Protein 4PFQ (pdb70)

InterPro domains:
  IPR000836 Phosphoribosyltransferase domain [PF00156] (14-164)
  IPR000836 Phosphoribosyltransferase domain [cd06223] (26-137)
  IPR005904 Hypoxanthine phosphoribosyl transferase [TIGR01203] (13-177)
  IPR029057 Phosphoribosyltransferase-like [G3DSA:3.40.50.2020] (3-183)
  IPR029057 Phosphoribosyltransferase-like [SSF53271] (4-182)
  IPR050408 Hypoxanthine-guanine phosphoribosyltransferase [PTHR43340] (4-183)

Organism: Brachybacterium faecium (strain ATCC 43885 / DSM 4810 / JCM 11609 / LMG 19847 / NBRC 14762 / NCIMB 9860 / 6-10) (NCBI:txid446465)

Radius of gyration: 38.6 Å; Cα contacts (8 Å, |Δi|>4): 3104; chains: 8; bounding box: 95×112×101 Å

Structure (mmCIF, N/CA/C/O backbone):
data_4PFQ
#
_entry.id   4PFQ
#
_cell.length_a   51.210
_cell.length_b   123.587
_cell.length_c   123.285
_cell.angle_alpha   90.00
_cell.angle_beta   90.45
_cell.angle_gamma   90.00
#
_symmetry.space_group_name_H-M   'P 1 21 1'
#
loop_
_entity.id
_entity.type
_entity.pdbx_description
1 polymer 'Hypoxanthine phosphoribosyltransferase'
2 non-polymer 'MAGNESIUM ION'
3 water water
#
loop_
_atom_site.group_PDB
_atom_site.id
_atom_site.type_symbol
_atom_site.label_atom_id
_atom_site.label_alt_id
_atom_site.label_comp_id
_atom_site.label_asym_id
_atom_site.label_entity_id
_atom_site.label_seq_id
_atom_site.pdbx_PDB_ins_code
_atom_site.Cartn_x
_atom_site.Cartn_y
_atom_site.Cartn_z
_atom_site.occupancy
_atom_site.B_iso_or_equiv
_atom_site.auth_seq_id
_atom_site.auth_comp_id
_atom_site.auth_asym_id
_atom_site.auth_atom_id
_atom_site.pdbx_PDB_model_num
ATOM 1 N N . PRO A 1 29 ? 13.341 93.202 23.735 1.00 76.84 29 PRO A N 1
ATOM 2 C CA . PRO A 1 29 ? 14.339 92.107 23.662 1.00 78.71 29 PRO A CA 1
ATOM 3 C C . PRO A 1 29 ? 15.077 91.825 24.999 1.00 76.51 29 PRO A C 1
ATOM 4 O O . PRO A 1 29 ? 15.670 92.730 25.557 1.00 79.01 29 PRO A O 1
ATOM 8 N N . HIS A 1 30 ? 15.071 90.586 25.470 1.00 68.07 30 HIS A N 1
ATOM 9 C CA . HIS A 1 30 ? 15.889 90.157 26.628 1.00 68.39 30 HIS A CA 1
ATOM 10 C C . HIS A 1 30 ? 17.395 90.040 26.280 1.00 65.35 30 HIS A C 1
ATOM 11 O O . HIS A 1 30 ? 17.742 89.442 25.264 1.00 69.76 30 HIS A O 1
ATOM 18 N N . PRO A 1 31 ? 18.293 90.543 27.152 1.00 71.88 31 PRO A N 1
ATOM 19 C CA . PRO A 1 31 ? 19.738 90.530 26.810 1.00 71.72 31 PRO A CA 1
ATOM 20 C C . PRO A 1 31 ? 20.441 89.130 26.835 1.00 69.26 31 PRO A C 1
ATOM 21 O O . PRO A 1 31 ? 21.431 88.891 26.141 1.00 71.53 31 PRO A O 1
ATOM 25 N N . ASP A 1 32 ? 19.939 88.195 27.626 1.00 63.93 32 ASP A N 1
ATOM 26 C CA . ASP A 1 32 ? 20.430 86.803 27.619 1.00 62.68 32 ASP A CA 1
ATOM 27 C C . ASP A 1 32 ? 19.861 85.894 26.492 1.00 53.64 32 ASP A C 1
ATOM 28 O O . ASP A 1 32 ? 20.304 84.763 26.268 1.00 59.07 32 ASP A O 1
ATOM 33 N N . VAL A 1 33 ? 18.864 86.389 25.801 1.00 46.78 33 VAL A N 1
ATOM 34 C CA . VAL A 1 33 ? 18.256 85.696 24.726 1.00 46.82 33 VAL A CA 1
ATOM 35 C C . VAL A 1 33 ? 18.852 86.250 23.405 1.00 43.56 33 VAL A C 1
ATOM 36 O O . VAL A 1 33 ? 18.673 87.396 23.046 1.00 44.56 33 VAL A O 1
ATOM 40 N N . ASP A 1 34 ? 19.516 85.407 22.643 1.00 41.81 34 ASP A N 1
ATOM 41 C CA . ASP A 1 34 ? 19.890 85.836 21.269 1.00 43.81 34 ASP A CA 1
ATOM 42 C C . ASP A 1 34 ? 18.717 86.176 20.344 1.00 42.12 34 ASP A C 1
ATOM 43 O O . ASP A 1 34 ? 18.785 87.147 19.589 1.00 41.40 34 ASP A O 1
ATOM 48 N N . ARG A 1 35 ? 17.694 85.326 20.315 1.00 39.29 35 ARG A N 1
ATOM 49 C CA . ARG A 1 35 ? 16.501 85.586 19.475 1.00 40.08 35 ARG A CA 1
ATOM 50 C C . ARG A 1 35 ? 15.355 84.695 19.951 1.00 39.53 35 ARG A C 1
ATOM 51 O O . ARG A 1 35 ? 15.595 83.668 20.666 1.00 38.44 35 ARG A O 1
ATOM 59 N N . VAL A 1 36 ? 14.126 85.051 19.593 1.00 35.43 36 VAL A N 1
ATOM 60 C CA . VAL A 1 36 ? 12.965 84.264 19.961 1.00 38.14 36 VAL A CA 1
ATOM 61 C C . VAL A 1 36 ? 12.754 83.224 18.867 1.00 36.01 36 VAL A C 1
ATOM 62 O O . VAL A 1 36 ? 12.730 83.556 17.725 1.00 44.28 36 VAL A O 1
ATOM 66 N N . LEU A 1 37 ? 12.659 81.968 19.250 1.00 38.48 37 LEU A N 1
ATOM 67 C CA . LEU A 1 37 ? 12.459 80.872 18.315 1.00 38.85 37 LEU A CA 1
ATOM 68 C C . LEU A 1 37 ? 10.991 80.584 18.152 1.00 40.34 37 LEU A C 1
ATOM 69 O O . LEU A 1 37 ? 10.473 80.510 17.062 1.00 39.62 37 LEU A O 1
ATOM 74 N N . LEU A 1 38 ? 10.263 80.489 19.264 1.00 40.09 38 LEU A N 1
ATOM 75 C CA . LEU A 1 38 ? 8.818 80.269 19.211 1.00 37.06 38 LEU A CA 1
ATOM 76 C C . LEU A 1 38 ? 8.169 81.216 20.160 1.00 36.83 38 LEU A C 1
ATOM 77 O O . LEU A 1 38 ? 8.495 81.195 21.346 1.00 39.46 38 LEU A O 1
ATOM 82 N N . ASP A 1 39 ? 7.234 82.018 19.674 1.00 39.24 39 ASP A N 1
ATOM 83 C CA . ASP A 1 39 ? 6.598 82.992 20.529 1.00 42.07 39 ASP A CA 1
ATOM 84 C C . ASP A 1 39 ? 5.388 82.440 21.244 1.00 38.61 39 ASP A C 1
ATOM 85 O O . ASP A 1 39 ? 4.913 81.338 20.990 1.00 36.85 39 ASP A O 1
ATOM 90 N N . GLU A 1 40 ? 4.962 83.201 22.237 1.00 35.42 40 GLU A N 1
ATOM 91 C CA . GLU A 1 40 ? 3.922 82.759 23.148 1.00 37.35 40 GLU A CA 1
ATOM 92 C C . GLU A 1 40 ? 2.687 82.300 22.399 1.00 37.19 40 GLU A C 1
ATOM 93 O O . GLU A 1 40 ? 2.054 81.307 22.745 1.00 30.49 40 GLU A O 1
ATOM 99 N N . GLN A 1 41 ? 2.308 83.059 21.367 1.00 37.42 41 GLN A N 1
ATOM 100 C CA . GLN A 1 41 ? 1.097 82.723 20.620 1.00 41.75 41 GLN A CA 1
ATOM 101 C C . GLN A 1 41 ? 1.267 81.480 19.783 1.00 36.33 41 GLN A C 1
ATOM 102 O O . GLN A 1 41 ? 0.352 80.684 19.654 1.00 35.61 41 GLN A O 1
ATOM 108 N N . GLN A 1 42 ? 2.415 81.341 19.120 1.00 38.50 42 GLN A N 1
ATOM 109 C CA . GLN A 1 42 ? 2.665 80.112 18.403 1.00 36.89 42 GLN A CA 1
ATOM 110 C C . GLN A 1 42 ? 2.532 78.907 19.319 1.00 35.21 42 GLN A C 1
ATOM 111 O O . GLN A 1 42 ? 2.011 77.855 18.908 1.00 29.77 42 GLN A O 1
ATOM 117 N N . ILE A 1 43 ? 3.079 78.982 20.544 1.00 33.94 43 ILE A N 1
ATOM 118 C CA . ILE A 1 43 ? 3.027 77.785 21.436 1.00 31.60 43 ILE A CA 1
ATOM 119 C C . ILE A 1 43 ? 1.592 77.520 21.824 1.00 34.83 43 ILE A C 1
ATOM 120 O O . ILE A 1 43 ? 1.077 76.391 21.664 1.00 37.06 43 ILE A O 1
ATOM 125 N N . ARG A 1 44 ? 0.878 78.577 22.225 1.00 34.84 44 ARG A N 1
ATOM 126 C CA . ARG A 1 44 ? -0.547 78.416 22.530 1.00 37.91 44 ARG A CA 1
ATOM 127 C C . ARG A 1 44 ? -1.369 77.806 21.347 1.00 42.35 44 ARG A C 1
ATOM 128 O O . ARG A 1 44 ? -2.181 76.927 21.561 1.00 40.05 44 ARG A O 1
ATOM 136 N N . ASP A 1 45 ? -1.171 78.294 20.112 1.00 39.13 45 ASP A N 1
ATOM 137 C CA . ASP A 1 45 ? -1.951 77.767 18.986 1.00 36.49 45 ASP A CA 1
ATOM 138 C C . ASP A 1 45 ? -1.655 76.276 18.773 1.00 38.42 45 ASP A C 1
ATOM 139 O O . ASP A 1 45 ? -2.557 75.478 18.601 1.00 34.76 45 ASP A O 1
ATOM 144 N N . ARG A 1 46 ? -0.380 75.916 18.851 1.00 30.34 46 ARG A N 1
ATOM 145 C CA . ARG A 1 46 ? -0.018 74.555 18.623 1.00 33.67 46 ARG A CA 1
ATOM 146 C C . ARG A 1 46 ? -0.569 73.627 19.709 1.00 33.97 46 ARG A C 1
ATOM 147 O O . ARG A 1 46 ? -0.998 72.502 19.407 1.00 33.05 46 ARG A O 1
ATOM 155 N N . LEU A 1 47 ? -0.527 74.057 20.966 1.00 30.83 47 LEU A N 1
ATOM 156 C CA . LEU A 1 47 ? -0.992 73.197 22.030 1.00 34.94 47 LEU A CA 1
ATOM 157 C C . LEU A 1 47 ? -2.465 73.056 21.992 1.00 37.88 47 LEU A C 1
ATOM 158 O O . LEU A 1 47 ? -2.958 71.980 22.362 1.00 36.30 47 LEU A O 1
ATOM 163 N N . ALA A 1 48 ? -3.178 74.088 21.470 1.00 35.31 48 ALA A N 1
ATOM 164 C CA . ALA A 1 48 ? -4.570 73.947 21.260 1.00 41.13 48 ALA A CA 1
ATOM 165 C C . ALA A 1 48 ? -4.912 72.857 20.250 1.00 38.49 48 ALA A C 1
ATOM 166 O O . ALA A 1 48 ? -5.800 72.030 20.505 1.00 42.44 48 ALA A O 1
ATOM 168 N N . GLU A 1 49 ? -4.192 72.814 19.125 1.00 38.20 49 GLU A N 1
ATOM 169 C CA . GLU A 1 49 ? -4.342 71.720 18.139 1.00 38.71 49 GLU A CA 1
ATOM 170 C C . GLU A 1 49 ? -3.946 70.382 18.767 1.00 36.72 49 GLU A C 1
ATOM 171 O O . GLU A 1 49 ? -4.638 69.372 18.600 1.00 34.36 49 GLU A O 1
ATOM 177 N N . LEU A 1 50 ? -2.797 70.317 19.447 1.00 36.37 50 LEU A N 1
ATOM 178 C CA . LEU A 1 50 ? -2.398 68.984 20.033 1.00 39.05 50 LEU A CA 1
ATOM 179 C C . LEU A 1 50 ? -3.460 68.498 21.008 1.00 37.61 50 LEU A C 1
ATOM 180 O O . LEU A 1 50 ? -3.754 67.308 21.078 1.00 34.02 50 LEU A O 1
ATOM 185 N N . GLY A 1 51 ? -3.966 69.439 21.813 1.00 36.02 51 GLY A N 1
ATOM 186 C CA . GLY A 1 51 ? -4.952 69.080 22.850 1.00 40.00 51 GLY A CA 1
ATOM 187 C C . GLY A 1 51 ? -6.156 68.414 22.235 1.00 39.77 51 GLY A C 1
ATOM 188 O O . GLY A 1 51 ? -6.746 67.502 22.804 1.00 32.73 51 GLY A O 1
ATOM 189 N N . GLU A 1 52 ? -6.554 68.950 21.090 1.00 43.51 52 GLU A N 1
ATOM 190 C CA . GLU A 1 52 ? -7.760 68.513 20.426 1.00 47.52 52 GLU A CA 1
ATOM 191 C C . GLU A 1 52 ? -7.511 67.129 19.865 1.00 38.91 52 GLU A C 1
ATOM 192 O O . GLU A 1 52 ? -8.299 66.215 20.009 1.00 42.08 52 GLU A O 1
ATOM 198 N N . GLN A 1 53 ? -6.381 66.966 19.204 1.00 41.01 53 GLN A N 1
ATOM 199 C CA . GLN A 1 53 ? -6.032 65.668 18.634 1.00 42.89 53 GLN A CA 1
ATOM 200 C C . GLN A 1 53 ? -5.942 64.617 19.745 1.00 42.27 53 GLN A C 1
ATOM 201 O O . GLN A 1 53 ? -6.414 63.494 19.580 1.00 36.55 53 GLN A O 1
ATOM 207 N N . ILE A 1 54 ? -5.285 64.951 20.866 1.00 34.71 54 ILE A N 1
ATOM 208 C CA . ILE A 1 54 ? -5.187 64.032 21.971 1.00 37.10 54 ILE A CA 1
ATOM 209 C C . ILE A 1 54 ? -6.581 63.688 22.519 1.00 40.00 54 ILE A C 1
ATOM 210 O O . ILE A 1 54 ? -6.825 62.521 22.892 1.00 36.62 54 ILE A O 1
ATOM 215 N N . ALA A 1 55 ? -7.458 64.696 22.650 1.00 38.03 55 ALA A N 1
ATOM 216 C CA . ALA A 1 55 ? -8.754 64.443 23.226 1.00 41.35 55 ALA A CA 1
ATOM 217 C C . ALA A 1 55 ? -9.553 63.476 22.338 1.00 46.03 55 ALA A C 1
ATOM 218 O O . ALA A 1 55 ? -10.187 62.558 22.840 1.00 40.83 55 ALA A O 1
ATOM 220 N N . ALA A 1 56 ? -9.459 63.635 21.017 1.00 42.26 56 ALA A N 1
ATOM 221 C CA . ALA A 1 56 ? -10.082 62.648 20.119 1.00 43.67 56 ALA A CA 1
ATOM 222 C C . ALA A 1 56 ? -9.449 61.255 20.224 1.00 45.82 56 ALA A C 1
ATOM 223 O O . ALA A 1 56 ? -10.165 60.278 20.325 1.00 44.03 56 ALA A O 1
ATOM 225 N N . ASP A 1 57 ? -8.115 61.149 20.239 1.00 47.06 57 ASP A N 1
ATOM 226 C CA . ASP A 1 57 ? -7.476 59.846 20.241 1.00 44.23 57 ASP A CA 1
ATOM 227 C C . ASP A 1 57 ? -7.776 59.091 21.534 1.00 49.09 57 ASP A C 1
ATOM 228 O O . ASP A 1 57 ? -7.756 57.873 21.531 1.00 44.61 57 ASP A O 1
ATOM 233 N N . TYR A 1 58 ? -8.024 59.783 22.642 1.00 40.84 58 TYR A N 1
ATOM 234 C CA . TYR A 1 58 ? -8.196 59.079 23.937 1.00 43.99 58 TYR A CA 1
ATOM 235 C C . TYR A 1 58 ? -9.620 59.160 24.484 1.00 42.14 58 TYR A C 1
ATOM 236 O O . TYR A 1 58 ? -9.829 59.013 25.684 1.00 39.27 58 TYR A O 1
ATOM 245 N N . ALA A 1 59 ? -10.566 59.461 23.613 1.00 44.02 59 ALA A N 1
ATOM 246 C CA . ALA A 1 59 ? -11.941 59.751 24.006 1.00 54.79 59 ALA A CA 1
ATOM 247 C C . ALA A 1 59 ? -12.548 58.648 24.885 1.00 53.50 59 ALA A C 1
ATOM 248 O O . ALA A 1 59 ? -13.313 58.941 25.788 1.00 51.36 59 ALA A O 1
ATOM 250 N N . GLU A 1 60 ? -12.164 57.402 24.629 1.00 51.72 60 GLU A N 1
ATOM 251 C CA . GLU A 1 60 ? -12.747 56.255 25.322 1.00 58.73 60 GLU A CA 1
ATOM 252 C C . GLU A 1 60 ? -12.100 55.999 26.678 1.00 54.55 60 GLU A C 1
ATOM 253 O O . GLU A 1 60 ? -12.672 55.310 27.513 1.00 53.94 60 GLU A O 1
ATOM 259 N N . GLU A 1 61 ? -10.906 56.538 26.903 1.00 45.43 61 GLU A N 1
ATOM 260 C CA . GLU A 1 61 ? -10.109 56.128 28.037 1.00 44.12 61 GLU A CA 1
ATOM 261 C C . GLU A 1 61 ? -8.999 57.181 28.262 1.00 42.01 61 GLU A C 1
ATOM 262 O O . GLU A 1 61 ? -7.888 57.105 27.700 1.00 33.50 61 GLU A O 1
ATOM 268 N N . PRO A 1 62 ? -9.310 58.189 29.080 1.00 38.77 62 PRO A N 1
ATOM 269 C CA . PRO A 1 62 ? -8.372 59.324 29.179 1.00 37.95 62 PRO A CA 1
ATOM 270 C C . PRO A 1 62 ? -7.014 58.828 29.745 1.00 38.13 62 PRO A C 1
ATOM 271 O O . PRO A 1 62 ? -6.980 57.965 30.604 1.00 36.86 62 PRO A O 1
ATOM 275 N N . PRO A 1 63 ? -5.909 59.420 29.269 1.00 39.11 63 PRO A N 1
ATOM 276 C CA . PRO A 1 63 ? -4.568 59.182 29.820 1.00 40.23 63 PRO A CA 1
ATOM 277 C C . PRO A 1 63 ? -4.212 59.818 31.149 1.00 30.91 63 PRO A C 1
ATOM 278 O O . PRO A 1 63 ? -4.852 60.784 31.582 1.00 36.02 63 PRO A O 1
ATOM 282 N N . VAL A 1 64 ? -3.304 59.130 31.849 1.00 31.82 64 VAL A N 1
ATOM 283 C CA . VAL A 1 64 ? -2.523 59.720 32.913 1.00 31.02 64 VAL A CA 1
ATOM 284 C C . VAL A 1 64 ? -1.386 60.487 32.217 1.00 31.30 64 VAL A C 1
ATOM 285 O O . VAL A 1 64 ? -0.592 59.887 31.462 1.00 30.32 64 VAL A O 1
ATOM 289 N N . LEU A 1 65 ? -1.364 61.794 32.381 1.00 33.40 65 LEU A N 1
ATOM 290 C CA . LEU A 1 65 ? -0.281 62.648 31.864 1.00 35.87 65 LEU A CA 1
ATOM 291 C C . LEU A 1 65 ? 0.869 62.578 32.855 1.00 36.34 65 LEU A C 1
ATOM 292 O O . LEU A 1 65 ? 0.676 62.743 34.049 1.00 31.53 65 LEU A O 1
ATOM 297 N N . VAL A 1 66 ? 2.033 62.235 32.341 1.00 36.37 66 VAL A N 1
ATOM 298 C CA . VAL A 1 66 ? 3.194 62.103 33.151 1.00 33.57 66 VAL A CA 1
ATOM 299 C C . VAL A 1 66 ? 4.239 63.077 32.744 1.00 31.09 66 VAL A C 1
ATOM 300 O O . VAL A 1 66 ? 4.668 63.085 31.599 1.00 31.08 66 VAL A O 1
ATOM 304 N N . GLY A 1 67 ? 4.683 63.875 33.678 1.00 28.31 67 GLY A N 1
ATOM 305 C CA . GLY A 1 67 ? 5.717 64.850 33.407 1.00 31.78 67 GLY A CA 1
ATOM 306 C C . GLY A 1 67 ? 6.934 64.618 34.257 1.00 34.02 67 GLY A C 1
ATOM 307 O O . GLY A 1 67 ? 6.827 64.272 35.420 1.00 29.86 67 GLY A O 1
ATOM 308 N N . VAL A 1 68 ? 8.099 64.854 33.675 1.00 35.53 68 VAL A N 1
ATOM 309 C CA . VAL A 1 68 ? 9.340 64.812 34.415 1.00 36.10 68 VAL A CA 1
ATOM 310 C C . VAL A 1 68 ? 9.755 66.249 34.755 1.00 34.68 68 VAL A C 1
ATOM 311 O O . VAL A 1 68 ? 10.006 67.062 33.867 1.00 31.81 68 VAL A O 1
ATOM 315 N N . LEU A 1 69 ? 9.850 66.520 36.031 1.00 30.69 69 LEU A N 1
ATOM 316 C CA . LEU A 1 69 ? 10.279 67.815 36.509 1.00 33.73 69 LEU A CA 1
ATOM 317 C C . LEU A 1 69 ? 11.726 68.116 36.083 1.00 31.22 69 LEU A C 1
ATOM 318 O O . LEU A 1 69 ? 12.566 67.190 36.036 1.00 39.87 69 LEU A O 1
ATOM 323 N N . ARG A 1 70 ? 12.086 69.378 35.881 1.00 32.37 70 ARG A N 1
ATOM 324 C CA . ARG A 1 70 ? 11.263 70.573 36.033 1.00 36.91 70 ARG A CA 1
ATOM 325 C C . ARG A 1 70 ? 10.877 71.088 34.672 1.00 29.77 70 ARG A C 1
ATOM 326 O O . ARG A 1 70 ? 9.999 71.956 34.551 1.00 30.55 70 ARG A O 1
ATOM 334 N N . GLY A 1 71 ? 11.539 70.573 33.638 1.00 35.44 71 GLY A N 1
ATOM 335 C CA . GLY A 1 71 ? 11.347 71.071 32.280 1.00 38.39 71 GLY A CA 1
ATOM 336 C C . GLY A 1 71 ? 9.961 70.946 31.689 1.00 39.67 71 GLY A C 1
ATOM 337 O O . GLY A 1 71 ? 9.554 71.762 30.845 1.00 42.52 71 GLY A O 1
ATOM 338 N N . ALA A 1 72 ? 9.227 69.934 32.132 1.00 35.91 72 ALA A N 1
ATOM 339 C CA . ALA A 1 72 ? 7.863 69.684 31.660 1.00 39.41 72 ALA A CA 1
ATOM 340 C C . ALA A 1 72 ? 6.796 70.590 32.276 1.00 44.07 72 ALA A C 1
ATOM 341 O O . ALA A 1 72 ? 5.627 70.491 31.910 1.00 40.16 72 ALA A O 1
ATOM 343 N N . VAL A 1 73 ? 7.151 71.442 33.219 1.00 32.51 73 VAL A N 1
ATOM 344 C CA . VAL A 1 73 ? 6.090 72.158 33.949 1.00 36.95 73 VAL A CA 1
ATOM 345 C C . VAL A 1 73 ? 5.140 73.004 33.055 1.00 32.27 73 VAL A C 1
ATOM 346 O O . VAL A 1 73 ? 3.916 72.850 33.188 1.00 33.97 73 VAL A O 1
ATOM 358 N N . VAL A 1 75 ? 4.709 73.091 29.723 1.00 28.31 75 VAL A N 1
ATOM 359 C CA . VAL A 1 75 ? 4.015 72.332 28.644 1.00 29.96 75 VAL A CA 1
ATOM 360 C C . VAL A 1 75 ? 2.914 71.485 29.248 1.00 33.20 75 VAL A C 1
ATOM 361 O O . VAL A 1 75 ? 1.819 71.410 28.704 1.00 34.13 75 VAL A O 1
ATOM 373 N N . ALA A 1 77 ? 1.290 72.004 32.238 1.00 27.01 77 ALA A N 1
ATOM 374 C CA . ALA A 1 77 ? 0.209 72.843 32.732 1.00 30.07 77 ALA A CA 1
ATOM 375 C C . ALA A 1 77 ? -0.658 73.291 31.561 1.00 27.88 77 ALA A C 1
ATOM 376 O O . ALA A 1 77 ? -1.905 73.419 31.672 1.00 29.17 77 ALA A O 1
ATOM 378 N N . ASP A 1 78 ? -0.013 73.661 30.469 1.00 28.38 78 ASP A N 1
ATOM 379 C CA . ASP A 1 78 ? -0.769 74.304 29.363 1.00 31.22 78 ASP A CA 1
ATOM 380 C C . ASP A 1 78 ? -1.483 73.252 28.530 1.00 32.35 78 ASP A C 1
ATOM 381 O O . ASP A 1 78 ? -2.655 73.416 28.179 1.00 41.31 78 ASP A O 1
ATOM 386 N N . LEU A 1 79 ? -0.781 72.180 28.187 1.00 37.53 79 LEU A N 1
ATOM 387 C CA . LEU A 1 79 ? -1.367 71.153 27.319 1.00 38.10 79 LEU A CA 1
ATOM 388 C C . LEU A 1 79 ? -2.545 70.446 28.046 1.00 39.41 79 LEU A C 1
ATOM 389 O O . LEU A 1 79 ? -3.599 70.198 27.421 1.00 35.31 79 LEU A O 1
ATOM 394 N N . ALA A 1 80 ? -2.388 70.205 29.361 1.00 33.23 80 ALA A N 1
ATOM 395 C CA . ALA A 1 80 ? -3.442 69.562 30.143 1.00 32.46 80 ALA A CA 1
ATOM 396 C C . ALA A 1 80 ? -4.741 70.376 30.017 1.00 34.38 80 ALA A C 1
ATOM 397 O O . ALA A 1 80 ? -5.835 69.783 29.827 1.00 35.89 80 ALA A O 1
ATOM 399 N N . ARG A 1 81 ? -4.639 71.695 30.120 1.00 28.09 81 ARG A N 1
ATOM 400 C CA . ARG A 1 81 ? -5.796 72.562 29.974 1.00 31.27 81 ARG A CA 1
ATOM 401 C C . ARG A 1 81 ? -6.391 72.623 28.568 1.00 29.77 81 ARG A C 1
ATOM 402 O O . ARG A 1 81 ? -7.499 73.102 28.403 1.00 32.26 81 ARG A O 1
ATOM 410 N N . GLN A 1 82 ? -5.690 72.140 27.564 1.00 28.45 82 GLN A N 1
ATOM 411 C CA . GLN A 1 82 ? -6.244 72.052 26.198 1.00 31.27 82 GLN A CA 1
ATOM 412 C C . GLN A 1 82 ? -6.830 70.701 25.852 1.00 32.42 82 GLN A C 1
ATOM 413 O O . GLN A 1 82 ? -7.173 70.445 24.709 1.00 38.32 82 GLN A O 1
ATOM 419 N N . ILE A 1 83 ? -6.829 69.777 26.787 1.00 35.87 83 ILE A N 1
ATOM 420 C CA . ILE A 1 83 ? -7.325 68.418 26.555 1.00 35.75 83 ILE A CA 1
ATOM 421 C C . ILE A 1 83 ? -8.622 68.381 27.276 1.00 38.18 83 ILE A C 1
ATOM 422 O O . ILE A 1 83 ? -8.658 68.325 28.514 1.00 35.41 83 ILE A O 1
ATOM 427 N N . ASP A 1 84 ? -9.697 68.279 26.525 1.00 42.59 84 ASP A N 1
ATOM 428 C CA . ASP A 1 84 ? -11.031 68.219 27.089 1.00 39.58 84 ASP A CA 1
ATOM 429 C C . ASP A 1 84 ? -11.415 66.766 27.417 1.00 40.17 84 ASP A C 1
ATOM 430 O O . ASP A 1 84 ? -12.334 66.193 26.822 1.00 35.29 84 ASP A O 1
ATOM 435 N N . LEU A 1 85 ? -10.728 66.173 28.370 1.00 38.35 85 LEU A N 1
ATOM 436 C CA . LEU A 1 85 ? -11.068 64.837 28.898 1.00 37.96 85 LEU A CA 1
ATOM 437 C C . LEU A 1 85 ? -10.742 64.841 30.355 1.00 39.00 85 LEU A C 1
ATOM 438 O O . LEU A 1 85 ? -10.012 65.721 30.852 1.00 33.95 85 LEU A O 1
ATOM 443 N N . LYS A 1 86 ? -11.251 63.859 31.061 1.00 36.84 86 LYS A N 1
ATOM 444 C CA . LYS A 1 86 ? -10.869 63.685 32.477 1.00 44.34 86 LYS A CA 1
ATOM 445 C C . LYS A 1 86 ? -9.510 63.017 32.616 1.00 34.63 86 LYS A C 1
ATOM 446 O O . LYS A 1 86 ? -9.399 61.893 33.071 1.00 38.49 86 LYS A O 1
ATOM 452 N N . VAL A 1 87 ? -8.464 63.757 32.288 1.00 36.67 87 VAL A N 1
ATOM 453 C CA . VAL A 1 87 ? -7.115 63.295 32.449 1.00 36.93 87 VAL A CA 1
ATOM 454 C C . VAL A 1 87 ? -6.740 63.283 33.927 1.00 34.94 87 VAL A C 1
ATOM 455 O O . VAL A 1 87 ? -7.398 63.934 34.734 1.00 40.15 87 VAL A O 1
ATOM 459 N N . GLU A 1 88 ? -5.707 62.491 34.278 1.00 31.81 88 GLU A N 1
ATOM 460 C CA . GLU A 1 88 ? -5.012 62.665 35.516 1.00 34.70 88 GLU A CA 1
ATOM 461 C C . GLU A 1 88 ? -3.633 63.192 35.229 1.00 38.07 88 GLU A C 1
ATOM 462 O O . GLU A 1 88 ? -3.184 63.140 34.093 1.00 44.85 88 GLU A O 1
ATOM 476 N N . ASP A 1 90 ? 0.506 63.108 36.830 1.00 30.33 90 ASP A N 1
ATOM 477 C CA . ASP A 1 90 ? 1.458 62.549 37.787 1.00 32.39 90 ASP A CA 1
ATOM 478 C C . ASP A 1 90 ? 2.837 63.029 37.382 1.00 34.70 90 ASP A C 1
ATOM 479 O O . ASP A 1 90 ? 3.052 63.406 36.200 1.00 37.39 90 ASP A O 1
ATOM 484 N N . TRP A 1 91 ? 3.769 63.047 38.339 1.00 28.81 91 TRP A N 1
ATOM 485 C CA . TRP A 1 91 ? 5.104 63.609 38.127 1.00 31.24 91 TRP A CA 1
ATOM 486 C C . TRP A 1 91 ? 6.230 62.734 38.596 1.00 29.84 91 TRP A C 1
ATOM 487 O O . TRP A 1 91 ? 6.073 61.971 39.552 1.00 30.72 91 TRP A O 1
ATOM 506 N N . ALA A 1 93 ? 10.701 62.995 39.391 1.00 24.59 93 ALA A N 1
ATOM 507 C CA . ALA A 1 93 ? 11.908 63.819 39.533 1.00 26.86 93 ALA A CA 1
ATOM 508 C C . ALA A 1 93 ? 13.099 62.922 39.502 1.00 29.12 93 ALA A C 1
ATOM 509 O O . ALA A 1 93 ? 13.070 61.804 40.039 1.00 29.30 93 ALA A O 1
ATOM 511 N N . VAL A 1 94 ? 14.094 63.323 38.737 1.00 29.55 94 VAL A N 1
ATOM 512 C CA . VAL A 1 94 ? 15.195 62.433 38.460 1.00 31.47 94 VAL A CA 1
ATOM 513 C C . VAL A 1 94 ? 16.550 63.142 38.669 1.00 31.79 94 VAL A C 1
ATOM 514 O O . VAL A 1 94 ? 16.621 64.355 38.503 1.00 29.28 94 VAL A O 1
ATOM 518 N N . SER A 1 95 ? 17.594 62.354 38.884 1.00 30.38 95 SER A N 1
ATOM 519 C CA . SER A 1 95 ? 18.964 62.781 38.908 1.00 33.97 95 SER A CA 1
ATOM 520 C C . SER A 1 95 ? 19.782 61.867 37.980 1.00 32.89 95 SER A C 1
ATOM 521 O O . SER A 1 95 ? 19.300 60.862 37.497 1.00 41.18 95 SER A O 1
ATOM 524 N N . SER A 1 96 ? 20.994 62.283 37.651 1.00 36.23 96 SER A N 1
ATOM 525 C CA . SER A 1 96 ? 21.878 61.497 36.812 1.00 40.97 96 SER A CA 1
ATOM 526 C C . SER A 1 96 ? 22.606 60.426 37.626 1.00 39.41 96 SER A C 1
ATOM 527 O O . SER A 1 96 ? 22.829 60.604 38.799 1.00 45.41 96 SER A O 1
ATOM 530 N N . TYR A 1 97 ? 22.949 59.320 37.010 1.00 31.94 97 TYR A N 1
ATOM 531 C CA . TYR A 1 97 ? 23.896 58.356 37.560 1.00 36.36 97 TYR A CA 1
ATOM 532 C C . TYR A 1 97 ? 25.242 58.529 36.791 1.00 44.17 97 TYR A C 1
ATOM 533 O O . TYR A 1 97 ? 25.957 57.588 36.629 1.00 50.46 97 TYR A O 1
ATOM 542 N N . GLY A 1 98 ? 25.534 59.728 36.308 1.00 54.26 98 GLY A N 1
ATOM 543 C CA . GLY A 1 98 ? 26.851 60.001 35.695 1.00 55.81 98 GLY A CA 1
ATOM 544 C C . GLY A 1 98 ? 27.000 59.284 34.381 1.00 54.17 98 GLY A C 1
ATOM 545 O O . GLY A 1 98 ? 26.101 59.326 33.509 1.00 59.35 98 GLY A O 1
ATOM 546 N N . SER A 1 99 ? 28.092 58.548 34.249 1.00 52.45 99 SER A N 1
ATOM 547 C CA . SER A 1 99 ? 28.391 57.893 32.975 1.00 49.90 99 SER A CA 1
ATOM 548 C C . SER A 1 99 ? 27.288 56.883 32.557 1.00 46.02 99 SER A C 1
ATOM 549 O O . SER A 1 99 ? 26.988 56.713 31.364 1.00 32.43 99 SER A O 1
ATOM 552 N N . GLY A 1 100 ? 26.617 56.266 33.528 1.00 41.25 100 GLY A N 1
ATOM 553 C CA . GLY A 1 100 ? 25.509 55.348 33.209 1.00 38.26 100 GLY A CA 1
ATOM 554 C C . GLY A 1 100 ? 24.350 55.999 32.489 1.00 37.60 100 GLY A C 1
ATOM 555 O O . GLY A 1 100 ? 23.741 55.398 31.570 1.00 43.35 100 GLY A O 1
ATOM 556 N N . THR A 1 101 ? 24.040 57.238 32.866 1.00 34.86 101 THR A N 1
ATOM 557 C CA . THR A 1 101 ? 22.949 57.968 32.239 1.00 35.45 101 THR A CA 1
ATOM 558 C C . THR A 1 101 ? 23.253 58.204 30.735 1.00 39.44 101 THR A C 1
ATOM 559 O O . THR A 1 101 ? 22.389 58.035 29.892 1.00 37.61 101 THR A O 1
ATOM 563 N N . LYS A 1 102 ? 24.493 58.514 30.429 1.00 41.86 102 LYS A N 1
ATOM 564 C CA . LYS A 1 102 ? 24.900 58.755 29.033 1.00 46.45 102 LYS A CA 1
ATOM 565 C C . LYS A 1 102 ? 24.762 57.445 28.248 1.00 48.66 102 LYS A C 1
ATOM 566 O O . LYS A 1 102 ? 24.298 57.456 27.148 1.00 45.53 102 LYS A O 1
ATOM 572 N N . SER A 1 103 ? 25.176 56.312 28.817 1.00 46.59 103 SER A N 1
ATOM 573 C CA . SER A 1 103 ? 25.267 55.127 27.997 1.00 44.35 103 SER A CA 1
ATOM 574 C C . SER A 1 103 ? 23.976 54.347 27.877 1.00 45.64 103 SER A C 1
ATOM 575 O O . SER A 1 103 ? 23.753 53.730 26.865 1.00 45.89 103 SER A O 1
ATOM 578 N N . SER A 1 104 ? 23.095 54.364 28.886 1.00 42.93 104 SER A N 1
ATOM 579 C CA . SER A 1 104 ? 21.824 53.636 28.767 1.00 37.10 104 SER A CA 1
ATOM 580 C C . SER A 1 104 ? 20.564 54.484 28.940 1.00 36.55 104 SER A C 1
ATOM 581 O O . SER A 1 104 ? 19.460 54.003 28.685 1.00 30.74 104 SER A O 1
ATOM 584 N N . GLY A 1 105 ? 20.690 55.722 29.427 1.00 34.60 105 GLY A N 1
ATOM 585 C CA . GLY A 1 105 ? 19.535 56.546 29.698 1.00 31.30 105 GLY A CA 1
ATOM 586 C C . GLY A 1 105 ? 19.042 56.390 31.128 1.00 33.92 105 GLY A C 1
ATOM 587 O O . GLY A 1 105 ? 18.133 57.089 31.515 1.00 30.37 105 GLY A O 1
ATOM 588 N N . VAL A 1 106 ? 19.632 55.482 31.899 1.00 32.85 106 VAL A N 1
ATOM 589 C CA . VAL A 1 106 ? 19.157 55.231 33.218 1.00 33.50 106 VAL A CA 1
ATOM 590 C C . VAL A 1 106 ? 19.303 56.491 34.078 1.00 33.47 106 VAL A C 1
ATOM 591 O O . VAL A 1 106 ? 20.306 57.164 33.991 1.00 32.81 106 VAL A O 1
ATOM 595 N N . VAL A 1 107 ? 18.296 56.765 34.890 1.00 29.69 107 VAL A N 1
ATOM 596 C CA . VAL A 1 107 ? 18.338 57.880 35.827 1.00 31.48 107 VAL A CA 1
ATOM 597 C C . VAL A 1 107 ? 17.949 57.426 37.220 1.00 30.34 107 VAL A C 1
ATOM 598 O O . VAL A 1 107 ? 17.283 56.436 37.347 1.00 34.57 107 VAL A O 1
ATOM 602 N N . ARG A 1 108 ? 18.375 58.205 38.213 1.00 32.80 108 ARG A N 1
ATOM 603 C CA . ARG A 1 108 ? 18.123 58.019 39.598 1.00 27.92 108 ARG A CA 1
ATOM 604 C C . ARG A 1 108 ? 16.789 58.687 39.933 1.00 27.48 108 ARG A C 1
ATOM 605 O O . ARG A 1 108 ? 16.569 59.848 39.617 1.00 32.18 108 ARG A O 1
ATOM 613 N N . ILE A 1 109 ? 15.832 57.899 40.422 1.00 25.95 109 ILE A N 1
ATOM 614 C CA . ILE A 1 109 ? 14.517 58.390 40.660 1.00 28.40 109 ILE A CA 1
ATOM 615 C C . ILE A 1 109 ? 14.491 59.045 42.021 1.00 30.25 109 ILE A C 1
ATOM 616 O O . ILE A 1 109 ? 14.735 58.395 43.034 1.00 30.21 109 ILE A O 1
ATOM 621 N N . LEU A 1 110 ? 14.265 60.359 42.027 1.00 33.22 110 LEU A N 1
ATOM 622 C CA . LEU A 1 110 ? 14.188 61.108 43.288 1.00 31.73 110 LEU A CA 1
ATOM 623 C C . LEU A 1 110 ? 12.791 61.219 43.725 1.00 31.82 110 LEU A C 1
ATOM 624 O O . LEU A 1 110 ? 12.528 61.351 44.914 1.00 29.60 110 LEU A O 1
ATOM 629 N N . LYS A 1 111 ? 11.851 61.192 42.765 1.00 36.21 111 LYS A N 1
ATOM 630 C CA . LYS A 1 111 ? 10.453 61.045 43.092 1.00 31.80 111 LYS A CA 1
ATOM 631 C C . LYS A 1 111 ? 9.815 60.231 42.069 1.00 33.09 111 LYS A C 1
ATOM 632 O O . LYS A 1 111 ? 9.809 60.590 40.892 1.00 25.08 111 LYS A O 1
ATOM 638 N N . ASP A 1 112 ? 9.216 59.145 42.501 1.00 32.77 112 ASP A N 1
ATOM 639 C CA . ASP A 1 112 ? 8.550 58.268 41.546 1.00 28.93 112 ASP A CA 1
ATOM 640 C C . ASP A 1 112 ? 7.118 58.681 41.356 1.00 33.26 112 ASP A C 1
ATOM 641 O O . ASP A 1 112 ? 6.591 59.454 42.147 1.00 26.60 112 ASP A O 1
ATOM 646 N N . LEU A 1 113 ? 6.462 58.085 40.329 1.00 33.05 113 LEU A N 1
ATOM 647 C CA . LEU A 1 113 ? 5.068 58.234 40.157 1.00 30.33 113 LEU A CA 1
ATOM 648 C C . LEU A 1 113 ? 4.401 57.903 41.476 1.00 32.96 113 LEU A C 1
ATOM 649 O O . LEU A 1 113 ? 4.711 56.938 42.158 1.00 35.60 113 LEU A O 1
ATOM 654 N N . SER A 1 114 ? 3.410 58.715 41.813 1.00 27.01 114 SER A N 1
ATOM 655 C CA . SER A 1 114 ? 2.593 58.458 42.946 1.00 30.80 114 SER A CA 1
ATOM 656 C C . SER A 1 114 ? 1.575 57.375 42.686 1.00 29.73 114 SER A C 1
ATOM 657 O O . SER A 1 114 ? 1.247 56.660 43.603 1.00 30.54 114 SER A O 1
ATOM 660 N N . GLY A 1 115 ? 1.112 57.217 41.447 1.00 29.73 115 GLY A N 1
ATOM 661 C CA . GLY A 1 115 ? -0.012 56.292 41.072 1.00 34.00 115 GLY A CA 1
ATOM 662 C C . GLY A 1 115 ? 0.404 55.075 40.245 1.00 33.79 115 GLY A C 1
ATOM 663 O O . GLY A 1 115 ? 1.345 55.140 39.472 1.00 37.96 115 GLY A O 1
ATOM 664 N N . ASP A 1 116 ? -0.246 53.945 40.525 1.00 36.39 116 ASP A N 1
ATOM 665 C CA . ASP A 1 116 ? -0.191 52.743 39.723 1.00 34.31 116 ASP A CA 1
ATOM 666 C C . ASP A 1 116 ? -0.686 53.068 38.309 1.00 35.48 116 ASP A C 1
ATOM 667 O O . ASP A 1 116 ? -1.671 53.698 38.161 1.00 35.75 116 ASP A O 1
ATOM 672 N N . ILE A 1 117 ? 0.021 52.632 37.294 1.00 32.84 117 ILE A N 1
ATOM 673 C CA . ILE A 1 117 ? -0.395 52.865 35.940 1.00 31.24 117 ILE A CA 1
ATOM 674 C C . ILE A 1 117 ? -0.807 51.554 35.299 1.00 35.34 117 ILE A C 1
ATOM 675 O O . ILE A 1 117 ? -1.076 51.523 34.119 1.00 34.04 117 ILE A O 1
ATOM 680 N N . THR A 1 118 ? -0.857 50.473 36.099 1.00 32.98 118 THR A N 1
ATOM 681 C CA . THR A 1 118 ? -1.355 49.194 35.596 1.00 39.01 118 THR A CA 1
ATOM 682 C C . THR A 1 118 ? -2.649 49.363 34.817 1.00 37.40 118 THR A C 1
ATOM 683 O O . THR A 1 118 ? -3.609 49.909 35.326 1.00 44.76 118 THR A O 1
ATOM 687 N N . ASP A 1 119 ? -2.666 48.864 33.584 1.00 43.53 119 ASP A N 1
ATOM 688 C CA . ASP A 1 119 ? -3.834 48.885 32.690 1.00 40.07 119 ASP A CA 1
ATOM 689 C C . ASP A 1 119 ? -4.316 50.303 32.347 1.00 37.57 119 ASP A C 1
ATOM 690 O O . ASP A 1 119 ? -5.436 50.457 31.933 1.00 40.81 119 ASP A O 1
ATOM 695 N N . ARG A 1 120 ? -3.492 51.313 32.534 1.00 32.72 120 ARG A N 1
ATOM 696 C CA . ARG A 1 120 ? -3.878 52.718 32.234 1.00 33.45 120 ARG A CA 1
ATOM 697 C C . ARG A 1 120 ? -3.231 53.096 30.930 1.00 32.90 120 ARG A C 1
ATOM 698 O O . ARG A 1 120 ? -2.201 52.510 30.550 1.00 31.68 120 ARG A O 1
ATOM 706 N N . ASN A 1 121 ? -3.832 54.073 30.265 1.00 30.25 121 ASN A N 1
ATOM 707 C CA . ASN A 1 121 ? -3.159 54.753 29.196 1.00 31.73 121 ASN A CA 1
ATOM 708 C C . ASN A 1 121 ? -2.321 55.838 29.849 1.00 32.15 121 ASN A C 1
ATOM 709 O O . ASN A 1 121 ? -2.842 56.612 30.647 1.00 32.55 121 ASN A O 1
ATOM 714 N N . VAL A 1 122 ? -1.090 55.979 29.370 1.00 32.20 122 VAL A N 1
ATOM 715 C CA . VAL A 1 122 ? -0.186 56.927 29.841 1.00 32.90 122 VAL A CA 1
ATOM 716 C C . VAL A 1 122 ? 0.329 57.761 28.695 1.00 32.04 122 VAL A C 1
ATOM 717 O O . VAL A 1 122 ? 0.714 57.211 27.665 1.00 29.29 122 VAL A O 1
ATOM 721 N N . LEU A 1 123 ? 0.467 59.073 28.944 1.00 30.32 123 LEU A N 1
ATOM 722 C CA . LEU A 1 123 ? 1.041 59.976 28.013 1.00 32.39 123 LEU A CA 1
ATOM 723 C C . LEU A 1 123 ? 2.112 60.784 28.691 1.00 30.71 123 LEU A C 1
ATOM 724 O O . LEU A 1 123 ? 1.820 61.639 29.529 1.00 28.90 123 LEU A O 1
ATOM 729 N N . ILE A 1 124 ? 3.358 60.489 28.336 1.00 30.42 124 ILE A N 1
ATOM 730 C CA . ILE A 1 124 ? 4.470 61.231 28.855 1.00 31.74 124 ILE A CA 1
ATOM 731 C C . ILE A 1 124 ? 4.494 62.540 28.114 1.00 32.14 124 ILE A C 1
ATOM 732 O O . ILE A 1 124 ? 4.391 62.574 26.863 1.00 27.25 124 ILE A O 1
ATOM 737 N N . VAL A 1 125 ? 4.573 63.612 28.859 1.00 25.57 125 VAL A N 1
ATOM 738 C CA . VAL A 1 125 ? 4.608 64.960 28.256 1.00 30.52 125 VAL A CA 1
ATOM 739 C C . VAL A 1 125 ? 5.968 65.558 28.445 1.00 27.17 125 VAL A C 1
ATOM 740 O O . VAL A 1 125 ? 6.441 65.740 29.572 1.00 30.33 125 VAL A O 1
ATOM 744 N N . GLU A 1 126 ? 6.683 65.712 27.337 1.00 32.37 126 GLU A N 1
ATOM 745 C CA . GLU A 1 126 ? 8.074 66.145 27.363 1.00 40.36 126 GLU A CA 1
ATOM 746 C C . GLU A 1 126 ? 8.299 67.550 26.801 1.00 38.16 126 GLU A C 1
ATOM 747 O O . GLU A 1 126 ? 7.493 68.044 26.009 1.00 30.54 126 GLU A O 1
ATOM 753 N N . ASP A 1 127 ? 9.272 68.249 27.396 1.00 33.94 127 ASP A N 1
ATOM 754 C CA . ASP A 1 127 ? 9.812 69.531 26.913 1.00 38.71 127 ASP A CA 1
ATOM 755 C C . ASP A 1 127 ? 10.676 69.506 25.639 1.00 36.51 127 ASP A C 1
ATOM 756 O O . ASP A 1 127 ? 10.503 70.335 24.745 1.00 29.00 127 ASP A O 1
ATOM 761 N N . ILE A 1 128 ? 11.600 68.548 25.568 1.00 32.46 128 ILE A N 1
ATOM 762 C CA . ILE A 1 128 ? 12.443 68.358 24.421 1.00 41.29 128 ILE A CA 1
ATOM 763 C C . ILE A 1 128 ? 12.750 66.901 24.200 1.00 36.95 128 ILE A C 1
ATOM 764 O O . ILE A 1 128 ? 12.989 66.195 25.151 1.00 38.92 128 ILE A O 1
ATOM 769 N N . ILE A 1 129 ? 12.811 66.492 22.944 1.00 38.89 129 ILE A N 1
ATOM 770 C CA . ILE A 1 129 ? 13.462 65.234 22.626 1.00 40.75 129 ILE A CA 1
ATOM 771 C C . ILE A 1 129 ? 14.654 65.453 21.702 1.00 41.28 129 ILE A C 1
ATOM 772 O O . ILE A 1 129 ? 14.681 66.400 20.880 1.00 38.95 129 ILE A O 1
ATOM 777 N N . ASP A 1 130 ? 15.665 64.613 21.902 1.00 35.80 130 ASP A N 1
ATOM 778 C CA . ASP A 1 130 ? 16.939 64.740 21.174 1.00 37.11 130 ASP A CA 1
ATOM 779 C C . ASP A 1 130 ? 17.667 63.428 21.159 1.00 31.26 130 ASP A C 1
ATOM 780 O O . ASP A 1 130 ? 17.034 62.383 21.323 1.00 35.64 130 ASP A O 1
ATOM 785 N N . SER A 1 131 ? 18.984 63.445 21.100 1.00 34.20 131 SER A N 1
ATOM 786 C CA . SER A 1 131 ? 19.752 62.170 21.004 1.00 40.82 131 SER A CA 1
ATOM 787 C C . SER A 1 131 ? 19.975 61.511 22.385 1.00 39.31 131 SER A C 1
ATOM 788 O O . SER A 1 131 ? 20.423 60.396 22.437 1.00 35.96 131 SER A O 1
ATOM 791 N N . GLY A 1 132 ? 19.726 62.225 23.486 1.00 37.63 132 GLY A N 1
ATOM 792 C CA . GLY A 1 132 ? 19.805 61.616 24.807 1.00 35.87 132 GLY A CA 1
ATOM 793 C C . GLY A 1 132 ? 18.920 60.398 24.933 1.00 33.37 132 GLY A C 1
ATOM 794 O O . GLY A 1 132 ? 17.777 60.373 24.400 1.00 36.55 132 GLY A O 1
ATOM 795 N N . LEU A 1 133 ? 19.444 59.388 25.647 1.00 31.68 133 LEU A N 1
ATOM 796 C CA . LEU A 1 133 ? 18.751 58.130 25.852 1.00 35.03 133 LEU A CA 1
ATOM 797 C C . LEU A 1 133 ? 17.774 58.094 27.047 1.00 34.93 133 LEU A C 1
ATOM 798 O O . LEU A 1 133 ? 17.114 57.084 27.248 1.00 30.21 133 LEU A O 1
ATOM 803 N N . THR A 1 134 ? 17.561 59.199 27.743 1.00 35.73 134 THR A N 1
ATOM 804 C CA . THR A 1 134 ? 16.723 59.102 28.946 1.00 42.35 134 THR A CA 1
ATOM 805 C C . THR A 1 134 ? 15.228 58.854 28.649 1.00 35.02 134 THR A C 1
ATOM 806 O O . THR A 1 134 ? 14.568 58.110 29.369 1.00 30.51 134 THR A O 1
ATOM 810 N N . LEU A 1 135 ? 14.695 59.425 27.577 1.00 34.84 135 LEU A N 1
ATOM 811 C CA . LEU A 1 135 ? 13.317 59.173 27.235 1.00 33.74 135 LEU A CA 1
ATOM 812 C C . LEU A 1 135 ? 13.068 57.732 26.847 1.00 34.95 135 LEU A C 1
ATOM 813 O O . LEU A 1 135 ? 12.107 57.101 27.292 1.00 29.46 135 LEU A O 1
ATOM 818 N N . LYS A 1 136 ? 13.936 57.174 26.032 1.00 36.99 136 LYS A N 1
ATOM 819 C CA . LYS A 1 136 ? 13.867 55.750 25.737 1.00 37.94 136 LYS A CA 1
ATOM 820 C C . LYS A 1 136 ? 13.918 54.856 26.961 1.00 35.61 136 LYS A C 1
ATOM 821 O O . LYS A 1 136 ? 13.151 53.916 27.080 1.00 30.03 136 LYS A O 1
ATOM 827 N N . TRP A 1 137 ? 14.829 55.134 27.893 1.00 33.76 137 TRP A N 1
ATOM 828 C CA . TRP A 1 137 ? 14.862 54.352 29.130 1.00 29.93 137 TRP A CA 1
ATOM 829 C C . TRP A 1 137 ? 13.601 54.567 29.930 1.00 30.45 137 TRP A C 1
ATOM 830 O O . TRP A 1 137 ? 13.043 53.627 30.460 1.00 24.66 137 TRP A O 1
ATOM 841 N N . LEU A 1 138 ? 13.140 55.822 30.067 1.00 33.84 138 LEU A N 1
ATOM 842 C CA . LEU A 1 138 ? 11.906 56.059 30.838 1.00 32.61 138 LEU A CA 1
ATOM 843 C C . LEU A 1 138 ? 10.703 55.323 30.227 1.00 35.26 138 LEU A C 1
ATOM 844 O O . LEU A 1 138 ? 9.881 54.745 30.936 1.00 33.08 138 LEU A O 1
ATOM 849 N N . LEU A 1 139 ? 10.613 55.309 28.884 1.00 33.73 139 LEU A N 1
ATOM 850 C CA . LEU A 1 139 ? 9.532 54.621 28.205 1.00 32.59 139 LEU A CA 1
ATOM 851 C C . LEU A 1 139 ? 9.531 53.126 28.491 1.00 31.00 139 LEU A C 1
ATOM 852 O O . LEU A 1 139 ? 8.529 52.510 28.844 1.00 35.00 139 LEU A O 1
ATOM 857 N N . SER A 1 140 ? 10.673 52.540 28.319 1.00 31.54 140 SER A N 1
ATOM 858 C CA . SER A 1 140 ? 10.834 51.173 28.713 1.00 38.59 140 SER A CA 1
ATOM 859 C C . SER A 1 140 ? 10.588 50.940 30.245 1.00 36.48 140 SER A C 1
ATOM 860 O O . SER A 1 140 ? 9.943 49.953 30.673 1.00 35.34 140 SER A O 1
ATOM 863 N N . ASN A 1 141 ? 11.007 51.850 31.092 1.00 31.26 141 ASN A N 1
ATOM 864 C CA . ASN A 1 141 ? 10.728 51.677 32.517 1.00 29.16 141 ASN A CA 1
ATOM 865 C C . ASN A 1 141 ? 9.208 51.699 32.770 1.00 30.79 141 ASN A C 1
ATOM 866 O O . ASN A 1 141 ? 8.645 50.865 33.539 1.00 29.25 141 ASN A O 1
ATOM 871 N N . LEU A 1 142 ? 8.473 52.616 32.132 1.00 26.27 142 LEU A N 1
ATOM 872 C CA . LEU A 1 142 ? 7.048 52.661 32.430 1.00 27.71 142 LEU A CA 1
ATOM 873 C C . LEU A 1 142 ? 6.324 51.446 31.855 1.00 32.00 142 LEU A C 1
ATOM 874 O O . LEU A 1 142 ? 5.335 50.977 32.426 1.00 28.26 142 LEU A O 1
ATOM 879 N N . ARG A 1 143 ? 6.754 51.003 30.680 1.00 32.79 143 ARG A N 1
ATOM 880 C CA A ARG A 1 143 ? 6.160 49.817 30.087 0.50 38.12 143 ARG A CA 1
ATOM 881 C CA B ARG A 1 143 ? 6.162 49.819 30.082 0.50 39.80 143 ARG A CA 1
ATOM 882 C C . ARG A 1 143 ? 6.403 48.589 30.921 1.00 37.06 143 ARG A C 1
ATOM 883 O O . ARG A 1 143 ? 5.695 47.651 30.803 1.00 37.86 143 ARG A O 1
ATOM 898 N N . SER A 1 144 ? 7.373 48.633 31.833 1.00 42.62 144 SER A N 1
ATOM 899 C CA . SER A 1 144 ? 7.562 47.491 32.768 1.00 41.99 144 SER A CA 1
ATOM 900 C C . SER A 1 144 ? 6.589 47.523 33.951 1.00 38.58 144 SER A C 1
ATOM 901 O O . SER A 1 144 ? 6.660 46.666 34.818 1.00 33.12 144 SER A O 1
ATOM 904 N N . ARG A 1 145 ? 5.734 48.534 34.036 1.00 40.45 145 ARG A N 1
ATOM 905 C CA . ARG A 1 145 ? 4.814 48.655 35.176 1.00 36.70 145 ARG A CA 1
ATOM 906 C C . ARG A 1 145 ? 3.381 48.273 34.860 1.00 34.94 145 ARG A C 1
ATOM 907 O O . ARG A 1 145 ? 2.458 48.689 35.555 1.00 37.49 145 ARG A O 1
ATOM 915 N N . GLY A 1 146 ? 3.187 47.507 33.800 1.00 37.55 146 GLY A N 1
ATOM 916 C CA . GLY A 1 146 ? 1.871 47.025 33.339 1.00 42.43 146 GLY A CA 1
ATOM 917 C C . GLY A 1 146 ? 0.873 48.002 32.696 1.00 34.70 146 GLY A C 1
ATOM 918 O O . GLY A 1 146 ? -0.329 47.736 32.752 1.00 38.30 146 GLY A O 1
ATOM 919 N N . PRO A 1 147 ? 1.313 49.122 32.111 1.00 38.42 147 PRO A N 1
ATOM 920 C CA . PRO A 1 147 ? 0.249 50.024 31.562 1.00 39.90 147 PRO A CA 1
ATOM 921 C C . PRO A 1 147 ? -0.362 49.437 30.270 1.00 33.79 147 PRO A C 1
ATOM 922 O O . PRO A 1 147 ? 0.237 48.611 29.651 1.00 34.58 147 PRO A O 1
ATOM 926 N N . LYS A 1 148 ? -1.573 49.832 29.953 1.00 33.69 148 LYS A N 1
ATOM 927 C CA . LYS A 1 148 ? -2.225 49.435 28.712 1.00 40.23 148 LYS A CA 1
ATOM 928 C C . LYS A 1 148 ? -1.456 50.015 27.538 1.00 36.66 148 LYS A C 1
ATOM 929 O O . LYS A 1 148 ? -1.251 49.348 26.569 1.00 35.52 148 LYS A O 1
ATOM 935 N N . SER A 1 149 ? -0.975 51.260 27.634 1.00 36.45 149 SER A N 1
ATOM 936 C CA . SER A 1 149 ? -0.158 51.813 26.601 1.00 33.36 149 SER A CA 1
ATOM 937 C C . SER A 1 149 ? 0.588 53.008 27.149 1.00 30.09 149 SER A C 1
ATOM 938 O O . SER A 1 149 ? 0.164 53.620 28.136 1.00 37.23 149 SER A O 1
ATOM 941 N N . VAL A 1 150 ? 1.662 53.378 26.493 1.00 30.00 150 VAL A N 1
ATOM 942 C CA . VAL A 1 150 ? 2.480 54.543 26.845 1.00 30.81 150 VAL A CA 1
ATOM 943 C C . VAL A 1 150 ? 2.802 55.173 25.533 1.00 38.26 150 VAL A C 1
ATOM 944 O O . VAL A 1 150 ? 3.343 54.496 24.679 1.00 34.93 150 VAL A O 1
ATOM 948 N N . GLU A 1 151 ? 2.424 56.457 25.380 1.00 37.18 151 GLU A N 1
ATOM 949 C CA . GLU A 1 151 ? 2.794 57.265 24.230 1.00 37.90 151 GLU A CA 1
ATOM 950 C C . GLU A 1 151 ? 3.472 58.550 24.728 1.00 37.72 151 GLU A C 1
ATOM 951 O O . GLU A 1 151 ? 3.584 58.804 25.941 1.00 36.75 151 GLU A O 1
ATOM 957 N N . VAL A 1 152 ? 4.023 59.302 23.795 1.00 36.99 152 VAL A N 1
ATOM 958 C CA . VAL A 1 152 ? 4.748 60.510 24.145 1.00 34.89 152 VAL A CA 1
ATOM 959 C C . VAL A 1 152 ? 4.193 61.704 23.379 1.00 34.95 152 VAL A C 1
ATOM 960 O O . VAL A 1 152 ? 3.985 61.631 22.160 1.00 30.67 152 VAL A O 1
ATOM 964 N N . ALA A 1 153 ? 4.060 62.828 24.090 1.00 30.61 153 ALA A N 1
ATOM 965 C CA . ALA A 1 153 ? 3.836 64.143 23.471 1.00 34.16 153 ALA A CA 1
ATOM 966 C C . ALA A 1 153 ? 5.037 65.022 23.855 1.00 35.23 153 ALA A C 1
ATOM 967 O O . ALA A 1 153 ? 5.327 65.171 25.038 1.00 42.99 153 ALA A O 1
ATOM 969 N N . ALA A 1 154 ? 5.707 65.595 22.856 1.00 34.74 154 ALA A N 1
ATOM 970 C CA . ALA A 1 154 ? 6.870 66.462 23.113 1.00 33.50 154 ALA A CA 1
ATOM 971 C C . ALA A 1 154 ? 6.714 67.821 22.508 1.00 33.31 154 ALA A C 1
ATOM 972 O O . ALA A 1 154 ? 6.273 67.944 21.374 1.00 37.10 154 ALA A O 1
ATOM 974 N N . LEU A 1 155 ? 7.028 68.891 23.249 1.00 27.58 155 LEU A N 1
ATOM 975 C CA . LEU A 1 155 ? 6.863 70.195 22.716 1.00 27.52 155 LEU A CA 1
ATOM 976 C C . LEU A 1 155 ? 7.853 70.426 21.570 1.00 34.50 155 LEU A C 1
ATOM 977 O O . LEU A 1 155 ? 7.458 70.890 20.503 1.00 28.85 155 LEU A O 1
ATOM 982 N N . LEU A 1 156 ? 9.128 70.120 21.814 1.00 30.63 156 LEU A N 1
ATOM 983 C CA . LEU A 1 156 ? 10.187 70.406 20.895 1.00 32.86 156 LEU A CA 1
ATOM 984 C C . LEU A 1 156 ? 10.957 69.166 20.516 1.00 39.46 156 LEU A C 1
ATOM 985 O O . LEU A 1 156 ? 11.246 68.292 21.355 1.00 33.47 156 LEU A O 1
ATOM 990 N N . ARG A 1 157 ? 11.287 69.069 19.232 1.00 37.56 157 ARG A N 1
ATOM 991 C CA . ARG A 1 157 ? 12.169 68.029 18.736 1.00 38.97 157 ARG A CA 1
ATOM 992 C C . ARG A 1 157 ? 13.343 68.603 17.972 1.00 42.57 157 ARG A C 1
ATOM 993 O O . ARG A 1 157 ? 13.160 69.351 17.015 1.00 37.03 157 ARG A O 1
ATOM 1001 N N . LYS A 1 158 ? 14.547 68.232 18.394 1.00 39.46 158 LYS A N 1
ATOM 1002 C CA . LYS A 1 158 ? 15.747 68.630 17.708 1.00 37.88 158 LYS A CA 1
ATOM 1003 C C . LYS A 1 158 ? 16.080 67.603 16.605 1.00 41.14 158 LYS A C 1
ATOM 1004 O O . LYS A 1 158 ? 15.645 66.490 16.667 1.00 39.87 158 LYS A O 1
ATOM 1010 N N . PRO A 1 159 ? 16.880 68.012 15.605 1.00 35.47 159 PRO A N 1
ATOM 1011 C CA . PRO A 1 159 ? 17.368 67.127 14.585 1.00 39.46 159 PRO A CA 1
ATOM 1012 C C . PRO A 1 159 ? 17.968 65.810 15.063 1.00 40.71 159 PRO A C 1
ATOM 1013 O O . PRO A 1 159 ? 17.721 64.758 14.466 1.00 41.20 159 PRO A O 1
ATOM 1017 N N . ASP A 1 160 ? 18.807 65.855 16.082 1.00 40.49 160 ASP A N 1
ATOM 1018 C CA . ASP A 1 160 ? 19.476 64.601 16.516 1.00 41.13 160 ASP A CA 1
ATOM 1019 C C . ASP A 1 160 ? 18.534 63.584 17.203 1.00 40.69 160 ASP A C 1
ATOM 1020 O O . ASP A 1 160 ? 18.921 62.490 17.571 1.00 43.68 160 ASP A O 1
ATOM 1025 N N . ALA A 1 161 ? 17.283 63.956 17.424 1.00 43.00 161 ALA A N 1
ATOM 1026 C CA . ALA A 1 161 ? 16.292 62.975 17.911 1.00 37.38 161 ALA A CA 1
ATOM 1027 C C . ALA A 1 161 ? 16.080 61.787 16.946 1.00 43.09 161 ALA A C 1
ATOM 1028 O O . ALA A 1 161 ? 15.754 60.693 17.403 1.00 36.03 161 ALA A O 1
ATOM 1030 N N . ALA A 1 162 ? 16.332 61.984 15.635 1.00 43.81 162 ALA A N 1
ATOM 1031 C CA . ALA A 1 162 ? 16.288 60.869 14.674 1.00 45.49 162 ALA A CA 1
ATOM 1032 C C . ALA A 1 162 ? 17.208 59.701 15.007 1.00 50.42 162 ALA A C 1
ATOM 1033 O O . ALA A 1 162 ? 17.012 58.591 14.517 1.00 48.80 162 ALA A O 1
ATOM 1035 N N . ARG A 1 163 ? 18.247 59.947 15.804 1.00 51.34 163 ARG A N 1
ATOM 1036 C CA . ARG A 1 163 ? 19.245 58.930 16.128 1.00 53.60 163 ARG A CA 1
ATOM 1037 C C . ARG A 1 163 ? 18.770 57.910 17.159 1.00 56.69 163 ARG A C 1
ATOM 1038 O O . ARG A 1 163 ? 19.400 56.877 17.329 1.00 49.97 163 ARG A O 1
ATOM 1046 N N . VAL A 1 164 ? 17.702 58.225 17.889 1.00 50.94 164 VAL A N 1
ATOM 1047 C CA . VAL A 1 164 ? 17.151 57.288 18.844 1.00 48.06 164 VAL A CA 1
ATOM 1048 C C . VAL A 1 164 ? 15.886 56.730 18.236 1.00 48.90 164 VAL A C 1
ATOM 1049 O O . VAL A 1 164 ? 15.050 57.474 17.790 1.00 49.44 164 VAL A O 1
ATOM 1053 N N . ASP A 1 165 ? 15.724 55.417 18.249 1.00 48.19 165 ASP A N 1
ATOM 1054 C CA . ASP A 1 165 ? 14.555 54.822 17.588 1.00 53.24 165 ASP A CA 1
ATOM 1055 C C . ASP A 1 165 ? 13.399 54.787 18.577 1.00 54.09 165 ASP A C 1
ATOM 1056 O O . ASP A 1 165 ? 13.193 53.805 19.254 1.00 63.46 165 ASP A O 1
ATOM 1061 N N . ILE A 1 166 ? 12.711 55.912 18.708 1.00 52.03 166 ILE A N 1
ATOM 1062 C CA . ILE A 1 166 ? 11.465 55.923 19.403 1.00 51.21 166 ILE A CA 1
ATOM 1063 C C . ILE A 1 166 ? 10.353 56.647 18.675 1.00 51.11 166 ILE A C 1
ATOM 1064 O O . ILE A 1 166 ? 10.509 57.733 18.092 1.00 51.92 166 ILE A O 1
ATOM 1069 N N . ASP A 1 167 ? 9.190 56.039 18.787 1.00 51.13 167 ASP A N 1
ATOM 1070 C CA . ASP A 1 167 ? 7.987 56.568 18.204 1.00 59.26 167 ASP A CA 1
ATOM 1071 C C . ASP A 1 167 ? 7.330 57.617 19.128 1.00 53.03 167 ASP A C 1
ATOM 1072 O O . ASP A 1 167 ? 6.872 57.296 20.218 1.00 52.36 167 ASP A O 1
ATOM 1077 N N . VAL A 1 168 ? 7.353 58.872 18.684 1.00 45.28 168 VAL A N 1
ATOM 1078 C CA . VAL A 1 168 ? 6.756 59.969 19.396 1.00 44.68 168 VAL A CA 1
ATOM 1079 C C . VAL A 1 168 ? 5.515 60.423 18.683 1.00 43.67 168 VAL A C 1
ATOM 1080 O O . VAL A 1 168 ? 5.585 61.021 17.633 1.00 42.06 168 VAL A O 1
ATOM 1084 N N . LYS A 1 169 ? 4.364 60.151 19.276 1.00 45.48 169 LYS A N 1
ATOM 1085 C CA . LYS A 1 169 ? 3.094 60.364 18.567 1.00 39.92 169 LYS A CA 1
ATOM 1086 C C . LYS A 1 169 ? 2.728 61.818 18.373 1.00 39.82 169 LYS A C 1
ATOM 1087 O O . LYS A 1 169 ? 2.106 62.162 17.381 1.00 40.65 169 LYS A O 1
ATOM 1093 N N . TYR A 1 170 ? 3.087 62.701 19.322 1.00 37.61 170 TYR A N 1
ATOM 1094 C CA . TYR A 1 170 ? 2.644 64.094 19.228 1.00 35.49 170 TYR A CA 1
ATOM 1095 C C . TYR A 1 170 ? 3.849 65.028 19.400 1.00 38.90 170 TYR A C 1
ATOM 1096 O O . TYR A 1 170 ? 4.556 64.947 20.413 1.00 35.77 170 TYR A O 1
ATOM 1105 N N . ILE A 1 171 ? 4.071 65.894 18.436 1.00 33.22 171 ILE A N 1
ATOM 1106 C CA . ILE A 1 171 ? 5.216 66.765 18.410 1.00 34.08 171 ILE A CA 1
ATOM 1107 C C . ILE A 1 171 ? 4.746 68.154 18.157 1.00 36.92 171 ILE A C 1
ATOM 1108 O O . ILE A 1 171 ? 4.028 68.401 17.183 1.00 35.23 171 ILE A O 1
ATOM 1113 N N . GLY A 1 172 ? 5.121 69.059 19.066 1.00 34.19 172 GLY A N 1
ATOM 1114 C CA . GLY A 1 172 ? 4.771 70.447 18.920 1.00 37.66 172 GLY A CA 1
ATOM 1115 C C . GLY A 1 172 ? 5.480 71.042 17.705 1.00 36.20 172 GLY A C 1
ATOM 1116 O O . GLY A 1 172 ? 4.836 71.485 16.767 1.00 34.56 172 GLY A O 1
ATOM 1117 N N . PHE A 1 173 ? 6.808 71.053 17.758 1.00 36.69 173 PHE A N 1
ATOM 1118 C CA . PHE A 1 173 ? 7.655 71.782 16.749 1.00 34.70 173 PHE A CA 1
ATOM 1119 C C . PHE A 1 173 ? 8.943 71.059 16.558 1.00 37.55 173 PHE A C 1
ATOM 1120 O O . PHE A 1 173 ? 9.560 70.553 17.544 1.00 32.61 173 PHE A O 1
ATOM 1128 N N . ASP A 1 174 ? 9.372 70.981 15.312 1.00 35.24 174 ASP A N 1
ATOM 1129 C CA . ASP A 1 174 ? 10.777 70.670 15.029 1.00 42.76 174 ASP A CA 1
ATOM 1130 C C . ASP A 1 174 ? 11.545 71.962 15.156 1.00 39.94 174 ASP A C 1
ATOM 1131 O O . ASP A 1 174 ? 11.136 73.000 14.660 1.00 39.72 174 ASP A O 1
ATOM 1136 N N . ILE A 1 175 ? 12.685 71.898 15.807 1.00 42.66 175 ILE A N 1
ATOM 1137 C CA . ILE A 1 175 ? 13.529 73.099 15.954 1.00 35.32 175 ILE A CA 1
ATOM 1138 C C . ILE A 1 175 ? 14.925 72.737 15.532 1.00 36.28 175 ILE A C 1
ATOM 1139 O O . ILE A 1 175 ? 15.299 71.537 15.500 1.00 37.01 175 ILE A O 1
ATOM 1144 N N . PRO A 1 176 ? 15.746 73.755 15.259 1.00 40.15 176 PRO A N 1
ATOM 1145 C CA . PRO A 1 176 ? 17.156 73.496 14.944 1.00 39.86 176 PRO A CA 1
ATOM 1146 C C . PRO A 1 176 ? 17.952 73.135 16.207 1.00 42.89 176 PRO A C 1
ATOM 1147 O O . PRO A 1 176 ? 17.410 73.164 17.319 1.00 40.20 176 PRO A O 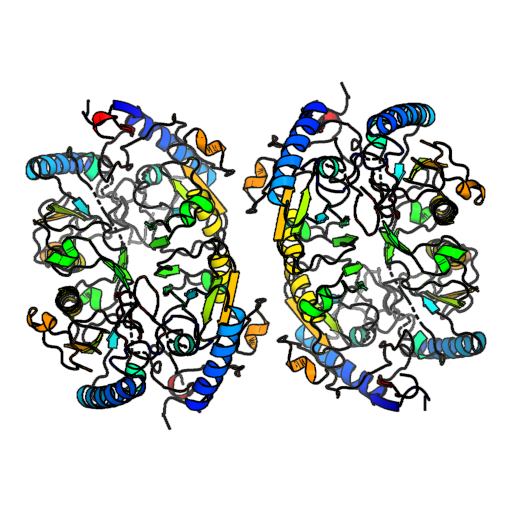1
ATOM 1151 N N . SER A 1 177 ? 19.199 72.719 16.026 1.00 42.73 177 SER A N 1
ATOM 1152 C CA . SER A 1 177 ? 20.056 72.345 17.140 1.00 49.79 177 SER A CA 1
ATOM 1153 C C . SER A 1 177 ? 20.634 73.606 17.788 1.00 48.78 177 SER A C 1
ATOM 1154 O O . SER A 1 177 ? 21.697 74.066 17.403 1.00 57.42 177 SER A O 1
ATOM 1157 N N . GLU A 1 178 ? 19.900 74.167 18.741 1.00 40.19 178 GLU A N 1
ATOM 1158 C CA . GLU A 1 178 ? 20.307 75.344 19.456 1.00 38.55 178 GLU A CA 1
ATOM 1159 C C . GLU A 1 178 ? 20.080 75.039 20.893 1.00 40.99 178 GLU A C 1
ATOM 1160 O O . GLU A 1 178 ? 19.199 74.208 21.233 1.00 33.02 178 GLU A O 1
ATOM 1166 N N . PHE A 1 179 ? 20.805 75.701 21.769 1.00 40.49 179 PHE A N 1
ATOM 1167 C CA . PHE A 1 179 ? 20.450 75.595 23.163 1.00 39.66 179 PHE A CA 1
ATOM 1168 C C . PHE A 1 179 ? 19.265 76.537 23.414 1.00 37.78 179 PHE A C 1
ATOM 1169 O O . PHE A 1 179 ? 19.401 77.743 23.268 1.00 44.77 179 PHE A O 1
ATOM 1177 N N . VAL A 1 180 ? 18.125 75.955 23.783 1.00 33.09 180 VAL A N 1
ATOM 1178 C CA . VAL A 1 180 ? 16.913 76.690 23.916 1.00 33.90 180 VAL A CA 1
ATOM 1179 C C . VAL A 1 180 ? 16.588 76.955 25.404 1.00 42.36 180 VAL A C 1
ATOM 1180 O O . VAL A 1 180 ? 16.966 76.166 26.289 1.00 34.66 180 VAL A O 1
ATOM 1184 N N . ILE A 1 181 ? 15.943 78.100 25.665 1.00 36.33 181 ILE A N 1
ATOM 1185 C CA . ILE A 1 181 ? 15.513 78.464 27.019 1.00 34.20 181 ILE A CA 1
ATOM 1186 C C . ILE A 1 181 ? 14.144 79.033 26.989 1.00 34.03 181 ILE A C 1
ATOM 1187 O O . ILE A 1 181 ? 13.656 79.399 25.919 1.00 36.26 181 ILE A O 1
ATOM 1192 N N . GLY A 1 182 ? 13.520 79.114 28.168 1.00 31.07 182 GLY A N 1
ATOM 1193 C CA . GLY A 1 182 ? 12.227 79.627 28.296 1.00 28.99 182 GLY A CA 1
ATOM 1194 C C . GLY A 1 182 ? 11.166 78.534 28.296 1.00 30.45 182 GLY A C 1
ATOM 1195 O O . GLY A 1 182 ? 11.445 77.347 28.034 1.00 32.05 182 GLY A O 1
ATOM 1196 N N . TYR A 1 183 ? 9.943 78.933 28.624 1.00 30.83 183 TYR A N 1
ATOM 1197 C CA . TYR A 1 183 ? 8.769 78.018 28.633 1.00 28.75 183 TYR A CA 1
ATOM 1198 C C . TYR A 1 183 ? 9.083 76.792 29.435 1.00 26.98 183 TYR A C 1
ATOM 1199 O O . TYR A 1 183 ? 8.856 75.626 29.042 1.00 28.05 183 TYR A O 1
ATOM 1208 N N . GLY A 1 184 ? 9.713 77.016 30.595 1.00 30.31 184 GLY A N 1
ATOM 1209 C CA . GLY A 1 184 ? 10.048 75.950 31.539 1.00 26.43 184 GLY A CA 1
ATOM 1210 C C . GLY A 1 184 ? 11.450 75.428 31.435 1.00 30.71 184 GLY A C 1
ATOM 1211 O O . GLY A 1 184 ? 11.899 74.695 32.326 1.00 28.08 184 GLY A O 1
ATOM 1212 N N . LEU A 1 185 ? 12.113 75.696 30.296 1.00 31.53 185 LEU A N 1
ATOM 1213 C CA . LEU A 1 185 ? 13.440 75.219 30.066 1.00 33.60 185 LEU A CA 1
ATOM 1214 C C . LEU A 1 185 ? 14.448 76.221 30.629 1.00 31.44 185 LEU A C 1
ATOM 1215 O O . LEU A 1 185 ? 14.365 77.464 30.416 1.00 30.60 185 LEU A O 1
ATOM 1220 N N . ASP A 1 186 ? 15.435 75.716 31.311 1.00 33.44 186 ASP A N 1
ATOM 1221 C CA . ASP A 1 186 ? 16.457 76.592 31.942 1.00 33.81 186 ASP A CA 1
ATOM 1222 C C . ASP A 1 186 ? 17.861 76.565 31.299 1.00 34.90 186 ASP A C 1
ATOM 1223 O O . ASP A 1 186 ? 18.238 75.629 30.596 1.00 44.62 186 ASP A O 1
ATOM 1228 N N . TYR A 1 187 ? 18.644 77.590 31.644 1.00 30.56 187 TYR A N 1
ATOM 1229 C CA . TYR A 1 187 ? 20.054 77.495 31.664 1.00 37.42 187 TYR A CA 1
ATOM 1230 C C . TYR A 1 187 ? 20.548 77.875 33.056 1.00 42.80 187 TYR A C 1
ATOM 1231 O O . TYR A 1 187 ? 20.290 78.987 33.526 1.00 40.90 187 TYR A O 1
ATOM 1240 N N . ALA A 1 188 ? 21.226 76.923 33.717 1.00 41.26 188 ALA A N 1
ATOM 1241 C CA . ALA A 1 188 ? 21.712 77.078 35.088 1.00 41.97 188 ALA A CA 1
ATOM 1242 C C . ALA A 1 188 ? 20.604 77.613 35.990 1.00 42.50 188 ALA A C 1
ATOM 1243 O O . ALA A 1 188 ? 20.801 78.583 36.687 1.00 37.97 188 ALA A O 1
ATOM 1245 N N . GLU A 1 189 ? 19.428 76.992 35.900 1.00 34.98 189 GLU A N 1
ATOM 1246 C CA . GLU A 1 189 ? 18.255 77.350 36.681 1.00 38.57 189 GLU A CA 1
ATOM 1247 C C . GLU A 1 189 ? 17.540 78.649 36.368 1.00 34.80 189 GLU A C 1
ATOM 1248 O O . GLU A 1 189 ? 16.422 78.892 36.842 1.00 38.26 189 GLU A O 1
ATOM 1254 N N . ASN A 1 190 ? 18.078 79.423 35.437 1.00 37.03 190 ASN A N 1
ATOM 1255 C CA . ASN A 1 190 ? 17.427 80.640 35.002 1.00 36.21 190 ASN A CA 1
ATOM 1256 C C . ASN A 1 190 ? 16.538 80.467 33.733 1.00 36.68 190 ASN A C 1
ATOM 1257 O O . ASN A 1 190 ? 16.687 79.482 33.003 1.00 34.69 190 ASN A O 1
ATOM 1262 N N . TYR A 1 191 ? 15.654 81.455 33.508 1.00 32.30 191 TYR A N 1
ATOM 1263 C CA . TYR A 1 191 ? 14.890 81.631 32.313 1.00 32.35 191 TYR A CA 1
ATOM 1264 C C . TYR A 1 191 ? 13.707 80.715 32.144 1.00 32.14 191 TYR A C 1
ATOM 1265 O O . TYR A 1 191 ? 13.026 80.775 31.115 1.00 29.50 191 TYR A O 1
ATOM 1274 N N . ARG A 1 192 ? 13.363 79.952 33.187 1.00 35.20 192 ARG A N 1
ATOM 1275 C CA . ARG A 1 192 ? 12.242 79.050 33.041 1.00 33.82 192 ARG A CA 1
ATOM 1276 C C . ARG A 1 192 ? 10.941 79.813 32.872 1.00 39.27 192 ARG A C 1
ATOM 1277 O O . ARG A 1 192 ? 10.005 79.304 32.254 1.00 37.69 192 ARG A O 1
ATOM 1285 N N . ASN A 1 193 ? 10.890 81.062 33.337 1.00 35.93 193 ASN A N 1
ATOM 1286 C CA . ASN A 1 193 ? 9.629 81.807 33.314 1.00 33.38 193 ASN A CA 1
ATOM 1287 C C . ASN A 1 193 ? 9.430 82.669 32.105 1.00 32.35 193 ASN A C 1
ATOM 1288 O O . ASN A 1 193 ? 8.486 83.412 32.063 1.00 31.40 193 ASN A O 1
ATOM 1293 N N . LEU A 1 194 ? 10.303 82.581 31.080 1.00 29.54 194 LEU A N 1
ATOM 1294 C CA . LEU A 1 194 ? 10.048 83.263 29.859 1.00 36.04 194 LEU A CA 1
ATOM 1295 C C . LEU A 1 194 ? 8.851 82.613 29.215 1.00 33.28 194 LEU A C 1
ATOM 1296 O O . LEU A 1 194 ? 8.717 81.391 29.227 1.00 30.56 194 LEU A O 1
ATOM 1301 N N . PRO A 1 195 ? 7.934 83.443 28.671 1.00 32.39 195 PRO A N 1
ATOM 1302 C CA . PRO A 1 195 ? 6.716 82.857 28.097 1.00 34.73 195 PRO A CA 1
ATOM 1303 C C . PRO A 1 195 ? 6.862 82.361 26.620 1.00 34.62 195 PRO A C 1
ATOM 1304 O O . PRO A 1 195 ? 5.922 81.791 26.087 1.00 34.64 195 PRO A O 1
ATOM 1308 N N . TYR A 1 196 ? 8.057 82.470 26.096 1.00 32.54 196 TYR A N 1
ATOM 1309 C CA . TYR A 1 196 ? 8.400 82.003 24.760 1.00 34.77 196 TYR A CA 1
ATOM 1310 C C . TYR A 1 196 ? 9.621 81.109 24.885 1.00 33.61 196 TYR A C 1
ATOM 1311 O O . TYR A 1 196 ? 10.190 80.935 25.967 1.00 29.74 196 TYR A O 1
ATOM 1320 N N . VAL A 1 197 ? 9.998 80.518 23.771 1.00 34.62 197 VAL A N 1
ATOM 1321 C CA . VAL A 1 197 ? 11.211 79.696 23.703 1.00 33.25 197 VAL A CA 1
ATOM 1322 C C . VAL A 1 197 ? 12.209 80.496 22.937 1.00 38.70 197 VAL A C 1
ATOM 1323 O O . VAL A 1 197 ? 11.918 80.950 21.801 1.00 32.04 197 VAL A O 1
ATOM 1327 N N . GLY A 1 198 ? 13.352 80.733 23.569 1.00 34.97 198 GLY A N 1
ATOM 1328 C CA . GLY A 1 198 ? 14.386 81.481 22.962 1.00 31.50 198 GLY A CA 1
ATOM 1329 C C . GLY A 1 198 ? 15.622 80.646 22.726 1.00 33.08 198 GLY A C 1
ATOM 1330 O O . GLY A 1 198 ? 15.810 79.614 23.371 1.00 32.19 198 GLY A O 1
ATOM 1331 N N . VAL A 1 199 ? 16.559 81.228 21.988 1.00 32.98 199 VAL A N 1
ATOM 1332 C CA . VAL A 1 199 ? 17.899 80.699 21.879 1.00 34.54 199 VAL A CA 1
ATOM 1333 C C . VAL A 1 199 ? 18.807 81.439 22.876 1.00 43.64 199 VAL A C 1
ATOM 1334 O O . VAL A 1 199 ? 18.868 82.649 22.902 1.00 40.64 199 VAL A O 1
ATOM 1338 N N . LEU A 1 200 ? 19.521 80.686 23.714 1.00 45.26 200 LEU A N 1
ATOM 1339 C CA . LEU A 1 200 ? 20.416 81.299 24.643 1.00 43.37 200 LEU A CA 1
ATOM 1340 C C . LEU A 1 200 ? 21.586 82.006 23.915 1.00 48.72 200 LEU A C 1
ATOM 1341 O O . LEU A 1 200 ? 22.241 81.395 23.069 1.00 48.10 200 LEU A O 1
ATOM 1346 N N . SER A 1 201 ? 21.819 83.261 24.326 1.00 51.24 201 SER A N 1
ATOM 1347 C CA . SER A 1 201 ? 22.900 84.126 23.820 1.00 68.24 201 SER A CA 1
ATOM 1348 C C . SER A 1 201 ? 24.273 83.640 24.270 1.00 73.75 201 SER A C 1
ATOM 1349 O O . SER A 1 201 ? 24.476 83.415 25.453 1.00 70.99 201 SER A O 1
ATOM 1352 N N . ARG A 1 202 ? 25.215 83.468 23.342 1.00 80.15 202 ARG A N 1
ATOM 1353 C CA . ARG A 1 202 ? 26.559 82.953 23.751 1.00 80.12 202 ARG A CA 1
ATOM 1354 C C . ARG A 1 202 ? 27.313 83.872 24.760 1.00 83.28 202 ARG A C 1
ATOM 1355 O O . ARG A 1 202 ? 28.209 83.425 25.476 1.00 85.49 202 ARG A O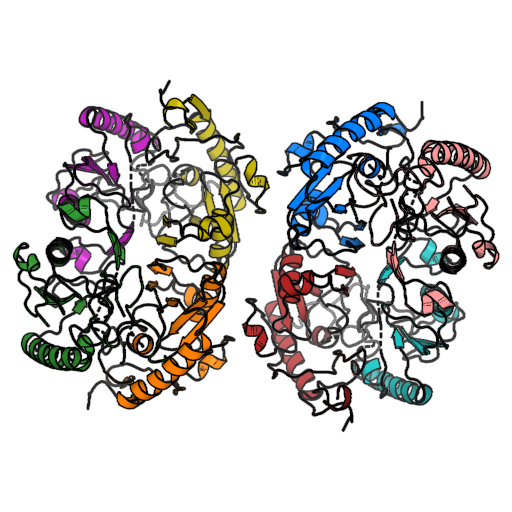 1
ATOM 1363 N N . SER A 1 203 ? 26.892 85.126 24.895 1.00 85.88 203 SER A N 1
ATOM 1364 C CA . SER A 1 203 ? 27.465 86.011 25.956 1.00 79.76 203 SER A CA 1
ATOM 1365 C C . SER A 1 203 ? 27.230 85.515 27.410 1.00 82.44 203 SER A C 1
ATOM 1366 O O . SER A 1 203 ? 28.015 85.780 28.299 1.00 70.43 203 SER A O 1
ATOM 1369 N N . VAL A 1 204 ? 26.145 84.783 27.633 1.00 78.63 204 VAL A N 1
ATOM 1370 C CA . VAL A 1 204 ? 25.863 84.131 28.916 1.00 73.79 204 VAL A CA 1
ATOM 1371 C C . VAL A 1 204 ? 26.618 82.761 29.045 1.00 79.83 204 VAL A C 1
ATOM 1372 O O . VAL A 1 204 ? 27.116 82.375 30.132 1.00 66.85 204 VAL A O 1
ATOM 1376 N N . TYR A 1 205 ? 26.724 82.094 27.890 1.00 79.00 205 TYR A N 1
ATOM 1377 C CA . TYR A 1 205 ? 26.999 80.661 27.734 1.00 80.47 205 TYR A CA 1
ATOM 1378 C C . TYR A 1 205 ? 28.200 80.159 28.501 1.00 74.47 205 TYR A C 1
ATOM 1379 O O . TYR A 1 205 ? 29.297 80.038 27.948 1.00 83.18 205 TYR A O 1
ATOM 1388 N N . PRO B 1 29 ? 12.647 -14.739 37.027 1.00 88.28 29 PRO B N 1
ATOM 1389 C CA . PRO B 1 29 ? 13.771 -13.851 37.385 1.00 87.10 29 PRO B CA 1
ATOM 1390 C C . PRO B 1 29 ? 14.699 -13.506 36.200 1.00 80.28 29 PRO B C 1
ATOM 1391 O O . PRO B 1 29 ? 15.233 -14.423 35.586 1.00 81.62 29 PRO B O 1
ATOM 1395 N N . HIS B 1 30 ? 14.930 -12.217 35.929 1.00 68.49 30 HIS B N 1
ATOM 1396 C CA . HIS B 1 30 ? 15.867 -11.744 34.860 1.00 61.43 30 HIS B CA 1
ATOM 1397 C C . HIS B 1 30 ? 17.360 -11.631 35.262 1.00 63.67 30 HIS B C 1
ATOM 1398 O O . HIS B 1 30 ? 17.687 -11.051 36.300 1.00 62.89 30 HIS B O 1
ATOM 1405 N N . PRO B 1 31 ? 18.289 -12.108 34.400 1.00 66.29 31 PRO B N 1
ATOM 1406 C CA . PRO B 1 31 ? 19.718 -12.154 34.815 1.00 64.02 31 PRO B CA 1
ATOM 1407 C C . PRO B 1 31 ? 20.449 -10.778 34.830 1.00 59.92 31 PRO B C 1
ATOM 1408 O O . PRO B 1 31 ? 21.409 -10.549 35.568 1.00 51.58 31 PRO B O 1
ATOM 1412 N N . ASP B 1 32 ? 19.988 -9.842 34.030 1.00 57.74 32 ASP B N 1
ATOM 1413 C CA . ASP B 1 32 ? 20.507 -8.460 34.058 1.00 63.43 32 ASP B CA 1
ATOM 1414 C C . ASP B 1 32 ? 19.934 -7.547 35.173 1.00 59.06 32 ASP B C 1
ATOM 1415 O O . ASP B 1 32 ? 20.363 -6.392 35.370 1.00 52.66 32 ASP B O 1
ATOM 1420 N N . VAL B 1 33 ? 18.900 -8.039 35.839 1.00 58.18 33 VAL B N 1
ATOM 1421 C CA . VAL B 1 33 ? 18.242 -7.301 36.869 1.00 49.17 33 VAL B CA 1
ATOM 1422 C C . VAL B 1 33 ? 18.751 -7.848 38.209 1.00 48.29 33 VAL B C 1
ATOM 1423 O O . VAL B 1 33 ? 18.614 -9.009 38.517 1.00 44.21 33 VAL B O 1
ATOM 1427 N N . ASP B 1 34 ? 19.370 -6.994 39.009 1.00 51.92 34 ASP B N 1
ATOM 1428 C CA . ASP B 1 34 ? 19.756 -7.414 40.329 1.00 48.61 34 ASP B CA 1
ATOM 1429 C C . ASP B 1 34 ? 18.574 -7.784 41.229 1.00 49.37 34 ASP B C 1
ATOM 1430 O O . ASP B 1 34 ? 18.632 -8.758 41.949 1.00 53.47 34 ASP B O 1
ATOM 1435 N N . ARG B 1 35 ? 17.556 -6.936 41.248 1.00 49.06 35 ARG B N 1
ATOM 1436 C CA . ARG B 1 35 ? 16.382 -7.177 42.027 1.00 46.72 35 ARG B CA 1
ATOM 1437 C C . ARG B 1 35 ? 15.269 -6.264 41.503 1.00 44.31 35 ARG B C 1
ATOM 1438 O O . ARG B 1 35 ? 15.520 -5.255 40.827 1.00 48.96 35 ARG B O 1
ATOM 1446 N N . VAL B 1 36 ? 14.032 -6.606 41.814 1.00 43.72 36 VAL B N 1
ATOM 1447 C CA . VAL B 1 36 ? 12.890 -5.807 41.443 1.00 42.70 36 VAL B CA 1
ATOM 1448 C C . VAL B 1 36 ? 12.695 -4.785 42.541 1.00 45.36 36 VAL B C 1
ATOM 1449 O O . VAL B 1 36 ? 12.583 -5.140 43.707 1.00 40.24 36 VAL B O 1
ATOM 1453 N N . LEU B 1 37 ? 12.656 -3.531 42.165 1.00 40.70 37 LEU B N 1
ATOM 1454 C CA . LEU B 1 37 ? 12.395 -2.462 43.069 1.00 42.92 37 LEU B CA 1
ATOM 1455 C C . LEU B 1 37 ? 10.892 -2.208 43.217 1.00 43.54 37 LEU B C 1
ATOM 1456 O O . LEU B 1 37 ? 10.352 -2.087 44.337 1.00 43.92 37 LEU B O 1
ATOM 1461 N N . LEU B 1 38 ? 10.200 -2.051 42.105 1.00 41.90 38 LEU B N 1
ATOM 1462 C CA . LEU B 1 38 ? 8.741 -1.822 42.134 1.00 39.29 38 LEU B CA 1
ATOM 1463 C C . LEU B 1 38 ? 8.111 -2.773 41.170 1.00 38.50 38 LEU B C 1
ATOM 1464 O O . LEU B 1 38 ? 8.465 -2.751 39.977 1.00 33.57 38 LEU B O 1
ATOM 1469 N N . ASP B 1 39 ? 7.163 -3.587 41.642 1.00 38.65 39 ASP B N 1
ATOM 1470 C CA . ASP B 1 39 ? 6.546 -4.568 40.733 1.00 41.82 39 ASP B CA 1
ATOM 1471 C C . ASP B 1 39 ? 5.356 -3.989 39.990 1.00 38.95 39 ASP B C 1
ATOM 1472 O O . ASP B 1 39 ? 4.887 -2.889 40.256 1.00 35.35 39 ASP B O 1
ATOM 1477 N N . GLU B 1 40 ? 4.912 -4.754 39.018 1.00 40.23 40 GLU B N 1
ATOM 1478 C CA . GLU B 1 40 ? 3.917 -4.307 38.086 1.00 47.89 40 GLU B CA 1
ATOM 1479 C C . GLU B 1 40 ? 2.646 -3.857 38.815 1.00 46.46 40 GLU B C 1
ATOM 1480 O O . GLU B 1 40 ? 2.045 -2.846 38.462 1.00 37.33 40 GLU B O 1
ATOM 1486 N N . GLN B 1 41 ? 2.247 -4.616 39.837 1.00 44.30 41 GLN B N 1
ATOM 1487 C CA . GLN B 1 41 ? 1.026 -4.289 40.571 1.00 43.57 41 GLN B CA 1
ATOM 1488 C C . GLN B 1 41 ? 1.205 -3.040 41.402 1.00 38.19 41 GLN B C 1
ATOM 1489 O O . GLN B 1 41 ? 0.289 -2.233 41.507 1.00 42.74 41 GLN B O 1
ATOM 1495 N N . GLN B 1 42 ? 2.378 -2.867 42.022 1.00 32.76 42 GLN B N 1
ATOM 1496 C CA . GLN B 1 42 ? 2.611 -1.648 42.798 1.00 38.96 42 GLN B CA 1
ATOM 1497 C C . GLN B 1 42 ? 2.513 -0.432 41.930 1.00 38.18 42 GLN B C 1
ATOM 1498 O O . GLN B 1 42 ? 1.953 0.595 42.323 1.00 38.25 42 GLN B O 1
ATOM 1504 N N . ILE B 1 43 ? 3.098 -0.504 40.739 1.00 38.80 43 ILE B N 1
ATOM 1505 C CA . ILE B 1 43 ? 3.002 0.651 39.837 1.00 39.29 43 ILE B CA 1
ATOM 1506 C C . ILE B 1 43 ? 1.545 0.922 39.502 1.00 34.75 43 ILE B C 1
ATOM 1507 O O . ILE B 1 43 ? 1.084 2.071 39.531 1.00 34.70 43 ILE B O 1
ATOM 1512 N N . ARG B 1 44 ? 0.836 -0.119 39.073 1.00 35.94 44 ARG B N 1
ATOM 1513 C CA . ARG B 1 44 ? -0.552 0.044 38.636 1.00 41.72 44 ARG B CA 1
ATOM 1514 C C . ARG B 1 44 ? -1.426 0.635 39.783 1.00 40.88 44 ARG B C 1
ATOM 1515 O O . ARG B 1 44 ? -2.175 1.562 39.552 1.00 48.99 44 ARG B O 1
ATOM 1523 N N . ASP B 1 45 ? -1.255 0.133 41.015 1.00 40.17 45 ASP B N 1
ATOM 1524 C CA . ASP B 1 45 ? -2.010 0.675 42.129 1.00 38.45 45 ASP B CA 1
ATOM 1525 C C . ASP B 1 45 ? -1.683 2.157 42.381 1.00 47.39 45 ASP B C 1
ATOM 1526 O O . ASP B 1 45 ? -2.597 3.001 42.517 1.00 46.54 45 ASP B O 1
ATOM 1531 N N . ARG B 1 46 ? -0.401 2.508 42.337 1.00 41.49 46 ARG B N 1
ATOM 1532 C CA . ARG B 1 46 ? -0.026 3.894 42.583 1.00 37.32 46 ARG B CA 1
ATOM 1533 C C . ARG B 1 46 ? -0.495 4.871 41.448 1.00 42.30 46 ARG B C 1
ATOM 1534 O O . ARG B 1 46 ? -1.004 5.988 41.743 1.00 36.02 46 ARG B O 1
ATOM 1542 N N . LEU B 1 47 ? -0.421 4.451 40.180 1.00 35.39 47 LEU B N 1
ATOM 1543 C CA . LEU B 1 47 ? -0.893 5.327 39.115 1.00 40.31 47 LEU B CA 1
ATOM 1544 C C . LEU B 1 47 ? -2.396 5.489 39.132 1.00 42.43 47 LEU B C 1
ATOM 1545 O O . LEU B 1 47 ? -2.906 6.545 38.771 1.00 46.18 47 LEU B O 1
ATOM 1550 N N . ALA B 1 48 ? -3.119 4.449 39.559 1.00 42.58 48 ALA B N 1
ATOM 1551 C CA . ALA B 1 48 ? -4.525 4.603 39.767 1.00 40.50 48 ALA B CA 1
ATOM 1552 C C . ALA B 1 48 ? -4.857 5.695 40.792 1.00 39.55 48 ALA B C 1
ATOM 1553 O O . ALA B 1 48 ? -5.780 6.511 40.555 1.00 34.47 48 ALA B O 1
ATOM 1555 N N . GLU B 1 49 ? -4.137 5.725 41.928 1.00 39.95 49 GLU B N 1
ATOM 1556 C CA . GLU B 1 49 ? -4.323 6.803 42.923 1.00 44.36 49 GLU B CA 1
ATOM 1557 C C . GLU B 1 49 ? -3.943 8.161 42.343 1.00 42.64 49 GLU B C 1
ATOM 1558 O O . GLU B 1 49 ? -4.675 9.159 42.492 1.00 39.60 49 GLU B O 1
ATOM 1564 N N . LEU B 1 50 ? -2.779 8.247 41.709 1.00 39.77 50 LEU B N 1
ATOM 1565 C CA . LEU B 1 50 ? -2.369 9.541 41.086 1.00 38.85 50 LEU B CA 1
ATOM 1566 C C . LEU B 1 50 ? -3.373 10.035 40.051 1.00 38.70 50 LEU B C 1
ATOM 1567 O O . LEU B 1 50 ? -3.706 11.233 40.022 1.00 42.74 50 LEU B O 1
ATOM 1572 N N . GLY B 1 51 ? -3.909 9.106 39.270 1.00 38.81 51 GLY B N 1
ATOM 1573 C CA . GLY B 1 51 ? -4.886 9.469 38.260 1.00 39.59 51 GLY B CA 1
ATOM 1574 C C . GLY B 1 51 ? -6.127 10.129 38.831 1.00 43.27 51 GLY B C 1
ATOM 1575 O O . GLY B 1 51 ? -6.679 11.063 38.251 1.00 47.31 51 GLY B O 1
ATOM 1576 N N . GLU B 1 52 ? -6.564 9.622 39.981 1.00 42.21 52 GLU B N 1
ATOM 1577 C CA . GLU B 1 52 ? -7.786 10.002 40.605 1.00 41.02 52 GLU B CA 1
ATOM 1578 C C . GLU B 1 52 ? -7.517 11.416 41.213 1.00 38.14 52 GLU B C 1
ATOM 1579 O O . GLU B 1 52 ? -8.263 12.380 41.015 1.00 43.14 52 GLU B O 1
ATOM 1585 N N . GLN B 1 53 ? -6.390 11.590 41.876 1.00 37.37 53 GLN B N 1
ATOM 1586 C CA . GLN B 1 53 ? -6.016 12.898 42.412 1.00 38.05 53 GLN B CA 1
ATOM 1587 C C . GLN B 1 53 ? -5.841 13.967 41.321 1.00 43.97 53 GLN B C 1
ATOM 1588 O O . GLN B 1 53 ? -6.340 15.080 41.452 1.00 39.44 53 GLN B O 1
ATOM 1594 N N . ILE B 1 54 ? -5.166 13.619 40.218 1.00 40.11 54 ILE B N 1
ATOM 1595 C CA . ILE B 1 54 ? -5.061 14.537 39.091 1.00 41.65 54 ILE B CA 1
ATOM 1596 C C . ILE B 1 54 ? -6.456 14.904 38.531 1.00 42.49 54 ILE B C 1
ATOM 1597 O O . ILE B 1 54 ? -6.692 16.060 38.145 1.00 36.69 54 ILE B O 1
ATOM 1602 N N . ALA B 1 55 ? -7.343 13.914 38.393 1.00 44.58 55 ALA B N 1
ATOM 1603 C CA . ALA B 1 55 ? -8.630 14.174 37.790 1.00 45.19 55 ALA B CA 1
ATOM 1604 C C . ALA B 1 55 ? -9.402 15.151 38.647 1.00 48.86 55 ALA B C 1
ATOM 1605 O O . ALA B 1 55 ? -10.058 16.049 38.125 1.00 43.70 55 ALA B O 1
ATOM 1607 N N . ALA B 1 56 ? -9.324 15.001 39.975 1.00 49.35 56 ALA B N 1
ATOM 1608 C CA . ALA B 1 56 ? -9.974 15.959 40.850 1.00 49.37 56 ALA B CA 1
ATOM 1609 C C . ALA B 1 56 ? -9.341 17.347 40.745 1.00 51.71 56 ALA B C 1
ATOM 1610 O O . ALA B 1 56 ? -10.065 18.336 40.628 1.00 48.50 56 ALA B O 1
ATOM 1612 N N . ASP B 1 57 ? -8.009 17.439 40.753 1.00 50.36 57 ASP B N 1
ATOM 1613 C CA . ASP B 1 57 ? -7.347 18.739 40.732 1.00 48.32 57 ASP B CA 1
ATOM 1614 C C . ASP B 1 57 ? -7.628 19.493 39.447 1.00 49.01 57 ASP B C 1
ATOM 1615 O O . ASP B 1 57 ? -7.604 20.710 39.445 1.00 44.14 57 ASP B O 1
ATOM 1620 N N . TYR B 1 58 ? -7.885 18.796 38.343 1.00 45.14 58 TYR B N 1
ATOM 1621 C CA . TYR B 1 58 ? -8.031 19.487 37.063 1.00 43.24 58 TYR B CA 1
ATOM 1622 C C . TYR B 1 58 ? -9.437 19.401 36.484 1.00 44.85 58 TYR B C 1
ATOM 1623 O O . TYR B 1 58 ? -9.633 19.579 35.277 1.00 41.81 58 TYR B O 1
ATOM 1632 N N . ALA B 1 59 ? -10.419 19.129 37.337 1.00 46.96 59 ALA B N 1
ATOM 1633 C CA . ALA B 1 59 ? -11.793 18.860 36.906 1.00 50.48 59 ALA B CA 1
ATOM 1634 C C . ALA B 1 59 ? -12.393 19.943 36.030 1.00 51.05 59 ALA B C 1
ATOM 1635 O O . ALA B 1 59 ? -13.110 19.648 35.090 1.00 60.04 59 ALA B O 1
ATOM 1637 N N . GLU B 1 60 ? -12.038 21.196 36.291 1.00 52.46 60 GLU B N 1
ATOM 1638 C CA . GLU B 1 60 ? -12.594 22.344 35.567 1.00 58.70 60 GLU B CA 1
ATOM 1639 C C . GLU B 1 60 ? -11.895 22.595 34.218 1.00 60.59 60 GLU B C 1
ATOM 1640 O O . GLU B 1 60 ? -12.428 23.294 33.372 1.00 51.27 60 GLU B O 1
ATOM 1646 N N . GLU B 1 61 ? -10.687 22.062 34.031 1.00 56.71 61 GLU B N 1
ATOM 1647 C CA . GLU B 1 61 ? -9.854 22.476 32.910 1.00 58.16 61 GLU B CA 1
ATOM 1648 C C . GLU B 1 61 ? -8.743 21.412 32.709 1.00 51.38 61 GLU B C 1
ATOM 1649 O O . GLU B 1 61 ? -7.646 21.482 33.294 1.00 52.77 61 GLU B O 1
ATOM 1655 N N . PRO B 1 62 ? -9.064 20.379 31.936 1.00 45.45 62 PRO B N 1
ATOM 1656 C CA . PRO B 1 62 ? -8.135 19.278 31.818 1.00 46.96 62 PRO B CA 1
ATOM 1657 C C . PRO B 1 62 ? -6.767 19.739 31.279 1.00 42.53 62 PRO B C 1
ATOM 1658 O O . PRO B 1 62 ? -6.695 20.619 30.432 1.00 41.26 62 PRO B O 1
ATOM 1662 N N . PRO B 1 63 ? -5.688 19.116 31.762 1.00 39.37 63 PRO B N 1
ATOM 1663 C CA . PRO B 1 63 ? -4.341 19.389 31.281 1.00 39.84 63 PRO B CA 1
ATOM 1664 C C . PRO B 1 63 ? -3.979 18.785 29.945 1.00 34.67 63 PRO B C 1
ATOM 1665 O O . PRO B 1 63 ? -4.571 17.783 29.510 1.00 36.36 63 PRO B O 1
ATOM 1669 N N . VAL B 1 64 ? -3.015 19.445 29.300 1.00 33.02 64 VAL B N 1
ATOM 1670 C CA . VAL B 1 64 ? -2.201 18.826 28.257 1.00 36.05 64 VAL B CA 1
ATOM 1671 C C . VAL B 1 64 ? -1.081 18.054 29.001 1.00 33.40 64 VAL B C 1
ATOM 1672 O O . VAL B 1 64 ? -0.293 18.648 29.740 1.00 39.40 64 VAL B O 1
ATOM 1676 N N . LEU B 1 65 ? -1.074 16.747 28.859 1.00 34.90 65 LEU B N 1
ATOM 1677 C CA . LEU B 1 65 ? -0.025 15.898 29.381 1.00 32.96 65 LEU B CA 1
ATOM 1678 C C . LEU B 1 65 ? 1.128 15.984 28.412 1.00 36.74 65 LEU B C 1
ATOM 1679 O O . LEU B 1 65 ? 0.978 15.782 27.185 1.00 38.86 65 LEU B O 1
ATOM 1684 N N . VAL B 1 66 ? 2.269 16.369 28.935 1.00 31.67 66 VAL B N 1
ATOM 1685 C CA . VAL B 1 66 ? 3.464 16.479 28.115 1.00 35.82 66 VAL B CA 1
ATOM 1686 C C . VAL B 1 66 ? 4.503 15.470 28.552 1.00 32.24 66 VAL B C 1
ATOM 1687 O O . VAL B 1 66 ? 4.912 15.419 29.708 1.00 39.97 66 VAL B O 1
ATOM 1691 N N . GLY B 1 67 ? 4.962 14.702 27.615 1.00 29.60 67 GLY B N 1
ATOM 1692 C CA . GLY B 1 67 ? 6.017 13.706 27.921 1.00 32.86 67 GLY B CA 1
ATOM 1693 C C . GLY B 1 67 ? 7.226 13.952 27.107 1.00 34.82 67 GLY B C 1
ATOM 1694 O O . GLY B 1 67 ? 7.125 14.215 25.909 1.00 30.61 67 GLY B O 1
ATOM 1695 N N . VAL B 1 68 ? 8.382 13.702 27.707 1.00 33.79 68 VAL B N 1
ATOM 1696 C CA . VAL B 1 68 ? 9.641 13.662 26.974 1.00 36.87 68 VAL B CA 1
ATOM 1697 C C . VAL B 1 68 ? 10.039 12.209 26.620 1.00 37.50 68 VAL B C 1
ATOM 1698 O O . VAL B 1 68 ? 10.252 11.386 27.512 1.00 38.07 68 VAL B O 1
ATOM 1702 N N . LEU B 1 69 ? 10.143 11.925 25.327 1.00 35.63 69 LEU B N 1
ATOM 1703 C CA . LEU B 1 69 ? 10.569 10.623 24.854 1.00 35.90 69 LEU B CA 1
ATOM 1704 C C . LEU B 1 69 ? 12.042 10.316 25.314 1.00 35.01 69 LEU B C 1
ATOM 1705 O O . LEU B 1 69 ? 12.865 11.236 25.393 1.00 33.21 69 LEU B O 1
ATOM 1710 N N . ARG B 1 70 ? 12.394 9.059 25.535 1.00 29.90 70 ARG B N 1
ATOM 1711 C CA . ARG B 1 70 ? 11.553 7.875 25.398 1.00 37.13 70 ARG B CA 1
ATOM 1712 C C . ARG B 1 70 ? 11.129 7.359 26.784 1.00 38.44 70 ARG B C 1
ATOM 1713 O O . ARG B 1 70 ? 10.253 6.472 26.863 1.00 48.12 70 ARG B O 1
ATOM 1721 N N . GLY B 1 71 ? 11.750 7.891 27.811 1.00 40.52 71 GLY B N 1
ATOM 1722 C CA . GLY B 1 71 ? 11.584 7.388 29.167 1.00 47.51 71 GLY B CA 1
ATOM 1723 C C . GLY B 1 71 ? 10.168 7.504 29.707 1.00 50.29 71 GLY B C 1
ATOM 1724 O O . GLY B 1 71 ? 9.763 6.691 30.549 1.00 45.41 71 GLY B O 1
ATOM 1725 N N . ALA B 1 72 ? 9.421 8.489 29.208 1.00 39.57 72 ALA B N 1
ATOM 1726 C CA . ALA B 1 72 ? 8.086 8.781 29.683 1.00 36.23 72 ALA B CA 1
ATOM 1727 C C . ALA B 1 72 ? 6.997 7.876 29.074 1.00 33.02 72 ALA B C 1
ATOM 1728 O O . ALA B 1 72 ? 5.850 8.001 29.405 1.00 31.46 72 ALA B O 1
ATOM 1730 N N . VAL B 1 73 ? 7.352 7.000 28.173 1.00 32.60 73 VAL B N 1
ATOM 1731 C CA . VAL B 1 73 ? 6.298 6.326 27.388 1.00 35.55 73 VAL B CA 1
ATOM 1732 C C . VAL B 1 73 ? 5.330 5.513 28.252 1.00 34.16 73 VAL B C 1
ATOM 1733 O O . VAL B 1 73 ? 4.146 5.668 28.101 1.00 39.54 73 VAL B O 1
ATOM 1745 N N . VAL B 1 75 ? 4.899 5.377 31.600 1.00 32.50 75 VAL B N 1
ATOM 1746 C CA . VAL B 1 75 ? 4.180 6.144 32.642 1.00 30.58 75 VAL B CA 1
ATOM 1747 C C . VAL B 1 75 ? 3.099 7.040 32.021 1.00 32.72 75 VAL B C 1
ATOM 1748 O O . VAL B 1 75 ? 1.981 7.103 32.532 1.00 32.08 75 VAL B O 1
ATOM 1760 N N . ALA B 1 77 ? 1.505 6.505 28.989 1.00 28.90 77 ALA B N 1
ATOM 1761 C CA . ALA B 1 77 ? 0.403 5.688 28.450 1.00 29.06 77 ALA B CA 1
ATOM 1762 C C . ALA B 1 77 ? -0.486 5.216 29.621 1.00 33.62 77 ALA B C 1
ATOM 1763 O O . ALA B 1 77 ? -1.705 5.138 29.488 1.00 33.69 77 ALA B O 1
ATOM 1765 N N . ASP B 1 78 ? 0.158 4.826 30.742 1.00 37.07 78 ASP B N 1
ATOM 1766 C CA . ASP B 1 78 ? -0.617 4.204 31.852 1.00 33.98 78 ASP B CA 1
ATOM 1767 C C . ASP B 1 78 ? -1.326 5.240 32.691 1.00 31.53 78 ASP B C 1
ATOM 1768 O O . ASP B 1 78 ? -2.518 5.126 32.948 1.00 32.00 78 ASP B O 1
ATOM 1773 N N . LEU B 1 79 ? -0.625 6.309 33.039 1.00 30.20 79 LEU B N 1
ATOM 1774 C CA . LEU B 1 79 ? -1.227 7.331 33.813 1.00 29.24 79 LEU B CA 1
ATOM 1775 C C . LEU B 1 79 ? -2.366 8.060 33.086 1.00 31.72 79 LEU B C 1
ATOM 1776 O O . LEU B 1 79 ? -3.443 8.345 33.716 1.00 39.52 79 LEU B O 1
ATOM 1781 N N . ALA B 1 80 ? -2.225 8.325 31.790 1.00 29.08 80 ALA B N 1
ATOM 1782 C CA . ALA B 1 80 ? -3.259 8.963 31.055 1.00 32.96 80 ALA B CA 1
ATOM 1783 C C . ALA B 1 80 ? -4.556 8.191 31.137 1.00 37.44 80 ALA B C 1
ATOM 1784 O O . ALA B 1 80 ? -5.639 8.790 31.253 1.00 38.05 80 ALA B O 1
ATOM 1786 N N . ARG B 1 81 ? -4.462 6.873 31.079 1.00 33.59 81 ARG B N 1
ATOM 1787 C CA . ARG B 1 81 ? -5.616 6.050 31.151 1.00 34.89 81 ARG B CA 1
ATOM 1788 C C . ARG B 1 81 ? -6.247 6.007 32.516 1.00 39.60 81 ARG B C 1
ATOM 1789 O O . ARG B 1 81 ? -7.346 5.483 32.629 1.00 43.84 81 ARG B O 1
ATOM 1797 N N . GLN B 1 82 ? -5.547 6.482 33.556 1.00 37.51 82 GLN B N 1
ATOM 1798 C CA . GLN B 1 82 ? -6.103 6.522 34.876 1.00 36.99 82 GLN B CA 1
ATOM 1799 C C . GLN B 1 82 ? -6.620 7.901 35.222 1.00 36.62 82 GLN B C 1
ATOM 1800 O O . GLN B 1 82 ? -7.064 8.124 36.342 1.00 39.80 82 GLN B O 1
ATOM 1806 N N . ILE B 1 83 ? -6.626 8.817 34.268 1.00 38.68 83 ILE B N 1
ATOM 1807 C CA . ILE B 1 83 ? -7.145 10.152 34.476 1.00 41.52 83 ILE B CA 1
ATOM 1808 C C . ILE B 1 83 ? -8.458 10.265 33.728 1.00 43.35 83 ILE B C 1
ATOM 1809 O O . ILE B 1 83 ? -8.476 10.277 32.514 1.00 39.17 83 ILE B O 1
ATOM 1814 N N . ASP B 1 84 ? -9.551 10.368 34.466 1.00 48.61 84 ASP B N 1
ATOM 1815 C CA . ASP B 1 84 ? -10.875 10.406 33.866 1.00 51.08 84 ASP B CA 1
ATOM 1816 C C . ASP B 1 84 ? -11.245 11.855 33.528 1.00 48.44 84 ASP B C 1
ATOM 1817 O O . ASP B 1 84 ? -12.166 12.418 34.096 1.00 48.87 84 ASP B O 1
ATOM 1822 N N . LEU B 1 85 ? -10.517 12.440 32.571 1.00 44.09 85 LEU B N 1
ATOM 1823 C CA . LEU B 1 85 ? -10.807 13.768 32.037 1.00 44.49 85 LEU B CA 1
ATOM 1824 C C . LEU B 1 85 ? -10.439 13.760 30.578 1.00 43.12 85 LEU B C 1
ATOM 1825 O O . LEU B 1 85 ? -9.742 12.866 30.110 1.00 35.38 85 LEU B O 1
ATOM 1830 N N . LYS B 1 86 ? -10.939 14.729 29.855 1.00 41.48 86 LYS B N 1
ATOM 1831 C CA . LYS B 1 86 ? -10.588 14.883 28.456 1.00 45.99 86 LYS B CA 1
ATOM 1832 C C . LYS B 1 86 ? -9.225 15.529 28.309 1.00 43.45 86 LYS B C 1
ATOM 1833 O O . LYS B 1 86 ? -9.102 16.669 27.918 1.00 46.83 86 LYS B O 1
ATOM 1839 N N . VAL B 1 87 ? -8.180 14.791 28.711 1.00 38.73 87 VAL B N 1
ATOM 1840 C CA . VAL B 1 87 ? -6.836 15.281 28.598 1.00 38.50 87 VAL B CA 1
ATOM 1841 C C . VAL B 1 87 ? -6.442 15.313 27.136 1.00 38.40 87 VAL B C 1
ATOM 1842 O O . VAL B 1 87 ? -7.072 14.656 26.300 1.00 40.19 87 VAL B O 1
ATOM 1846 N N . GLU B 1 88 ? -5.377 16.054 26.830 1.00 35.73 88 GLU B N 1
ATOM 1847 C CA . GLU B 1 88 ? -4.676 15.904 25.576 1.00 38.11 88 GLU B CA 1
ATOM 1848 C C . GLU B 1 88 ? -3.299 15.392 25.896 1.00 40.32 88 GLU B C 1
ATOM 1849 O O . GLU B 1 88 ? -2.872 15.412 27.048 1.00 42.84 88 GLU B O 1
ATOM 1863 N N . ASP B 1 90 ? 0.806 15.437 24.354 1.00 35.71 90 ASP B N 1
ATOM 1864 C CA . ASP B 1 90 ? 1.786 15.979 23.439 1.00 33.60 90 ASP B CA 1
ATOM 1865 C C . ASP B 1 90 ? 3.161 15.505 23.873 1.00 32.87 90 ASP B C 1
ATOM 1866 O O . ASP B 1 90 ? 3.340 15.116 24.976 1.00 31.79 90 ASP B O 1
ATOM 1871 N N . TRP B 1 91 ? 4.118 15.513 22.966 1.00 36.74 91 TRP B N 1
ATOM 1872 C CA . TRP B 1 91 ? 5.418 14.908 23.194 1.00 34.14 91 TRP B CA 1
ATOM 1873 C C . TRP B 1 91 ? 6.539 15.795 22.753 1.00 37.08 91 TRP B C 1
ATOM 1874 O O . TRP B 1 91 ? 6.426 16.520 21.757 1.00 27.86 91 TRP B O 1
ATOM 1893 N N . ALA B 1 93 ? 10.977 15.418 21.921 1.00 30.20 93 ALA B N 1
ATOM 1894 C CA . ALA B 1 93 ? 12.202 14.632 21.880 1.00 33.88 93 ALA B CA 1
ATOM 1895 C C . ALA B 1 93 ? 13.392 15.546 21.996 1.00 32.51 93 ALA B C 1
ATOM 1896 O O . ALA B 1 93 ? 13.423 16.640 21.445 1.00 31.99 93 ALA B O 1
ATOM 1898 N N . VAL B 1 94 ? 14.372 15.122 22.808 1.00 28.28 94 VAL B N 1
ATOM 1899 C CA . VAL B 1 94 ? 15.525 15.984 23.086 1.00 30.19 94 VAL B CA 1
ATOM 1900 C C . VAL B 1 94 ? 16.847 15.264 22.886 1.00 30.47 94 VAL B C 1
ATOM 1901 O O . VAL B 1 94 ? 16.912 14.033 23.004 1.00 35.38 94 VAL B O 1
ATOM 1905 N N . SER B 1 95 ? 17.921 16.035 22.763 1.00 31.65 95 SER B N 1
ATOM 1906 C CA . SER B 1 95 ? 19.311 15.537 22.764 1.00 26.65 95 SER B CA 1
ATOM 1907 C C . SER B 1 95 ? 20.117 16.434 23.711 1.00 33.77 95 SER B C 1
ATOM 1908 O O . SER B 1 95 ? 19.623 17.472 24.161 1.00 31.58 95 SER B O 1
ATOM 1911 N N . SER B 1 96 ? 21.322 16.022 24.071 1.00 34.42 96 SER B N 1
ATOM 1912 C CA . SER B 1 96 ? 22.189 16.835 24.946 1.00 39.71 96 SER B CA 1
ATOM 1913 C C . SER B 1 96 ? 22.890 17.897 24.117 1.00 36.75 96 SER B C 1
ATOM 1914 O O . SER B 1 96 ? 23.143 17.720 22.933 1.00 38.94 96 SER B O 1
ATOM 1917 N N . TYR B 1 97 ? 23.243 18.986 24.767 1.00 36.24 97 TYR B N 1
ATOM 1918 C CA . TYR B 1 97 ? 24.225 19.896 24.219 1.00 38.85 97 TYR B CA 1
ATOM 1919 C C . TYR B 1 97 ? 25.562 19.681 24.988 1.00 43.69 97 TYR B C 1
ATOM 1920 O O . TYR B 1 97 ? 26.314 20.601 25.160 1.00 50.09 97 TYR B O 1
ATOM 1929 N N . GLY B 1 98 ? 25.826 18.467 25.463 1.00 58.77 98 GLY B N 1
ATOM 1930 C CA . GLY B 1 98 ? 27.122 18.159 26.118 1.00 54.49 98 GLY B CA 1
ATOM 1931 C C . GLY B 1 98 ? 27.286 18.883 27.428 1.00 47.95 98 GLY B C 1
ATOM 1932 O O . GLY B 1 98 ? 26.383 18.873 28.293 1.00 51.94 98 GLY B O 1
ATOM 1933 N N . SER B 1 99 ? 28.389 19.603 27.567 1.00 50.22 99 SER B N 1
ATOM 1934 C CA . SER B 1 99 ? 28.705 20.251 28.844 1.00 55.58 99 SER B CA 1
ATOM 1935 C C . SER B 1 99 ? 27.635 21.296 29.252 1.00 46.06 99 SER B C 1
ATOM 1936 O O . SER B 1 99 ? 27.320 21.474 30.447 1.00 40.66 99 SER B O 1
ATOM 1939 N N . GLY B 1 100 ? 27.026 21.933 28.274 1.00 37.57 100 GLY B N 1
ATOM 1940 C CA . GLY B 1 100 ? 25.908 22.870 28.560 1.00 36.21 100 GLY B CA 1
ATOM 1941 C C . GLY B 1 100 ? 24.688 22.271 29.238 1.00 35.63 100 GLY B C 1
ATOM 1942 O O . GLY B 1 100 ? 24.094 22.861 30.167 1.00 37.46 100 GLY B O 1
ATOM 1943 N N . THR B 1 101 ? 24.351 21.036 28.866 1.00 37.63 101 THR B N 1
ATOM 1944 C CA . THR B 1 101 ? 23.256 20.332 29.499 1.00 34.98 101 THR B CA 1
ATOM 1945 C C . THR B 1 101 ? 23.540 20.100 30.991 1.00 36.88 101 THR B C 1
ATOM 1946 O O . THR B 1 101 ? 22.660 20.239 31.836 1.00 38.82 101 THR B O 1
ATOM 1950 N N . LYS B 1 102 ? 24.754 19.742 31.318 1.00 49.81 102 LYS B N 1
ATOM 1951 C CA . LYS B 1 102 ? 25.127 19.500 32.723 1.00 53.57 102 LYS B CA 1
ATOM 1952 C C . LYS B 1 102 ? 25.038 20.781 33.528 1.00 56.46 102 LYS B C 1
ATOM 1953 O O . LYS B 1 102 ? 24.538 20.794 34.634 1.00 53.84 102 LYS B O 1
ATOM 1959 N N . SER B 1 103 ? 25.477 21.888 32.963 1.00 57.40 103 SER B N 1
ATOM 1960 C CA . SER B 1 103 ? 25.575 23.088 33.779 1.00 52.02 103 SER B CA 1
ATOM 1961 C C . SER B 1 103 ? 24.280 23.916 33.838 1.00 52.08 103 SER B C 1
ATOM 1962 O O . SER B 1 103 ? 24.035 24.545 34.855 1.00 47.69 103 SER B O 1
ATOM 1965 N N . SER B 1 104 ? 23.422 23.891 32.814 1.00 47.50 104 SER B N 1
ATOM 1966 C CA . SER B 1 104 ? 22.147 24.646 32.899 1.00 47.08 104 SER B CA 1
ATOM 1967 C C . SER B 1 104 ? 20.855 23.818 32.733 1.00 42.45 104 SER B C 1
ATOM 1968 O O . SER B 1 104 ? 19.788 24.327 32.973 1.00 38.71 104 SER B O 1
ATOM 1971 N N . GLY B 1 105 ? 20.971 22.566 32.307 1.00 34.86 105 GLY B N 1
ATOM 1972 C CA . GLY B 1 105 ? 19.844 21.765 32.009 1.00 36.98 105 GLY B CA 1
ATOM 1973 C C . GLY B 1 105 ? 19.357 21.944 30.560 1.00 37.08 105 GLY B C 1
ATOM 1974 O O . GLY B 1 105 ? 18.440 21.261 30.143 1.00 35.06 105 GLY B O 1
ATOM 1975 N N . VAL B 1 106 ? 19.946 22.879 29.810 1.00 34.47 106 VAL B N 1
ATOM 1976 C CA . VAL B 1 106 ? 19.503 23.113 28.434 1.00 32.31 106 VAL B CA 1
ATOM 1977 C C . VAL B 1 106 ? 19.630 21.828 27.609 1.00 32.58 106 VAL B C 1
ATOM 1978 O O . VAL B 1 106 ? 20.644 21.148 27.690 1.00 32.21 106 VAL B O 1
ATOM 1982 N N . VAL B 1 107 ? 18.622 21.544 26.802 1.00 31.82 107 VAL B N 1
ATOM 1983 C CA . VAL B 1 107 ? 18.657 20.419 25.852 1.00 30.48 107 VAL B CA 1
ATOM 1984 C C . VAL B 1 107 ? 18.303 20.883 24.442 1.00 31.30 107 VAL B C 1
ATOM 1985 O O . VAL B 1 107 ? 17.688 21.934 24.275 1.00 26.35 107 VAL B O 1
ATOM 1989 N N . ARG B 1 108 ? 18.738 20.115 23.456 1.00 28.43 108 ARG B N 1
ATOM 1990 C CA . ARG B 1 108 ? 18.521 20.363 22.058 1.00 25.12 108 ARG B CA 1
ATOM 1991 C C . ARG B 1 108 ? 17.183 19.743 21.736 1.00 30.14 108 ARG B C 1
ATOM 1992 O O . ARG B 1 108 ? 16.954 18.547 22.018 1.00 32.09 108 ARG B O 1
ATOM 2000 N N . ILE B 1 109 ? 16.252 20.535 21.189 1.00 25.59 109 ILE B N 1
ATOM 2001 C CA . ILE B 1 109 ? 14.964 20.034 20.870 1.00 27.08 109 ILE B CA 1
ATOM 2002 C C . ILE B 1 109 ? 14.958 19.387 19.496 1.00 30.20 109 ILE B C 1
ATOM 2003 O O . ILE B 1 109 ? 15.179 20.070 18.482 1.00 35.81 109 ILE B O 1
ATOM 2008 N N . LEU B 1 110 ? 14.695 18.086 19.468 1.00 33.70 110 LEU B N 1
ATOM 2009 C CA . LEU B 1 110 ? 14.555 17.353 18.216 1.00 29.02 110 LEU B CA 1
ATOM 2010 C C . LEU B 1 110 ? 13.195 17.219 17.748 1.00 31.17 110 LEU B C 1
ATOM 2011 O O . LEU B 1 110 ? 12.960 17.050 16.548 1.00 33.64 110 LEU B O 1
ATOM 2016 N N . LYS B 1 111 ? 12.246 17.252 18.675 1.00 28.09 111 LYS B N 1
ATOM 2017 C CA . LYS B 1 111 ? 10.875 17.393 18.291 1.00 30.46 111 LYS B CA 1
ATOM 2018 C C . LYS B 1 111 ? 10.177 18.226 19.338 1.00 30.92 111 LYS B C 1
ATOM 2019 O O . LYS B 1 111 ? 10.193 17.864 20.510 1.00 28.48 111 LYS B O 1
ATOM 2025 N N . ASP B 1 112 ? 9.585 19.331 18.908 1.00 26.41 112 ASP B N 1
ATOM 2026 C CA . ASP B 1 112 ? 8.925 20.224 19.816 1.00 26.99 112 ASP B CA 1
ATOM 2027 C C . ASP B 1 112 ? 7.522 19.833 19.981 1.00 26.38 112 ASP B C 1
ATOM 2028 O O . ASP B 1 112 ? 7.004 19.055 19.201 1.00 24.70 112 ASP B O 1
ATOM 2033 N N . LEU B 1 113 ? 6.889 20.363 21.033 1.00 26.88 113 LEU B N 1
ATOM 2034 C CA . LEU B 1 113 ? 5.470 20.288 21.134 1.00 27.91 113 LEU B CA 1
ATOM 2035 C C . LEU B 1 113 ? 4.790 20.649 19.815 1.00 29.56 113 LEU B C 1
ATOM 2036 O O . LEU B 1 113 ? 5.150 21.584 19.152 1.00 29.81 113 LEU B O 1
ATOM 2041 N N . SER B 1 114 ? 3.792 19.830 19.442 1.00 29.11 114 SER B N 1
ATOM 2042 C CA . SER B 1 114 ? 2.972 20.095 18.314 1.00 30.65 114 SER B CA 1
ATOM 2043 C C . SER B 1 114 ? 1.945 21.163 18.564 1.00 31.64 114 SER B C 1
ATOM 2044 O O . SER B 1 114 ? 1.660 21.888 17.674 1.00 35.87 114 SER B O 1
ATOM 2047 N N . GLY B 1 115 ? 1.475 21.313 19.816 1.00 38.88 115 GLY B N 1
ATOM 2048 C CA . GLY B 1 115 ? 0.407 22.259 20.161 1.00 38.20 115 GLY B CA 1
ATOM 2049 C C . GLY B 1 115 ? 0.859 23.473 20.981 1.00 35.88 115 GLY B C 1
ATOM 2050 O O . GLY B 1 115 ? 1.786 23.383 21.780 1.00 31.10 115 GLY B O 1
ATOM 2051 N N . ASP B 1 116 ? 0.228 24.619 20.698 1.00 30.11 116 ASP B N 1
ATOM 2052 C CA . ASP B 1 116 ? 0.276 25.806 21.517 1.00 29.34 116 ASP B CA 1
ATOM 2053 C C . ASP B 1 116 ? -0.182 25.443 22.916 1.00 34.44 116 ASP B C 1
ATOM 2054 O O . ASP B 1 116 ? -1.212 24.835 23.052 1.00 32.78 116 ASP B O 1
ATOM 2059 N N . ILE B 1 117 ? 0.536 25.872 23.939 1.00 32.28 117 ILE B N 1
ATOM 2060 C CA . ILE B 1 117 ? 0.079 25.698 25.279 1.00 34.17 117 ILE B CA 1
ATOM 2061 C C . ILE B 1 117 ? -0.339 26.989 25.912 1.00 39.79 117 ILE B C 1
ATOM 2062 O O . ILE B 1 117 ? -0.654 27.028 27.106 1.00 43.63 117 ILE B O 1
ATOM 2067 N N . THR B 1 118 ? -0.410 28.047 25.131 1.00 36.90 118 THR B N 1
ATOM 2068 C CA . THR B 1 118 ? -0.888 29.348 25.633 1.00 38.68 118 THR B CA 1
ATOM 2069 C C . THR B 1 118 ? -2.201 29.203 26.379 1.00 37.53 118 THR B C 1
ATOM 2070 O O . THR B 1 118 ? -3.152 28.657 25.848 1.00 39.18 118 THR B O 1
ATOM 2074 N N . ASP B 1 119 ? -2.232 29.677 27.619 1.00 39.05 119 ASP B N 1
ATOM 2075 C CA . ASP B 1 119 ? -3.451 29.643 28.480 1.00 43.19 119 ASP B CA 1
ATOM 2076 C C . ASP B 1 119 ? -3.962 28.222 28.778 1.00 39.77 119 ASP B C 1
ATOM 2077 O O . ASP B 1 119 ? -5.053 28.097 29.200 1.00 40.92 119 ASP B O 1
ATOM 2082 N N . ARG B 1 120 ? -3.121 27.211 28.638 1.00 39.15 120 ARG B N 1
ATOM 2083 C CA . ARG B 1 120 ? -3.491 25.855 28.924 1.00 43.65 120 ARG B CA 1
ATOM 2084 C C . ARG B 1 120 ? -2.845 25.442 30.203 1.00 38.05 120 ARG B C 1
ATOM 2085 O O . ARG B 1 120 ? -1.852 26.022 30.632 1.00 40.37 120 ARG B O 1
ATOM 2093 N N . ASN B 1 121 ? -3.470 24.466 30.838 1.00 37.50 121 ASN B N 1
ATOM 2094 C CA . ASN B 1 121 ? -2.849 23.783 31.970 1.00 37.48 121 ASN B CA 1
ATOM 2095 C C . ASN B 1 121 ? -2.044 22.658 31.410 1.00 37.66 121 ASN B C 1
ATOM 2096 O O . ASN B 1 121 ? -2.531 21.931 30.535 1.00 38.99 121 ASN B O 1
ATOM 2101 N N . VAL B 1 122 ? -0.805 22.540 31.884 1.00 33.15 122 VAL B N 1
ATOM 2102 C CA . VAL B 1 122 ? 0.125 21.591 31.363 1.00 33.76 122 VAL B CA 1
ATOM 2103 C C . VAL B 1 122 ? 0.636 20.754 32.531 1.00 32.58 122 VAL B C 1
ATOM 2104 O O . VAL B 1 122 ? 0.994 21.305 33.568 1.00 29.33 122 VAL B O 1
ATOM 2108 N N . LEU B 1 123 ? 0.742 19.456 32.288 1.00 32.94 123 LEU B N 1
ATOM 2109 C CA . LEU B 1 123 ? 1.272 18.527 33.249 1.00 35.53 123 LEU B CA 1
ATOM 2110 C C . LEU B 1 123 ? 2.332 17.731 32.597 1.00 29.90 123 LEU B C 1
ATOM 2111 O O . LEU B 1 123 ? 2.064 16.883 31.735 1.00 32.03 123 LEU B O 1
ATOM 2116 N N . ILE B 1 124 ? 3.579 18.022 32.959 1.00 33.23 124 ILE B N 1
ATOM 2117 C CA . ILE B 1 124 ? 4.714 17.252 32.480 1.00 35.96 124 ILE B CA 1
ATOM 2118 C C . ILE B 1 124 ? 4.691 15.943 33.212 1.00 33.32 124 ILE B C 1
ATOM 2119 O O . ILE B 1 124 ? 4.595 15.905 34.436 1.00 39.10 124 ILE B O 1
ATOM 2124 N N . VAL B 1 125 ? 4.805 14.865 32.466 1.00 30.33 125 VAL B N 1
ATOM 2125 C CA . VAL B 1 125 ? 4.833 13.542 33.060 1.00 29.43 125 VAL B CA 1
ATOM 2126 C C . VAL B 1 125 ? 6.246 13.032 32.884 1.00 33.96 125 VAL B C 1
ATOM 2127 O O . VAL B 1 125 ? 6.678 12.744 31.758 1.00 35.59 125 VAL B O 1
ATOM 2131 N N . GLU B 1 126 ? 6.940 12.852 33.995 1.00 33.16 126 GLU B N 1
ATOM 2132 C CA . GLU B 1 126 ? 8.286 12.352 33.999 1.00 37.39 126 GLU B CA 1
ATOM 2133 C C . GLU B 1 126 ? 8.445 10.924 34.557 1.00 36.62 126 GLU B C 1
ATOM 2134 O O . GLU B 1 126 ? 7.630 10.425 35.327 1.00 38.39 126 GLU B O 1
ATOM 2140 N N . ASP B 1 127 ? 9.454 10.251 34.041 1.00 32.94 127 ASP B N 1
ATOM 2141 C CA . ASP B 1 127 ? 9.953 8.998 34.568 1.00 41.43 127 ASP B CA 1
ATOM 2142 C C . ASP B 1 127 ? 10.738 9.046 35.865 1.00 38.53 127 ASP B C 1
ATOM 2143 O O . ASP B 1 127 ? 10.450 8.373 36.815 1.00 41.16 127 ASP B O 1
ATOM 2148 N N . ILE B 1 128 ? 11.702 9.927 35.888 1.00 35.43 128 ILE B N 1
ATOM 2149 C CA . ILE B 1 128 ? 12.563 10.079 37.042 1.00 46.25 128 ILE B CA 1
ATOM 2150 C C . ILE B 1 128 ? 12.912 11.529 37.274 1.00 41.23 128 ILE B C 1
ATOM 2151 O O . ILE B 1 128 ? 13.134 12.229 36.338 1.00 40.03 128 ILE B O 1
ATOM 2156 N N . ILE B 1 129 ? 12.968 11.927 38.540 1.00 47.49 129 ILE B N 1
ATOM 2157 C CA . ILE B 1 129 ? 13.606 13.194 38.898 1.00 45.95 129 ILE B CA 1
ATOM 2158 C C . ILE B 1 129 ? 14.764 12.949 39.853 1.00 48.11 129 ILE B C 1
ATOM 2159 O O . ILE B 1 129 ? 14.737 11.995 40.667 1.00 40.61 129 ILE B O 1
ATOM 2164 N N . ASP B 1 130 ? 15.802 13.772 39.685 1.00 40.11 130 ASP B N 1
ATOM 2165 C CA . ASP B 1 130 ? 17.043 13.649 40.401 1.00 39.02 130 ASP B CA 1
ATOM 2166 C C . ASP B 1 130 ? 17.794 14.996 40.414 1.00 40.33 130 ASP B C 1
ATOM 2167 O O . ASP B 1 130 ? 17.151 16.022 40.316 1.00 36.85 130 ASP B O 1
ATOM 2172 N N . SER B 1 131 ? 19.112 14.987 40.564 1.00 38.26 131 SER B N 1
ATOM 2173 C CA . SER B 1 131 ? 19.888 16.234 40.716 1.00 40.44 131 SER B CA 1
ATOM 2174 C C . SER B 1 131 ? 20.203 16.850 39.339 1.00 44.89 131 SER B C 1
ATOM 2175 O O . SER B 1 131 ? 20.612 17.969 39.292 1.00 39.14 131 SER B O 1
ATOM 2178 N N . GLY B 1 132 ? 19.925 16.144 38.239 1.00 36.55 132 GLY B N 1
ATOM 2179 C CA . GLY B 1 132 ? 20.017 16.764 36.915 1.00 41.64 132 GLY B CA 1
ATOM 2180 C C . GLY B 1 132 ? 19.101 17.969 36.768 1.00 42.62 132 GLY B C 1
ATOM 2181 O O . GLY B 1 132 ? 17.970 18.000 37.285 1.00 50.96 132 GLY B O 1
ATOM 2182 N N . LEU B 1 133 ? 19.590 18.943 36.030 1.00 37.43 133 LEU B N 1
ATOM 2183 C CA . LEU B 1 133 ? 18.911 20.191 35.817 1.00 41.95 133 LEU B CA 1
ATOM 2184 C C . LEU B 1 133 ? 17.973 20.248 34.627 1.00 39.46 133 LEU B C 1
ATOM 2185 O O . LEU B 1 133 ? 17.360 21.315 34.398 1.00 39.67 133 LEU B O 1
ATOM 2190 N N . THR B 1 134 ? 17.789 19.150 33.877 1.00 34.30 134 THR B N 1
ATOM 2191 C CA . THR B 1 134 ? 16.975 19.269 32.626 1.00 38.19 134 THR B CA 1
ATOM 2192 C C . THR B 1 134 ? 15.519 19.532 32.901 1.00 34.04 134 THR B C 1
ATOM 2193 O O . THR B 1 134 ? 14.861 20.320 32.189 1.00 27.83 134 THR B O 1
ATOM 2197 N N . LEU B 1 135 ? 14.975 18.972 33.986 1.00 31.52 135 LEU B N 1
ATOM 2198 C CA . LEU B 1 135 ? 13.589 19.263 34.278 1.00 29.48 135 LEU B CA 1
ATOM 2199 C C . LEU B 1 135 ? 13.391 20.754 34.577 1.00 34.14 135 LEU B C 1
ATOM 2200 O O . LEU B 1 135 ? 12.384 21.337 34.193 1.00 34.69 135 LEU B O 1
ATOM 2205 N N . LYS B 1 136 ? 14.275 21.326 35.394 1.00 37.80 136 LYS B N 1
ATOM 2206 C CA . LYS B 1 136 ? 14.161 22.724 35.776 1.00 38.43 136 LYS B CA 1
ATOM 2207 C C . LYS B 1 136 ? 14.251 23.641 34.581 1.00 37.69 136 LYS B C 1
ATOM 2208 O O . LYS B 1 136 ? 13.450 24.524 34.414 1.00 40.07 136 LYS B O 1
ATOM 2214 N N . TRP B 1 137 ? 15.183 23.361 33.697 1.00 39.54 137 TRP B N 1
ATOM 2215 C CA . TRP B 1 137 ? 15.222 24.049 32.404 1.00 33.95 137 TRP B CA 1
ATOM 2216 C C . TRP B 1 137 ? 13.959 23.837 31.545 1.00 34.05 137 TRP B C 1
ATOM 2217 O O . TRP B 1 137 ? 13.410 24.805 31.022 1.00 31.65 137 TRP B O 1
ATOM 2228 N N . LEU B 1 138 ? 13.449 22.606 31.465 1.00 29.68 138 LEU B N 1
ATOM 2229 C CA . LEU B 1 138 ? 12.262 22.373 30.665 1.00 36.48 138 LEU B CA 1
ATOM 2230 C C . LEU B 1 138 ? 11.051 23.145 31.244 1.00 37.54 138 LEU B C 1
ATOM 2231 O O . LEU B 1 138 ? 10.239 23.708 30.498 1.00 37.75 138 LEU B O 1
ATOM 2236 N N . LEU B 1 139 ? 10.928 23.137 32.568 1.00 35.08 139 LEU B N 1
ATOM 2237 C CA . LEU B 1 139 ? 9.863 23.855 33.206 1.00 33.15 139 LEU B CA 1
ATOM 2238 C C . LEU B 1 139 ? 9.876 25.354 32.876 1.00 33.48 139 LEU B C 1
ATOM 2239 O O . LEU B 1 139 ? 8.865 25.954 32.565 1.00 37.68 139 LEU B O 1
ATOM 2244 N N . SER B 1 140 ? 11.050 25.910 32.939 1.00 35.85 140 SER B N 1
ATOM 2245 C CA . SER B 1 140 ? 11.268 27.253 32.602 1.00 40.59 140 SER B CA 1
ATOM 2246 C C . SER B 1 140 ? 10.982 27.511 31.153 1.00 36.38 140 SER B C 1
ATOM 2247 O O . SER B 1 140 ? 10.420 28.488 30.836 1.00 38.22 140 SER B O 1
ATOM 2250 N N . ASN B 1 141 ? 11.375 26.606 30.295 1.00 35.62 141 ASN B N 1
ATOM 2251 C CA . ASN B 1 141 ? 11.100 26.741 28.901 1.00 32.81 141 ASN B CA 1
ATOM 2252 C C . ASN B 1 141 ? 9.609 26.735 28.643 1.00 40.13 141 ASN B C 1
ATOM 2253 O O . ASN B 1 141 ? 9.135 27.573 27.961 1.00 36.32 141 ASN B O 1
ATOM 2258 N N . LEU B 1 142 ? 8.861 25.835 29.236 1.00 38.15 142 LEU B N 1
ATOM 2259 C CA . LEU B 1 142 ? 7.426 25.781 28.936 1.00 39.91 142 LEU B CA 1
ATOM 2260 C C . LEU B 1 142 ? 6.683 26.975 29.530 1.00 38.46 142 LEU B C 1
ATOM 2261 O O . LEU B 1 142 ? 5.734 27.503 28.922 1.00 39.98 142 LEU B O 1
ATOM 2266 N N . ARG B 1 143 ? 7.135 27.445 30.681 1.00 39.82 143 ARG B N 1
ATOM 2267 C CA . ARG B 1 143 ? 6.545 28.650 31.267 1.00 47.13 143 ARG B CA 1
ATOM 2268 C C . ARG B 1 143 ? 6.807 29.878 30.441 1.00 41.63 143 ARG B C 1
ATOM 2269 O O . ARG B 1 143 ? 6.091 30.836 30.562 1.00 41.83 143 ARG B O 1
ATOM 2277 N N . SER B 1 144 ? 7.786 29.844 29.552 1.00 43.86 144 SER B N 1
ATOM 2278 C CA . SER B 1 144 ? 8.004 30.974 28.634 1.00 39.90 144 SER B CA 1
ATOM 2279 C C . SER B 1 144 ? 7.043 30.980 27.442 1.00 38.72 144 SER B C 1
ATOM 2280 O O . SER B 1 144 ? 7.154 31.827 26.572 1.00 32.51 144 SER B O 1
ATOM 2283 N N . ARG B 1 145 ? 6.166 29.993 27.340 1.00 35.59 145 ARG B N 1
ATOM 2284 C CA . ARG B 1 145 ? 5.258 29.891 26.185 1.00 37.22 145 ARG B CA 1
ATOM 2285 C C . ARG B 1 145 ? 3.814 30.261 26.492 1.00 37.54 145 ARG B C 1
ATOM 2286 O O . ARG B 1 145 ? 2.910 29.836 25.769 1.00 34.59 145 ARG B O 1
ATOM 2294 N N . GLY B 1 146 ? 3.607 30.975 27.588 1.00 38.79 146 GLY B N 1
ATOM 2295 C CA . GLY B 1 146 ? 2.307 31.490 28.004 1.00 43.62 146 GLY B CA 1
ATOM 2296 C C . GLY B 1 146 ? 1.274 30.512 28.574 1.00 40.02 146 GLY B C 1
ATOM 2297 O O . GLY B 1 146 ? 0.090 30.804 28.496 1.00 43.71 146 GLY B O 1
ATOM 2298 N N . PRO B 1 147 ? 1.688 29.402 29.185 1.00 40.25 147 PRO B N 1
ATOM 2299 C CA . PRO B 1 147 ? 0.620 28.506 29.684 1.00 42.98 147 PRO B CA 1
ATOM 2300 C C . PRO B 1 147 ? -0.013 29.088 30.921 1.00 43.94 147 PRO B C 1
ATOM 2301 O O . PRO B 1 147 ? 0.611 29.891 31.606 1.00 46.25 147 PRO B O 1
ATOM 2305 N N . LYS B 1 148 ? -1.234 28.685 31.222 1.00 39.86 148 LYS B N 1
ATOM 2306 C CA . LYS B 1 148 ? -1.876 29.099 32.458 1.00 45.09 148 LYS B CA 1
ATOM 2307 C C . LYS B 1 148 ? -1.129 28.505 33.663 1.00 49.40 148 LYS B C 1
ATOM 2308 O O . LYS B 1 148 ? -0.956 29.168 34.656 1.00 49.08 148 LYS B O 1
ATOM 2314 N N . SER B 1 149 ? -0.659 27.259 33.574 1.00 45.67 149 SER B N 1
ATOM 2315 C CA . SER B 1 149 ? 0.147 26.665 34.658 1.00 41.82 149 SER B CA 1
ATOM 2316 C C . SER B 1 149 ? 0.905 25.473 34.083 1.00 41.40 149 SER B C 1
ATOM 2317 O O . SER B 1 149 ? 0.476 24.890 33.089 1.00 38.42 149 SER B O 1
ATOM 2320 N N . VAL B 1 150 ? 2.010 25.132 34.712 1.00 36.96 150 VAL B N 1
ATOM 2321 C CA . VAL B 1 150 ? 2.763 23.984 34.415 1.00 38.16 150 VAL B CA 1
ATOM 2322 C C . VAL B 1 150 ? 3.079 23.326 35.757 1.00 42.88 150 VAL B C 1
ATOM 2323 O O . VAL B 1 150 ? 3.590 24.003 36.636 1.00 39.33 150 VAL B O 1
ATOM 2327 N N . GLU B 1 151 ? 2.712 22.042 35.900 1.00 39.95 151 GLU B N 1
ATOM 2328 C CA . GLU B 1 151 ? 3.035 21.212 37.063 1.00 39.83 151 GLU B CA 1
ATOM 2329 C C . GLU B 1 151 ? 3.714 19.930 36.567 1.00 34.81 151 GLU B C 1
ATOM 2330 O O . GLU B 1 151 ? 3.813 19.684 35.357 1.00 38.34 151 GLU B O 1
ATOM 2336 N N . VAL B 1 152 ? 4.192 19.134 37.511 1.00 34.31 152 VAL B N 1
ATOM 2337 C CA . VAL B 1 152 ? 4.933 17.929 37.189 1.00 35.80 152 VAL B CA 1
ATOM 2338 C C . VAL B 1 152 ? 4.380 16.732 37.936 1.00 37.83 152 VAL B C 1
ATOM 2339 O O . VAL B 1 152 ? 4.100 16.832 39.131 1.00 38.11 152 VAL B O 1
ATOM 2343 N N . ALA B 1 153 ? 4.241 15.617 37.216 1.00 32.13 153 ALA B N 1
ATOM 2344 C CA . ALA B 1 153 ? 4.010 14.323 37.797 1.00 34.35 153 ALA B CA 1
ATOM 2345 C C . ALA B 1 153 ? 5.168 13.442 37.445 1.00 35.20 153 ALA B C 1
ATOM 2346 O O . ALA B 1 153 ? 5.487 13.304 36.265 1.00 33.37 153 ALA B O 1
ATOM 2348 N N . ALA B 1 154 ? 5.778 12.808 38.454 1.00 34.50 154 ALA B N 1
ATOM 2349 C CA . ALA B 1 154 ? 6.953 11.967 38.221 1.00 36.58 154 ALA B CA 1
ATOM 2350 C C . ALA B 1 154 ? 6.788 10.609 38.826 1.00 33.31 154 ALA B C 1
ATOM 2351 O O . ALA B 1 154 ? 6.324 10.501 39.949 1.00 43.38 154 ALA B O 1
ATOM 2353 N N . LEU B 1 155 ? 7.087 9.567 38.080 1.00 32.70 155 LEU B N 1
ATOM 2354 C CA . LEU B 1 155 ? 6.904 8.236 38.590 1.00 36.63 155 LEU B CA 1
ATOM 2355 C C . LEU B 1 155 ? 7.880 7.996 39.768 1.00 35.80 155 LEU B C 1
ATOM 2356 O O . LEU B 1 155 ? 7.457 7.559 40.842 1.00 37.35 155 LEU B O 1
ATOM 2361 N N . LEU B 1 156 ? 9.141 8.330 39.554 1.00 32.26 156 LEU B N 1
ATOM 2362 C CA . LEU B 1 156 ? 10.196 8.029 40.487 1.00 37.26 156 LEU B CA 1
ATOM 2363 C C . LEU B 1 156 ? 10.991 9.261 40.899 1.00 41.35 156 LEU B C 1
ATOM 2364 O O . LEU B 1 156 ? 11.300 10.130 40.093 1.00 36.98 156 LEU B O 1
ATOM 2369 N N . ARG B 1 157 ? 11.302 9.333 42.194 1.00 46.30 157 ARG B N 1
ATOM 2370 C CA . ARG B 1 157 ? 12.176 10.389 42.729 1.00 43.54 157 ARG B CA 1
ATOM 2371 C C . ARG B 1 157 ? 13.322 9.801 43.542 1.00 42.51 157 ARG B C 1
ATOM 2372 O O . ARG B 1 157 ? 13.092 9.065 44.472 1.00 35.06 157 ARG B O 1
ATOM 2380 N N . LYS B 1 158 ? 14.541 10.147 43.152 1.00 41.65 158 LYS B N 1
ATOM 2381 C CA . LYS B 1 158 ? 15.724 9.744 43.873 1.00 42.20 158 LYS B CA 1
ATOM 2382 C C . LYS B 1 158 ? 16.077 10.774 44.954 1.00 43.42 158 LYS B C 1
ATOM 2383 O O . LYS B 1 158 ? 15.600 11.897 44.914 1.00 37.19 158 LYS B O 1
ATOM 2389 N N . PRO B 1 159 ? 16.884 10.371 45.938 1.00 46.64 159 PRO B N 1
ATOM 2390 C CA . PRO B 1 159 ? 17.292 11.241 47.055 1.00 49.38 159 PRO B CA 1
ATOM 2391 C C . PRO B 1 159 ? 17.921 12.550 46.607 1.00 51.80 159 PRO B C 1
ATOM 2392 O O . PRO B 1 159 ? 17.616 13.605 47.160 1.00 53.49 159 PRO B O 1
ATOM 2396 N N . ASP B 1 160 ? 18.799 12.501 45.622 1.00 43.05 160 ASP B N 1
ATOM 2397 C CA . ASP B 1 160 ? 19.453 13.737 45.205 1.00 47.82 160 ASP B CA 1
ATOM 2398 C C . ASP B 1 160 ? 18.514 14.790 44.505 1.00 45.02 160 ASP B C 1
ATOM 2399 O O . ASP B 1 160 ? 18.941 15.879 44.113 1.00 44.37 160 ASP B O 1
ATOM 2404 N N . ALA B 1 161 ? 17.256 14.435 44.265 1.00 46.13 161 ALA B N 1
ATOM 2405 C CA . ALA B 1 161 ? 16.303 15.403 43.726 1.00 46.16 161 ALA B CA 1
ATOM 2406 C C . ALA B 1 161 ? 16.128 16.601 44.656 1.00 47.36 161 ALA B C 1
ATOM 2407 O O . ALA B 1 161 ? 15.789 17.692 44.182 1.00 39.84 161 ALA B O 1
ATOM 2409 N N . ALA B 1 162 ? 16.352 16.401 45.958 1.00 45.56 162 ALA B N 1
ATOM 2410 C CA . ALA B 1 162 ? 16.277 17.493 46.961 1.00 48.00 162 ALA B CA 1
ATOM 2411 C C . ALA B 1 162 ? 17.220 18.656 46.668 1.00 51.33 162 ALA B C 1
ATOM 2412 O O . ALA B 1 162 ? 16.996 19.762 47.127 1.00 47.38 162 ALA B O 1
ATOM 2414 N N . ARG B 1 163 ? 18.265 18.413 45.879 1.00 51.31 163 ARG B N 1
ATOM 2415 C CA . ARG B 1 163 ? 19.270 19.431 45.590 1.00 52.86 163 ARG B CA 1
ATOM 2416 C C . ARG B 1 163 ? 18.802 20.465 44.559 1.00 51.25 163 ARG B C 1
ATOM 2417 O O . ARG B 1 163 ? 19.431 21.497 44.386 1.00 46.46 163 ARG B O 1
ATOM 2425 N N . VAL B 1 164 ? 17.735 20.175 43.832 1.00 49.61 164 VAL B N 1
ATOM 2426 C CA . VAL B 1 164 ? 17.221 21.116 42.839 1.00 52.91 164 VAL B CA 1
ATOM 2427 C C . VAL B 1 164 ? 15.943 21.677 43.426 1.00 48.47 164 VAL B C 1
ATOM 2428 O O . VAL B 1 164 ? 15.083 20.912 43.797 1.00 53.86 164 VAL B O 1
ATOM 2432 N N . ASP B 1 165 ? 15.759 22.993 43.382 1.00 53.44 165 ASP B N 1
ATOM 2433 C CA . ASP B 1 165 ? 14.531 23.580 43.975 1.00 47.41 165 ASP B CA 1
ATOM 2434 C C . ASP B 1 165 ? 13.440 23.576 42.932 1.00 51.27 165 ASP B C 1
ATOM 2435 O O . ASP B 1 165 ? 13.256 24.572 42.254 1.00 61.31 165 ASP B O 1
ATOM 2440 N N . ILE B 1 166 ? 12.750 22.441 42.785 1.00 49.82 166 ILE B N 1
ATOM 2441 C CA . ILE B 1 166 ? 11.511 22.456 42.028 1.00 47.60 166 ILE B CA 1
ATOM 2442 C C . ILE B 1 166 ? 10.364 21.725 42.691 1.00 47.92 166 ILE B C 1
ATOM 2443 O O . ILE B 1 166 ? 10.513 20.668 43.321 1.00 53.92 166 ILE B O 1
ATOM 2448 N N . ASP B 1 167 ? 9.226 22.352 42.588 1.00 48.30 167 ASP B N 1
ATOM 2449 C CA . ASP B 1 167 ? 8.017 21.851 43.200 1.00 53.31 167 ASP B CA 1
ATOM 2450 C C . ASP B 1 167 ? 7.359 20.794 42.257 1.00 52.82 167 ASP B C 1
ATOM 2451 O O . ASP B 1 167 ? 6.973 21.132 41.144 1.00 48.39 167 ASP B O 1
ATOM 2456 N N . VAL B 1 168 ? 7.352 19.538 42.700 1.00 44.75 168 VAL B N 1
ATOM 2457 C CA . VAL B 1 168 ? 6.778 18.449 41.967 1.00 45.08 168 VAL B CA 1
ATOM 2458 C C . VAL B 1 168 ? 5.546 18.000 42.644 1.00 39.31 168 VAL B C 1
ATOM 2459 O O . VAL B 1 168 ? 5.599 17.421 43.693 1.00 46.23 168 VAL B O 1
ATOM 2463 N N . LYS B 1 169 ? 4.418 18.272 42.032 1.00 40.58 169 LYS B N 1
ATOM 2464 C CA . LYS B 1 169 ? 3.139 18.111 42.715 1.00 43.45 169 LYS B CA 1
ATOM 2465 C C . LYS B 1 169 ? 2.740 16.649 42.894 1.00 45.46 169 LYS B C 1
ATOM 2466 O O . LYS B 1 169 ? 2.107 16.306 43.866 1.00 40.61 169 LYS B O 1
ATOM 2472 N N . TYR B 1 170 ? 3.106 15.772 41.950 1.00 37.61 170 TYR B N 1
ATOM 2473 C CA . TYR B 1 170 ? 2.663 14.398 42.027 1.00 39.68 170 TYR B CA 1
ATOM 2474 C C . TYR B 1 170 ? 3.860 13.437 41.860 1.00 44.47 170 TYR B C 1
ATOM 2475 O O . TYR B 1 170 ? 4.600 13.516 40.880 1.00 40.06 170 TYR B O 1
ATOM 2484 N N . ILE B 1 171 ? 4.065 12.589 42.851 1.00 42.99 171 ILE B N 1
ATOM 2485 C CA . I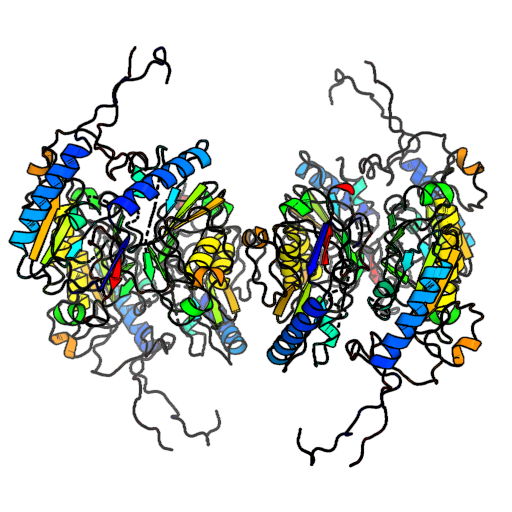LE B 1 171 ? 5.188 11.682 42.886 1.00 45.13 171 ILE B CA 1
ATOM 2486 C C . ILE B 1 171 ? 4.649 10.304 43.108 1.00 40.15 171 ILE B C 1
ATOM 2487 O O . ILE B 1 171 ? 3.976 10.054 44.098 1.00 39.43 171 ILE B O 1
ATOM 2492 N N . GLY B 1 172 ? 5.048 9.401 42.236 1.00 35.24 172 GLY B N 1
ATOM 2493 C CA . GLY B 1 172 ? 4.738 7.994 42.384 1.00 37.74 172 GLY B CA 1
ATOM 2494 C C . GLY B 1 172 ? 5.427 7.397 43.587 1.00 38.77 172 GLY B C 1
ATOM 2495 O O . GLY B 1 172 ? 4.760 6.958 44.538 1.00 44.73 172 GLY B O 1
ATOM 2496 N N . PHE B 1 173 ? 6.753 7.363 43.557 1.00 39.23 173 PHE B N 1
ATOM 2497 C CA . PHE B 1 173 ? 7.562 6.642 44.578 1.00 39.05 173 PHE B CA 1
ATOM 2498 C C . PHE B 1 173 ? 8.867 7.376 44.813 1.00 40.04 173 PHE B C 1
ATOM 2499 O O . PHE B 1 173 ? 9.499 7.861 43.850 1.00 37.83 173 PHE B O 1
ATOM 2507 N N . ASP B 1 174 ? 9.284 7.427 46.073 1.00 42.22 174 ASP B N 1
ATOM 2508 C CA . ASP B 1 174 ? 10.670 7.749 46.405 1.00 45.18 174 ASP B CA 1
ATOM 2509 C C . ASP B 1 174 ? 11.452 6.467 46.317 1.00 43.74 174 ASP B C 1
ATOM 2510 O O . ASP B 1 174 ? 11.013 5.418 46.776 1.00 39.11 174 ASP B O 1
ATOM 2515 N N . ILE B 1 175 ? 12.606 6.520 45.665 1.00 46.51 175 ILE B N 1
ATOM 2516 C CA . ILE B 1 175 ? 13.432 5.322 45.520 1.00 40.65 175 ILE B CA 1
ATOM 2517 C C . ILE B 1 175 ? 14.818 5.673 45.958 1.00 44.13 175 ILE B C 1
ATOM 2518 O O . ILE B 1 175 ? 15.171 6.867 46.034 1.00 38.42 175 ILE B O 1
ATOM 2523 N N . PRO B 1 176 ? 15.623 4.650 46.263 1.00 41.67 176 PRO B N 1
ATOM 2524 C CA . PRO B 1 176 ? 17.000 4.894 46.637 1.00 42.79 176 PRO B CA 1
ATOM 2525 C C . PRO B 1 176 ? 17.830 5.251 45.420 1.00 43.25 176 PRO B C 1
ATOM 2526 O O . PRO B 1 176 ? 17.323 5.222 44.265 1.00 39.40 176 PRO B O 1
ATOM 2530 N N . SER B 1 177 ? 19.071 5.648 45.650 1.00 39.13 177 SER B N 1
ATOM 2531 C CA . SER B 1 177 ? 19.983 6.009 44.521 1.00 43.79 177 SER B CA 1
ATOM 2532 C C . SER B 1 177 ? 20.553 4.752 43.906 1.00 45.20 177 SER B C 1
ATOM 2533 O O . SER B 1 177 ? 21.576 4.264 44.319 1.00 47.61 177 SER B O 1
ATOM 2536 N N . GLU B 1 178 ? 19.848 4.219 42.928 1.00 45.13 178 GLU B N 1
ATOM 2537 C CA . GLU B 1 178 ? 20.262 3.019 42.231 1.00 43.11 178 GLU B CA 1
ATOM 2538 C C . GLU B 1 178 ? 20.058 3.323 40.751 1.00 36.86 178 GLU B C 1
ATOM 2539 O O . GLU B 1 178 ? 19.220 4.180 40.389 1.00 38.80 178 GLU B O 1
ATOM 2545 N N . PHE B 1 179 ? 20.808 2.668 39.895 1.00 38.59 179 PHE B N 1
ATOM 2546 C CA . PHE B 1 179 ? 20.506 2.796 38.442 1.00 40.37 179 PHE B CA 1
ATOM 2547 C C . PHE B 1 179 ? 19.307 1.884 38.141 1.00 38.51 179 PHE B C 1
ATOM 2548 O O . PHE B 1 179 ? 19.408 0.661 38.329 1.00 35.18 179 PHE B O 1
ATOM 2556 N N . VAL B 1 180 ? 18.186 2.486 37.741 1.00 35.89 180 VAL B N 1
ATOM 2557 C CA . VAL B 1 180 ? 16.962 1.740 37.608 1.00 38.88 180 VAL B CA 1
ATOM 2558 C C . VAL B 1 180 ? 16.624 1.495 36.124 1.00 41.27 180 VAL B C 1
ATOM 2559 O O . VAL B 1 180 ? 17.059 2.246 35.251 1.00 40.11 180 VAL B O 1
ATOM 2563 N N . ILE B 1 181 ? 15.934 0.379 35.856 1.00 36.88 181 ILE B N 1
ATOM 2564 C CA . ILE B 1 181 ? 15.588 -0.016 34.476 1.00 32.27 181 ILE B CA 1
ATOM 2565 C C . ILE B 1 181 ? 14.224 -0.607 34.472 1.00 34.65 181 ILE B C 1
ATOM 2566 O O . ILE B 1 181 ? 13.711 -0.970 35.540 1.00 28.79 181 ILE B O 1
ATOM 2571 N N . GLY B 1 182 ? 13.631 -0.677 33.286 1.00 33.89 182 GLY B N 1
ATOM 2572 C CA . GLY B 1 182 ? 12.314 -1.180 33.121 1.00 33.49 182 GLY B CA 1
ATOM 2573 C C . GLY B 1 182 ? 11.286 -0.076 33.042 1.00 31.30 182 GLY B C 1
ATOM 2574 O O . GLY B 1 182 ? 11.561 1.088 33.358 1.00 34.09 182 GLY B O 1
ATOM 2575 N N . TYR B 1 183 ? 10.080 -0.454 32.631 1.00 33.26 183 TYR B N 1
ATOM 2576 C CA . TYR B 1 183 ? 8.899 0.445 32.638 1.00 31.06 183 TYR B CA 1
ATOM 2577 C C . TYR B 1 183 ? 9.240 1.696 31.861 1.00 31.71 183 TYR B C 1
ATOM 2578 O O . TYR B 1 183 ? 9.022 2.837 32.291 1.00 29.63 183 TYR B O 1
ATOM 2587 N N . GLY B 1 184 ? 9.831 1.466 30.707 1.00 33.05 184 GLY B N 1
ATOM 2588 C CA . GLY B 1 184 ? 10.233 2.495 29.791 1.00 29.00 184 GLY B CA 1
ATOM 2589 C C . GLY B 1 184 ? 11.655 3.010 29.949 1.00 36.78 184 GLY B C 1
ATOM 2590 O O . GLY B 1 184 ? 12.132 3.737 29.099 1.00 44.48 184 GLY B O 1
ATOM 2591 N N . LEU B 1 185 ? 12.304 2.715 31.081 1.00 39.39 185 LEU B N 1
ATOM 2592 C CA . LEU B 1 185 ? 13.642 3.168 31.343 1.00 36.29 185 LEU B CA 1
ATOM 2593 C C . LEU B 1 185 ? 14.642 2.150 30.795 1.00 36.29 185 LEU B C 1
ATOM 2594 O O . LEU B 1 185 ? 14.543 0.944 31.054 1.00 35.29 185 LEU B O 1
ATOM 2599 N N . ASP B 1 186 ? 15.688 2.650 30.162 1.00 36.65 186 ASP B N 1
ATOM 2600 C CA . ASP B 1 186 ? 16.676 1.794 29.551 1.00 37.45 186 ASP B CA 1
ATOM 2601 C C . ASP B 1 186 ? 18.066 1.817 30.195 1.00 36.40 186 ASP B C 1
ATOM 2602 O O . ASP B 1 186 ? 18.445 2.730 30.945 1.00 37.11 186 ASP B O 1
ATOM 2607 N N . TYR B 1 187 ? 18.824 0.811 29.827 1.00 35.80 187 TYR B N 1
ATOM 2608 C CA . TYR B 1 187 ? 20.258 0.872 29.904 1.00 39.68 187 TYR B CA 1
ATOM 2609 C C . TYR B 1 187 ? 20.811 0.460 28.585 1.00 38.24 187 TYR B C 1
ATOM 2610 O O . TYR B 1 187 ? 20.512 -0.632 28.098 1.00 34.97 187 TYR B O 1
ATOM 2619 N N . ALA B 1 188 ? 21.524 1.393 27.955 1.00 39.88 188 ALA B N 1
ATOM 2620 C CA . ALA B 1 188 ? 21.983 1.235 26.565 1.00 41.81 188 ALA B CA 1
ATOM 2621 C C . ALA B 1 188 ? 20.851 0.674 25.693 1.00 38.73 188 ALA B C 1
ATOM 2622 O O . ALA B 1 188 ? 21.047 -0.252 24.947 1.00 41.01 188 ALA B O 1
ATOM 2624 N N . GLU B 1 189 ? 19.690 1.324 25.754 1.00 43.44 189 GLU B N 1
ATOM 2625 C CA . GLU B 1 189 ? 18.507 1.019 24.885 1.00 40.07 189 GLU B CA 1
ATOM 2626 C C . GLU B 1 189 ? 17.779 -0.271 25.203 1.00 40.94 189 GLU B C 1
ATOM 2627 O O . GLU B 1 189 ? 16.697 -0.530 24.676 1.00 36.38 189 GLU B O 1
ATOM 2633 N N . ASN B 1 190 ? 18.315 -1.050 26.160 1.00 43.19 190 ASN B N 1
ATOM 2634 C CA . ASN B 1 190 ? 17.677 -2.272 26.556 1.00 39.98 190 ASN B CA 1
ATOM 2635 C C . ASN B 1 190 ? 16.759 -2.072 27.777 1.00 37.15 190 ASN B C 1
ATOM 2636 O O . ASN B 1 190 ? 16.898 -1.097 28.522 1.00 33.36 190 ASN B O 1
ATOM 2641 N N . TYR B 1 191 ? 15.876 -3.063 27.980 1.00 35.34 191 TYR B N 1
ATOM 2642 C CA . TYR B 1 191 ? 15.080 -3.244 29.183 1.00 32.84 191 TYR B CA 1
ATOM 2643 C C . TYR B 1 191 ? 13.911 -2.345 29.320 1.00 32.17 191 TYR B C 1
ATOM 2644 O O . TYR B 1 191 ? 13.207 -2.366 30.351 1.00 30.23 191 TYR B O 1
ATOM 2653 N N . ARG B 1 192 ? 13.593 -1.567 28.292 1.00 32.13 192 ARG B N 1
ATOM 2654 C CA . ARG B 1 192 ? 12.495 -0.655 28.461 1.00 31.37 192 ARG B CA 1
ATOM 2655 C C . ARG B 1 192 ? 11.183 -1.415 28.582 1.00 39.96 192 ARG B C 1
ATOM 2656 O O . ARG B 1 192 ? 10.210 -0.875 29.133 1.00 38.70 192 ARG B O 1
ATOM 2664 N N . ASN B 1 193 ? 11.124 -2.655 28.059 1.00 36.06 193 ASN B N 1
ATOM 2665 C CA . ASN B 1 193 ? 9.846 -3.396 28.049 1.00 39.20 193 ASN B CA 1
ATOM 2666 C C . ASN B 1 193 ? 9.629 -4.258 29.280 1.00 41.60 193 ASN B C 1
ATOM 2667 O O . ASN B 1 193 ? 8.649 -5.000 29.320 1.00 36.37 193 ASN B O 1
ATOM 2672 N N . LEU B 1 194 ? 10.490 -4.156 30.305 1.00 35.06 194 LEU B N 1
ATOM 2673 C CA . LEU B 1 194 ? 10.192 -4.819 31.539 1.00 36.71 194 LEU B CA 1
ATOM 2674 C C . LEU B 1 194 ? 8.980 -4.162 32.134 1.00 34.86 194 LEU B C 1
ATOM 2675 O O . LEU B 1 194 ? 8.842 -2.946 32.126 1.00 36.47 194 LEU B O 1
ATOM 2680 N N . PRO B 1 195 ? 8.048 -4.981 32.641 1.00 34.48 195 PRO B N 1
ATOM 2681 C CA . PRO B 1 195 ? 6.830 -4.384 33.199 1.00 34.16 195 PRO B CA 1
ATOM 2682 C C . PRO B 1 195 ? 6.945 -3.878 34.625 1.00 38.31 195 PRO B C 1
ATOM 2683 O O . PRO B 1 195 ? 5.974 -3.335 35.175 1.00 40.59 195 PRO B O 1
ATOM 2687 N N . TYR B 1 196 ? 8.138 -3.967 35.177 1.00 35.31 196 TYR B N 1
ATOM 2688 C CA . TYR B 1 196 ? 8.440 -3.543 36.517 1.00 35.67 196 TYR B CA 1
ATOM 2689 C C . TYR B 1 196 ? 9.656 -2.628 36.460 1.00 33.32 196 TYR B C 1
ATOM 2690 O O . TYR B 1 196 ? 10.257 -2.486 35.416 1.00 32.63 196 TYR B O 1
ATOM 2699 N N . VAL B 1 197 ? 9.987 -2.017 37.592 1.00 38.29 197 VAL B N 1
ATOM 2700 C CA . VAL B 1 197 ? 11.209 -1.216 37.704 1.00 35.96 197 VAL B CA 1
ATOM 2701 C C . VAL B 1 197 ? 12.189 -2.045 38.484 1.00 36.70 197 VAL B C 1
ATOM 2702 O O . VAL B 1 197 ? 11.882 -2.503 39.610 1.00 43.37 197 VAL B O 1
ATOM 2706 N N . GLY B 1 198 ? 13.326 -2.318 37.866 1.00 32.68 198 GLY B N 1
ATOM 2707 C CA . GLY B 1 198 ? 14.367 -3.066 38.453 1.00 37.48 198 GLY B CA 1
ATOM 2708 C C . GLY B 1 198 ? 15.614 -2.234 38.705 1.00 39.77 198 GLY B C 1
ATOM 2709 O O . GLY B 1 198 ? 15.798 -1.180 38.152 1.00 43.58 198 GLY B O 1
ATOM 2710 N N . VAL B 1 199 ? 16.522 -2.831 39.483 1.00 42.59 199 VAL B N 1
ATOM 2711 C CA . VAL B 1 199 ? 17.857 -2.302 39.639 1.00 42.22 199 VAL B CA 1
ATOM 2712 C C . VAL B 1 199 ? 18.751 -3.037 38.673 1.00 44.52 199 VAL B C 1
ATOM 2713 O O . VAL B 1 199 ? 18.831 -4.255 38.679 1.00 41.85 199 VAL B O 1
ATOM 2717 N N . LEU B 1 200 ? 19.507 -2.291 37.890 1.00 39.85 200 LEU B N 1
ATOM 2718 C CA . LEU B 1 200 ? 20.453 -2.894 37.002 1.00 44.58 200 LEU B CA 1
ATOM 2719 C C . LEU B 1 200 ? 21.583 -3.609 37.738 1.00 47.32 200 LEU B C 1
ATOM 2720 O O . LEU B 1 200 ? 22.208 -3.023 38.612 1.00 51.57 200 LEU B O 1
ATOM 2725 N N . SER B 1 201 ? 21.814 -4.864 37.332 1.00 53.15 201 SER B N 1
ATOM 2726 C CA . SER B 1 201 ? 22.869 -5.741 37.897 1.00 64.08 201 SER B CA 1
ATOM 2727 C C . SER B 1 201 ? 24.262 -5.277 37.497 1.00 68.20 201 SER B C 1
ATOM 2728 O O . SER B 1 201 ? 24.511 -5.072 36.324 1.00 70.69 201 SER B O 1
ATOM 2731 N N . ARG B 1 202 ? 25.185 -5.121 38.444 1.00 74.50 202 ARG B N 1
ATOM 2732 C CA . ARG B 1 202 ? 26.571 -4.669 38.048 1.00 83.42 202 ARG B CA 1
ATOM 2733 C C . ARG B 1 202 ? 27.318 -5.638 37.100 1.00 87.25 202 ARG B C 1
ATOM 2734 O O . ARG B 1 202 ? 28.254 -5.240 36.417 1.00 89.71 202 ARG B O 1
ATOM 2742 N N . SER B 1 203 ? 26.868 -6.886 37.004 1.00 93.53 203 SER B N 1
ATOM 2743 C CA . SER B 1 203 ? 27.449 -7.821 36.006 1.00 94.50 203 SER B CA 1
ATOM 2744 C C . SER B 1 203 ? 27.280 -7.375 34.534 1.00 94.13 203 SER B C 1
ATOM 2745 O O . SER B 1 203 ? 28.118 -7.672 33.694 1.00 91.45 203 SER B O 1
ATOM 2748 N N . VAL B 1 204 ? 26.212 -6.633 34.235 1.00 95.82 204 VAL B N 1
ATOM 2749 C CA . VAL B 1 204 ? 26.017 -6.053 32.893 1.00 90.34 204 VAL B CA 1
ATOM 2750 C C . VAL B 1 204 ? 26.752 -4.710 32.768 1.00 92.35 204 VAL B C 1
ATOM 2751 O O . VAL B 1 204 ? 27.161 -4.342 31.667 1.00 75.72 204 VAL B O 1
ATOM 2755 N N . TYR B 1 205 ? 26.903 -4.006 33.899 1.00 83.97 205 TYR B N 1
ATOM 2756 C CA . TYR B 1 205 ? 27.396 -2.638 33.927 1.00 80.29 205 TYR B CA 1
ATOM 2757 C C . TYR B 1 205 ? 28.751 -2.487 33.256 1.00 82.02 205 TYR B C 1
ATOM 2758 O O . TYR B 1 205 ? 29.788 -2.478 33.920 1.00 87.04 205 TYR B O 1
ATOM 2767 N N . VAL C 1 24 ? -24.108 10.983 37.568 1.00 71.05 24 VAL C N 1
ATOM 2768 C CA . VAL C 1 24 ? -25.006 11.592 36.531 1.00 68.97 24 VAL C CA 1
ATOM 2769 C C . VAL C 1 24 ? -26.473 11.124 36.725 1.00 62.24 24 VAL C C 1
ATOM 2770 O O . VAL C 1 24 ? -26.768 9.940 36.757 1.00 62.06 24 VAL C O 1
ATOM 2774 N N . PRO C 1 25 ? -27.404 12.065 36.860 1.00 58.70 25 PRO C N 1
ATOM 2775 C CA . PRO C 1 25 ? -28.792 11.663 37.075 1.00 59.45 25 PRO C CA 1
ATOM 2776 C C . PRO C 1 25 ? -29.419 10.902 35.890 1.00 58.71 25 PRO C C 1
ATOM 2777 O O . PRO C 1 25 ? -29.102 11.189 34.727 1.00 51.29 25 PRO C O 1
ATOM 2781 N N . GLN C 1 26 ? -30.357 10.006 36.205 1.00 55.75 26 GLN C N 1
ATOM 2782 C CA . GLN C 1 26 ? -31.033 9.150 35.214 1.00 54.16 26 GLN C CA 1
ATOM 2783 C C . GLN C 1 26 ? -31.969 9.967 34.251 1.00 56.86 26 GLN C C 1
ATOM 2784 O O . GLN C 1 26 ? -32.199 9.549 33.118 1.00 57.74 26 GLN C O 1
ATOM 2790 N N . THR C 1 27 ? -32.527 11.099 34.713 1.00 56.12 27 THR C N 1
ATOM 2791 C CA . THR C 1 27 ? -33.274 12.005 33.850 1.00 54.66 27 THR C CA 1
ATOM 2792 C C . THR C 1 27 ? -32.362 12.752 32.817 1.00 54.14 27 THR C C 1
ATOM 2793 O O . THR C 1 27 ? -32.875 13.319 31.865 1.00 56.67 27 THR C O 1
ATOM 2797 N N . HIS C 1 28 ? -31.055 12.751 32.980 1.00 53.20 28 HIS C N 1
ATOM 2798 C CA . HIS C 1 28 ? -30.194 13.460 32.021 1.00 55.08 28 HIS C CA 1
ATOM 2799 C C . HIS C 1 28 ? -30.205 12.742 30.641 1.00 54.36 28 HIS C C 1
ATOM 2800 O O . HIS C 1 28 ? -29.840 11.570 30.595 1.00 51.48 28 HIS C O 1
ATOM 2807 N N . PRO C 1 29 ? -30.557 13.443 29.530 1.00 53.99 29 PRO C N 1
ATOM 2808 C CA . PRO C 1 29 ? -30.641 12.781 28.199 1.00 55.23 29 PRO C CA 1
ATOM 2809 C C . PRO C 1 29 ? -29.259 12.607 27.516 1.00 55.30 29 PRO C C 1
ATOM 2810 O O . PRO C 1 29 ? -28.712 13.545 26.915 1.00 58.33 29 PRO C O 1
ATOM 2814 N N . HIS C 1 30 ? -28.689 11.419 27.638 1.00 49.78 30 HIS C N 1
ATOM 2815 C CA . HIS C 1 30 ? -27.379 11.081 27.141 1.00 51.81 30 HIS C CA 1
ATOM 2816 C C . HIS C 1 30 ? -27.377 9.548 27.010 1.00 49.93 30 HIS C C 1
ATOM 2817 O O . HIS C 1 30 ? -28.051 8.891 27.765 1.00 46.75 30 HIS C O 1
ATOM 2824 N N . PRO C 1 31 ? -26.628 8.976 26.052 1.00 51.36 31 PRO C N 1
ATOM 2825 C CA . PRO C 1 31 ? -26.610 7.496 26.041 1.00 53.94 31 PRO C CA 1
ATOM 2826 C C . PRO C 1 31 ? -26.036 6.877 27.323 1.00 53.16 31 PRO C C 1
ATOM 2827 O O . PRO C 1 31 ? -25.105 7.398 27.897 1.00 49.73 31 PRO C O 1
ATOM 2831 N N . ASP C 1 32 ? -26.613 5.776 27.781 1.00 55.84 32 ASP C N 1
ATOM 2832 C CA . ASP C 1 32 ? -26.032 5.079 28.945 1.00 55.87 32 ASP C CA 1
ATOM 2833 C C . ASP C 1 32 ? -24.668 4.422 28.652 1.00 57.57 32 ASP C C 1
ATOM 2834 O O . ASP C 1 32 ? -23.833 4.223 29.540 1.00 62.37 32 ASP C O 1
ATOM 2839 N N . VAL C 1 33 ? -24.460 4.012 27.414 1.00 63.06 33 VAL C N 1
ATOM 2840 C CA . VAL C 1 33 ? -23.268 3.263 27.053 1.00 63.55 33 VAL C CA 1
ATOM 2841 C C . VAL C 1 33 ? -22.855 3.897 25.740 1.00 73.01 33 VAL C C 1
ATOM 2842 O O . VAL C 1 33 ? -23.506 3.718 24.716 1.00 76.74 33 VAL C O 1
ATOM 2846 N N . ASP C 1 34 ? -21.796 4.679 25.781 1.00 89.51 34 ASP C N 1
ATOM 2847 C CA . ASP C 1 34 ? -21.201 5.197 24.569 1.00 91.45 34 ASP C CA 1
ATOM 2848 C C . ASP C 1 34 ? -20.578 3.952 23.905 1.00 82.04 34 ASP C C 1
ATOM 2849 O O . ASP C 1 34 ? -20.081 3.067 24.624 1.00 81.47 34 ASP C O 1
ATOM 2854 N N . ARG C 1 35 ? -20.715 3.820 22.578 1.00 68.96 35 ARG C N 1
ATOM 2855 C CA . ARG C 1 35 ? -20.540 2.493 21.937 1.00 72.67 35 ARG C CA 1
ATOM 2856 C C . ARG C 1 35 ? -19.079 1.993 21.945 1.00 71.76 35 ARG C C 1
ATOM 2857 O O . ARG C 1 35 ? -18.229 2.512 21.228 1.00 72.83 35 ARG C O 1
ATOM 2865 N N . VAL C 1 36 ? -18.819 0.992 22.784 1.00 67.55 36 VAL C N 1
ATOM 2866 C CA . VAL C 1 36 ? -17.519 0.386 22.914 1.00 61.61 36 VAL C CA 1
ATOM 2867 C C . VAL C 1 36 ? -17.389 -0.706 21.870 1.00 61.25 36 VAL C C 1
ATOM 2868 O O . VAL C 1 36 ? -18.231 -1.577 21.779 1.00 61.76 36 VAL C O 1
ATOM 2872 N N . LEU C 1 37 ? -16.342 -0.632 21.073 1.00 57.73 37 LEU C N 1
ATOM 2873 C CA . LEU C 1 37 ? -16.069 -1.615 20.051 1.00 55.57 37 LEU C CA 1
ATOM 2874 C C . LEU C 1 37 ? -15.172 -2.728 20.607 1.00 60.21 37 LEU C C 1
ATOM 2875 O O . LEU C 1 37 ? -15.485 -3.894 20.478 1.00 54.94 37 LEU C O 1
ATOM 2880 N N . LEU C 1 38 ? -14.080 -2.351 21.271 1.00 57.70 38 LEU C N 1
ATOM 2881 C CA . LEU C 1 38 ? -13.188 -3.331 21.890 1.00 54.26 38 LEU C CA 1
ATOM 2882 C C . LEU C 1 38 ? -12.872 -2.879 23.279 1.00 56.71 38 LEU C C 1
ATOM 2883 O O . LEU C 1 38 ? -12.448 -1.741 23.466 1.00 59.76 38 LEU C O 1
ATOM 2888 N N . ASP C 1 39 ? -13.070 -3.720 24.255 1.00 55.07 39 ASP C N 1
ATOM 2889 C CA . ASP C 1 39 ? -12.913 -3.267 25.588 1.00 54.81 39 ASP C CA 1
ATOM 2890 C C . ASP C 1 39 ? -11.547 -3.537 26.091 1.00 50.89 39 ASP C C 1
ATOM 2891 O O . ASP C 1 39 ? -10.781 -4.173 25.445 1.00 50.08 39 ASP C O 1
ATOM 2896 N N . GLU C 1 40 ? -11.265 -3.021 27.260 1.00 47.62 40 GLU C N 1
ATOM 2897 C CA . GLU C 1 40 ? -9.950 -3.040 27.793 1.00 48.62 40 GLU C CA 1
ATOM 2898 C C . GLU C 1 40 ? -9.411 -4.478 27.926 1.00 47.38 40 GLU C C 1
ATOM 2899 O O . GLU C 1 40 ? -8.252 -4.736 27.596 1.00 43.82 40 GLU C O 1
ATOM 2905 N N . GLN C 1 41 ? -10.242 -5.392 28.410 1.00 42.55 41 GLN C N 1
ATOM 2906 C CA . GLN C 1 41 ? -9.845 -6.765 28.562 1.00 44.87 41 GLN C CA 1
ATOM 2907 C C . GLN C 1 41 ? -9.630 -7.444 27.226 1.00 42.68 41 GLN C C 1
ATOM 2908 O O . GLN C 1 41 ? -8.689 -8.252 27.072 1.00 46.44 41 GLN C O 1
ATOM 2914 N N . GLN C 1 42 ? -10.488 -7.194 26.244 1.00 42.00 42 GLN C N 1
ATOM 2915 C CA . GLN C 1 42 ? -10.276 -7.792 24.913 1.00 43.52 42 GLN C CA 1
ATOM 2916 C C . GLN C 1 42 ? -8.951 -7.357 24.300 1.00 43.21 42 GLN C C 1
ATOM 2917 O O . GLN C 1 42 ? -8.230 -8.154 23.726 1.00 43.09 42 GLN C O 1
ATOM 2923 N N . ILE C 1 43 ? -8.610 -6.092 24.446 1.00 45.63 43 ILE C N 1
ATOM 2924 C CA . ILE C 1 43 ? -7.324 -5.599 23.918 1.00 44.17 43 ILE C CA 1
ATOM 2925 C C . ILE C 1 43 ? -6.167 -6.283 24.642 1.00 44.62 43 ILE C C 1
ATOM 2926 O O . ILE C 1 43 ? -5.260 -6.819 24.023 1.00 44.79 43 ILE C O 1
ATOM 2931 N N . ARG C 1 44 ? -6.225 -6.307 25.954 1.00 41.45 44 ARG C N 1
ATOM 2932 C CA . ARG C 1 44 ? -5.162 -6.925 26.740 1.00 44.61 44 ARG C CA 1
ATOM 2933 C C . ARG C 1 44 ? -4.983 -8.393 26.389 1.00 45.66 44 ARG C C 1
ATOM 2934 O O . ARG C 1 44 ? -3.872 -8.878 26.195 1.00 42.51 44 ARG C O 1
ATOM 2942 N N . ASP C 1 45 ? -6.085 -9.139 26.274 1.00 52.00 45 ASP C N 1
ATOM 2943 C CA . ASP C 1 45 ? -5.961 -10.561 25.935 1.00 46.46 45 ASP C CA 1
ATOM 2944 C C . ASP C 1 45 ? -5.318 -10.720 24.575 1.00 43.25 45 ASP C C 1
ATOM 2945 O O . ASP C 1 45 ? -4.443 -11.568 24.349 1.00 39.44 45 ASP C O 1
ATOM 2950 N N . ARG C 1 46 ? -5.781 -9.952 23.615 1.00 43.18 46 ARG C N 1
ATOM 2951 C CA . ARG C 1 46 ? -5.255 -10.128 22.252 1.00 40.39 46 ARG C CA 1
ATOM 2952 C C . ARG C 1 46 ? -3.737 -9.732 22.170 1.00 41.07 46 ARG C C 1
ATOM 2953 O O . ARG C 1 46 ? -2.958 -10.377 21.458 1.00 34.90 46 ARG C O 1
ATOM 2961 N N . LEU C 1 47 ? -3.326 -8.677 22.879 1.00 38.04 47 LEU C N 1
ATOM 2962 C CA . LEU C 1 47 ? -1.922 -8.245 22.814 1.00 37.11 47 LEU C CA 1
ATOM 2963 C C . LEU C 1 47 ? -1.071 -9.264 23.506 1.00 45.55 47 LEU C C 1
ATOM 2964 O O . LEU C 1 47 ? 0.072 -9.439 23.124 1.00 43.26 47 LEU C O 1
ATOM 2969 N N . ALA C 1 48 ? -1.620 -9.963 24.506 1.00 46.40 48 ALA C N 1
ATOM 2970 C CA . ALA C 1 48 ? -0.884 -11.044 25.137 1.00 50.45 48 ALA C CA 1
ATOM 2971 C C . ALA C 1 48 ? -0.584 -12.161 24.130 1.00 45.29 48 ALA C C 1
ATOM 2972 O O . ALA C 1 48 ? 0.538 -12.656 24.112 1.00 45.86 48 ALA C O 1
ATOM 2974 N N . GLU C 1 49 ? -1.558 -12.513 23.302 1.00 46.68 49 GLU C N 1
ATOM 2975 C CA . GLU C 1 49 ? -1.367 -13.519 22.244 1.00 48.45 49 GLU C CA 1
ATOM 2976 C C . GLU C 1 49 ? -0.397 -13.009 21.197 1.00 43.70 49 GLU C C 1
ATOM 2977 O O . GLU C 1 49 ? 0.524 -13.714 20.816 1.00 46.09 49 GLU C O 1
ATOM 2983 N N . LEU C 1 50 ? -0.575 -11.783 20.738 1.00 38.99 50 LEU C N 1
ATOM 2984 C CA . LEU C 1 50 ? 0.381 -11.240 19.758 1.00 38.90 50 LEU C CA 1
ATOM 2985 C C . LEU C 1 50 ? 1.791 -11.197 20.278 1.00 37.14 50 LEU C C 1
ATOM 2986 O O . LEU C 1 50 ? 2.739 -11.529 19.565 1.00 39.57 50 LEU C O 1
ATOM 2991 N N . GLY C 1 51 ? 1.942 -10.806 21.533 1.00 39.02 51 GLY C N 1
ATOM 2992 C CA . GLY C 1 51 ? 3.220 -10.729 22.149 1.00 40.51 51 GLY C CA 1
ATOM 2993 C C . GLY C 1 51 ? 3.963 -12.051 22.191 1.00 43.06 51 GLY C C 1
ATOM 2994 O O . GLY C 1 51 ? 5.186 -12.098 21.984 1.00 46.60 51 GLY C O 1
ATOM 2995 N N . GLU C 1 52 ? 3.214 -13.110 22.440 1.00 44.05 52 GLU C N 1
ATOM 2996 C CA . GLU C 1 52 ? 3.761 -14.433 22.536 1.00 47.60 52 GLU C CA 1
ATOM 2997 C C . GLU C 1 52 ? 4.199 -14.817 21.130 1.00 45.26 52 GLU C C 1
ATOM 2998 O O . GLU C 1 52 ? 5.279 -15.383 20.940 1.00 41.68 52 GLU C O 1
ATOM 3004 N N . GLN C 1 53 ? 3.334 -14.576 20.140 1.00 42.45 53 GLN C N 1
ATOM 3005 C CA . GLN C 1 53 ? 3.641 -15.013 18.773 1.00 45.42 53 GLN C CA 1
ATOM 3006 C C . GLN C 1 53 ? 4.853 -14.262 18.262 1.00 40.08 53 GLN C C 1
ATOM 3007 O O . GLN C 1 53 ? 5.752 -14.853 17.669 1.00 37.91 53 GLN C O 1
ATOM 3013 N N . ILE C 1 54 ? 4.927 -12.969 18.544 1.00 42.51 54 ILE C N 1
ATOM 3014 C CA . ILE C 1 54 ? 6.089 -12.152 18.169 1.00 41.25 54 ILE C CA 1
ATOM 3015 C C . ILE C 1 54 ? 7.354 -12.669 18.871 1.00 46.05 54 ILE C C 1
ATOM 3016 O O . ILE C 1 54 ? 8.430 -12.716 18.266 1.00 48.39 54 ILE C O 1
ATOM 3021 N N . ALA C 1 55 ? 7.253 -12.974 20.162 1.00 44.13 55 ALA C N 1
ATOM 3022 C CA . ALA C 1 55 ? 8.425 -13.447 20.898 1.00 46.02 55 ALA C CA 1
ATOM 3023 C C . ALA C 1 55 ? 8.977 -14.759 20.309 1.00 42.20 55 ALA C C 1
ATOM 3024 O O . ALA C 1 55 ? 10.181 -14.888 20.146 1.00 47.48 55 ALA C O 1
ATOM 3026 N N . ALA C 1 56 ? 8.103 -15.660 19.909 1.00 44.03 56 ALA C N 1
ATOM 3027 C CA . ALA C 1 56 ? 8.554 -16.871 19.225 1.00 47.69 56 ALA C CA 1
ATOM 3028 C C . ALA C 1 56 ? 9.160 -16.576 17.850 1.00 49.06 56 ALA C C 1
ATOM 3029 O O . ALA C 1 56 ? 10.229 -17.066 17.532 1.00 50.63 56 ALA C O 1
ATOM 3031 N N . ASP C 1 57 ? 8.517 -15.725 17.052 1.00 42.84 57 ASP C N 1
ATOM 3032 C CA . ASP C 1 57 ? 9.026 -15.441 15.699 1.00 42.41 57 ASP C CA 1
ATOM 3033 C C . ASP C 1 57 ? 10.375 -14.746 15.707 1.00 39.66 57 ASP C C 1
ATOM 3034 O O . ASP C 1 57 ? 11.108 -14.846 14.779 1.00 40.47 57 ASP C O 1
ATOM 3039 N N . TYR C 1 58 ? 10.691 -13.977 16.737 1.00 40.85 58 TYR C N 1
ATOM 3040 C CA . TYR C 1 58 ? 11.933 -13.181 16.748 1.00 38.94 58 TYR C CA 1
ATOM 3041 C C . TYR C 1 58 ? 12.952 -13.678 17.803 1.00 44.52 58 TYR C C 1
ATOM 3042 O O . TYR C 1 58 ? 13.834 -12.935 18.213 1.00 40.86 58 TYR C O 1
ATOM 3051 N N . ALA C 1 59 ? 12.805 -14.919 18.244 1.00 42.62 59 ALA C N 1
ATOM 3052 C CA . ALA C 1 59 ? 13.587 -15.456 19.373 1.00 49.39 59 ALA C CA 1
ATOM 3053 C C . ALA C 1 59 ? 15.085 -15.325 19.183 1.00 51.18 59 ALA C C 1
ATOM 3054 O O . ALA C 1 59 ? 15.805 -15.051 20.134 1.00 62.63 59 ALA C O 1
ATOM 3056 N N . GLU C 1 60 ? 15.544 -15.443 17.956 1.00 57.73 60 GLU C N 1
ATOM 3057 C CA . GLU C 1 60 ? 16.970 -15.377 17.666 1.00 58.95 60 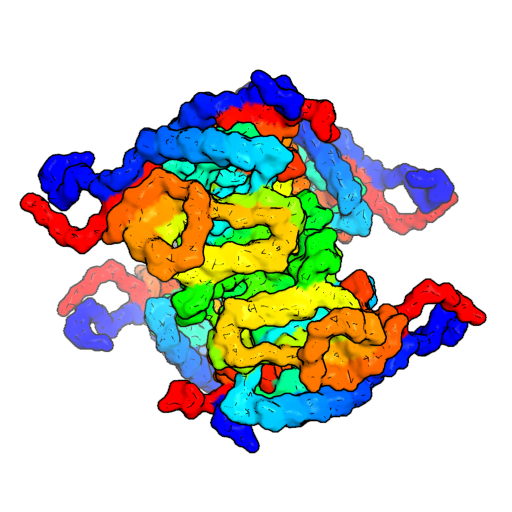GLU C CA 1
ATOM 3058 C C . GLU C 1 60 ? 17.524 -13.969 17.527 1.00 48.71 60 GLU C C 1
ATOM 3059 O O . GLU C 1 60 ? 18.726 -13.772 17.609 1.00 44.56 60 GLU C O 1
ATOM 3065 N N . GLU C 1 61 ? 16.659 -12.995 17.301 1.00 47.28 61 GLU C N 1
ATOM 3066 C CA . GLU C 1 61 ? 17.091 -11.672 16.934 1.00 48.32 61 GLU C CA 1
ATOM 3067 C C . GLU C 1 61 ? 15.932 -10.677 17.213 1.00 45.39 61 GLU C C 1
ATOM 3068 O O . GLU C 1 61 ? 15.098 -10.379 16.367 1.00 41.52 61 GLU C O 1
ATOM 3074 N N . PRO C 1 62 ? 15.889 -10.148 18.444 1.00 46.89 62 PRO C N 1
ATOM 3075 C CA . PRO C 1 62 ? 14.778 -9.299 18.794 1.00 43.79 62 PRO C CA 1
ATOM 3076 C C . PRO C 1 62 ? 14.657 -8.054 17.897 1.00 38.78 62 PRO C C 1
ATOM 3077 O O . PRO C 1 62 ? 15.660 -7.501 17.459 1.00 35.63 62 PRO C O 1
ATOM 3081 N N . PRO C 1 63 ? 13.429 -7.609 17.654 1.00 35.23 63 PRO C N 1
ATOM 3082 C CA . PRO C 1 63 ? 13.187 -6.436 16.838 1.00 36.36 63 PRO C CA 1
ATOM 3083 C C . PRO C 1 63 ? 13.363 -5.130 17.545 1.00 33.92 63 PRO C C 1
ATOM 3084 O O . PRO C 1 63 ? 13.249 -5.050 18.765 1.00 41.43 63 PRO C O 1
ATOM 3088 N N . VAL C 1 64 ? 13.585 -4.112 16.748 1.00 30.40 64 VAL C N 1
ATOM 3089 C CA . VAL C 1 64 ? 13.344 -2.726 17.109 1.00 30.34 64 VAL C CA 1
ATOM 3090 C C . VAL C 1 64 ? 11.906 -2.443 16.831 1.00 32.95 64 VAL C C 1
ATOM 3091 O O . VAL C 1 64 ? 11.456 -2.560 15.665 1.00 34.17 64 VAL C O 1
ATOM 3095 N N . LEU C 1 65 ? 11.151 -2.104 17.900 1.00 32.75 65 LEU C N 1
ATOM 3096 C CA . LEU C 1 65 ? 9.785 -1.710 17.768 1.00 32.28 65 LEU C CA 1
ATOM 3097 C C . LEU C 1 65 ? 9.747 -0.264 17.392 1.00 30.04 65 LEU C C 1
ATOM 3098 O O . LEU C 1 65 ? 10.417 0.561 17.990 1.00 30.80 65 LEU C O 1
ATOM 3103 N N . VAL C 1 66 ? 9.027 0.039 16.309 1.00 30.31 66 VAL C N 1
ATOM 3104 C CA . VAL C 1 66 ? 8.954 1.372 15.816 1.00 31.52 66 VAL C CA 1
ATOM 3105 C C . VAL C 1 66 ? 7.526 1.805 15.883 1.00 29.46 66 VAL C C 1
ATOM 3106 O O . VAL C 1 66 ? 6.673 1.249 15.204 1.00 29.92 66 VAL C O 1
ATOM 3110 N N . GLY C 1 67 ? 7.325 2.934 16.529 1.00 26.35 67 GLY C N 1
ATOM 3111 C CA . GLY C 1 67 ? 6.015 3.530 16.519 1.00 26.31 67 GLY C CA 1
ATOM 3112 C C . GLY C 1 67 ? 5.946 4.930 15.943 1.00 26.33 67 GLY C C 1
ATOM 3113 O O . GLY C 1 67 ? 6.882 5.692 16.145 1.00 29.78 67 GLY C O 1
ATOM 3114 N N . VAL C 1 68 ? 4.839 5.262 15.274 1.00 28.14 68 VAL C N 1
ATOM 3115 C CA . VAL C 1 68 ? 4.562 6.605 14.786 1.00 30.25 68 VAL C CA 1
ATOM 3116 C C . VAL C 1 68 ? 3.635 7.360 15.750 1.00 29.13 68 VAL C C 1
ATOM 3117 O O . VAL C 1 68 ? 2.550 6.868 16.010 1.00 27.46 68 VAL C O 1
ATOM 3121 N N . LEU C 1 69 ? 4.100 8.455 16.313 1.00 28.69 69 LEU C N 1
ATOM 3122 C CA . LEU C 1 69 ? 3.354 9.231 17.207 1.00 36.13 69 LEU C CA 1
ATOM 3123 C C . LEU C 1 69 ? 2.166 9.884 16.465 1.00 42.68 69 LEU C C 1
ATOM 3124 O O . LEU C 1 69 ? 2.258 10.166 15.285 1.00 34.67 69 LEU C O 1
ATOM 3129 N N . ARG C 1 70 ? 1.075 10.149 17.144 1.00 39.58 70 ARG C N 1
ATOM 3130 C CA . ARG C 1 70 ? 0.844 9.875 18.573 1.00 45.36 70 ARG C CA 1
ATOM 3131 C C . ARG C 1 70 ? -0.029 8.623 18.751 1.00 45.14 70 ARG C C 1
ATOM 3132 O O . ARG C 1 70 ? -0.204 8.117 19.899 1.00 38.18 70 ARG C O 1
ATOM 3140 N N . GLY C 1 71 ? -0.612 8.177 17.643 1.00 37.38 71 GLY C N 1
ATOM 3141 C CA . GLY C 1 71 ? -1.569 7.058 17.684 1.00 44.60 71 GLY C CA 1
ATOM 3142 C C . GLY C 1 71 ? -1.046 5.759 18.289 1.00 40.20 71 GLY C C 1
ATOM 3143 O O . GLY C 1 71 ? -1.818 4.931 18.784 1.00 45.93 71 GLY C O 1
ATOM 3144 N N . ALA C 1 72 ? 0.247 5.515 18.125 1.00 36.81 72 ALA C N 1
ATOM 3145 C CA . ALA C 1 72 ? 0.852 4.262 18.501 1.00 34.91 72 ALA C CA 1
ATOM 3146 C C . ALA C 1 72 ? 1.181 4.149 19.966 1.00 37.76 72 ALA C C 1
ATOM 3147 O O . ALA C 1 72 ? 1.679 3.111 20.392 1.00 37.28 72 ALA C O 1
ATOM 3149 N N . VAL C 1 73 ? 0.993 5.205 20.733 1.00 36.03 73 VAL C N 1
ATOM 3150 C CA . VAL C 1 73 ? 1.532 5.224 22.111 1.00 37.36 73 VAL C CA 1
ATOM 3151 C C . VAL C 1 73 ? 1.028 4.082 23.019 1.00 34.92 73 VAL C C 1
ATOM 3152 O O . VAL C 1 73 ? 1.829 3.332 23.550 1.00 33.29 73 VAL C O 1
ATOM 3164 N N . VAL C 1 75 ? -0.661 1.206 22.133 1.00 34.18 75 VAL C N 1
ATOM 3165 C CA . VAL C 1 75 ? -0.395 -0.159 21.631 1.00 35.88 75 VAL C CA 1
ATOM 3166 C C . VAL C 1 75 ? 1.050 -0.508 21.815 1.00 33.29 75 VAL C C 1
ATOM 3167 O O . VAL C 1 75 ? 1.386 -1.628 22.147 1.00 37.67 75 VAL C O 1
ATOM 3179 N N . ALA C 1 77 ? 3.270 0.792 24.060 1.00 33.44 77 ALA C N 1
ATOM 3180 C CA . ALA C 1 77 ? 3.613 0.609 25.494 1.00 35.09 77 ALA C CA 1
ATOM 3181 C C . ALA C 1 77 ? 3.102 -0.757 25.960 1.00 33.55 77 ALA C C 1
ATOM 3182 O O . ALA C 1 77 ? 3.773 -1.464 26.742 1.00 32.64 77 ALA C O 1
ATOM 3184 N N . ASP C 1 78 ? 1.922 -1.148 25.489 1.00 34.91 78 ASP C N 1
ATOM 3185 C CA . ASP C 1 78 ? 1.322 -2.397 25.996 1.00 34.11 78 ASP C CA 1
ATOM 3186 C C . ASP C 1 78 ? 1.917 -3.626 25.344 1.00 39.01 78 ASP C C 1
ATOM 3187 O O . ASP C 1 78 ? 2.235 -4.616 26.017 1.00 38.94 78 ASP C O 1
ATOM 3192 N N . LEU C 1 79 ? 2.029 -3.593 24.019 1.00 34.94 79 LEU C N 1
ATOM 3193 C CA . LEU C 1 79 ? 2.539 -4.733 23.322 1.00 32.26 79 LEU C CA 1
ATOM 3194 C C . LEU C 1 79 ? 3.965 -5.035 23.706 1.00 33.15 79 LEU C C 1
ATOM 3195 O O . LEU C 1 79 ? 4.344 -6.221 23.817 1.00 33.61 79 LEU C O 1
ATOM 3200 N N . ALA C 1 80 ? 4.785 -3.992 23.869 1.00 35.33 80 ALA C N 1
ATOM 3201 C CA . ALA C 1 80 ? 6.179 -4.167 24.163 1.00 32.23 80 ALA C CA 1
ATOM 3202 C C . ALA C 1 80 ? 6.306 -4.992 25.420 1.00 32.49 80 ALA C C 1
ATOM 3203 O O . ALA C 1 80 ? 7.154 -5.846 25.528 1.00 31.86 80 ALA C O 1
ATOM 3205 N N . ARG C 1 81 ? 5.468 -4.693 26.403 1.00 32.31 81 ARG C N 1
ATOM 3206 C CA . ARG C 1 81 ? 5.479 -5.373 27.660 1.00 33.59 81 ARG C CA 1
ATOM 3207 C C . ARG C 1 81 ? 4.981 -6.813 27.589 1.00 38.08 81 ARG C C 1
ATOM 3208 O O . ARG C 1 81 ? 5.186 -7.547 28.528 1.00 41.51 81 ARG C O 1
ATOM 3216 N N . GLN C 1 82 ? 4.357 -7.224 26.495 1.00 35.97 82 GLN C N 1
ATOM 3217 C CA . GLN C 1 82 ? 3.954 -8.581 26.308 1.00 35.56 82 GLN C CA 1
ATOM 3218 C C . GLN C 1 82 ? 4.916 -9.366 25.446 1.00 38.38 82 GLN C C 1
ATOM 3219 O O . GLN C 1 82 ? 4.602 -10.516 25.061 1.00 37.08 82 GLN C O 1
ATOM 3225 N N . ILE C 1 83 ? 6.030 -8.771 25.089 1.00 32.00 83 ILE C N 1
ATOM 3226 C CA . ILE C 1 83 ? 6.987 -9.446 24.245 1.00 32.45 83 ILE C CA 1
ATOM 3227 C C . ILE C 1 83 ? 8.158 -9.766 25.170 1.00 36.31 83 ILE C C 1
ATOM 3228 O O . ILE C 1 83 ? 8.862 -8.852 25.578 1.00 36.20 83 ILE C O 1
ATOM 3233 N N . ASP C 1 84 ? 8.371 -11.036 25.453 1.00 40.27 84 ASP C N 1
ATOM 3234 C CA . ASP C 1 84 ? 9.465 -11.452 26.366 1.00 45.22 84 ASP C CA 1
ATOM 3235 C C . ASP C 1 84 ? 10.784 -11.637 25.612 1.00 44.31 84 ASP C C 1
ATOM 3236 O O . ASP C 1 84 ? 11.276 -12.730 25.452 1.00 43.73 84 ASP C O 1
ATOM 3241 N N . LEU C 1 85 ? 11.301 -10.536 25.076 1.00 40.47 85 LEU C N 1
ATOM 3242 C CA . LEU C 1 85 ? 12.588 -10.501 24.430 1.00 40.93 85 LEU C CA 1
ATOM 3243 C C . LEU C 1 85 ? 13.241 -9.180 24.795 1.00 40.58 85 LEU C C 1
ATOM 3244 O O . LEU C 1 85 ? 12.548 -8.223 25.157 1.00 35.52 85 LEU C O 1
ATOM 3249 N N . LYS C 1 86 ? 14.525 -9.074 24.506 1.00 38.54 86 LYS C N 1
ATOM 3250 C CA . LYS C 1 86 ? 15.184 -7.820 24.603 1.00 44.10 86 LYS C CA 1
ATOM 3251 C C . LYS C 1 86 ? 14.942 -6.922 23.372 1.00 38.67 86 LYS C C 1
ATOM 3252 O O . LYS C 1 86 ? 15.844 -6.660 22.612 1.00 36.57 86 LYS C O 1
ATOM 3258 N N . VAL C 1 87 ? 13.731 -6.403 23.259 1.00 37.40 87 VAL C N 1
ATOM 3259 C CA . VAL C 1 87 ? 13.380 -5.505 22.194 1.00 34.37 87 VAL C CA 1
ATOM 3260 C C . VAL C 1 87 ? 14.026 -4.148 22.482 1.00 38.33 87 VAL C C 1
ATOM 3261 O O . VAL C 1 87 ? 14.408 -3.848 23.602 1.00 44.04 87 VAL C O 1
ATOM 3265 N N . GLU C 1 88 ? 14.089 -3.319 21.458 1.00 36.16 88 GLU C N 1
ATOM 3266 C CA . GLU C 1 88 ? 14.351 -1.949 21.599 1.00 32.99 88 GLU C CA 1
ATOM 3267 C C . GLU C 1 88 ? 13.132 -1.216 21.123 1.00 36.69 88 GLU C C 1
ATOM 3268 O O . GLU C 1 88 ? 12.256 -1.781 20.461 1.00 35.05 88 GLU C O 1
ATOM 3282 N N . ASP C 1 90 ? 11.766 2.622 19.364 1.00 31.69 90 ASP C N 1
ATOM 3283 C CA . ASP C 1 90 ? 12.164 3.881 18.685 1.00 29.13 90 ASP C CA 1
ATOM 3284 C C . ASP C 1 90 ? 10.916 4.486 18.076 1.00 31.04 90 ASP C C 1
ATOM 3285 O O . ASP C 1 90 ? 9.914 3.781 17.875 1.00 29.81 90 ASP C O 1
ATOM 3290 N N . TRP C 1 91 ? 10.939 5.790 17.863 1.00 31.31 91 TRP C N 1
ATOM 3291 C CA . TRP C 1 91 ? 9.743 6.545 17.476 1.00 33.52 91 TRP C CA 1
ATOM 3292 C C . TRP C 1 91 ? 9.971 7.446 16.280 1.00 29.86 91 TRP C C 1
ATOM 3293 O O . TRP C 1 91 ? 11.053 8.012 16.121 1.00 28.83 91 TRP C O 1
ATOM 3312 N N . ALA C 1 93 ? 7.859 10.899 14.311 1.00 28.00 93 ALA C N 1
ATOM 3313 C CA . ALA C 1 93 ? 6.734 11.842 14.218 1.00 28.75 93 ALA C CA 1
ATOM 3314 C C . ALA C 1 93 ? 6.619 12.341 12.802 1.00 30.82 93 ALA C C 1
ATOM 3315 O O . ALA C 1 93 ? 7.622 12.665 12.158 1.00 31.53 93 ALA C O 1
ATOM 3317 N N . VAL C 1 94 ? 5.391 12.463 12.311 1.00 34.38 94 VAL C N 1
ATOM 3318 C CA . VAL C 1 94 ? 5.178 12.795 10.945 1.00 33.38 94 VAL C CA 1
ATOM 3319 C C . VAL C 1 94 ? 4.035 13.830 10.844 1.00 31.91 94 VAL C C 1
ATOM 3320 O O . VAL C 1 94 ? 3.270 14.038 11.757 1.00 30.66 94 VAL C O 1
ATOM 3324 N N . SER C 1 95 ? 4.009 14.522 9.716 1.00 33.05 95 SER C N 1
ATOM 3325 C CA . SER C 1 95 ? 2.978 15.487 9.391 1.00 30.25 95 SER C CA 1
ATOM 3326 C C . SER C 1 95 ? 2.654 15.310 7.877 1.00 32.13 95 SER C C 1
ATOM 3327 O O . SER C 1 95 ? 3.384 14.664 7.166 1.00 31.16 95 SER C O 1
ATOM 3330 N N . SER C 1 96 ? 1.533 15.847 7.466 1.00 34.46 96 SER C N 1
ATOM 3331 C CA . SER C 1 96 ? 1.029 15.787 6.083 1.00 35.97 96 SER C CA 1
ATOM 3332 C C . SER C 1 96 ? 1.719 16.739 5.160 1.00 31.78 96 SER C C 1
ATOM 3333 O O . SER C 1 96 ? 2.166 17.818 5.565 1.00 32.47 96 SER C O 1
ATOM 3336 N N . TYR C 1 97 ? 1.915 16.316 3.922 1.00 33.45 97 TYR C N 1
ATOM 3337 C CA . TYR C 1 97 ? 2.342 17.201 2.853 1.00 35.77 97 TYR C CA 1
ATOM 3338 C C . TYR C 1 97 ? 1.127 17.537 1.972 1.00 42.77 97 TYR C C 1
ATOM 3339 O O . TYR C 1 97 ? 1.256 17.777 0.782 1.00 50.30 97 TYR C O 1
ATOM 3348 N N . GLY C 1 98 ? -0.080 17.522 2.550 1.00 44.82 98 GLY C N 1
ATOM 3349 C CA . GLY C 1 98 ? -1.266 17.911 1.826 1.00 42.60 98 GLY C CA 1
ATOM 3350 C C . GLY C 1 98 ? -1.590 16.904 0.735 1.00 43.46 98 GLY C C 1
ATOM 3351 O O . GLY C 1 98 ? -1.659 15.701 0.974 1.00 43.53 98 GLY C O 1
ATOM 3352 N N . SER C 1 99 ? -1.786 17.409 -0.485 1.00 39.14 99 SER C N 1
ATOM 3353 C CA . SER C 1 99 ? -2.283 16.538 -1.569 1.00 45.49 99 SER C CA 1
ATOM 3354 C C . SER C 1 99 ? -1.325 15.397 -1.888 1.00 45.08 99 SER C C 1
ATOM 3355 O O . SER C 1 99 ? -1.720 14.270 -2.211 1.00 44.09 99 SER C O 1
ATOM 3358 N N . GLY C 1 100 ? -0.037 15.652 -1.720 1.00 43.61 100 GLY C N 1
ATOM 3359 C CA . GLY C 1 100 ? 0.959 14.598 -1.894 1.00 46.69 100 GLY C CA 1
ATOM 3360 C C . GLY C 1 100 ? 0.763 13.382 -0.971 1.00 47.94 100 GLY C C 1
ATOM 3361 O O . GLY C 1 100 ? 1.004 12.233 -1.380 1.00 50.52 100 GLY C O 1
ATOM 3362 N N . THR C 1 101 ? 0.354 13.632 0.270 1.00 41.87 101 THR C N 1
ATOM 3363 C CA . THR C 1 101 ? 0.152 12.548 1.233 1.00 44.58 101 THR C CA 1
ATOM 3364 C C . THR C 1 101 ? -0.985 11.635 0.806 1.00 43.49 101 THR C C 1
ATOM 3365 O O . THR C 1 101 ? -0.839 10.414 0.832 1.00 36.20 101 THR C O 1
ATOM 3369 N N . LYS C 1 102 ? -2.034 12.236 0.265 1.00 42.99 102 LYS C N 1
ATOM 3370 C CA . LYS C 1 102 ? -3.189 11.517 -0.275 1.00 53.08 102 LYS C CA 1
ATOM 3371 C C . LYS C 1 102 ? -2.779 10.644 -1.503 1.00 54.98 102 LYS C C 1
ATOM 3372 O O . LYS C 1 102 ? -3.059 9.443 -1.572 1.00 63.20 102 LYS C O 1
ATOM 3378 N N . SER C 1 103 ? -1.981 11.179 -2.396 1.00 59.26 103 SER C N 1
ATOM 3379 C CA . SER C 1 103 ? -1.679 10.438 -3.589 1.00 59.42 103 SER C CA 1
ATOM 3380 C C . SER C 1 103 ? -0.502 9.438 -3.511 1.00 58.23 103 SER C C 1
ATOM 3381 O O . SER C 1 103 ? -0.539 8.431 -4.199 1.00 63.82 103 SER C O 1
ATOM 3384 N N . SER C 1 104 ? 0.548 9.679 -2.730 1.00 49.78 104 SER C N 1
ATOM 3385 C CA . SER C 1 104 ? 1.642 8.692 -2.644 1.00 44.59 104 SER C CA 1
ATOM 3386 C C . SER C 1 104 ? 1.878 8.101 -1.225 1.00 45.26 104 SER C C 1
ATOM 3387 O O . SER C 1 104 ? 2.668 7.170 -1.052 1.00 41.18 104 SER C O 1
ATOM 3390 N N . GLY C 1 105 ? 1.266 8.699 -0.205 1.00 41.16 105 GLY C N 1
ATOM 3391 C CA . GLY C 1 105 ? 1.539 8.302 1.165 1.00 41.24 105 GLY C CA 1
ATOM 3392 C C . GLY C 1 105 ? 2.681 9.086 1.809 1.00 37.83 105 GLY C C 1
ATOM 3393 O O . GLY C 1 105 ? 2.991 8.868 2.964 1.00 43.41 105 GLY C O 1
ATOM 3394 N N . VAL C 1 106 ? 3.386 9.905 1.025 1.00 39.49 106 VAL C N 1
ATOM 3395 C CA . VAL C 1 106 ? 4.552 10.605 1.556 1.00 37.60 106 VAL C CA 1
ATOM 3396 C C . VAL C 1 106 ? 4.138 11.506 2.698 1.00 34.24 106 VAL C C 1
ATOM 3397 O O . VAL C 1 106 ? 3.117 12.150 2.634 1.00 32.66 106 VAL C O 1
ATOM 3401 N N . VAL C 1 107 ? 4.930 11.503 3.749 1.00 36.61 107 VAL C N 1
ATOM 3402 C CA . VAL C 1 107 ? 4.699 12.371 4.879 1.00 33.10 107 VAL C CA 1
ATOM 3403 C C . VAL C 1 107 ? 6.000 13.111 5.164 1.00 29.94 107 VAL C C 1
ATOM 3404 O O . VAL C 1 107 ? 7.085 12.649 4.823 1.00 30.88 107 VAL C O 1
ATOM 3408 N N . ARG C 1 108 ? 5.861 14.228 5.840 1.00 29.02 108 ARG C N 1
ATOM 3409 C CA . ARG C 1 108 ? 7.014 14.998 6.344 1.00 27.88 108 ARG C CA 1
ATOM 3410 C C . ARG C 1 108 ? 7.478 14.306 7.646 1.00 30.34 108 ARG C C 1
ATOM 3411 O O . ARG C 1 108 ? 6.658 14.060 8.553 1.00 26.06 108 ARG C O 1
ATOM 3419 N N . ILE C 1 109 ? 8.780 14.047 7.714 1.00 29.07 109 ILE C N 1
ATOM 3420 C CA . ILE C 1 109 ? 9.381 13.496 8.942 1.00 30.72 109 ILE C CA 1
ATOM 3421 C C . ILE C 1 109 ? 9.766 14.584 9.891 1.00 28.39 109 ILE C C 1
ATOM 3422 O O . ILE C 1 109 ? 10.588 15.493 9.566 1.00 29.87 109 ILE C O 1
ATOM 3427 N N . LEU C 1 110 ? 8.954 14.732 10.943 1.00 28.25 110 LEU C N 1
ATOM 3428 C CA . LEU C 1 110 ? 9.238 15.754 11.953 1.00 30.85 110 LEU C CA 1
ATOM 3429 C C . LEU C 1 110 ? 10.240 15.220 12.938 1.00 31.49 110 LEU C C 1
ATOM 3430 O O . LEU C 1 110 ? 10.971 16.001 13.564 1.00 34.54 110 LEU C O 1
ATOM 3435 N N . LYS C 1 111 ? 10.208 13.919 13.201 1.00 31.84 111 LYS C N 1
ATOM 3436 C CA . LYS C 1 111 ? 11.229 13.335 14.042 1.00 33.13 111 LYS C CA 1
ATOM 3437 C C . LYS C 1 111 ? 11.514 12.009 13.444 1.00 33.55 111 LYS C C 1
ATOM 3438 O O . LYS C 1 111 ? 10.639 11.164 13.385 1.00 30.13 111 LYS C O 1
ATOM 3444 N N . ASP C 1 112 ? 12.748 11.829 13.035 1.00 30.13 112 ASP C N 1
ATOM 3445 C CA . ASP C 1 112 ? 13.130 10.603 12.430 1.00 28.13 112 ASP C CA 1
ATOM 3446 C C . ASP C 1 112 ? 13.539 9.601 13.585 1.00 29.69 112 ASP C C 1
ATOM 3447 O O . ASP C 1 112 ? 13.801 9.999 14.736 1.00 28.29 112 ASP C O 1
ATOM 3452 N N . LEU C 1 113 ? 13.700 8.355 13.206 1.00 31.51 113 LEU C N 1
ATOM 3453 C CA . LEU C 1 113 ? 14.352 7.326 14.079 1.00 29.15 113 LEU C CA 1
ATOM 3454 C C . LEU C 1 113 ? 15.637 7.843 14.661 1.00 32.52 113 LEU C C 1
ATOM 3455 O O . LEU C 1 113 ? 16.441 8.476 13.977 1.00 37.70 113 LEU C O 1
ATOM 3460 N N . SER C 1 114 ? 15.808 7.635 15.968 1.00 35.92 114 SER C N 1
ATOM 3461 C CA . SER C 1 114 ? 17.064 7.890 16.627 1.00 37.01 114 SER C CA 1
ATOM 3462 C C . SER C 1 114 ? 18.150 6.906 16.179 1.00 32.82 114 SER C C 1
ATOM 3463 O O . SER C 1 114 ? 19.245 7.313 16.079 1.00 33.58 114 SER C O 1
ATOM 3466 N N . GLY C 1 115 ? 17.800 5.636 15.979 1.00 33.64 115 GLY C N 1
ATOM 3467 C CA . GLY C 1 115 ? 18.768 4.590 15.770 1.00 36.84 115 GLY C CA 1
ATOM 3468 C C . GLY C 1 115 ? 18.888 4.173 14.305 1.00 32.31 115 GLY C C 1
ATOM 3469 O O . GLY C 1 115 ? 17.894 4.103 13.571 1.00 29.43 115 GLY C O 1
ATOM 3470 N N . ASP C 1 116 ? 20.105 3.817 13.912 1.00 37.50 116 ASP C N 1
ATOM 3471 C CA . ASP C 1 116 ? 20.379 3.042 12.652 1.00 38.92 116 ASP C CA 1
ATOM 3472 C C . ASP C 1 116 ? 19.661 1.697 12.705 1.00 36.51 116 ASP C C 1
ATOM 3473 O O . ASP C 1 116 ? 19.718 1.010 13.706 1.00 38.07 116 ASP C O 1
ATOM 3478 N N . ILE C 1 117 ? 18.956 1.331 11.655 1.00 36.45 117 ILE C N 1
ATOM 3479 C CA . ILE C 1 117 ? 18.298 0.034 11.602 1.00 35.65 117 ILE C CA 1
ATOM 3480 C C . ILE C 1 117 ? 19.004 -0.939 10.679 1.00 39.08 117 ILE C C 1
ATOM 3481 O O . ILE C 1 117 ? 18.493 -2.015 10.401 1.00 33.17 117 ILE C O 1
ATOM 3486 N N . THR C 1 118 ? 20.171 -0.550 10.185 1.00 37.19 118 THR C N 1
ATOM 3487 C CA . THR C 1 118 ? 20.954 -1.414 9.312 1.00 36.67 118 THR C CA 1
ATOM 3488 C C . THR C 1 118 ? 21.122 -2.811 9.895 1.00 39.54 118 THR C C 1
ATOM 3489 O O . THR C 1 118 ? 21.547 -2.931 11.006 1.00 38.79 118 THR C O 1
ATOM 3493 N N . ASP C 1 119 ? 20.744 -3.836 9.138 1.00 38.81 119 ASP C N 1
ATOM 3494 C CA . ASP C 1 119 ? 20.834 -5.227 9.544 1.00 44.09 119 ASP C CA 1
ATOM 3495 C C . ASP C 1 119 ? 20.011 -5.582 10.771 1.00 44.95 119 ASP C C 1
ATOM 3496 O O . ASP C 1 119 ? 20.255 -6.596 11.362 1.00 40.43 119 ASP C O 1
ATOM 3501 N N . ARG C 1 120 ? 19.021 -4.768 11.122 1.00 38.86 120 ARG C N 1
ATOM 3502 C CA . ARG C 1 120 ? 18.195 -5.047 12.271 1.00 39.23 120 ARG C CA 1
ATOM 3503 C C . ARG C 1 120 ? 16.881 -5.571 11.777 1.00 35.73 120 ARG C C 1
ATOM 3504 O O . ARG C 1 120 ? 16.459 -5.289 10.648 1.00 35.12 120 ARG C O 1
ATOM 3512 N N . ASN C 1 121 ? 16.214 -6.331 12.628 1.00 32.54 121 ASN C N 1
ATOM 3513 C CA . ASN C 1 121 ? 14.824 -6.625 12.431 1.00 37.51 121 ASN C CA 1
ATOM 3514 C C . ASN C 1 121 ? 14.015 -5.471 13.003 1.00 36.01 121 ASN C C 1
ATOM 3515 O O . ASN C 1 121 ? 14.263 -5.064 14.149 1.00 36.74 121 ASN C O 1
ATOM 3520 N N . VAL C 1 122 ? 13.022 -4.999 12.246 1.00 39.72 122 VAL C N 1
ATOM 3521 C CA . VAL C 1 122 ? 12.179 -3.860 12.594 1.00 35.08 122 VAL C CA 1
ATOM 3522 C C . VAL C 1 122 ? 10.734 -4.247 12.536 1.00 35.11 122 VAL C C 1
ATOM 3523 O O . VAL C 1 122 ? 10.296 -4.956 11.624 1.00 32.64 122 VAL C O 1
ATOM 3527 N N . LEU C 1 123 ? 10.005 -3.835 13.573 1.00 32.05 123 LEU C N 1
ATOM 3528 C CA . LEU C 1 123 ? 8.605 -4.145 13.645 1.00 33.49 123 LEU C CA 1
ATOM 3529 C C . LEU C 1 123 ? 7.877 -2.841 13.896 1.00 34.46 123 LEU C C 1
ATOM 3530 O O . LEU C 1 123 ? 7.966 -2.302 14.989 1.00 33.18 123 LEU C O 1
ATOM 3535 N N . ILE C 1 124 ? 7.168 -2.352 12.855 1.00 31.04 124 ILE C N 1
ATOM 3536 C CA . ILE C 1 124 ? 6.355 -1.209 12.974 1.00 29.63 124 ILE C CA 1
ATOM 3537 C C . ILE C 1 124 ? 5.150 -1.594 13.747 1.00 30.72 124 ILE C C 1
ATOM 3538 O O . ILE C 1 124 ? 4.491 -2.582 13.390 1.00 34.72 124 ILE C O 1
ATOM 3543 N N . VAL C 1 125 ? 4.847 -0.824 14.801 1.00 29.68 125 VAL C N 1
ATOM 3544 C CA . VAL C 1 125 ? 3.656 -1.082 15.604 1.00 32.53 125 VAL C CA 1
ATOM 3545 C C . VAL C 1 125 ? 2.656 0.004 15.305 1.00 35.73 125 VAL C C 1
ATOM 3546 O O . VAL C 1 125 ? 2.903 1.185 15.554 1.00 34.16 125 VAL C O 1
ATOM 3550 N N . GLU C 1 126 ? 1.553 -0.379 14.636 1.00 33.88 126 GLU C N 1
ATOM 3551 C CA . GLU C 1 126 ? 0.544 0.580 14.243 1.00 36.33 126 GLU C CA 1
ATOM 3552 C C . GLU C 1 126 ? -0.685 0.483 15.070 1.00 36.67 126 GLU C C 1
ATOM 3553 O O . GLU C 1 126 ? -1.071 -0.575 15.557 1.00 34.10 126 GLU C O 1
ATOM 3559 N N . ASP C 1 127 ? -1.306 1.647 15.265 1.00 41.24 127 ASP C N 1
ATOM 3560 C CA . ASP C 1 127 ? -2.676 1.779 15.770 1.00 42.62 127 ASP C CA 1
ATOM 3561 C C . ASP C 1 127 ? -3.803 1.288 14.837 1.00 46.98 127 ASP C C 1
ATOM 3562 O O . ASP C 1 127 ? -4.746 0.642 15.293 1.00 45.26 127 ASP C O 1
ATOM 3567 N N . ILE C 1 128 ? -3.706 1.601 13.543 1.00 45.71 128 ILE C N 1
ATOM 3568 C CA . ILE C 1 128 ? -4.753 1.265 12.590 1.00 50.11 128 ILE C CA 1
ATOM 3569 C C . ILE C 1 128 ? -4.280 1.252 11.166 1.00 49.57 128 ILE C C 1
ATOM 3570 O O . ILE C 1 128 ? -3.413 2.035 10.819 1.00 45.48 128 ILE C O 1
ATOM 3575 N N . ILE C 1 129 ? -4.747 0.322 10.368 1.00 45.56 129 ILE C N 1
ATOM 3576 C CA . ILE C 1 129 ? -4.484 0.410 8.963 1.00 52.08 129 ILE C CA 1
ATOM 3577 C C . ILE C 1 129 ? -5.768 0.454 8.206 1.00 53.45 129 ILE C C 1
ATOM 3578 O O . ILE C 1 129 ? -6.745 -0.109 8.588 1.00 47.34 129 ILE C O 1
ATOM 3583 N N . ASP C 1 130 ? -5.726 1.182 7.126 1.00 58.27 130 ASP C N 1
ATOM 3584 C CA . ASP C 1 130 ? -6.881 1.400 6.242 1.00 61.61 130 ASP C CA 1
ATOM 3585 C C . ASP C 1 130 ? -6.427 1.689 4.801 1.00 62.02 130 ASP C C 1
ATOM 3586 O O . ASP C 1 130 ? -5.366 1.205 4.372 1.00 67.12 130 ASP C O 1
ATOM 3591 N N . SER C 1 131 ? -7.208 2.458 4.040 1.00 66.57 131 SER C N 1
ATOM 3592 C CA . SER C 1 131 ? -6.905 2.668 2.618 1.00 69.19 131 SER C CA 1
ATOM 3593 C C . SER C 1 131 ? -5.894 3.781 2.423 1.00 61.06 131 SER C C 1
ATOM 3594 O O . SER C 1 131 ? -5.358 3.907 1.328 1.00 64.41 131 SER C O 1
ATOM 3597 N N . GLY C 1 132 ? -5.608 4.564 3.462 1.00 50.93 132 GLY C N 1
ATOM 3598 C CA . GLY C 1 132 ? -4.476 5.467 3.392 1.00 50.93 132 GLY C CA 1
ATOM 3599 C C . GLY C 1 132 ? -3.129 4.796 3.024 1.00 53.29 132 GLY C C 1
ATOM 3600 O O . GLY C 1 132 ? -2.816 3.660 3.421 1.00 54.77 132 GLY C O 1
ATOM 3601 N N . LEU C 1 133 ? -2.337 5.517 2.225 1.00 49.63 133 LEU C N 1
ATOM 3602 C CA . LEU C 1 133 ? -1.075 5.029 1.665 1.00 46.48 133 LEU C CA 1
ATOM 3603 C C . LEU C 1 133 ? 0.149 5.307 2.538 1.00 39.49 133 LEU C C 1
ATOM 3604 O O . LEU C 1 133 ? 1.252 4.962 2.140 1.00 34.98 133 LEU C O 1
ATOM 3609 N N . THR C 1 134 ? -0.029 5.891 3.709 1.00 37.15 134 THR C N 1
ATOM 3610 C CA . THR C 1 134 ? 1.155 6.311 4.479 1.00 41.79 134 THR C CA 1
ATOM 3611 C C . THR C 1 134 ? 1.969 5.097 4.991 1.00 36.14 134 THR C C 1
ATOM 3612 O O . THR C 1 134 ? 3.173 5.122 5.008 1.00 35.54 134 THR C O 1
ATOM 3616 N N . LEU C 1 135 ? 1.291 4.008 5.372 1.00 42.12 135 LEU C N 1
ATOM 3617 C CA . LEU C 1 135 ? 2.010 2.838 5.913 1.00 38.38 135 LEU C CA 1
ATOM 3618 C C . LEU C 1 135 ? 2.814 2.184 4.826 1.00 40.90 135 LEU C C 1
ATOM 3619 O O . LEU C 1 135 ? 3.997 1.903 5.007 1.00 38.17 135 LEU C O 1
ATOM 3624 N N . LYS C 1 136 ? 2.235 2.082 3.633 1.00 39.86 136 LYS C N 1
ATOM 3625 C CA . LYS C 1 136 ? 3.006 1.616 2.484 1.00 42.46 136 LYS C CA 1
ATOM 3626 C C . LYS C 1 136 ? 4.242 2.469 2.176 1.00 38.98 136 LYS C C 1
ATOM 3627 O O . LYS C 1 136 ? 5.344 1.955 1.922 1.00 39.99 136 LYS C O 1
ATOM 3633 N N . TRP C 1 137 ? 4.055 3.775 2.120 1.00 35.31 137 TRP C N 1
ATOM 3634 C CA . TRP C 1 137 ? 5.217 4.645 1.920 1.00 36.66 137 TRP C CA 1
ATOM 3635 C C . TRP C 1 137 ? 6.250 4.448 3.081 1.00 35.92 137 TRP C C 1
ATOM 3636 O O . TRP C 1 137 ? 7.465 4.439 2.855 1.00 36.37 137 TRP C O 1
ATOM 3647 N N . LEU C 1 138 ? 5.783 4.433 4.320 1.00 34.71 138 LEU C N 1
ATOM 3648 C CA . LEU C 1 138 ? 6.755 4.331 5.455 1.00 37.44 138 LEU C CA 1
ATOM 3649 C C . LEU C 1 138 ? 7.532 3.029 5.372 1.00 36.19 138 LEU C C 1
ATOM 3650 O O . LEU C 1 138 ? 8.732 2.936 5.665 1.00 37.22 138 LEU C O 1
ATOM 3655 N N . LEU C 1 139 ? 6.830 1.957 5.002 1.00 36.45 139 LEU C N 1
ATOM 3656 C CA . LEU C 1 139 ? 7.491 0.665 4.900 1.00 36.27 139 LEU C CA 1
ATOM 3657 C C . LEU C 1 139 ? 8.607 0.710 3.898 1.00 34.16 139 LEU C C 1
ATOM 3658 O O . LEU C 1 139 ? 9.729 0.182 4.073 1.00 33.26 139 LEU C O 1
ATOM 3663 N N . SER C 1 140 ? 8.292 1.287 2.776 1.00 33.42 140 SER C N 1
ATOM 3664 C CA . SER C 1 140 ? 9.295 1.419 1.750 1.00 35.82 140 SER C CA 1
ATOM 3665 C C . SER C 1 140 ? 10.408 2.309 2.259 1.00 33.34 140 SER C C 1
ATOM 3666 O O . SER C 1 140 ? 11.598 2.114 1.962 1.00 36.58 140 SER C O 1
ATOM 3669 N N . ASN C 1 141 ? 10.070 3.350 2.996 1.00 34.54 141 ASN C N 1
ATOM 3670 C CA . ASN C 1 141 ? 11.132 4.237 3.481 1.00 33.81 141 ASN C CA 1
ATOM 3671 C C . ASN C 1 141 ? 12.085 3.474 4.428 1.00 33.82 141 ASN C C 1
ATOM 3672 O O . ASN C 1 141 ? 13.323 3.580 4.298 1.00 30.34 141 ASN C O 1
ATOM 3677 N N . LEU C 1 142 ? 11.535 2.634 5.305 1.00 37.49 142 LEU C N 1
ATOM 3678 C CA . LEU C 1 142 ? 12.416 1.951 6.269 1.00 36.31 142 LEU C CA 1
ATOM 3679 C C . LEU C 1 142 ? 13.223 0.862 5.590 1.00 38.35 142 LEU C C 1
ATOM 3680 O O . LEU C 1 142 ? 14.418 0.671 5.871 1.00 37.73 142 LEU C O 1
ATOM 3685 N N . ARG C 1 143 ? 12.637 0.248 4.585 1.00 38.88 143 ARG C N 1
ATOM 3686 C CA . ARG C 1 143 ? 13.329 -0.714 3.754 1.00 39.10 143 ARG C CA 1
ATOM 3687 C C . ARG C 1 143 ? 14.472 -0.116 2.990 1.00 37.91 143 ARG C C 1
ATOM 3688 O O . ARG C 1 143 ? 15.379 -0.785 2.677 1.00 43.99 143 ARG C O 1
ATOM 3696 N N . SER C 1 144 ? 14.440 1.161 2.716 1.00 40.18 144 SER C N 1
ATOM 3697 C CA . SER C 1 144 ? 15.559 1.796 2.053 1.00 42.49 144 SER C CA 1
ATOM 3698 C C . SER C 1 144 ? 16.740 2.060 2.986 1.00 38.93 144 SER C C 1
ATOM 3699 O O . SER C 1 144 ? 17.750 2.624 2.553 1.00 43.45 144 SER C O 1
ATOM 3702 N N . ARG C 1 145 ? 16.637 1.720 4.273 1.00 36.26 145 ARG C N 1
ATOM 3703 C CA . ARG C 1 145 ? 17.715 2.056 5.260 1.00 35.11 145 ARG C CA 1
ATOM 3704 C C . ARG C 1 145 ? 18.532 0.829 5.685 1.00 40.55 145 ARG C C 1
ATOM 3705 O O . ARG C 1 145 ? 19.155 0.865 6.757 1.00 43.50 145 ARG C O 1
ATOM 3713 N N . GLY C 1 146 ? 18.494 -0.223 4.873 1.00 37.86 146 GLY C N 1
ATOM 3714 C CA . GLY C 1 146 ? 19.283 -1.444 5.073 1.00 39.16 146 GLY C CA 1
ATOM 3715 C C . GLY C 1 146 ? 18.873 -2.373 6.214 1.00 40.95 146 GLY C C 1
ATOM 3716 O O . GLY C 1 146 ? 19.724 -3.116 6.679 1.00 37.86 146 GLY C O 1
ATOM 3717 N N . PRO C 1 147 ? 17.601 -2.328 6.687 1.00 36.26 147 PRO C N 1
ATOM 3718 C CA . PRO C 1 147 ? 17.288 -3.321 7.727 1.00 40.75 147 PRO C CA 1
ATOM 3719 C C . PRO C 1 147 ? 17.274 -4.730 7.198 1.00 44.19 147 PRO C C 1
ATOM 3720 O O . PRO C 1 147 ? 17.092 -4.962 6.012 1.00 46.51 147 PRO C O 1
ATOM 3724 N N . LYS C 1 148 ? 17.428 -5.700 8.080 1.00 43.93 148 LYS C N 1
ATOM 3725 C CA . LYS C 1 148 ? 17.354 -7.091 7.700 1.00 43.49 148 LYS C CA 1
ATOM 3726 C C . LYS C 1 148 ? 15.925 -7.405 7.314 1.00 45.41 148 LYS C C 1
ATOM 3727 O O . LYS C 1 148 ? 15.697 -8.138 6.387 1.00 42.13 148 LYS C O 1
ATOM 3733 N N . SER C 1 149 ? 14.948 -6.895 8.056 1.00 40.07 149 SER C N 1
ATOM 3734 C CA . SER C 1 149 ? 13.537 -7.081 7.666 1.00 40.89 149 SER C CA 1
ATOM 3735 C C . SER C 1 149 ? 12.721 -5.983 8.306 1.00 37.19 149 SER C C 1
ATOM 3736 O O . SER C 1 149 ? 13.105 -5.460 9.358 1.00 33.18 149 SER C O 1
ATOM 3739 N N . VAL C 1 150 ? 11.595 -5.681 7.692 1.00 33.10 150 VAL C N 1
ATOM 3740 C CA . VAL C 1 150 ? 10.624 -4.799 8.283 1.00 35.28 150 VAL C CA 1
ATOM 3741 C C . VAL C 1 150 ? 9.300 -5.513 8.158 1.00 32.79 150 VAL C C 1
ATOM 3742 O O . VAL C 1 150 ? 8.947 -5.929 7.072 1.00 38.30 150 VAL C O 1
ATOM 3746 N N . GLU C 1 151 ? 8.581 -5.634 9.265 1.00 31.58 151 GLU C N 1
ATOM 3747 C CA . GLU C 1 151 ? 7.223 -6.190 9.301 1.00 33.55 151 GLU C CA 1
ATOM 3748 C C . GLU C 1 151 ? 6.336 -5.257 10.075 1.00 34.16 151 GLU C C 1
ATOM 3749 O O . GLU C 1 151 ? 6.803 -4.260 10.637 1.00 35.91 151 GLU C O 1
ATOM 3755 N N . VAL C 1 152 ? 5.047 -5.554 10.103 1.00 32.75 152 VAL C N 1
ATOM 3756 C CA . VAL C 1 152 ? 4.103 -4.703 10.748 1.00 32.82 152 VAL C CA 1
ATOM 3757 C C . VAL C 1 152 ? 3.157 -5.465 11.656 1.00 32.27 152 VAL C C 1
ATOM 3758 O O . VAL C 1 152 ? 2.705 -6.538 11.321 1.00 31.45 152 VAL C O 1
ATOM 3762 N N . ALA C 1 153 ? 2.902 -4.872 12.812 1.00 32.01 153 ALA C N 1
ATOM 3763 C CA . ALA C 1 153 ? 1.918 -5.312 13.738 1.00 32.33 153 ALA C CA 1
ATOM 3764 C C . ALA C 1 153 ? 0.954 -4.172 13.864 1.00 35.56 153 ALA C C 1
ATOM 3765 O O . ALA C 1 153 ? 1.344 -3.051 14.241 1.00 38.11 153 ALA C O 1
ATOM 3767 N N . ALA C 1 154 ? -0.318 -4.440 13.593 1.00 36.00 154 ALA C N 1
ATOM 3768 C CA . ALA C 1 154 ? -1.352 -3.385 13.698 1.00 39.71 154 ALA C CA 1
ATOM 3769 C C . ALA C 1 154 ? -2.450 -3.797 14.658 1.00 39.51 154 ALA C C 1
ATOM 3770 O O . ALA C 1 154 ? -2.973 -4.908 14.579 1.00 40.46 154 ALA C O 1
ATOM 3772 N N . LEU C 1 155 ? -2.824 -2.910 15.566 1.00 41.97 155 LEU C N 1
ATOM 3773 C CA . LEU C 1 155 ? -3.902 -3.258 16.476 1.00 43.44 155 LEU C CA 1
ATOM 3774 C C . LEU C 1 155 ? -5.206 -3.487 15.695 1.00 41.13 155 LEU C C 1
ATOM 3775 O O . LEU C 1 155 ? -5.917 -4.445 15.912 1.00 41.70 155 LEU C O 1
ATOM 3780 N N . LEU C 1 156 ? -5.550 -2.522 14.843 1.00 47.42 156 LEU C N 1
ATOM 3781 C CA . LEU C 1 156 ? -6.840 -2.492 14.178 1.00 43.02 156 LEU C CA 1
ATOM 3782 C C . LEU C 1 156 ? -6.710 -2.449 12.676 1.00 44.93 156 LEU C C 1
ATOM 3783 O O . LEU C 1 156 ? -5.878 -1.735 12.110 1.00 48.23 156 LEU C O 1
ATOM 3788 N N . ARG C 1 157 ? -7.572 -3.197 12.014 1.00 45.09 157 ARG C N 1
ATOM 3789 C CA . ARG C 1 157 ? -7.656 -3.138 10.555 1.00 48.35 157 ARG C CA 1
ATOM 3790 C C . ARG C 1 157 ? -9.078 -2.937 10.070 1.00 47.17 157 ARG C C 1
ATOM 3791 O O . ARG C 1 157 ? -9.979 -3.692 10.422 1.00 51.73 157 ARG C O 1
ATOM 3799 N N . LYS C 1 158 ? -9.270 -1.944 9.206 1.00 46.37 158 LYS C N 1
ATOM 3800 C CA . LYS C 1 158 ? -10.576 -1.668 8.644 1.00 48.88 158 LYS C CA 1
ATOM 3801 C C . LYS C 1 158 ? -10.732 -2.374 7.313 1.00 53.13 158 LYS C C 1
ATOM 3802 O O . LYS C 1 158 ? -9.735 -2.746 6.732 1.00 50.53 158 LYS C O 1
ATOM 3808 N N . PRO C 1 159 ? -11.996 -2.518 6.809 1.00 60.41 159 PRO C N 1
ATOM 3809 C CA . PRO C 1 159 ? -12.289 -3.205 5.519 1.00 60.49 159 PRO C CA 1
ATOM 3810 C C . PRO C 1 159 ? -11.561 -2.621 4.322 1.00 60.96 159 PRO C C 1
ATOM 3811 O O . PRO C 1 159 ? -10.992 -3.350 3.543 1.00 62.12 159 PRO C O 1
ATOM 3815 N N . ASP C 1 160 ? -11.467 -1.303 4.251 1.00 71.58 160 ASP C N 1
ATOM 3816 C CA . ASP C 1 160 ? -10.773 -0.663 3.126 1.00 77.12 160 ASP C CA 1
ATOM 3817 C C . ASP C 1 160 ? -9.223 -0.838 3.119 1.00 69.38 160 ASP C C 1
ATOM 3818 O O . ASP C 1 160 ? -8.543 -0.465 2.170 1.00 58.66 160 ASP C O 1
ATOM 3823 N N . ALA C 1 161 ? -8.653 -1.440 4.160 1.00 82.02 161 ALA C N 1
ATOM 3824 C CA . ALA C 1 161 ? -7.222 -1.797 4.116 1.00 82.33 161 ALA C CA 1
ATOM 3825 C C . ALA C 1 161 ? -6.899 -2.794 2.988 1.00 89.13 161 ALA C C 1
ATOM 3826 O O . ALA C 1 161 ? -5.776 -2.817 2.494 1.00 88.43 161 ALA C O 1
ATOM 3828 N N . ALA C 1 162 ? -7.874 -3.611 2.584 1.00 98.84 162 ALA C N 1
ATOM 3829 C CA . ALA C 1 162 ? -7.718 -4.539 1.432 1.00 103.12 162 ALA C CA 1
ATOM 3830 C C . ALA C 1 162 ? -7.313 -3.840 0.110 1.00 106.49 162 ALA C C 1
ATOM 3831 O O . ALA C 1 162 ? -6.757 -4.479 -0.784 1.00 113.14 162 ALA C O 1
ATOM 3833 N N . ARG C 1 163 ? -7.598 -2.542 -0.010 1.00 108.60 163 ARG C N 1
ATOM 3834 C CA . ARG C 1 163 ? -7.313 -1.771 -1.226 1.00 100.00 163 ARG C CA 1
ATOM 3835 C C . ARG C 1 163 ? -5.830 -1.404 -1.386 1.00 95.11 163 ARG C C 1
ATOM 3836 O O . ARG C 1 163 ? -5.410 -1.045 -2.481 1.00 103.22 163 ARG C O 1
ATOM 3844 N N . VAL C 1 164 ? -5.035 -1.500 -0.314 1.00 79.27 164 VAL C N 1
ATOM 3845 C CA . VAL C 1 164 ? -3.595 -1.277 -0.413 1.00 66.72 164 VAL C CA 1
ATOM 3846 C C . VAL C 1 164 ? -2.866 -2.604 -0.331 1.00 61.36 164 VAL C C 1
ATOM 3847 O O . VAL C 1 164 ? -3.148 -3.426 0.542 1.00 68.32 164 VAL C O 1
ATOM 3851 N N . ASP C 1 165 ? -1.941 -2.837 -1.242 1.00 59.57 165 ASP C N 1
ATOM 3852 C CA . ASP C 1 165 ? -1.272 -4.119 -1.299 1.00 69.41 165 ASP C CA 1
ATOM 3853 C C . ASP C 1 165 ? -0.099 -4.127 -0.356 1.00 64.36 165 ASP C C 1
ATOM 3854 O O . ASP C 1 165 ? 1.031 -3.872 -0.760 1.00 71.08 165 ASP C O 1
ATOM 3859 N N . ILE C 1 166 ? -0.368 -4.398 0.914 1.00 61.69 166 ILE C N 1
ATOM 3860 C CA . ILE C 1 166 ? 0.725 -4.660 1.860 1.00 56.81 166 ILE C CA 1
ATOM 3861 C C . ILE C 1 166 ? 0.508 -5.811 2.806 1.00 53.38 166 ILE C C 1
ATOM 3862 O O . ILE C 1 166 ? -0.580 -6.041 3.349 1.00 62.25 166 ILE C O 1
ATOM 3867 N N . ASP C 1 167 ? 1.597 -6.513 3.032 1.00 52.48 167 ASP C N 1
ATOM 3868 C CA . ASP C 1 167 ? 1.574 -7.653 3.901 1.00 56.84 167 ASP C CA 1
ATOM 3869 C C . ASP C 1 167 ? 1.750 -7.191 5.333 1.00 47.29 167 ASP C C 1
ATOM 3870 O O . ASP C 1 167 ? 2.823 -6.725 5.732 1.00 51.32 167 ASP C O 1
ATOM 3875 N N . VAL C 1 168 ? 0.711 -7.371 6.128 1.00 45.82 168 VAL C N 1
ATOM 3876 C CA . VAL C 1 168 ? 0.755 -7.107 7.569 1.00 46.33 168 VAL C CA 1
ATOM 3877 C C . VAL C 1 168 ? 0.752 -8.387 8.349 1.00 48.12 168 VAL C C 1
ATOM 3878 O O . VAL C 1 168 ? -0.231 -9.083 8.406 1.00 50.72 168 VAL C O 1
ATOM 3882 N N . LYS C 1 169 ? 1.846 -8.676 9.021 1.00 48.60 169 LYS C N 1
ATOM 3883 C CA . LYS C 1 169 ? 2.023 -9.994 9.644 1.00 44.54 169 LYS C CA 1
ATOM 3884 C C . LYS C 1 169 ? 1.180 -10.208 10.875 1.00 43.99 169 LYS C C 1
ATOM 3885 O O . LYS C 1 169 ? 0.760 -11.320 11.164 1.00 44.42 169 LYS C O 1
ATOM 3891 N N . TYR C 1 170 ? 0.936 -9.159 11.641 1.00 44.13 170 TYR C N 1
ATOM 3892 C CA . TYR C 1 170 ? 0.218 -9.318 12.915 1.00 43.24 170 TYR C CA 1
ATOM 3893 C C . TYR C 1 170 ? -0.920 -8.306 12.984 1.00 42.88 170 TYR C C 1
ATOM 3894 O O . TYR C 1 170 ? -0.673 -7.114 12.924 1.00 40.94 170 TYR C O 1
ATOM 3903 N N . ILE C 1 171 ? -2.121 -8.798 13.210 1.00 41.55 171 ILE C N 1
ATOM 3904 C CA . ILE C 1 171 ? -3.322 -7.999 13.256 1.00 44.63 171 ILE C CA 1
ATOM 3905 C C . ILE C 1 171 ? -4.073 -8.331 14.510 1.00 40.90 171 ILE C C 1
ATOM 3906 O O . ILE C 1 171 ? -4.369 -9.483 14.796 1.00 39.46 171 ILE C O 1
ATOM 3911 N N . GLY C 1 172 ? -4.344 -7.310 15.295 1.00 41.43 172 GLY C N 1
ATOM 3912 C CA . GLY C 1 172 ? -5.113 -7.479 16.507 1.00 41.97 172 GLY C CA 1
ATOM 3913 C C . GLY C 1 172 ? -6.531 -7.848 16.180 1.00 46.53 172 GLY C C 1
ATOM 3914 O O . GLY C 1 172 ? -6.992 -8.898 16.581 1.00 43.22 172 GLY C O 1
ATOM 3915 N N . PHE C 1 173 ? -7.234 -6.944 15.501 1.00 46.90 173 PHE C N 1
ATOM 3916 C CA . PHE C 1 173 ? -8.668 -7.070 15.269 1.00 48.70 173 PHE C CA 1
ATOM 3917 C C . PHE C 1 173 ? -9.026 -6.495 13.907 1.00 49.67 173 PHE C C 1
ATOM 3918 O O . PHE C 1 173 ? -8.517 -5.411 13.521 1.00 47.86 173 PHE C O 1
ATOM 3926 N N . ASP C 1 174 ? -9.906 -7.184 13.175 1.00 49.20 174 ASP C N 1
ATOM 3927 C CA . ASP C 1 174 ? -10.620 -6.567 12.044 1.00 54.23 174 ASP C CA 1
ATOM 3928 C C . ASP C 1 174 ? -11.823 -5.827 12.616 1.00 58.35 174 ASP C C 1
ATOM 3929 O O . ASP C 1 174 ? -12.515 -6.323 13.497 1.00 62.20 174 ASP C O 1
ATOM 3934 N N . ILE C 1 175 ? -12.008 -4.593 12.193 1.00 55.11 175 ILE C N 1
ATOM 3935 C CA . ILE C 1 175 ? -13.104 -3.814 12.690 1.00 52.62 175 ILE C CA 1
ATOM 3936 C C . ILE C 1 175 ? -13.881 -3.293 11.486 1.00 53.08 175 ILE C C 1
ATOM 3937 O O . ILE C 1 175 ? -13.357 -3.250 10.386 1.00 46.42 175 ILE C O 1
ATOM 3942 N N . PRO C 1 176 ? -15.138 -2.898 11.717 1.00 56.60 176 PRO C N 1
ATOM 3943 C CA . PRO C 1 176 ? -15.909 -2.267 10.662 1.00 66.78 176 PRO C CA 1
ATOM 3944 C C . PRO C 1 176 ? -15.406 -0.852 10.340 1.00 71.07 176 PRO C C 1
ATOM 3945 O O . PRO C 1 176 ? -14.544 -0.317 11.058 1.00 71.50 176 PRO C O 1
ATOM 3949 N N . SER C 1 177 ? -15.928 -0.267 9.262 1.00 67.66 177 SER C N 1
ATOM 3950 C CA . SER C 1 177 ? -15.576 1.086 8.880 1.00 72.99 177 SER C CA 1
ATOM 3951 C C . SER C 1 177 ? -16.352 2.086 9.726 1.00 78.15 177 SER C C 1
ATOM 3952 O O . SER C 1 177 ? -17.431 2.532 9.367 1.00 80.29 177 SER C O 1
ATOM 3955 N N . GLU C 1 178 ? -15.781 2.440 10.861 1.00 69.18 178 GLU C N 1
ATOM 3956 C CA . GLU C 1 178 ? -16.376 3.382 11.779 1.00 70.09 178 GLU C CA 1
ATOM 3957 C C . GLU C 1 178 ? -15.268 4.340 12.140 1.00 67.84 178 GLU C C 1
ATOM 3958 O O . GLU C 1 178 ? -14.073 3.956 12.097 1.00 70.89 178 GLU C O 1
ATOM 3964 N N . PHE C 1 179 ? -15.617 5.562 12.525 1.00 63.34 179 PHE C N 1
ATOM 3965 C CA . PHE C 1 179 ? -14.604 6.440 13.075 1.00 68.24 179 PHE C CA 1
ATOM 3966 C C . PHE C 1 179 ? -14.357 6.027 14.525 1.00 58.23 179 PHE C C 1
ATOM 3967 O O . PHE C 1 179 ? -15.261 6.080 15.354 1.00 64.26 179 PHE C O 1
ATOM 3975 N N . VAL C 1 180 ? -13.148 5.556 14.807 1.00 51.43 180 VAL C N 1
ATOM 3976 C CA . VAL C 1 180 ? -12.869 4.977 16.100 1.00 46.47 180 VAL C CA 1
ATOM 3977 C C . VAL C 1 180 ? -12.050 5.953 16.940 1.00 42.72 180 VAL C C 1
ATOM 3978 O O . VAL C 1 180 ? -11.273 6.724 16.410 1.00 42.71 180 VAL C O 1
ATOM 3982 N N . ILE C 1 181 ? -12.186 5.835 18.257 1.00 42.03 181 ILE C N 1
ATOM 3983 C CA . ILE C 1 181 ? -11.448 6.648 19.194 1.00 41.75 181 ILE C CA 1
ATOM 3984 C C . ILE C 1 181 ? -11.008 5.807 20.367 1.00 40.15 181 ILE C C 1
ATOM 3985 O O . ILE C 1 181 ? -11.588 4.752 20.633 1.00 36.22 181 ILE C O 1
ATOM 3990 N N . GLY C 1 182 ? -10.068 6.360 21.141 1.00 41.29 182 GLY C N 1
ATOM 3991 C CA . GLY C 1 182 ? -9.594 5.717 22.357 1.00 41.76 182 GLY C CA 1
ATOM 3992 C C . GLY C 1 182 ? -8.341 4.919 22.095 1.00 42.50 182 GLY C C 1
ATOM 3993 O O . GLY C 1 182 ? -7.940 4.739 20.941 1.00 40.51 182 GLY C O 1
ATOM 3994 N N . TYR C 1 183 ? -7.716 4.479 23.186 1.00 38.70 183 TYR C N 1
ATOM 3995 C CA . TYR C 1 183 ? -6.562 3.646 23.096 1.00 36.75 183 TYR C CA 1
ATOM 3996 C C . TYR C 1 183 ? -5.535 4.298 22.182 1.00 34.68 183 TYR C C 1
ATOM 3997 O O . TYR C 1 183 ? -4.883 3.666 21.402 1.00 41.12 183 TYR C O 1
ATOM 4006 N N . GLY C 1 184 ? -5.356 5.586 22.411 1.00 42.32 184 GLY C N 1
ATOM 4007 C CA . GLY C 1 184 ? -4.349 6.371 21.752 1.00 42.77 184 GLY C CA 1
ATOM 4008 C C . GLY C 1 184 ? -4.807 6.999 20.450 1.00 42.83 184 GLY C C 1
ATOM 4009 O O . GLY C 1 184 ? -4.185 7.933 20.002 1.00 44.87 184 GLY C O 1
ATOM 4010 N N . LEU C 1 185 ? -5.969 6.612 19.954 1.00 42.83 185 LEU C N 1
ATOM 4011 C CA . LEU C 1 185 ? -6.598 7.264 18.786 1.00 49.69 185 LEU C CA 1
ATOM 4012 C C . LEU C 1 185 ? -7.505 8.471 19.200 1.00 54.32 185 LEU C C 1
ATOM 4013 O O . LEU C 1 185 ? -8.337 8.419 20.160 1.00 45.21 185 LEU C O 1
ATOM 4018 N N . ASP C 1 186 ? -7.370 9.553 18.468 1.00 60.75 186 ASP C N 1
ATOM 4019 C CA . ASP C 1 186 ? -8.098 10.780 18.805 1.00 66.34 186 ASP C CA 1
ATOM 4020 C C . ASP C 1 186 ? -9.197 11.204 17.825 1.00 62.25 186 ASP C C 1
ATOM 4021 O O . ASP C 1 186 ? -9.255 10.776 16.661 1.00 55.07 186 ASP C O 1
ATOM 4026 N N . TYR C 1 187 ? -10.036 12.084 18.328 1.00 59.64 187 TYR C N 1
ATOM 4027 C CA . TYR C 1 187 ? -10.813 12.956 17.471 1.00 61.25 187 TYR C CA 1
ATOM 4028 C C . TYR C 1 187 ? -10.540 14.356 17.943 1.00 60.09 187 TYR C C 1
ATOM 4029 O O . TYR C 1 187 ? -10.822 14.691 19.112 1.00 56.49 187 TYR C O 1
ATOM 4038 N N . ALA C 1 188 ? -9.990 15.167 17.046 1.00 60.24 188 ALA C N 1
ATOM 4039 C CA . ALA C 1 188 ? -9.555 16.521 17.356 1.00 56.72 188 ALA C CA 1
ATOM 4040 C C . ALA C 1 188 ? -8.763 16.545 18.667 1.00 59.41 188 ALA C C 1
ATOM 4041 O O . ALA C 1 188 ? -9.051 17.352 19.545 1.00 49.42 188 ALA C O 1
ATOM 4043 N N . GLU C 1 189 ? -7.783 15.641 18.780 1.00 59.02 189 GLU C N 1
ATOM 4044 C CA . GLU C 1 189 ? -6.886 15.536 19.936 1.00 59.32 189 GLU C CA 1
ATOM 4045 C C . GLU C 1 189 ? -7.484 14.970 21.222 1.00 56.15 189 GLU C C 1
ATOM 4046 O O . GLU C 1 189 ? -6.760 14.775 22.202 1.00 54.47 189 GLU C O 1
ATOM 4052 N N . ASN C 1 190 ? -8.792 14.733 21.242 1.00 55.30 190 ASN C N 1
ATOM 4053 C CA . ASN C 1 190 ? -9.468 14.214 22.432 1.00 50.03 190 ASN C CA 1
ATOM 4054 C C . ASN C 1 190 ? -9.568 12.710 22.373 1.00 51.89 190 ASN C C 1
ATOM 4055 O O . ASN C 1 190 ? -9.430 12.105 21.280 1.00 47.50 190 ASN C O 1
ATOM 4060 N N . TYR C 1 191 ? -9.798 12.124 23.546 1.00 48.23 191 TYR C N 1
ATOM 4061 C CA . TYR C 1 191 ? -10.176 10.721 23.725 1.00 45.48 191 TYR C CA 1
ATOM 4062 C C . TYR C 1 191 ? -9.041 9.733 23.659 1.00 44.71 191 TYR C C 1
ATOM 4063 O O . TYR C 1 191 ? -9.272 8.536 23.685 1.00 40.31 191 TYR C O 1
ATOM 4072 N N . ARG C 1 192 ? -7.826 10.205 23.560 1.00 39.51 192 ARG C N 1
ATOM 4073 C CA . ARG C 1 192 ? -6.728 9.267 23.405 1.00 43.84 192 ARG C CA 1
ATOM 4074 C C . ARG C 1 192 ? -6.507 8.473 24.675 1.00 40.27 192 ARG C C 1
ATOM 4075 O O . ARG C 1 192 ? -6.032 7.343 24.595 1.00 42.11 192 ARG C O 1
ATOM 4083 N N . ASN C 1 193 ? -6.971 8.999 25.804 1.00 39.24 193 ASN C N 1
ATOM 4084 C CA . ASN C 1 193 ? -6.768 8.310 27.070 1.00 40.58 193 ASN C CA 1
ATOM 4085 C C . ASN C 1 193 ? -7.880 7.330 27.446 1.00 41.06 193 ASN C C 1
ATOM 4086 O O . ASN C 1 193 ? -7.815 6.754 28.521 1.00 41.06 193 ASN C O 1
ATOM 4091 N N . LEU C 1 194 ? -8.861 7.088 26.568 1.00 41.41 194 LEU C N 1
ATOM 4092 C CA . LEU C 1 194 ? -9.843 6.034 26.845 1.00 40.17 194 LEU C CA 1
ATOM 4093 C C . LEU C 1 194 ? -9.135 4.666 26.819 1.00 41.40 194 LEU C C 1
ATOM 4094 O O . LEU C 1 194 ? -8.270 4.475 25.972 1.00 39.50 194 LEU C O 1
ATOM 4099 N N . PRO C 1 195 ? -9.500 3.736 27.739 1.00 43.82 195 PRO C N 1
ATOM 4100 C CA . PRO C 1 195 ? -8.722 2.498 27.833 1.00 48.67 195 PRO C CA 1
ATOM 4101 C C . PRO C 1 195 ? -9.254 1.453 26.886 1.00 45.79 195 PRO C C 1
ATOM 4102 O O . PRO C 1 195 ? -8.753 0.351 26.861 1.00 45.57 195 PRO C O 1
ATOM 4106 N N . TYR C 1 196 ? -10.277 1.826 26.143 1.00 43.35 196 TYR C N 1
ATOM 4107 C CA . TYR C 1 196 ? -10.923 0.965 25.229 1.00 46.72 196 TYR C CA 1
ATOM 4108 C C . TYR C 1 196 ? -10.944 1.658 23.865 1.00 46.82 196 TYR C C 1
ATOM 4109 O O . TYR C 1 196 ? -10.623 2.837 23.773 1.00 43.19 196 TYR C O 1
ATOM 4118 N N . VAL C 1 197 ? -11.381 0.936 22.840 1.00 44.37 197 VAL C N 1
ATOM 4119 C CA . VAL C 1 197 ? -11.615 1.520 21.548 1.00 46.85 197 VAL C CA 1
ATOM 4120 C C . VAL C 1 197 ? -13.108 1.681 21.362 1.00 42.47 197 VAL C C 1
ATOM 4121 O O . VAL C 1 197 ? -13.889 0.718 21.509 1.00 44.72 197 VAL C O 1
ATOM 4125 N N . GLY C 1 198 ? -13.503 2.918 21.111 1.00 48.46 198 GLY C N 1
ATOM 4126 C CA . GLY C 1 198 ? -14.921 3.249 20.921 1.00 50.22 198 GLY C CA 1
ATOM 4127 C C . GLY C 1 198 ? -15.221 3.798 19.552 1.00 55.16 198 GLY C C 1
ATOM 4128 O O . GLY C 1 198 ? -14.327 4.148 18.806 1.00 48.82 198 GLY C O 1
ATOM 4129 N N . VAL C 1 199 ? -16.515 3.858 19.239 1.00 63.48 199 VAL C N 1
ATOM 4130 C CA . VAL C 1 199 ? -17.014 4.483 18.013 1.00 67.05 199 VAL C CA 1
ATOM 4131 C C . VAL C 1 199 ? -17.474 5.885 18.337 1.00 58.97 199 VAL C C 1
ATOM 4132 O O . VAL C 1 199 ? -18.224 6.098 19.263 1.00 58.99 199 VAL C O 1
ATOM 4136 N N . LEU C 1 200 ? -16.941 6.855 17.635 1.00 63.22 200 LEU C N 1
ATOM 4137 C CA . LEU C 1 200 ? -17.326 8.230 17.919 1.00 75.23 200 LEU C CA 1
ATOM 4138 C C . LEU C 1 200 ? -18.803 8.345 17.501 1.00 72.25 200 LEU C C 1
ATOM 4139 O O . LEU C 1 200 ? -19.110 8.126 16.359 1.00 73.02 200 LEU C O 1
ATOM 4144 N N . SER C 1 201 ? -19.781 8.576 18.366 1.00 70.03 201 SER C N 1
ATOM 4145 C CA . SER C 1 201 ? -21.113 8.705 17.756 1.00 76.06 201 SER C CA 1
ATOM 4146 C C . SER C 1 201 ? -21.342 10.062 17.093 1.00 69.43 201 SER C C 1
ATOM 4147 O O . SER C 1 201 ? -21.132 11.089 17.709 1.00 71.58 201 SER C O 1
ATOM 4150 N N . ARG C 1 202 ? -21.735 10.043 15.828 1.00 67.89 202 ARG C N 1
ATOM 4151 C CA . ARG C 1 202 ? -22.181 11.218 15.116 1.00 65.90 202 ARG C CA 1
ATOM 4152 C C . ARG C 1 202 ? -23.719 11.471 14.981 1.00 60.96 202 ARG C C 1
ATOM 4153 O O . ARG C 1 202 ? -24.072 12.479 14.408 1.00 65.36 202 ARG C O 1
ATOM 4161 N N . SER C 1 203 ? -24.583 10.615 15.521 1.00 50.04 203 SER C N 1
ATOM 4162 C CA . SER C 1 203 ? -26.023 10.663 15.291 1.00 54.21 203 SER C CA 1
ATOM 4163 C C . SER C 1 203 ? -26.650 11.489 16.435 1.00 48.80 203 SER C C 1
ATOM 4164 O O . SER C 1 203 ? -26.002 11.691 17.440 1.00 49.98 203 SER C O 1
ATOM 4167 N N . VAL C 1 204 ? -27.826 12.006 16.260 1.00 48.56 204 VAL C N 1
ATOM 4168 C CA . VAL C 1 204 ? -28.505 12.753 17.325 1.00 50.58 204 VAL C CA 1
ATOM 4169 C C . VAL C 1 204 ? -29.065 11.752 18.331 1.00 50.50 204 VAL C C 1
ATOM 4170 O O . VAL C 1 204 ? -29.886 10.893 17.982 1.00 49.13 204 VAL C O 1
ATOM 4174 N N . TYR C 1 205 ? -28.634 11.838 19.572 1.00 50.76 205 TYR C N 1
ATOM 4175 C CA . TYR C 1 205 ? -29.141 10.965 20.604 1.00 52.68 205 TYR C CA 1
ATOM 4176 C C . TYR C 1 205 ? -30.542 11.416 20.913 1.00 57.12 205 TYR C C 1
ATOM 4177 O O . TYR C 1 205 ? -30.779 12.580 20.957 1.00 61.57 205 TYR C O 1
ATOM 4186 N N . GLU C 1 206 ? -31.456 10.491 21.141 1.00 57.34 206 GLU C N 1
ATOM 4187 C CA . GLU C 1 206 ? -32.803 10.882 21.494 1.00 62.02 206 GLU C CA 1
ATOM 4188 C C . GLU C 1 206 ? -33.277 10.228 22.750 1.00 66.77 206 GLU C C 1
ATOM 4189 O O . GLU C 1 206 ? -33.097 9.072 22.916 1.00 73.14 206 GLU C O 1
ATOM 4195 N N . ASP C 1 207 ? -33.883 10.994 23.641 1.00 73.19 207 ASP C N 1
ATOM 4196 C CA . ASP C 1 207 ? -34.268 10.456 24.918 1.00 79.66 207 ASP C CA 1
ATOM 4197 C C . ASP C 1 207 ? -35.416 9.515 24.815 1.00 81.16 207 ASP C C 1
ATOM 4198 O O . ASP C 1 207 ? -35.891 9.038 25.886 1.00 104.79 207 ASP C O 1
ATOM 4204 N N . PRO D 1 29 ? 11.526 32.345 77.039 1.00 67.54 29 PRO D N 1
ATOM 4205 C CA . PRO D 1 29 ? 10.784 32.258 75.751 1.00 65.96 29 PRO D CA 1
ATOM 4206 C C . PRO D 1 29 ? 9.930 33.497 75.466 1.00 61.70 29 PRO D C 1
ATOM 4207 O O . PRO D 1 29 ? 9.066 33.834 76.266 1.00 62.08 29 PRO D O 1
ATOM 4211 N N . HIS D 1 30 ? 10.130 34.162 74.335 1.00 50.15 30 HIS D N 1
ATOM 4212 C CA . HIS D 1 30 ? 9.331 35.344 74.027 1.00 47.25 30 HIS D CA 1
ATOM 4213 C C . HIS D 1 30 ? 7.873 34.968 73.797 1.00 49.24 30 HIS D C 1
ATOM 4214 O O . HIS D 1 30 ? 7.588 34.028 73.083 1.00 52.30 30 HIS D O 1
ATOM 4221 N N . PRO D 1 31 ? 6.930 35.679 74.448 1.00 48.72 31 PRO D N 1
ATOM 4222 C CA . PRO D 1 31 ? 5.517 35.269 74.342 1.00 50.07 31 PRO D CA 1
ATOM 4223 C C . PRO D 1 31 ? 4.888 35.484 72.914 1.00 44.23 31 PRO D C 1
ATOM 4224 O O . PRO D 1 31 ? 3.900 34.851 72.542 1.00 40.19 31 PRO D O 1
ATOM 4228 N N . ASP D 1 32 ? 5.422 36.405 72.117 1.00 41.58 32 ASP D N 1
ATOM 4229 C CA . ASP D 1 32 ? 4.936 36.619 70.729 1.00 43.13 32 ASP D CA 1
ATOM 4230 C C . ASP D 1 32 ? 5.592 35.685 69.702 1.00 45.80 32 ASP D C 1
ATOM 4231 O O . ASP D 1 32 ? 5.163 35.619 68.550 1.00 51.56 32 ASP D O 1
ATOM 4236 N N . VAL D 1 33 ? 6.562 34.913 70.156 1.00 44.43 33 VAL D N 1
ATOM 4237 C CA . VAL D 1 33 ? 7.235 33.945 69.336 1.00 44.30 33 VAL D CA 1
ATOM 4238 C C . VAL D 1 33 ? 6.752 32.528 69.639 1.00 51.08 33 VAL D C 1
ATOM 4239 O O . VAL D 1 33 ? 6.839 32.048 70.766 1.00 47.89 33 VAL D O 1
ATOM 4243 N N . ASP D 1 34 ? 6.216 31.846 68.646 1.00 49.81 34 ASP D N 1
ATOM 4244 C CA . ASP D 1 34 ? 5.806 30.462 68.806 1.00 54.46 34 ASP D CA 1
ATOM 4245 C C . ASP D 1 34 ? 6.923 29.528 69.107 1.00 51.79 34 ASP D C 1
ATOM 4246 O O . ASP D 1 34 ? 6.822 28.737 69.990 1.00 57.34 34 ASP D O 1
ATOM 4251 N N . ARG D 1 35 ? 8.000 29.655 68.371 1.00 48.69 35 ARG D N 1
ATOM 4252 C CA . ARG D 1 35 ? 9.210 28.853 68.541 1.00 42.43 35 ARG D CA 1
ATOM 4253 C C . ARG D 1 35 ? 10.331 29.521 67.740 1.00 43.61 35 ARG D C 1
ATOM 4254 O O . ARG D 1 35 ? 10.067 30.370 66.862 1.00 40.30 35 ARG D O 1
ATOM 4262 N N . VAL D 1 36 ? 11.564 29.202 68.094 1.00 43.56 36 VAL D N 1
ATOM 4263 C CA . VAL D 1 36 ? 12.712 29.701 67.449 1.00 43.91 36 VAL D CA 1
ATOM 4264 C C . VAL D 1 36 ? 12.956 28.768 66.302 1.00 46.17 36 VAL D C 1
ATOM 4265 O O . VAL D 1 36 ? 13.070 27.586 66.485 1.00 42.01 36 VAL D O 1
ATOM 4269 N N . LEU D 1 37 ? 13.043 29.330 65.114 1.00 40.47 37 LEU D N 1
ATOM 4270 C CA . LEU D 1 37 ? 13.322 28.568 63.929 1.00 43.40 37 LEU D CA 1
ATOM 4271 C C . LEU D 1 37 ? 14.824 28.488 63.721 1.00 40.65 37 LEU D C 1
ATOM 4272 O O . LEU D 1 37 ? 15.361 27.432 63.456 1.00 45.40 37 LEU D O 1
ATOM 4277 N N . LEU D 1 38 ? 15.515 29.636 63.758 1.00 40.21 38 LEU D N 1
ATOM 4278 C CA . LEU D 1 38 ? 16.958 29.664 63.538 1.00 37.05 38 LEU D CA 1
ATOM 4279 C C . LEU D 1 38 ? 17.574 30.513 64.637 1.00 39.25 38 LEU D C 1
ATOM 4280 O O . LEU D 1 38 ? 17.178 31.669 64.767 1.00 31.09 38 LEU D O 1
ATOM 4285 N N . ASP D 1 39 ? 18.508 29.954 65.408 1.00 35.46 39 ASP D N 1
ATOM 4286 C CA . ASP D 1 39 ? 19.081 30.693 66.529 1.00 36.41 39 ASP D CA 1
ATOM 4287 C C . ASP D 1 39 ? 20.283 31.510 66.090 1.00 39.83 39 ASP D C 1
ATOM 4288 O O . ASP D 1 39 ? 20.768 31.426 64.964 1.00 40.32 39 ASP D O 1
ATOM 4293 N N . GLU D 1 40 ? 20.670 32.396 66.990 1.00 40.33 40 GLU D N 1
ATOM 4294 C CA . GLU D 1 40 ? 21.678 33.390 66.692 1.00 40.88 40 GLU D CA 1
ATOM 4295 C C . GLU D 1 40 ? 22.986 32.781 66.224 1.00 35.21 40 GLU D C 1
ATOM 4296 O O . GLU D 1 40 ? 23.579 33.247 65.234 1.00 34.78 40 GLU D O 1
ATOM 4302 N N . GLN D 1 41 ? 23.419 31.700 66.889 1.00 36.11 41 GLN D N 1
ATOM 4303 C CA . GLN D 1 41 ? 24.614 30.966 66.463 1.00 38.98 41 GLN D CA 1
ATOM 4304 C C . GLN D 1 41 ? 24.460 30.255 65.080 1.00 39.35 41 GLN D C 1
ATOM 4305 O O . GLN D 1 41 ? 25.373 30.296 64.250 1.00 37.30 41 GLN D O 1
ATOM 4311 N N . GLN D 1 42 ? 23.326 29.620 64.812 1.00 41.99 42 GLN D N 1
ATOM 4312 C CA . GLN D 1 42 ? 23.106 29.064 63.465 1.00 46.19 42 GLN D CA 1
ATOM 4313 C C . GLN D 1 42 ? 23.218 30.134 62.364 1.00 42.12 42 GLN D C 1
ATOM 4314 O O . GLN D 1 42 ? 23.763 29.887 61.301 1.00 43.27 42 GLN D O 1
ATOM 4320 N N . ILE D 1 43 ? 22.618 31.308 62.579 1.00 39.52 43 ILE D N 1
ATOM 4321 C CA . ILE D 1 43 ? 22.673 32.338 61.550 1.00 38.03 43 ILE D CA 1
ATOM 4322 C C . ILE D 1 43 ? 24.135 32.730 61.348 1.00 38.57 43 ILE D C 1
ATOM 4323 O O . ILE D 1 43 ? 24.609 32.842 60.225 1.00 38.15 43 ILE D O 1
ATOM 4328 N N . ARG D 1 44 ? 24.800 33.045 62.432 1.00 40.65 44 ARG D N 1
ATOM 4329 C CA . ARG D 1 44 ? 26.181 33.474 62.353 1.00 52.91 44 ARG D CA 1
ATOM 4330 C C . ARG D 1 44 ? 27.073 32.439 61.640 1.00 52.81 44 ARG D C 1
ATOM 4331 O O . ARG D 1 44 ? 27.852 32.800 60.772 1.00 45.57 44 ARG D O 1
ATOM 4339 N N . ASP D 1 45 ? 26.950 31.160 61.997 1.00 47.65 45 ASP D N 1
ATOM 4340 C CA . ASP D 1 45 ? 27.725 30.140 61.337 1.00 48.34 45 ASP D CA 1
ATOM 4341 C C . ASP D 1 45 ? 27.412 30.127 59.847 1.00 48.30 45 ASP D C 1
ATOM 4342 O O . ASP D 1 45 ? 28.332 30.053 58.981 1.00 49.37 45 ASP D O 1
ATOM 4347 N N . ARG D 1 46 ? 26.140 30.193 59.494 1.00 44.76 46 ARG D N 1
ATOM 4348 C CA . ARG D 1 46 ? 25.799 30.103 58.068 1.00 47.39 46 ARG D CA 1
ATOM 4349 C C . ARG D 1 46 ? 26.336 31.322 57.264 1.00 45.86 46 ARG D C 1
ATOM 4350 O O . ARG D 1 46 ? 26.778 31.192 56.093 1.00 45.41 46 ARG D O 1
ATOM 4358 N N . LEU D 1 47 ? 26.234 32.517 57.845 1.00 41.61 47 LEU D N 1
ATOM 4359 C CA . LEU D 1 47 ? 26.639 33.718 57.127 1.00 39.56 47 LEU D CA 1
ATOM 4360 C C . LEU D 1 47 ? 28.149 33.721 56.989 1.00 47.42 47 LEU D C 1
ATOM 4361 O O . LEU D 1 47 ? 28.646 34.245 55.996 1.00 45.25 47 LEU D O 1
ATOM 4366 N N . ALA D 1 48 ? 28.859 33.088 57.930 1.00 45.60 48 ALA D N 1
ATOM 4367 C CA . ALA D 1 48 ? 30.298 32.948 57.816 1.00 46.21 48 ALA D CA 1
ATOM 4368 C C . ALA D 1 48 ? 30.683 32.083 56.616 1.00 46.45 48 ALA D C 1
ATOM 4369 O O . ALA D 1 48 ? 31.549 32.485 55.843 1.00 39.94 48 ALA D O 1
ATOM 4371 N N . GLU D 1 49 ? 29.964 30.980 56.407 1.00 49.56 49 GLU D N 1
ATOM 4372 C CA . GLU D 1 49 ? 30.124 30.164 55.201 1.00 50.22 49 GLU D CA 1
ATOM 4373 C C . GLU D 1 49 ? 29.762 30.942 53.948 1.00 43.72 49 GLU D C 1
ATOM 4374 O O . GLU D 1 49 ? 30.490 30.913 52.945 1.00 43.88 49 GLU D O 1
ATOM 4380 N N . LEU D 1 50 ? 28.613 31.626 53.945 1.00 41.05 50 LEU D N 1
ATOM 4381 C CA . LEU D 1 50 ? 28.226 32.335 52.746 1.00 38.76 50 LEU D CA 1
ATOM 4382 C C . LEU D 1 50 ? 29.222 33.389 52.398 1.00 44.38 50 LEU D C 1
ATOM 4383 O O . LEU D 1 50 ? 29.516 33.631 51.190 1.00 32.56 50 LEU D O 1
ATOM 4388 N N . GLY D 1 51 ? 29.691 34.071 53.428 1.00 38.80 51 GLY D N 1
ATOM 4389 C CA . GLY D 1 51 ? 30.620 35.163 53.220 1.00 40.79 51 GLY D CA 1
ATOM 4390 C C . GLY D 1 51 ? 31.865 34.680 52.506 1.00 43.40 51 GLY D C 1
ATOM 4391 O O . GLY D 1 51 ? 32.440 35.405 51.677 1.00 37.80 51 GLY D O 1
ATOM 4392 N N . GLU D 1 52 ? 32.333 33.493 52.891 1.00 46.01 52 GLU D N 1
ATOM 4393 C CA . GLU D 1 52 ? 33.578 32.974 52.339 1.00 45.53 52 GLU D CA 1
ATOM 4394 C C . GLU D 1 52 ? 33.317 32.600 50.903 1.00 43.09 52 GLU D C 1
ATOM 4395 O O . GLU D 1 52 ? 34.117 32.858 50.045 1.00 46.61 52 GLU D O 1
ATOM 4401 N N . GLN D 1 53 ? 32.188 31.946 50.652 1.00 45.63 53 GLN D N 1
ATOM 4402 C CA . GLN D 1 53 ? 31.870 31.521 49.304 1.00 50.13 53 GLN D CA 1
ATOM 4403 C C . GLN D 1 53 ? 31.731 32.754 48.384 1.00 42.59 53 GLN D C 1
ATOM 4404 O O . GLN D 1 53 ? 32.241 32.766 47.260 1.00 37.49 53 GLN D O 1
ATOM 4410 N N . ILE D 1 54 ? 31.071 33.789 48.871 1.00 35.25 54 ILE D N 1
ATOM 4411 C CA . ILE D 1 54 ? 30.922 35.031 48.109 1.00 38.92 54 ILE D CA 1
ATOM 4412 C C . ILE D 1 54 ? 32.262 35.694 47.885 1.00 39.77 54 ILE D C 1
ATOM 4413 O O . ILE D 1 54 ? 32.555 36.189 46.752 1.00 40.05 54 ILE D O 1
ATOM 4418 N N . ALA D 1 55 ? 33.101 35.724 48.917 1.00 31.97 55 ALA D N 1
ATOM 4419 C CA . ALA D 1 55 ? 34.418 36.332 48.754 1.00 40.94 55 ALA D CA 1
ATOM 4420 C C . ALA D 1 55 ? 35.220 35.597 47.654 1.00 48.42 55 ALA D C 1
ATOM 4421 O O . ALA D 1 55 ? 35.910 36.241 46.848 1.00 49.13 55 ALA D O 1
ATOM 4423 N N . ALA D 1 56 ? 35.147 34.271 47.610 1.00 48.94 56 ALA D N 1
ATOM 4424 C CA . ALA D 1 56 ? 35.853 33.528 46.528 1.00 46.68 56 ALA D CA 1
ATOM 4425 C C . ALA D 1 56 ? 35.245 33.805 45.149 1.00 51.42 56 ALA D C 1
ATOM 4426 O O . ALA D 1 56 ? 35.983 34.073 44.204 1.00 43.16 56 ALA D O 1
ATOM 4428 N N . ASP D 1 57 ? 33.922 33.797 45.040 1.00 45.61 57 ASP D N 1
ATOM 4429 C CA . ASP D 1 57 ? 33.278 34.004 43.750 1.00 45.61 57 ASP D CA 1
ATOM 4430 C C . ASP D 1 57 ? 33.517 35.395 43.189 1.00 43.10 57 ASP D C 1
ATOM 4431 O O . ASP D 1 57 ? 33.530 35.559 41.992 1.00 41.21 57 ASP D O 1
ATOM 4436 N N . TYR D 1 58 ? 33.757 36.378 44.027 1.00 39.05 58 TYR D N 1
ATOM 4437 C CA . TYR D 1 58 ? 33.899 37.747 43.534 1.00 37.98 58 TYR D CA 1
ATOM 4438 C C . TYR D 1 58 ? 35.306 38.321 43.752 1.00 39.57 58 TYR D C 1
ATOM 4439 O O . TYR D 1 58 ? 35.508 39.533 43.740 1.00 33.04 58 TYR D O 1
ATOM 4448 N N . ALA D 1 59 ? 36.306 37.448 43.894 1.00 42.20 59 ALA D N 1
ATOM 4449 C CA . ALA D 1 59 ? 37.671 37.851 44.271 1.00 44.13 59 ALA D CA 1
ATOM 4450 C C . ALA D 1 59 ? 38.289 38.883 43.329 1.00 50.90 59 ALA D C 1
ATOM 4451 O O . ALA D 1 59 ? 38.984 39.780 43.778 1.00 52.00 59 ALA D O 1
ATOM 4453 N N . GLU D 1 60 ? 37.965 38.803 42.046 1.00 48.78 60 GLU D N 1
ATOM 4454 C CA . GLU D 1 60 ? 38.528 39.684 41.022 1.00 58.77 60 GLU D CA 1
ATOM 4455 C C . GLU D 1 60 ? 37.766 41.018 40.921 1.00 56.00 60 GLU D C 1
ATOM 4456 O O . GLU D 1 60 ? 38.299 41.975 40.385 1.00 60.91 60 GLU D O 1
ATOM 4462 N N . GLU D 1 61 ? 36.547 41.080 41.438 1.00 47.15 61 GLU D N 1
ATOM 4463 C CA . GLU D 1 61 ? 35.688 42.244 41.200 1.00 44.39 61 GLU D CA 1
ATOM 4464 C C . GLU D 1 61 ? 34.589 42.283 42.268 1.00 42.14 61 GLU D C 1
ATOM 4465 O O . GLU D 1 61 ? 33.489 41.719 42.094 1.00 40.01 61 GLU D O 1
ATOM 4471 N N . PRO D 1 62 ? 34.864 42.967 43.370 1.00 41.57 62 PRO D N 1
ATOM 4472 C CA . PRO D 1 62 ? 33.919 42.914 44.491 1.00 39.85 62 PRO D CA 1
ATOM 4473 C C . PRO D 1 62 ? 32.544 43.508 44.106 1.00 38.86 62 PRO D C 1
ATOM 4474 O O . PRO D 1 62 ? 32.473 44.438 43.309 1.00 41.66 62 PRO D O 1
ATOM 4478 N N . PRO D 1 63 ? 31.454 42.946 44.646 1.00 41.20 63 PRO D N 1
ATOM 4479 C CA . PRO D 1 63 ? 30.123 43.417 44.345 1.00 38.71 63 PRO D CA 1
ATOM 4480 C C . PRO D 1 63 ? 29.741 44.659 45.090 1.00 35.82 63 PRO D C 1
ATOM 4481 O O . PRO D 1 63 ? 30.293 44.950 46.186 1.00 32.65 63 PRO D O 1
ATOM 4485 N N . VAL D 1 64 ? 28.747 45.350 44.528 1.00 34.98 64 VAL D N 1
ATOM 4486 C CA . VAL D 1 64 ? 27.932 46.291 45.256 1.00 31.58 64 VAL D CA 1
ATOM 4487 C C . VAL D 1 64 ? 26.836 45.451 45.912 1.00 31.94 64 VAL D C 1
ATOM 4488 O O . VAL D 1 64 ? 26.060 44.807 45.210 1.00 32.36 64 VAL D O 1
ATOM 4492 N N . LEU D 1 65 ? 26.826 45.413 47.248 1.00 28.74 65 LEU D N 1
ATOM 4493 C CA . LEU D 1 65 ? 25.756 44.800 47.994 1.00 33.26 65 LEU D CA 1
ATOM 4494 C C . LEU D 1 65 ? 24.570 45.795 47.967 1.00 33.65 65 LEU D C 1
ATOM 4495 O O . LEU D 1 65 ? 24.697 46.945 48.353 1.00 35.19 65 LEU D O 1
ATOM 4500 N N . VAL D 1 66 ? 23.423 45.311 47.547 1.00 32.88 66 VAL D N 1
ATOM 4501 C CA . VAL D 1 66 ? 22.221 46.093 47.554 1.00 31.94 66 VAL D CA 1
ATOM 4502 C C . VAL D 1 66 ? 21.237 45.481 48.481 1.00 28.30 66 VAL D C 1
ATOM 4503 O O . VAL D 1 66 ? 20.796 44.352 48.283 1.00 31.74 66 VAL D O 1
ATOM 4507 N N . GLY D 1 67 ? 20.725 46.306 49.374 1.00 30.13 67 GLY D N 1
ATOM 4508 C CA . GLY D 1 67 ? 19.639 45.881 50.272 1.00 29.97 67 GLY D CA 1
ATOM 4509 C C . GLY D 1 67 ? 18.392 46.717 50.129 1.00 26.96 67 GLY D C 1
ATOM 4510 O O . GLY D 1 67 ? 18.483 47.917 49.943 1.00 30.43 67 GLY D O 1
ATOM 4511 N N . VAL D 1 68 ? 17.246 46.061 50.219 1.00 25.16 68 VAL D N 1
ATOM 4512 C CA . VAL D 1 68 ? 15.964 46.751 50.251 1.00 30.18 68 VAL D CA 1
ATOM 4513 C C . VAL D 1 68 ? 15.487 46.859 51.703 1.00 25.51 68 VAL D C 1
ATOM 4514 O O . VAL D 1 68 ? 15.322 45.869 52.392 1.00 31.26 68 VAL D O 1
ATOM 4518 N N . LEU D 1 69 ? 15.373 48.092 52.167 1.00 34.29 69 LEU D N 1
ATOM 4519 C CA . LEU D 1 69 ? 14.964 48.378 53.494 1.00 37.46 69 LEU D CA 1
ATOM 4520 C C . LEU D 1 69 ? 13.521 47.903 53.711 1.00 36.64 69 LEU D C 1
ATOM 4521 O O . LEU D 1 69 ? 12.712 47.950 52.794 1.00 37.69 69 LEU D O 1
ATOM 4526 N N . ARG D 1 70 ? 13.158 47.544 54.931 1.00 34.13 70 ARG D N 1
ATOM 4527 C CA . ARG D 1 70 ? 14.017 47.512 56.144 1.00 34.74 70 ARG D CA 1
ATOM 4528 C C . ARG D 1 70 ? 14.449 46.090 56.472 1.00 33.64 70 ARG D C 1
ATOM 4529 O O . ARG D 1 70 ? 15.301 45.894 57.334 1.00 31.52 70 ARG D O 1
ATOM 4537 N N . GLY D 1 71 ? 13.819 45.104 55.803 1.00 28.36 71 GLY D N 1
ATOM 4538 C CA . GLY D 1 71 ? 14.020 43.713 56.100 1.00 33.92 71 GLY D CA 1
ATOM 4539 C C . GLY D 1 71 ? 15.434 43.164 55.912 1.00 32.21 71 GLY D C 1
ATOM 4540 O O . GLY D 1 71 ? 15.855 42.288 56.640 1.00 41.29 71 GLY D O 1
ATOM 4541 N N . ALA D 1 72 ? 16.189 43.793 55.020 1.00 32.20 72 ALA D N 1
ATOM 4542 C CA . ALA D 1 72 ? 17.542 43.411 54.763 1.00 34.21 72 ALA D CA 1
ATOM 4543 C C . ALA D 1 72 ? 18.595 43.911 55.745 1.00 33.73 72 ALA D C 1
ATOM 4544 O O . ALA D 1 72 ? 19.767 43.621 55.603 1.00 34.28 72 ALA D O 1
ATOM 4546 N N . VAL D 1 73 ? 18.232 44.705 56.723 1.00 29.02 73 VAL D N 1
ATOM 4547 C CA . VAL D 1 73 ? 19.247 45.385 57.567 1.00 29.19 73 VAL D CA 1
ATOM 4548 C C . VAL D 1 73 ? 20.195 44.418 58.266 1.00 31.51 73 VAL D C 1
ATOM 4549 O O . VAL D 1 73 ? 21.406 44.629 58.149 1.00 32.03 73 VAL D O 1
ATOM 4561 N N . VAL D 1 75 ? 20.728 41.134 57.932 1.00 30.75 75 VAL D N 1
ATOM 4562 C CA . VAL D 1 75 ? 21.479 40.204 57.072 1.00 29.34 75 VAL D CA 1
ATOM 4563 C C . VAL D 1 75 ? 22.572 40.969 56.340 1.00 29.91 75 VAL D C 1
ATOM 4564 O O . VAL D 1 75 ? 23.665 40.458 56.189 1.00 31.90 75 VAL D O 1
ATOM 4576 N N . ALA D 1 77 ? 24.119 43.849 57.243 1.00 31.90 77 ALA D N 1
ATOM 4577 C CA . ALA D 1 77 ? 25.180 44.275 58.176 1.00 33.07 77 ALA D CA 1
ATOM 4578 C C . ALA D 1 77 ? 26.046 43.119 58.576 1.00 30.74 77 ALA D C 1
ATOM 4579 O O . ALA D 1 77 ? 27.288 43.251 58.659 1.00 27.35 77 ALA D O 1
ATOM 4581 N N . ASP D 1 78 ? 25.445 41.965 58.777 1.00 28.51 78 ASP D N 1
ATOM 4582 C CA . ASP D 1 78 ? 26.205 40.819 59.262 1.00 30.41 78 ASP D CA 1
ATOM 4583 C C . ASP D 1 78 ? 26.948 40.129 58.112 1.00 33.93 78 ASP D C 1
ATOM 4584 O O . ASP D 1 78 ? 28.146 39.814 58.214 1.00 36.67 78 ASP D O 1
ATOM 4589 N N . LEU D 1 79 ? 26.267 39.921 56.983 1.00 32.09 79 LEU D N 1
ATOM 4590 C CA . LEU D 1 79 ? 26.923 39.247 55.855 1.00 32.62 79 LEU D CA 1
ATOM 4591 C C . LEU D 1 79 ? 28.079 40.058 55.342 1.00 28.52 79 LEU D C 1
ATOM 4592 O O . LEU D 1 79 ? 29.120 39.505 54.931 1.00 34.93 79 LEU D O 1
ATOM 4597 N N . ALA D 1 80 ? 27.891 41.357 55.246 1.00 30.08 80 ALA D N 1
ATOM 4598 C CA . ALA D 1 80 ? 28.914 42.244 54.661 1.00 33.76 80 ALA D CA 1
ATOM 4599 C C . ALA D 1 80 ? 30.176 42.076 55.422 1.00 34.04 80 ALA D C 1
ATOM 4600 O O . ALA D 1 80 ? 31.262 42.027 54.857 1.00 38.43 80 ALA D O 1
ATOM 4602 N N . ARG D 1 81 ? 30.053 41.986 56.734 1.00 33.62 81 ARG D N 1
ATOM 4603 C CA . ARG D 1 81 ? 31.221 41.767 57.578 1.00 36.54 81 ARG D CA 1
ATOM 4604 C C . ARG D 1 81 ? 31.882 40.420 57.449 1.00 31.74 81 ARG D C 1
ATOM 4605 O O . ARG D 1 81 ? 32.982 40.220 57.953 1.00 31.77 81 ARG D O 1
ATOM 4613 N N . GLN D 1 82 ? 31.224 39.471 56.851 1.00 34.99 82 GLN D N 1
ATOM 4614 C CA . GLN D 1 82 ? 31.815 38.163 56.636 1.00 34.29 82 GLN D CA 1
ATOM 4615 C C . GLN D 1 82 ? 32.354 38.018 55.248 1.00 39.13 82 GLN D C 1
ATOM 4616 O O . GLN D 1 82 ? 32.759 36.913 54.854 1.00 39.98 82 GLN D O 1
ATOM 4622 N N . ILE D 1 83 ? 32.276 39.081 54.448 1.00 36.29 83 ILE D N 1
ATOM 4623 C CA . ILE D 1 83 ? 32.801 39.042 53.108 1.00 38.51 83 ILE D CA 1
ATOM 4624 C C . ILE D 1 83 ? 34.103 39.810 53.173 1.00 38.67 83 ILE D C 1
ATOM 4625 O O . ILE D 1 83 ? 34.117 41.031 53.294 1.00 35.41 83 ILE D O 1
ATOM 4630 N N . ASP D 1 84 ? 35.203 39.104 53.008 1.00 35.91 84 ASP D N 1
ATOM 4631 C CA . ASP D 1 84 ? 36.523 39.737 53.070 1.00 44.99 84 ASP D CA 1
ATOM 4632 C C . ASP D 1 84 ? 36.953 40.290 51.683 1.00 40.52 84 ASP D C 1
ATOM 4633 O O . ASP D 1 84 ? 37.873 39.789 51.055 1.00 40.93 84 ASP D O 1
ATOM 4638 N N . LEU D 1 85 ? 36.223 41.275 51.204 1.00 39.79 85 LEU D N 1
ATOM 4639 C CA . LEU D 1 85 ? 36.528 41.980 49.986 1.00 40.06 85 LEU D CA 1
ATOM 4640 C C . LEU D 1 85 ? 36.160 43.412 50.185 1.00 41.98 85 LEU D C 1
ATOM 4641 O O . LEU D 1 85 ? 35.405 43.745 51.096 1.00 39.11 85 LEU D O 1
ATOM 4646 N N . LYS D 1 86 ? 36.641 44.274 49.296 1.00 42.26 86 LYS D N 1
ATOM 4647 C CA . LYS D 1 86 ? 36.231 45.667 49.333 1.00 42.92 86 LYS D CA 1
ATOM 4648 C C . LYS D 1 86 ? 34.924 45.886 48.676 1.00 40.50 86 LYS D C 1
ATOM 4649 O O . LYS D 1 86 ? 34.812 46.445 47.581 1.00 42.64 86 LYS D O 1
ATOM 4655 N N . VAL D 1 87 ? 33.864 45.415 49.335 1.00 38.62 87 VAL D N 1
ATOM 4656 C CA . VAL D 1 87 ? 32.545 45.573 48.829 1.00 37.35 87 VAL D CA 1
ATOM 4657 C C . VAL D 1 87 ? 32.122 47.010 48.977 1.00 38.74 87 VAL D C 1
ATOM 4658 O O . VAL D 1 87 ? 32.708 47.747 49.772 1.00 46.02 87 VAL D O 1
ATOM 4662 N N . GLU D 1 88 ? 31.084 47.389 48.228 1.00 34.84 88 GLU D N 1
ATOM 4663 C CA . GLU D 1 88 ? 30.308 48.610 48.539 1.00 37.59 88 GLU D CA 1
ATOM 4664 C C . GLU D 1 88 ? 28.920 48.210 48.979 1.00 37.60 88 GLU D C 1
ATOM 4665 O O . GLU D 1 88 ? 28.526 47.055 48.827 1.00 40.24 88 GLU D O 1
ATOM 4679 N N . ASP D 1 90 ? 24.761 49.666 49.176 1.00 27.73 90 ASP D N 1
ATOM 4680 C CA . ASP D 1 90 ? 23.806 50.646 48.717 1.00 32.84 90 ASP D CA 1
ATOM 4681 C C . ASP D 1 90 ? 22.431 50.142 49.130 1.00 33.53 90 ASP D C 1
ATOM 4682 O O . ASP D 1 90 ? 22.252 48.984 49.368 1.00 33.03 90 ASP D O 1
ATOM 4687 N N . TRP D 1 91 ? 21.475 51.040 49.207 1.00 31.58 91 TRP D N 1
ATOM 4688 C CA . TRP D 1 91 ? 20.148 50.712 49.709 1.00 31.80 91 TRP D CA 1
ATOM 4689 C C . TRP D 1 91 ? 18.998 51.303 48.854 1.00 28.10 91 TRP D C 1
ATOM 4690 O O . TRP D 1 91 ? 19.140 52.348 48.230 1.00 29.33 91 TRP D O 1
ATOM 4709 N N . ALA D 1 93 ? 14.531 51.866 49.142 1.00 24.11 93 ALA D N 1
ATOM 4710 C CA . ALA D 1 93 ? 13.307 51.794 49.898 1.00 25.99 93 ALA D CA 1
ATOM 4711 C C . ALA D 1 93 ? 12.125 51.800 48.927 1.00 33.77 93 ALA D C 1
ATOM 4712 O O . ALA D 1 93 ? 12.135 52.566 47.951 1.00 35.12 93 ALA D O 1
ATOM 4714 N N . VAL D 1 94 ? 11.103 51.002 49.224 1.00 31.80 94 VAL D N 1
ATOM 4715 C CA . VAL D 1 94 ? 10.001 50.816 48.283 1.00 33.46 94 VAL D CA 1
ATOM 4716 C C . VAL D 1 94 ? 8.620 50.843 48.955 1.00 34.14 94 VAL D C 1
ATOM 4717 O O . VAL D 1 94 ? 8.493 50.597 50.176 1.00 29.99 94 VAL D O 1
ATOM 4721 N N . SER D 1 95 ? 7.605 51.193 48.172 1.00 31.15 95 SER D N 1
ATOM 4722 C CA . SER D 1 95 ? 6.180 51.162 48.609 1.00 32.30 95 SER D CA 1
ATOM 4723 C C . SER D 1 95 ? 5.422 50.373 47.542 1.00 30.73 95 SER D C 1
ATOM 4724 O O . SER D 1 95 ? 5.969 50.058 46.490 1.00 33.24 95 SER D O 1
ATOM 4727 N N . SER D 1 96 ? 4.187 49.997 47.828 1.00 33.50 96 SER D N 1
ATOM 4728 C CA . SER D 1 96 ? 3.368 49.239 46.873 1.00 35.72 96 SER D CA 1
ATOM 4729 C C . SER D 1 96 ? 2.698 50.226 45.901 1.00 34.58 96 SER D C 1
ATOM 4730 O O . SER D 1 96 ? 2.445 51.351 46.226 1.00 43.23 96 SER D O 1
ATOM 4733 N N . TYR D 1 97 ? 2.407 49.746 44.704 1.00 37.13 97 TYR D N 1
ATOM 4734 C CA . TYR D 1 97 ? 1.487 50.408 43.813 1.00 31.72 97 TYR D CA 1
ATOM 4735 C C . TYR D 1 97 ? 0.159 49.608 43.886 1.00 40.33 97 TYR D C 1
ATOM 4736 O O . TYR D 1 97 ? -0.557 49.523 42.922 1.00 43.71 97 TYR D O 1
ATOM 4745 N N . GLY D 1 98 ? -0.157 48.962 45.020 1.00 57.18 98 GLY D N 1
ATOM 4746 C CA . GLY D 1 98 ? -1.466 48.285 45.188 1.00 59.63 98 GLY D CA 1
ATOM 4747 C C . GLY D 1 98 ? -1.581 47.065 44.302 1.00 51.16 98 GLY D C 1
ATOM 4748 O O . GLY D 1 98 ? -0.685 46.191 44.267 1.00 60.66 98 GLY D O 1
ATOM 4749 N N . SER D 1 99 ? -2.655 47.003 43.526 1.00 59.06 99 SER D N 1
ATOM 4750 C CA . SER D 1 99 ? -2.925 45.799 42.744 1.00 53.40 99 SER D CA 1
ATOM 4751 C C . SER D 1 99 ? -1.793 45.524 41.726 1.00 46.72 99 SER D C 1
ATOM 4752 O O . SER D 1 99 ? -1.475 44.362 41.388 1.00 42.96 99 SER D O 1
ATOM 4755 N N . GLY D 1 100 ? -1.149 46.584 41.230 1.00 41.58 100 GLY D N 1
ATOM 4756 C CA . GLY D 1 100 ? -0.014 46.412 40.263 1.00 33.57 100 GLY D CA 1
ATOM 4757 C C . GLY D 1 100 ? 1.139 45.629 40.848 1.00 35.04 100 GLY D C 1
ATOM 4758 O O . GLY D 1 100 ? 1.787 44.794 40.173 1.00 35.95 100 GLY D O 1
ATOM 4759 N N . THR D 1 101 ? 1.434 45.864 42.128 1.00 32.86 101 THR D N 1
ATOM 4760 C CA . THR D 1 101 ? 2.522 45.164 42.775 1.00 34.94 101 THR D CA 1
ATOM 4761 C C . THR D 1 101 ? 2.252 43.671 42.854 1.00 35.76 101 THR D C 1
ATOM 4762 O O . THR D 1 101 ? 3.136 42.829 42.620 1.00 38.11 101 THR D O 1
ATOM 4766 N N . LYS D 1 102 ? 1.041 43.306 43.196 1.00 38.00 102 LYS D N 1
ATOM 4767 C CA . LYS D 1 102 ? 0.667 41.916 43.200 1.00 47.09 102 LYS D CA 1
ATOM 4768 C C . LYS D 1 102 ? 0.810 41.251 41.792 1.00 48.26 102 LYS D C 1
ATOM 4769 O O . LYS D 1 102 ? 1.305 40.115 41.675 1.00 40.93 102 LYS D O 1
ATOM 4775 N N . SER D 1 103 ? 0.364 41.922 40.744 1.00 42.33 103 SER D N 1
ATOM 4776 C CA . SER D 1 103 ? 0.345 41.248 39.482 1.00 46.30 103 SER D CA 1
ATOM 4777 C C . SER D 1 103 ? 1.700 41.248 38.734 1.00 45.82 103 SER D C 1
ATOM 4778 O O . SER D 1 103 ? 1.960 40.337 37.977 1.00 46.98 103 SER D O 1
ATOM 4781 N N . SER D 1 104 ? 2.556 42.261 38.904 1.00 45.41 104 SER D N 1
ATOM 4782 C CA . SER D 1 104 ? 3.824 42.261 38.181 1.00 44.60 104 SER D CA 1
ATOM 4783 C C . SER D 1 104 ? 5.064 42.316 39.076 1.00 45.11 104 SER D C 1
ATOM 4784 O O . SER D 1 104 ? 6.185 42.205 38.581 1.00 36.15 104 SER D O 1
ATOM 4787 N N . GLY D 1 105 ? 4.881 42.615 40.362 1.00 33.94 105 GLY D N 1
ATOM 4788 C CA . GLY D 1 105 ? 5.995 42.867 41.239 1.00 31.58 105 GLY D CA 1
ATOM 4789 C C . GLY D 1 105 ? 6.477 44.286 41.235 1.00 33.32 105 GLY D C 1
ATOM 4790 O O . GLY D 1 105 ? 7.380 44.642 41.999 1.00 30.98 105 GLY D O 1
ATOM 4791 N N . VAL D 1 106 ? 5.934 45.147 40.362 1.00 32.44 106 VAL D N 1
ATOM 4792 C CA . VAL D 1 106 ? 6.376 46.545 40.340 1.00 29.66 106 VAL D CA 1
ATOM 4793 C C . VAL D 1 106 ? 6.180 47.220 41.716 1.00 34.60 106 VAL D C 1
ATOM 4794 O O . VAL D 1 106 ? 5.142 47.057 42.330 1.00 37.94 106 VAL D O 1
ATOM 4798 N N . VAL D 1 107 ? 7.153 48.017 42.142 1.00 33.86 107 VAL D N 1
ATOM 4799 C CA . VAL D 1 107 ? 7.057 48.816 43.340 1.00 32.40 107 VAL D CA 1
ATOM 4800 C C . VAL D 1 107 ? 7.400 50.254 43.093 1.00 30.72 107 VAL D C 1
ATOM 4801 O O . VAL D 1 107 ? 8.081 50.572 42.148 1.00 28.36 107 VAL D O 1
ATOM 4805 N N . ARG D 1 108 ? 6.969 51.104 44.011 1.00 31.31 108 ARG D N 1
ATOM 4806 C CA . ARG D 1 108 ? 7.181 52.524 44.000 1.00 28.91 108 ARG D CA 1
ATOM 4807 C C . ARG D 1 108 ? 8.475 52.819 44.738 1.00 33.44 108 ARG D C 1
ATOM 4808 O O . ARG D 1 108 ? 8.679 52.351 45.866 1.00 31.25 108 ARG D O 1
ATOM 4816 N N . ILE D 1 109 ? 9.412 53.488 44.069 1.00 28.93 109 ILE D N 1
ATOM 4817 C CA . ILE D 1 109 ? 10.714 53.680 44.637 1.00 27.28 109 ILE D CA 1
ATOM 4818 C C . ILE D 1 109 ? 10.677 54.912 45.486 1.00 30.50 109 ILE D C 1
ATOM 4819 O O . ILE D 1 109 ? 10.469 56.013 44.965 1.00 31.88 109 ILE D O 1
ATOM 4824 N N . LEU D 1 110 ? 10.891 54.725 46.781 1.00 29.97 110 LEU D N 1
ATOM 4825 C CA . LEU D 1 110 ? 10.973 55.865 47.713 1.00 30.88 110 LEU D CA 1
ATOM 4826 C C . LEU D 1 110 ? 12.362 56.313 47.996 1.00 32.30 110 LEU D C 1
ATOM 4827 O O . LEU D 1 110 ? 12.565 57.479 48.310 1.00 31.40 110 LEU D O 1
ATOM 4832 N N . LYS D 1 111 ? 13.340 55.387 47.871 1.00 31.16 111 LYS D N 1
ATOM 4833 C CA . LYS D 1 111 ? 14.699 55.803 47.749 1.00 27.43 111 LYS D CA 1
ATOM 4834 C C . LYS D 1 111 ? 15.375 54.897 46.746 1.00 28.53 111 LYS D C 1
ATOM 4835 O O . LYS D 1 111 ? 15.384 53.706 46.956 1.00 27.47 111 LYS D O 1
ATOM 4841 N N . ASP D 1 112 ? 16.005 55.486 45.748 1.00 29.53 112 ASP D N 1
ATOM 4842 C CA . ASP D 1 112 ? 16.684 54.726 44.748 1.00 25.13 112 ASP D CA 1
ATOM 4843 C C . ASP D 1 112 ? 18.080 54.485 45.200 1.00 27.05 112 ASP D C 1
ATOM 4844 O O . ASP D 1 112 ? 18.599 55.215 46.075 1.00 29.37 112 ASP D O 1
ATOM 4849 N N . LEU D 1 113 ? 18.762 53.545 44.525 1.00 32.07 113 LEU D N 1
ATOM 4850 C CA . LEU D 1 113 ? 20.212 53.447 44.636 1.00 30.02 113 LEU D CA 1
ATOM 4851 C C . LEU D 1 113 ? 20.878 54.820 44.521 1.00 33.10 113 LEU D C 1
ATOM 4852 O O . LEU D 1 113 ? 20.538 55.663 43.652 1.00 31.80 113 LEU D O 1
ATOM 4857 N N . SER D 1 114 ? 21.818 55.069 45.420 1.00 28.48 114 SER D N 1
ATOM 4858 C CA . SER D 1 114 ? 22.586 56.275 45.364 1.00 29.26 114 SER D CA 1
ATOM 4859 C C . SER D 1 114 ? 23.646 56.203 44.247 1.00 31.04 114 SER D C 1
ATOM 4860 O O . SER D 1 114 ? 23.971 57.216 43.675 1.00 34.76 114 SER D O 1
ATOM 4863 N N . GLY D 1 115 ? 24.140 55.017 43.914 1.00 31.25 115 GLY D N 1
ATOM 4864 C CA . GLY D 1 115 ? 25.303 54.839 42.980 1.00 29.49 115 GLY D CA 1
ATOM 4865 C C . GLY D 1 115 ? 24.953 54.117 41.688 1.00 32.56 115 GLY D C 1
ATOM 4866 O O . GLY D 1 115 ? 24.000 53.336 41.625 1.00 35.46 115 GLY D O 1
ATOM 4867 N N . ASP D 1 116 ? 25.631 54.531 40.617 1.00 30.36 116 ASP D N 1
ATOM 4868 C CA . ASP D 1 116 ? 25.559 53.930 39.281 1.00 32.84 116 ASP D CA 1
ATOM 4869 C C . ASP D 1 116 ? 26.053 52.483 39.451 1.00 37.59 116 ASP D C 1
ATOM 4870 O O . ASP D 1 116 ? 27.048 52.293 40.053 1.00 40.29 116 ASP D O 1
ATOM 4875 N N . ILE D 1 117 ? 25.336 51.518 38.931 1.00 32.66 117 ILE D N 1
ATOM 4876 C CA . ILE D 1 117 ? 25.770 50.190 38.914 1.00 33.58 117 ILE D CA 1
ATOM 4877 C C . ILE D 1 117 ? 26.221 49.739 37.498 1.00 40.39 117 ILE D C 1
ATOM 4878 O O . ILE D 1 117 ? 26.560 48.584 37.309 1.00 30.94 117 ILE D O 1
ATOM 4883 N N . THR D 1 118 ? 26.315 50.675 36.544 1.00 31.91 118 THR D N 1
ATOM 4884 C CA . THR D 1 118 ? 26.828 50.370 35.214 1.00 39.33 118 THR D CA 1
ATOM 4885 C C . THR D 1 118 ? 28.136 49.616 35.310 1.00 37.78 118 THR D C 1
ATOM 4886 O O . THR D 1 118 ? 29.069 50.074 35.931 1.00 36.80 118 THR D O 1
ATOM 4890 N N . ASP D 1 119 ? 28.199 48.474 34.665 1.00 45.11 119 ASP D N 1
ATOM 4891 C CA . ASP D 1 119 ? 29.419 47.631 34.603 1.00 41.18 119 ASP D CA 1
ATOM 4892 C C . ASP D 1 119 ? 29.905 47.154 35.940 1.00 40.99 119 ASP D C 1
ATOM 4893 O O . ASP D 1 119 ? 31.003 46.676 36.040 1.00 37.75 119 ASP D O 1
ATOM 4898 N N . ARG D 1 120 ? 29.050 47.197 36.964 1.00 41.00 120 ARG D N 1
ATOM 4899 C CA . ARG D 1 120 ? 29.388 46.663 38.292 1.00 35.61 120 ARG D CA 1
ATOM 4900 C C . ARG D 1 120 ? 28.740 45.298 38.512 1.00 36.04 120 ARG D C 1
ATOM 4901 O O . ARG D 1 120 ? 27.755 44.953 37.837 1.00 29.15 120 ARG D O 1
ATOM 4909 N N . ASN D 1 121 ? 29.376 44.475 39.339 1.00 30.07 121 ASN D N 1
ATOM 4910 C CA . ASN D 1 121 ? 28.727 43.291 39.854 1.00 34.50 121 ASN D CA 1
ATOM 4911 C C . ASN D 1 121 ? 27.860 43.754 41.037 1.00 35.01 121 ASN D C 1
ATOM 4912 O O . ASN D 1 121 ? 28.366 44.484 41.905 1.00 40.15 121 ASN D O 1
ATOM 4917 N N . VAL D 1 122 ? 26.599 43.316 41.054 1.00 28.53 122 VAL D N 1
ATOM 4918 C CA . VAL D 1 122 ? 25.658 43.671 42.056 1.00 32.36 122 VAL D CA 1
ATOM 4919 C C . VAL D 1 122 ? 25.142 42.380 42.699 1.00 33.35 122 VAL D C 1
ATOM 4920 O O . VAL D 1 122 ? 24.872 41.388 42.011 1.00 31.41 122 VAL D O 1
ATOM 4924 N N . LEU D 1 123 ? 25.058 42.418 44.027 1.00 29.14 123 LEU D N 1
ATOM 4925 C CA . LEU D 1 123 ? 24.513 41.321 44.807 1.00 30.54 123 LEU D CA 1
ATOM 4926 C C . LEU D 1 123 ? 23.413 41.840 45.686 1.00 34.10 123 LEU D C 1
ATOM 4927 O O . LEU D 1 123 ? 23.694 42.579 46.635 1.00 30.74 123 LEU D O 1
ATOM 4932 N N . ILE D 1 124 ? 22.177 41.529 45.319 1.00 33.87 124 ILE D N 1
ATOM 4933 C CA . ILE D 1 124 ? 21.049 41.861 46.081 1.00 34.28 124 ILE D CA 1
ATOM 4934 C C . ILE D 1 124 ? 21.067 40.934 47.296 1.00 31.95 124 ILE D C 1
ATOM 4935 O O . ILE D 1 124 ? 21.182 39.738 47.150 1.00 32.69 124 ILE D O 1
ATOM 4940 N N . VAL D 1 125 ? 20.903 41.526 48.477 1.00 31.38 125 VAL D N 1
ATOM 4941 C CA . VAL D 1 125 ? 20.910 40.741 49.744 1.00 32.30 125 VAL D CA 1
ATOM 4942 C C . VAL D 1 125 ? 19.482 40.860 50.260 1.00 30.93 125 VAL D C 1
ATOM 4943 O O . VAL D 1 125 ? 19.038 41.919 50.614 1.00 29.42 125 VAL D O 1
ATOM 4947 N N . GLU D 1 126 ? 18.776 39.749 50.214 1.00 34.71 126 GLU D N 1
ATOM 4948 C CA . GLU D 1 126 ? 17.430 39.645 50.647 1.00 33.23 126 GLU D CA 1
ATOM 4949 C C . GLU D 1 126 ? 17.264 38.893 51.932 1.00 29.80 126 GLU D C 1
ATOM 4950 O O . GLU D 1 126 ? 18.098 38.072 52.361 1.00 27.02 126 GLU D O 1
ATOM 4956 N N . ASP D 1 127 ? 16.200 39.298 52.620 1.00 32.75 127 ASP D N 1
ATOM 4957 C CA . ASP D 1 127 ? 15.780 38.623 53.863 1.00 33.29 127 ASP D CA 1
ATOM 4958 C C . ASP D 1 127 ? 15.050 37.338 53.597 1.00 32.11 127 ASP D C 1
ATOM 4959 O O . ASP D 1 127 ? 15.408 36.276 54.140 1.00 36.36 127 ASP D O 1
ATOM 4964 N N . ILE D 1 128 ? 14.112 37.408 52.671 1.00 34.78 128 ILE D N 1
ATOM 4965 C CA . ILE D 1 128 ? 13.261 36.282 52.352 1.00 33.94 128 ILE D CA 1
ATOM 4966 C C . ILE D 1 128 ? 12.962 36.273 50.880 1.00 38.83 128 ILE D C 1
ATOM 4967 O O . ILE D 1 128 ? 12.695 37.308 50.316 1.00 42.91 128 ILE D O 1
ATOM 4972 N N . ILE D 1 129 ? 12.868 35.075 50.328 1.00 37.29 129 ILE D N 1
ATOM 4973 C CA . ILE D 1 129 ? 12.242 34.888 49.014 1.00 36.15 129 ILE D CA 1
ATOM 4974 C C . ILE D 1 129 ? 11.097 33.902 49.090 1.00 36.53 129 ILE D C 1
ATOM 4975 O O . ILE D 1 129 ? 11.102 32.962 49.902 1.00 36.23 129 ILE D O 1
ATOM 4980 N N . ASP D 1 130 ? 10.069 34.194 48.308 1.00 40.06 130 ASP D N 1
ATOM 4981 C CA . ASP D 1 130 ? 8.835 33.444 48.307 1.00 40.29 130 ASP D CA 1
ATOM 4982 C C . ASP D 1 130 ? 8.096 33.630 46.967 1.00 42.78 130 ASP D C 1
ATOM 4983 O O . ASP D 1 130 ? 8.747 33.866 45.949 1.00 40.01 130 ASP D O 1
ATOM 4988 N N . SER D 1 131 ? 6.765 33.503 46.958 1.00 40.73 131 SER D N 1
ATOM 4989 C CA . SER D 1 131 ? 6.022 33.504 45.682 1.00 45.81 131 SER D CA 1
ATOM 4990 C C . SER D 1 131 ? 5.714 34.925 45.220 1.00 38.59 131 SER D C 1
ATOM 4991 O O . SER D 1 131 ? 5.306 35.113 44.096 1.00 35.14 131 SER D O 1
ATOM 4994 N N . GLY D 1 132 ? 5.943 35.923 46.055 1.00 35.02 132 GLY D N 1
ATOM 4995 C CA . GLY D 1 132 ? 5.841 37.309 45.628 1.00 32.98 132 GLY D CA 1
ATOM 4996 C C . GLY D 1 132 ? 6.772 37.642 44.469 1.00 31.53 132 GLY D C 1
ATOM 4997 O O . GLY D 1 132 ? 7.901 37.143 44.371 1.00 33.49 132 GLY D O 1
ATOM 4998 N N . LEU D 1 133 ? 6.284 38.520 43.597 1.00 30.03 133 LEU D N 1
ATOM 4999 C CA . LEU D 1 133 ? 6.961 38.888 42.366 1.00 34.34 133 LEU D CA 1
ATOM 5000 C C . LEU D 1 133 ? 7.870 40.120 42.467 1.00 33.02 133 LEU D C 1
ATOM 5001 O O . LEU D 1 133 ? 8.519 40.440 41.487 1.00 30.41 133 LEU D O 1
ATOM 5006 N N . THR D 1 134 ? 8.036 40.710 43.650 1.00 36.18 134 THR D N 1
ATOM 5007 C CA . THR D 1 134 ? 8.847 41.948 43.731 1.00 32.08 134 THR D CA 1
ATOM 5008 C C . THR D 1 134 ? 10.316 41.735 43.515 1.00 36.44 134 THR D C 1
ATOM 5009 O O . THR D 1 134 ? 10.964 42.529 42.828 1.00 41.66 134 THR D O 1
ATOM 5013 N N . LEU D 1 135 ? 10.869 40.613 43.969 1.00 31.74 135 LEU D N 1
ATOM 5014 C CA . LEU D 1 135 ? 12.250 40.322 43.656 1.00 30.62 135 LEU D CA 1
ATOM 5015 C C . LEU D 1 135 ? 12.494 40.212 42.156 1.00 27.08 135 LEU D C 1
ATOM 5016 O O . LEU D 1 135 ? 13.482 40.692 41.633 1.00 30.18 135 LEU D O 1
ATOM 5021 N N . LYS D 1 136 ? 11.688 39.440 41.482 1.00 31.09 136 LYS D N 1
ATOM 5022 C CA . LYS D 1 136 ? 11.824 39.252 40.050 1.00 30.20 136 LYS D CA 1
ATOM 5023 C C . LYS D 1 136 ? 11.755 40.586 39.352 1.00 33.95 136 LYS D C 1
ATOM 5024 O O . LYS D 1 136 ? 12.526 40.865 38.420 1.00 34.01 136 LYS D O 1
ATOM 5030 N N . TRP D 1 137 ? 10.767 41.398 39.699 1.00 26.33 137 TRP D N 1
ATOM 5031 C CA . TRP D 1 137 ? 10.709 42.705 39.073 1.00 27.24 137 TRP D CA 1
ATOM 5032 C C . TRP D 1 137 ? 11.964 43.541 39.404 1.00 29.66 137 TRP D C 1
ATOM 5033 O O . TRP D 1 137 ? 12.513 44.259 38.543 1.00 26.21 137 TRP D O 1
ATOM 5044 N N . LEU D 1 138 ? 12.402 43.539 40.681 1.00 25.52 138 LEU D N 1
ATOM 5045 C CA . LEU D 1 138 ? 13.558 44.310 41.014 1.00 28.51 138 LEU D CA 1
ATOM 5046 C C . LEU D 1 138 ? 14.776 43.876 40.190 1.00 29.91 138 LEU D C 1
ATOM 5047 O O . LEU D 1 138 ? 15.645 44.680 39.834 1.00 24.54 138 LEU D O 1
ATOM 5052 N N . LEU D 1 139 ? 14.925 42.588 40.017 1.00 34.53 139 LEU D N 1
ATOM 5053 C CA . LEU D 1 139 ? 16.072 42.074 39.329 1.00 37.03 139 LEU D CA 1
ATOM 5054 C C . LEU D 1 139 ? 16.089 42.587 37.905 1.00 39.01 139 LEU D C 1
ATOM 5055 O O . LEU D 1 139 ? 17.107 42.950 37.367 1.00 40.46 139 LEU D O 1
ATOM 5060 N N . SER D 1 140 ? 14.935 42.518 37.279 1.00 39.95 140 SER D N 1
ATOM 5061 C CA . SER D 1 140 ? 14.792 43.006 35.930 1.00 42.55 140 SER D CA 1
ATOM 5062 C C . SER D 1 140 ? 14.987 44.533 35.889 1.00 39.05 140 SER D C 1
ATOM 5063 O O . SER D 1 140 ? 15.691 45.050 35.068 1.00 32.20 140 SER D O 1
ATOM 5066 N N . ASN D 1 141 ? 14.538 45.239 36.917 1.00 42.77 141 ASN D N 1
ATOM 5067 C CA . ASN D 1 141 ? 14.860 46.657 36.995 1.00 41.06 141 ASN D CA 1
ATOM 5068 C C . ASN D 1 141 ? 16.378 46.917 37.057 1.00 36.60 141 ASN D C 1
ATOM 5069 O O . ASN D 1 141 ? 16.900 47.807 36.369 1.00 33.86 141 ASN D O 1
ATOM 5074 N N . LEU D 1 142 ? 17.112 46.182 37.912 1.00 36.03 142 LEU D N 1
ATOM 5075 C CA . LEU D 1 142 ? 18.516 46.493 38.073 1.00 31.25 142 LEU D CA 1
ATOM 5076 C C . LEU D 1 142 ? 19.276 46.091 36.849 1.00 31.19 142 LEU D C 1
ATOM 5077 O O . LEU D 1 142 ? 20.230 46.794 36.418 1.00 27.66 142 LEU D O 1
ATOM 5082 N N . ARG D 1 143 ? 18.862 45.019 36.225 1.00 30.30 143 ARG D N 1
ATOM 5083 C CA . ARG D 1 143 ? 19.464 44.608 34.940 1.00 34.80 143 ARG D CA 1
ATOM 5084 C C . ARG D 1 143 ? 19.221 45.531 33.799 1.00 34.37 143 ARG D C 1
ATOM 5085 O O . ARG D 1 143 ? 19.988 45.576 32.901 1.00 35.01 143 ARG D O 1
ATOM 5093 N N . SER D 1 144 ? 18.208 46.380 33.893 1.00 37.16 144 SER D N 1
ATOM 5094 C CA . SER D 1 144 ? 18.049 47.437 32.912 1.00 33.54 144 SER D CA 1
ATOM 5095 C C . SER D 1 144 ? 19.003 48.672 33.146 1.00 35.27 144 SER D C 1
ATOM 5096 O O . SER D 1 144 ? 18.913 49.640 32.399 1.00 28.62 144 SER D O 1
ATOM 5099 N N . ARG D 1 145 ? 19.833 48.673 34.202 1.00 31.41 145 ARG D N 1
ATOM 5100 C CA . ARG D 1 145 ? 20.726 49.791 34.490 1.00 34.22 145 ARG D CA 1
ATOM 5101 C C . ARG D 1 145 ? 22.177 49.589 34.096 1.00 37.60 145 ARG D C 1
ATOM 5102 O O . ARG D 1 145 ? 23.052 50.282 34.613 1.00 42.12 145 ARG D O 1
ATOM 5110 N N . GLY D 1 146 ? 22.424 48.645 33.203 1.00 37.27 146 GLY D N 1
ATOM 5111 C CA . GLY D 1 146 ? 23.746 48.304 32.689 1.00 35.86 146 GLY D CA 1
ATOM 5112 C C . GLY D 1 146 ? 24.743 47.580 33.546 1.00 38.56 146 GLY D C 1
ATOM 5113 O O . GLY D 1 146 ? 25.932 47.741 33.340 1.00 37.61 146 GLY D O 1
ATOM 5114 N N . PRO D 1 147 ? 24.306 46.859 34.603 1.00 34.05 147 PRO D N 1
ATOM 5115 C CA . PRO D 1 147 ? 25.368 46.224 35.438 1.00 33.46 147 PRO D CA 1
ATOM 5116 C C . PRO D 1 147 ? 26.017 45.064 34.713 1.00 29.51 147 PRO D C 1
ATOM 5117 O O . PRO D 1 147 ? 25.416 44.510 33.815 1.00 35.40 147 PRO D O 1
ATOM 5121 N N . LYS D 1 148 ? 27.195 44.690 35.113 1.00 37.68 148 LYS D N 1
ATOM 5122 C CA . LYS D 1 148 ? 27.854 43.530 34.558 1.00 39.09 148 LYS D CA 1
ATOM 5123 C C . LYS D 1 148 ? 27.097 42.276 34.924 1.00 45.24 148 LYS D C 1
ATOM 5124 O O . LYS D 1 148 ? 26.963 41.403 34.131 1.00 48.61 148 LYS D O 1
ATOM 5130 N N . SER D 1 149 ? 26.637 42.167 36.152 1.00 41.60 149 SER D N 1
ATOM 5131 C CA . SER D 1 149 ? 25.838 41.029 36.565 1.00 40.26 149 SER D CA 1
ATOM 5132 C C . SER D 1 149 ? 25.080 41.402 37.820 1.00 34.33 149 SER D C 1
ATOM 5133 O O . SER D 1 149 ? 25.462 42.334 38.543 1.00 34.49 149 SER D O 1
ATOM 5136 N N . VAL D 1 150 ? 23.958 40.718 38.046 1.00 39.07 150 VAL D N 1
ATOM 5137 C CA . VAL D 1 150 ? 23.128 40.900 39.239 1.00 34.68 150 VAL D CA 1
ATOM 5138 C C . VAL D 1 150 ? 22.766 39.546 39.703 1.00 36.69 150 VAL D C 1
ATOM 5139 O O . VAL D 1 150 ? 22.357 38.728 38.881 1.00 37.91 150 VAL D O 1
ATOM 5143 N N . GLU D 1 151 ? 23.065 39.262 40.975 1.00 33.75 151 GLU D N 1
ATOM 5144 C CA . GLU D 1 151 ? 22.805 37.971 41.563 1.00 31.35 151 GLU D CA 1
ATOM 5145 C C . GLU D 1 151 ? 22.149 38.234 42.879 1.00 31.55 151 GLU D C 1
ATOM 5146 O O . GLU D 1 151 ? 22.047 39.379 43.314 1.00 35.31 151 GLU D O 1
ATOM 5152 N N . VAL D 1 152 ? 21.649 37.178 43.498 1.00 37.57 152 VAL D N 1
ATOM 5153 C CA . VAL D 1 152 ? 20.903 37.312 44.756 1.00 37.02 152 VAL D CA 1
ATOM 5154 C C . VAL D 1 152 ? 21.456 36.371 45.851 1.00 37.47 152 VAL D C 1
ATOM 5155 O O . VAL D 1 152 ? 21.764 35.223 45.564 1.00 35.78 152 VAL D O 1
ATOM 5159 N N . ALA D 1 153 ? 21.557 36.916 47.064 1.00 30.48 153 ALA D N 1
ATOM 5160 C CA . ALA D 1 153 ? 21.848 36.180 48.278 1.00 33.16 153 ALA D CA 1
ATOM 5161 C C . ALA D 1 153 ? 20.685 36.391 49.190 1.00 32.79 153 ALA D C 1
ATOM 5162 O O . ALA D 1 153 ? 20.304 37.550 49.455 1.00 42.46 153 ALA D O 1
ATOM 5164 N N . ALA D 1 154 ? 20.053 35.322 49.585 1.00 36.13 154 ALA D N 1
ATOM 5165 C CA . ALA D 1 154 ? 18.834 35.430 50.421 1.00 39.14 154 ALA D CA 1
ATOM 5166 C C . ALA D 1 154 ? 19.009 34.643 51.694 1.00 39.19 154 ALA D C 1
ATOM 5167 O O . ALA D 1 154 ? 19.478 33.501 51.655 1.00 42.62 154 ALA D O 1
ATOM 5169 N N . LEU D 1 155 ? 18.686 35.232 52.838 1.00 34.82 155 LEU D N 1
ATOM 5170 C CA . LEU D 1 155 ? 18.866 34.544 54.056 1.00 32.84 155 LEU D CA 1
ATOM 5171 C C . LEU D 1 155 ? 17.913 33.351 54.110 1.00 36.10 155 LEU D C 1
ATOM 5172 O O . LEU D 1 155 ? 18.327 32.228 54.441 1.00 38.22 155 LEU D O 1
ATOM 5177 N N . LEU D 1 156 ? 16.661 33.596 53.798 1.00 32.41 156 LEU D N 1
ATOM 5178 C CA . LEU D 1 156 ? 15.612 32.613 53.976 1.00 33.18 156 LEU D CA 1
ATOM 5179 C C . LEU D 1 156 ? 14.827 32.350 52.686 1.00 33.37 156 LEU D C 1
ATOM 5180 O O . LEU D 1 156 ? 14.502 33.292 51.925 1.00 35.41 156 LEU D O 1
ATOM 5185 N N . ARG D 1 157 ? 14.484 31.086 52.462 1.00 33.51 157 ARG D N 1
ATOM 5186 C CA . ARG D 1 157 ? 13.655 30.703 51.314 1.00 37.15 157 ARG D CA 1
ATOM 5187 C C . ARG D 1 157 ? 12.527 29.835 51.745 1.00 37.83 157 ARG D C 1
ATOM 5188 O O . ARG D 1 157 ? 12.751 28.787 52.353 1.00 37.92 157 ARG D O 1
ATOM 5196 N N . LYS D 1 158 ? 11.321 30.249 51.394 1.00 38.80 158 LYS D N 1
ATOM 5197 C CA . LYS D 1 158 ? 10.136 29.471 51.677 1.00 40.63 158 LYS D CA 1
ATOM 5198 C C . LYS D 1 158 ? 9.821 28.531 50.519 1.00 41.35 158 LYS D C 1
ATOM 5199 O O . LYS D 1 158 ? 10.297 28.741 49.415 1.00 43.20 158 LYS D O 1
ATOM 5205 N N . PRO D 1 159 ? 9.019 27.477 50.758 1.00 41.79 159 PRO D N 1
ATOM 5206 C CA . PRO D 1 159 ? 8.631 26.522 49.709 1.00 42.33 159 PRO D CA 1
ATOM 5207 C C . PRO D 1 159 ? 8.019 27.149 48.464 1.00 43.75 159 PRO D C 1
ATOM 5208 O O . PRO D 1 159 ? 8.325 26.726 47.367 1.00 47.82 159 PRO D O 1
ATOM 5212 N N . ASP D 1 160 ? 7.156 28.147 48.630 1.00 42.03 160 ASP D N 1
ATOM 5213 C CA . ASP D 1 160 ? 6.481 28.734 47.484 1.00 47.34 160 ASP D CA 1
ATOM 5214 C C . ASP D 1 160 ? 7.422 29.587 46.580 1.00 42.47 160 ASP D C 1
ATOM 5215 O O . ASP D 1 160 ? 7.016 30.077 45.544 1.00 36.58 160 ASP D O 1
ATOM 5220 N N . ALA D 1 161 ? 8.667 29.765 46.989 1.00 47.15 161 ALA D N 1
ATOM 5221 C CA . ALA D 1 161 ? 9.645 30.442 46.106 1.00 44.06 161 ALA D CA 1
ATOM 5222 C C . ALA D 1 161 ? 9.901 29.674 44.809 1.00 41.43 161 ALA D C 1
ATOM 5223 O O . ALA D 1 161 ? 10.206 30.285 43.785 1.00 42.37 161 ALA D O 1
ATOM 5225 N N . ALA D 1 162 ? 9.705 28.357 44.848 1.00 45.62 162 ALA D N 1
ATOM 5226 C CA . ALA D 1 162 ? 9.770 27.513 43.619 1.00 52.77 162 ALA D CA 1
ATOM 5227 C C . ALA D 1 162 ? 8.834 27.969 42.476 1.00 46.62 162 ALA D C 1
ATOM 5228 O O . ALA D 1 162 ? 9.066 27.644 41.312 1.00 49.05 162 ALA D O 1
ATOM 5230 N N . ARG D 1 163 ? 7.769 28.685 42.814 1.00 44.26 163 ARG D N 1
ATOM 5231 C CA . ARG D 1 163 ? 6.742 29.101 41.822 1.00 47.59 163 ARG D CA 1
ATOM 5232 C C . ARG D 1 163 ? 7.179 30.284 40.979 1.00 46.97 163 ARG D C 1
ATOM 5233 O O . ARG D 1 163 ? 6.585 30.549 39.952 1.00 45.11 163 ARG D O 1
ATOM 5241 N N . VAL D 1 164 ? 8.194 31.028 41.423 1.00 39.59 164 VAL D N 1
ATOM 5242 C CA . VAL D 1 164 ? 8.725 32.126 40.594 1.00 44.18 164 VAL D CA 1
ATOM 5243 C C . VAL D 1 164 ? 10.005 31.653 39.918 1.00 44.69 164 VAL D C 1
ATOM 5244 O O . VAL D 1 164 ? 10.877 31.119 40.579 1.00 54.38 164 VAL D O 1
ATOM 5248 N N . ASP D 1 165 ? 10.133 31.892 38.633 1.00 53.67 165 ASP D N 1
ATOM 5249 C CA . ASP D 1 165 ? 11.298 31.429 37.905 1.00 58.94 165 ASP D CA 1
ATOM 5250 C C . ASP D 1 165 ? 12.433 32.425 38.048 1.00 54.73 165 ASP D C 1
ATOM 5251 O O . ASP D 1 165 ? 12.642 33.273 37.192 1.00 59.45 165 ASP D O 1
ATOM 5256 N N . ILE D 1 166 ? 13.152 32.344 39.159 1.00 53.94 166 ILE D N 1
ATOM 5257 C CA . ILE D 1 166 ? 14.392 33.073 39.274 1.00 52.11 166 ILE D CA 1
ATOM 5258 C C . ILE D 1 166 ? 15.540 32.262 39.887 1.00 51.62 166 ILE D C 1
ATOM 5259 O O . ILE D 1 166 ? 15.418 31.585 40.940 1.00 69.26 166 ILE D O 1
ATOM 5264 N N . ASP D 1 167 ? 16.722 32.514 39.341 1.00 50.66 167 ASP D N 1
ATOM 5265 C CA . ASP D 1 167 ? 17.897 31.846 39.884 1.00 49.98 167 ASP D CA 1
ATOM 5266 C C . ASP D 1 167 ? 18.492 32.687 41.062 1.00 45.28 167 ASP D C 1
ATOM 5267 O O . ASP D 1 167 ? 18.952 33.826 40.913 1.00 48.34 167 ASP D O 1
ATOM 5272 N N . VAL D 1 168 ? 18.456 32.101 42.261 1.00 50.45 168 VAL D N 1
ATOM 5273 C CA . VAL D 1 168 ? 19.068 32.652 43.437 1.00 47.23 168 VAL D CA 1
ATOM 5274 C C . VAL D 1 168 ? 20.335 31.879 43.766 1.00 48.49 168 VAL D C 1
ATOM 5275 O O . VAL D 1 168 ? 20.295 30.778 44.248 1.00 49.16 168 VAL D O 1
ATOM 5279 N N . LYS D 1 169 ? 21.473 32.543 43.639 1.00 48.76 169 LYS D N 1
ATOM 5280 C CA . LYS D 1 169 ? 22.741 31.892 43.782 1.00 50.16 169 LYS D CA 1
ATOM 5281 C C . LYS D 1 169 ? 23.093 31.496 45.218 1.00 47.23 169 LYS D C 1
ATOM 5282 O O . LYS D 1 169 ? 23.773 30.486 45.437 1.00 40.18 169 LYS D O 1
ATOM 5288 N N . TYR D 1 170 ? 22.731 32.310 46.205 1.00 37.85 170 TYR D N 1
ATOM 5289 C CA . TYR D 1 170 ? 23.161 32.029 47.585 1.00 44.51 170 TYR D CA 1
ATOM 5290 C C . TYR D 1 170 ? 21.952 32.011 48.475 1.00 41.90 170 TYR D C 1
ATOM 5291 O O . TYR D 1 170 ? 21.233 33.008 48.552 1.00 38.71 170 TYR D O 1
ATOM 5300 N N . ILE D 1 171 ? 21.788 30.919 49.227 1.00 42.84 171 ILE D N 1
ATOM 5301 C CA . ILE D 1 171 ? 20.647 30.727 50.110 1.00 43.60 171 ILE D CA 1
ATOM 5302 C C . ILE D 1 171 ? 21.110 30.285 51.473 1.00 40.84 171 ILE D C 1
ATOM 5303 O O . ILE D 1 171 ? 21.868 29.347 51.592 1.00 41.63 171 ILE D O 1
ATOM 5308 N N . GLY D 1 172 ? 20.701 31.028 52.486 1.00 35.04 172 GLY D N 1
ATOM 5309 C CA . GLY D 1 172 ? 21.050 30.733 53.870 1.00 37.45 172 GLY D CA 1
ATOM 5310 C C . GLY D 1 172 ? 20.380 29.490 54.337 1.00 36.41 172 GLY D C 1
ATOM 5311 O O . GLY D 1 172 ? 21.057 28.510 54.610 1.00 40.42 172 GLY D O 1
ATOM 5312 N N . PHE D 1 173 ? 19.053 29.507 54.311 1.00 32.85 173 PHE D N 1
ATOM 5313 C CA . PHE D 1 173 ? 18.270 28.424 54.894 1.00 36.63 173 PHE D CA 1
ATOM 5314 C C . PHE D 1 173 ? 16.972 28.267 54.102 1.00 35.80 173 PHE D C 1
ATOM 5315 O O . PHE D 1 173 ? 16.320 29.275 53.701 1.00 39.55 173 PHE D O 1
ATOM 5323 N N . ASP D 1 174 ? 16.562 27.029 53.877 1.00 37.92 174 ASP D N 1
ATOM 5324 C CA . ASP D 1 174 ? 15.175 26.729 53.499 1.00 39.45 174 ASP D CA 1
ATOM 5325 C C . ASP D 1 174 ? 14.386 26.688 54.766 1.00 42.32 174 ASP D C 1
ATOM 5326 O O . ASP D 1 174 ? 14.790 26.048 55.723 1.00 42.89 174 ASP D O 1
ATOM 5331 N N . ILE D 1 175 ? 13.257 27.381 54.772 1.00 43.71 175 ILE D N 1
ATOM 5332 C CA . ILE D 1 175 ? 12.385 27.319 55.905 1.00 42.30 175 ILE D CA 1
ATOM 5333 C C . ILE D 1 175 ? 10.979 26.944 55.462 1.00 46.73 175 ILE D C 1
ATOM 5334 O O . ILE D 1 175 ? 10.641 26.961 54.247 1.00 45.93 175 ILE D O 1
ATOM 5339 N N . PRO D 1 176 ? 10.144 26.526 56.436 1.00 50.85 176 PRO D N 1
ATOM 5340 C CA . PRO D 1 176 ? 8.771 26.105 56.081 1.00 48.18 176 PRO D CA 1
ATOM 5341 C C . PRO D 1 176 ? 7.919 27.350 55.882 1.00 48.23 176 PRO D C 1
ATOM 5342 O O . PRO D 1 176 ? 8.438 28.482 56.045 1.00 46.85 176 PRO D O 1
ATOM 5346 N N . SER D 1 177 ? 6.682 27.180 55.428 1.00 46.44 177 SER D N 1
ATOM 5347 C CA . SER D 1 177 ? 5.772 28.337 55.151 1.00 49.71 177 SER D CA 1
ATOM 5348 C C . SER D 1 177 ? 5.104 28.830 56.445 1.00 44.96 177 SER D C 1
ATOM 5349 O O . SER D 1 177 ? 4.102 28.330 56.837 1.00 48.01 177 SER D O 1
ATOM 5352 N N . GLU D 1 178 ? 5.781 29.704 57.130 1.00 40.51 178 GLU D N 1
ATOM 5353 C CA . GLU D 1 178 ? 5.390 30.184 58.402 1.00 43.82 178 GLU D CA 1
ATOM 5354 C C . GLU D 1 178 ? 5.594 31.649 58.273 1.00 42.38 178 GLU D C 1
ATOM 5355 O O . GLU D 1 178 ? 6.505 32.116 57.554 1.00 36.55 178 GLU D O 1
ATOM 5361 N N . PHE D 1 179 ? 4.810 32.410 59.006 1.00 37.83 179 PHE D N 1
ATOM 5362 C CA . PHE D 1 179 ? 5.165 33.796 59.106 1.00 37.01 179 PHE D CA 1
ATOM 5363 C C . PHE D 1 179 ? 6.338 33.922 60.070 1.00 36.62 179 PHE D C 1
ATOM 5364 O O . PHE D 1 179 ? 6.207 33.647 61.274 1.00 37.40 179 PHE D O 1
ATOM 5372 N N . VAL D 1 180 ? 7.471 34.440 59.555 1.00 36.10 180 VAL D N 1
ATOM 5373 C CA . VAL D 1 180 ? 8.686 34.547 60.345 1.00 40.29 180 VAL D CA 1
ATOM 5374 C C . VAL D 1 180 ? 9.025 35.972 60.793 1.00 39.76 180 VAL D C 1
ATOM 5375 O O . VAL D 1 180 ? 8.606 36.956 60.165 1.00 35.21 180 VAL D O 1
ATOM 5379 N N . ILE D 1 181 ? 9.619 36.083 61.997 1.00 36.76 181 ILE D N 1
ATOM 5380 C CA . ILE D 1 181 ? 9.975 37.401 62.591 1.00 33.29 181 ILE D CA 1
ATOM 5381 C C . ILE D 1 181 ? 11.348 37.336 63.176 1.00 35.55 181 ILE D C 1
ATOM 5382 O O . ILE D 1 181 ? 11.854 36.239 63.436 1.00 32.04 181 ILE D O 1
ATOM 5387 N N . GLY D 1 182 ? 11.929 38.508 63.420 1.00 32.29 182 GLY D N 1
ATOM 5388 C CA . GLY D 1 182 ? 13.240 38.611 63.996 1.00 29.48 182 GLY D CA 1
ATOM 5389 C C . GLY D 1 182 ? 14.308 38.800 62.970 1.00 35.45 182 GLY D C 1
ATOM 5390 O O . GLY D 1 182 ? 14.031 38.698 61.748 1.00 29.87 182 GLY D O 1
ATOM 5391 N N . TYR D 1 183 ? 15.511 39.126 63.451 1.00 31.87 183 TYR D N 1
ATOM 5392 C CA . TYR D 1 183 ? 16.680 39.314 62.574 1.00 35.93 183 TYR D CA 1
ATOM 5393 C C . TYR D 1 183 ? 16.312 40.257 61.443 1.00 38.80 183 TYR D C 1
ATOM 5394 O O . TYR D 1 183 ? 16.569 40.023 60.250 1.00 34.89 183 TYR D O 1
ATOM 5403 N N . GLY D 1 184 ? 15.660 41.347 61.850 1.00 39.73 184 GLY D N 1
ATOM 5404 C CA . GLY D 1 184 ? 15.300 42.446 60.924 1.00 28.65 184 GLY D CA 1
ATOM 5405 C C . GLY D 1 184 ? 13.939 42.339 60.327 1.00 28.38 184 GLY D C 1
ATOM 5406 O O . GLY D 1 184 ? 13.441 43.305 59.718 1.00 27.31 184 GLY D O 1
ATOM 5407 N N . LEU D 1 185 ? 13.330 41.169 60.419 1.00 31.79 185 LEU D N 1
ATOM 5408 C CA . LEU D 1 185 ? 11.968 40.956 59.892 1.00 33.99 185 LEU D CA 1
ATOM 5409 C C . LEU D 1 185 ? 10.903 41.302 60.918 1.00 30.72 185 LEU D C 1
ATOM 5410 O O . LEU D 1 185 ? 11.012 40.947 62.117 1.00 36.62 185 LEU D O 1
ATOM 5415 N N . ASP D 1 186 ? 9.879 42.014 60.482 1.00 30.71 186 ASP D N 1
ATOM 5416 C CA . ASP D 1 186 ? 8.873 42.535 61.382 1.00 32.76 186 ASP D CA 1
ATOM 5417 C C . ASP D 1 186 ? 7.481 41.877 61.204 1.00 33.32 186 ASP D C 1
ATOM 5418 O O . ASP D 1 186 ? 7.172 41.247 60.202 1.00 39.20 186 ASP D O 1
ATOM 5423 N N . TYR D 1 187 ? 6.685 42.040 62.246 1.00 34.96 187 TYR D N 1
ATOM 5424 C CA . TYR D 1 187 ? 5.271 41.997 62.139 1.00 35.95 187 TYR D CA 1
ATOM 5425 C C . TYR D 1 187 ? 4.719 43.281 62.691 1.00 33.86 187 TYR D C 1
ATOM 5426 O O . TYR D 1 187 ? 4.950 43.608 63.868 1.00 36.99 187 TYR D O 1
ATOM 5435 N N . ALA D 1 188 ? 3.985 43.994 61.851 1.00 34.59 188 ALA D N 1
ATOM 5436 C CA . ALA D 1 188 ? 3.459 45.335 62.155 1.00 37.60 188 ALA D CA 1
ATOM 5437 C C . ALA D 1 188 ? 4.516 46.232 62.829 1.00 38.70 188 ALA D C 1
ATOM 5438 O O . ALA D 1 188 ? 4.299 46.763 63.901 1.00 41.29 188 ALA D O 1
ATOM 5440 N N . GLU D 1 189 ? 5.707 46.268 62.242 1.00 35.45 189 GLU D N 1
ATOM 5441 C CA . GLU D 1 189 ? 6.882 47.049 62.752 1.00 38.16 189 GLU D CA 1
ATOM 5442 C C . GLU D 1 189 ? 7.612 46.534 64.009 1.00 37.96 189 GLU D C 1
ATOM 5443 O O . GLU D 1 189 ? 8.678 47.045 64.371 1.00 40.32 189 GLU D O 1
ATOM 5449 N N . ASN D 1 190 ? 7.101 45.469 64.613 1.00 37.60 190 ASN D N 1
ATOM 5450 C CA . ASN D 1 190 ? 7.722 44.894 65.782 1.00 33.21 190 ASN D CA 1
ATOM 5451 C C . ASN D 1 190 ? 8.646 43.733 65.470 1.00 32.63 190 ASN D C 1
ATOM 5452 O O . ASN D 1 190 ? 8.555 43.153 64.390 1.00 31.43 190 ASN D O 1
ATOM 5457 N N . TYR D 1 191 ? 9.541 43.428 66.439 1.00 34.88 191 TYR D N 1
ATOM 5458 C CA . TYR D 1 191 ? 10.361 42.222 66.518 1.00 29.58 191 TYR D CA 1
ATOM 5459 C C . TYR D 1 191 ? 11.572 42.235 65.587 1.00 32.52 191 TYR D C 1
ATOM 5460 O O . TYR D 1 191 ? 12.265 41.223 65.521 1.00 32.33 191 TYR D O 1
ATOM 5469 N N . ARG D 1 192 ? 11.864 43.366 64.943 1.00 31.48 192 ARG D N 1
ATOM 5470 C CA . ARG D 1 192 ? 13.010 43.392 64.064 1.00 34.54 192 ARG D CA 1
ATOM 5471 C C . ARG D 1 192 ? 14.298 43.171 64.850 1.00 37.78 192 ARG D C 1
ATOM 5472 O O . ARG D 1 192 ? 15.261 42.654 64.299 1.00 31.18 192 ARG D O 1
ATOM 5480 N N . ASN D 1 193 ? 14.301 43.497 66.154 1.00 35.13 193 ASN D N 1
ATOM 5481 C CA . ASN D 1 193 ? 15.555 43.386 66.944 1.00 32.72 193 ASN D CA 1
ATOM 5482 C C . ASN D 1 193 ? 15.802 42.053 67.629 1.00 30.66 193 ASN D C 1
ATOM 5483 O O . ASN D 1 193 ? 16.736 41.932 68.351 1.00 29.93 193 ASN D O 1
ATOM 5488 N N . LEU D 1 194 ? 14.971 41.036 67.395 1.00 31.08 194 LEU D N 1
ATOM 5489 C CA . LEU D 1 194 ? 15.257 39.728 67.907 1.00 34.79 194 LEU D CA 1
ATOM 5490 C C . LEU D 1 194 ? 16.500 39.227 67.190 1.00 36.23 194 LEU D C 1
ATOM 5491 O O . LEU D 1 194 ? 16.646 39.419 65.987 1.00 43.81 194 LEU D O 1
ATOM 5496 N N . PRO D 1 195 ? 17.396 38.579 67.931 1.00 35.12 195 PRO D N 1
ATOM 5497 C CA . PRO D 1 195 ? 18.647 38.148 67.329 1.00 33.95 195 PRO D CA 1
ATOM 5498 C C . PRO D 1 195 ? 18.589 36.802 66.652 1.00 32.77 195 PRO D C 1
ATOM 5499 O O . PRO D 1 195 ? 19.574 36.364 66.056 1.00 36.62 195 PRO D O 1
ATOM 5503 N N . TYR D 1 196 ? 17.420 36.199 66.680 1.00 34.51 196 TYR D N 1
ATOM 5504 C CA . TYR D 1 196 ? 17.142 34.961 66.033 1.00 31.54 196 TYR D CA 1
ATOM 5505 C C . TYR D 1 196 ? 15.967 35.158 65.063 1.00 33.84 196 TYR D C 1
ATOM 5506 O O . TYR D 1 196 ? 15.292 36.206 65.055 1.00 31.23 196 TYR D O 1
ATOM 5515 N N . VAL D 1 197 ? 15.644 34.118 64.320 1.00 34.64 197 VAL D N 1
ATOM 5516 C CA . VAL D 1 197 ? 14.444 34.103 63.509 1.00 34.79 197 VAL D CA 1
ATOM 5517 C C . VAL D 1 197 ? 13.472 33.185 64.197 1.00 32.93 197 VAL D C 1
ATOM 5518 O O . VAL D 1 197 ? 13.758 32.019 64.457 1.00 36.50 197 VAL D O 1
ATOM 5522 N N . GLY D 1 198 ? 12.302 33.730 64.478 1.00 37.95 198 GLY D N 1
ATOM 5523 C CA . GLY D 1 198 ? 11.212 33.003 65.063 1.00 41.05 198 GLY D CA 1
ATOM 5524 C C . GLY D 1 198 ? 9.995 32.868 64.176 1.00 36.95 198 GLY D C 1
ATOM 5525 O O . GLY D 1 198 ? 9.802 33.613 63.222 1.00 43.01 198 GLY D O 1
ATOM 5526 N N . VAL D 1 199 ? 9.104 32.019 64.589 1.00 42.86 199 VAL D N 1
ATOM 5527 C CA . VAL D 1 199 ? 7.790 31.930 64.012 1.00 44.91 199 VAL D CA 1
ATOM 5528 C C . VAL D 1 199 ? 6.864 32.809 64.841 1.00 46.98 199 VAL D C 1
ATOM 5529 O O . VAL D 1 199 ? 6.737 32.626 66.069 1.00 38.97 199 VAL D O 1
ATOM 5533 N N . LEU D 1 200 ? 6.142 33.705 64.162 1.00 37.49 200 LEU D N 1
ATOM 5534 C CA . LEU D 1 200 ? 5.148 34.482 64.873 1.00 41.16 200 LEU D CA 1
ATOM 5535 C C . LEU D 1 200 ? 4.056 33.625 65.454 1.00 40.87 200 LEU D C 1
ATOM 5536 O O . LEU D 1 200 ? 3.394 32.841 64.757 1.00 40.58 200 LEU D O 1
ATOM 5541 N N . SER D 1 201 ? 3.792 33.864 66.735 1.00 40.67 201 SER D N 1
ATOM 5542 C CA . SER D 1 201 ? 2.708 33.158 67.465 1.00 44.15 201 SER D CA 1
ATOM 5543 C C . SER D 1 201 ? 1.327 33.596 67.017 1.00 50.00 201 SER D C 1
ATOM 5544 O O . SER D 1 201 ? 1.029 34.784 66.990 1.00 48.28 201 SER D O 1
ATOM 5547 N N . ARG D 1 202 ? 0.424 32.663 66.747 1.00 56.49 202 ARG D N 1
ATOM 5548 C CA . ARG D 1 202 ? -0.935 33.055 66.372 1.00 58.91 202 ARG D CA 1
ATOM 5549 C C . ARG D 1 202 ? -1.711 33.905 67.371 1.00 57.15 202 ARG D C 1
ATOM 5550 O O . ARG D 1 202 ? -2.683 34.611 67.021 1.00 59.62 202 ARG D O 1
ATOM 5558 N N . SER D 1 203 ? -1.300 33.847 68.622 1.00 58.54 203 SER D N 1
ATOM 5559 C CA . SER D 1 203 ? -1.928 34.711 69.645 1.00 58.73 203 SER D CA 1
ATOM 5560 C C . SER D 1 203 ? -1.782 36.234 69.352 1.00 65.33 203 SER D C 1
ATOM 5561 O O . SER D 1 203 ? -2.599 37.036 69.775 1.00 69.46 203 SER D O 1
ATOM 5564 N N . VAL D 1 204 ? -0.754 36.621 68.597 1.00 73.83 204 VAL D N 1
ATOM 5565 C CA . VAL D 1 204 ? -0.578 38.023 68.145 1.00 69.83 204 VAL D CA 1
ATOM 5566 C C . VAL D 1 204 ? -1.558 38.462 67.011 1.00 67.01 204 VAL D C 1
ATOM 5567 O O . VAL D 1 204 ? -1.876 39.656 66.872 1.00 69.41 204 VAL D O 1
ATOM 5571 N N . TYR D 1 205 ? -2.117 37.509 66.270 1.00 65.51 205 TYR D N 1
ATOM 5572 C CA . TYR D 1 205 ? -3.201 37.793 65.306 1.00 64.47 205 TYR D CA 1
ATOM 5573 C C . TYR D 1 205 ? -4.507 36.931 65.491 1.00 66.99 205 TYR D C 1
ATOM 5574 O O . TYR D 1 205 ? -5.294 36.832 64.574 1.00 70.66 205 TYR D O 1
ATOM 5583 N N . GLU D 1 206 ? -4.778 36.365 66.668 1.00 74.53 206 GLU D N 1
ATOM 5584 C CA . GLU D 1 206 ? -6.061 35.655 66.884 1.00 78.68 206 GLU D CA 1
ATOM 5585 C C . GLU D 1 206 ? -6.631 35.752 68.299 1.00 80.96 206 GLU D C 1
ATOM 5586 O O . GLU D 1 206 ? -7.843 35.540 68.507 1.00 73.37 206 GLU D O 1
ATOM 5592 N N . VAL E 1 24 ? 50.483 42.706 10.330 1.00 69.24 24 VAL E N 1
ATOM 5593 C CA . VAL E 1 24 ? 51.308 41.505 10.731 1.00 65.69 24 VAL E CA 1
ATOM 5594 C C . VAL E 1 24 ? 52.764 41.647 10.261 1.00 57.79 24 VAL E C 1
ATOM 5595 O O . VAL E 1 24 ? 53.036 41.832 9.085 1.00 56.93 24 VAL E O 1
ATOM 5599 N N . PRO E 1 25 ? 53.713 41.612 11.198 1.00 58.44 25 PRO E N 1
ATOM 5600 C CA . PRO E 1 25 ? 55.100 41.865 10.815 1.00 54.32 25 PRO E CA 1
ATOM 5601 C C . PRO E 1 25 ? 55.648 40.810 9.861 1.00 51.35 25 PRO E C 1
ATOM 5602 O O . PRO E 1 25 ? 55.319 39.632 9.984 1.00 43.43 25 PRO E O 1
ATOM 5606 N N . GLN E 1 26 ? 56.555 41.249 8.990 1.00 47.93 26 GLN E N 1
ATOM 5607 C CA . GLN E 1 26 ? 57.187 40.382 7.997 1.00 46.03 26 GLN E CA 1
ATOM 5608 C C . GLN E 1 26 ? 58.122 39.279 8.656 1.00 43.47 26 GLN E C 1
ATOM 5609 O O . GLN E 1 26 ? 58.361 38.222 8.070 1.00 40.92 26 GLN E O 1
ATOM 5615 N N . THR E 1 27 ? 58.665 39.552 9.829 1.00 41.55 27 THR E N 1
ATOM 5616 C CA . THR E 1 27 ? 59.459 38.537 10.562 1.00 43.94 27 THR E CA 1
ATOM 5617 C C . THR E 1 27 ? 58.563 37.424 11.133 1.00 41.69 27 THR E C 1
ATOM 5618 O O . THR E 1 27 ? 59.082 36.398 11.538 1.00 45.69 27 THR E O 1
ATOM 5622 N N . HIS E 1 28 ? 57.263 37.619 11.210 1.00 41.06 28 HIS E N 1
ATOM 5623 C CA . HIS E 1 28 ? 56.396 36.612 11.794 1.00 46.05 28 HIS E CA 1
ATOM 5624 C C . HIS E 1 28 ? 56.329 35.335 10.912 1.00 45.65 28 HIS E C 1
ATOM 5625 O O . HIS E 1 28 ? 55.980 35.457 9.737 1.00 43.21 28 HIS E O 1
ATOM 5632 N N . PRO E 1 29 ? 56.670 34.130 11.466 1.00 45.14 29 PRO E N 1
ATOM 5633 C CA . PRO E 1 29 ? 56.747 32.866 10.638 1.00 43.92 29 PRO E CA 1
ATOM 5634 C C . PRO E 1 29 ? 55.363 32.231 10.369 1.00 46.47 29 PRO E C 1
ATOM 5635 O O . PRO E 1 29 ? 54.808 31.570 11.225 1.00 54.90 29 PRO E O 1
ATOM 5639 N N . HIS E 1 30 ? 54.764 32.560 9.221 1.00 44.74 30 HIS E N 1
ATOM 5640 C CA . HIS E 1 30 ? 53.438 32.142 8.796 1.00 48.43 30 HIS E CA 1
ATOM 5641 C C . HIS E 1 30 ? 53.418 32.265 7.270 1.00 43.21 30 HIS E C 1
ATOM 5642 O O . HIS E 1 30 ? 54.101 33.091 6.719 1.00 38.98 30 HIS E O 1
ATOM 5649 N N . PRO E 1 31 ? 52.644 31.442 6.558 1.00 42.36 31 PRO E N 1
ATOM 5650 C CA . PRO E 1 31 ? 52.659 31.620 5.102 1.00 41.54 31 PRO E CA 1
ATOM 5651 C C . PRO E 1 31 ? 52.111 32.997 4.677 1.00 40.65 31 PRO E C 1
ATOM 5652 O O . PRO E 1 31 ? 51.213 33.507 5.306 1.00 40.04 31 PRO E O 1
ATOM 5656 N N . ASP E 1 32 ? 52.659 33.573 3.631 1.00 40.79 32 ASP E N 1
ATOM 5657 C CA . ASP E 1 32 ? 52.123 34.830 3.112 1.00 44.78 32 ASP E CA 1
ATOM 5658 C C . ASP E 1 32 ? 50.726 34.710 2.474 1.00 46.39 32 ASP E C 1
ATOM 5659 O O . ASP E 1 32 ? 49.954 35.695 2.427 1.00 48.04 32 ASP E O 1
ATOM 5664 N N . VAL E 1 33 ? 50.413 33.557 1.903 1.00 45.26 33 VAL E N 1
ATOM 5665 C CA . VAL E 1 33 ? 49.118 33.318 1.283 1.00 48.91 33 VAL E CA 1
ATOM 5666 C C . VAL E 1 33 ? 48.598 31.941 1.656 1.00 54.76 33 VAL E C 1
ATOM 5667 O O . VAL E 1 33 ? 49.352 31.010 1.543 1.00 65.26 33 VAL E O 1
ATOM 5671 N N . ASP E 1 34 ? 47.351 31.765 2.053 1.00 64.12 34 ASP E N 1
ATOM 5672 C CA . ASP E 1 34 ? 46.815 30.392 2.219 1.00 67.50 34 ASP E CA 1
ATOM 5673 C C . ASP E 1 34 ? 46.477 29.824 0.860 1.00 57.52 34 ASP E C 1
ATOM 5674 O O . ASP E 1 34 ? 46.167 30.577 -0.010 1.00 59.73 34 ASP E O 1
ATOM 5679 N N . ARG E 1 35 ? 46.510 28.513 0.675 1.00 61.05 35 ARG E N 1
ATOM 5680 C CA . ARG E 1 35 ? 46.262 27.964 -0.659 1.00 68.28 35 ARG E CA 1
ATOM 5681 C C . ARG E 1 35 ? 44.816 28.078 -1.073 1.00 60.00 35 ARG E C 1
ATOM 5682 O O . ARG E 1 35 ? 43.953 27.534 -0.484 1.00 67.33 35 ARG E O 1
ATOM 5690 N N . VAL E 1 36 ? 44.606 28.761 -2.156 1.00 53.69 36 VAL E N 1
ATOM 5691 C CA . VAL E 1 36 ? 43.295 28.961 -2.741 1.00 52.18 36 VAL E CA 1
ATOM 5692 C C . VAL E 1 36 ? 43.121 28.068 -3.948 1.00 50.83 36 VAL E C 1
ATOM 5693 O O . VAL E 1 36 ? 43.949 28.076 -4.846 1.00 62.51 36 VAL E O 1
ATOM 5697 N N . LEU E 1 37 ? 42.073 27.261 -3.951 1.00 48.20 37 LEU E N 1
ATOM 5698 C CA . LEU E 1 37 ? 41.776 26.367 -5.072 1.00 52.25 37 LEU E CA 1
ATOM 5699 C C . LEU E 1 37 ? 40.894 27.087 -6.072 1.00 45.11 37 LEU E C 1
ATOM 5700 O O . LEU E 1 37 ? 41.169 27.106 -7.267 1.00 57.63 37 LEU E O 1
ATOM 5705 N N . LEU E 1 38 ? 39.828 27.706 -5.589 1.00 41.90 38 LEU E N 1
ATOM 5706 C CA . LEU E 1 38 ? 38.916 28.467 -6.471 1.00 44.06 38 LEU E CA 1
ATOM 5707 C C . LEU E 1 38 ? 38.648 29.785 -5.827 1.00 42.31 38 LEU E C 1
ATOM 5708 O O . LEU E 1 38 ? 38.202 29.840 -4.698 1.00 44.78 38 LEU E O 1
ATOM 5713 N N . ASP E 1 39 ? 38.913 30.867 -6.539 1.00 48.73 39 ASP E N 1
ATOM 5714 C CA . ASP E 1 39 ? 38.758 32.183 -5.930 1.00 47.76 39 ASP E CA 1
ATOM 5715 C C . ASP E 1 39 ? 37.376 32.708 -6.118 1.00 43.73 39 ASP E C 1
ATOM 5716 O O . ASP E 1 39 ? 36.548 32.162 -6.883 1.00 39.84 39 ASP E O 1
ATOM 5721 N N . GLU E 1 40 ? 37.119 33.776 -5.403 1.00 37.22 40 GLU E N 1
ATOM 5722 C CA . GLU E 1 40 ? 35.767 34.324 -5.343 1.00 41.78 40 GLU E CA 1
ATOM 5723 C C . GLU E 1 40 ? 35.200 34.650 -6.743 1.00 43.18 40 GLU E C 1
ATOM 5724 O O . GLU E 1 40 ? 34.031 34.381 -7.034 1.00 39.49 40 GLU E O 1
ATOM 5730 N N . GLN E 1 41 ? 36.032 35.221 -7.606 1.00 42.79 41 GLN E N 1
ATOM 5731 C CA . GLN E 1 41 ? 35.604 35.566 -8.954 1.00 48.78 41 GLN E CA 1
ATOM 5732 C C . GLN E 1 41 ? 35.352 34.326 -9.820 1.00 45.86 41 GLN E C 1
ATOM 5733 O O . GLN E 1 41 ? 34.406 34.320 -10.595 1.00 43.98 41 GLN E O 1
ATOM 5739 N N . GLN E 1 42 ? 36.191 33.304 -9.706 1.00 44.99 42 GLN E N 1
ATOM 5740 C CA . GLN E 1 42 ? 35.959 32.083 -10.445 1.00 43.27 42 GLN E CA 1
ATOM 5741 C C . GLN E 1 42 ? 34.654 31.426 -10.080 1.00 37.18 42 GLN E C 1
ATOM 5742 O O . GLN E 1 42 ? 33.920 30.992 -10.945 1.00 36.86 42 GLN E O 1
ATOM 5748 N N . ILE E 1 43 ? 34.318 31.419 -8.780 1.00 37.96 43 ILE E N 1
ATOM 5749 C CA . ILE E 1 43 ? 33.042 30.870 -8.330 1.00 35.80 43 ILE E CA 1
ATOM 5750 C C . ILE E 1 43 ? 31.872 31.685 -8.883 1.00 35.80 43 ILE E C 1
ATOM 5751 O O . ILE E 1 43 ? 30.963 31.145 -9.545 1.00 32.62 43 ILE E O 1
ATOM 5756 N N . ARG E 1 44 ? 31.948 33.001 -8.758 1.00 33.36 44 ARG E N 1
ATOM 5757 C CA . ARG E 1 44 ? 30.912 33.845 -9.250 1.00 36.36 44 ARG E CA 1
ATOM 5758 C C . ARG E 1 44 ? 30.686 33.711 -10.813 1.00 41.28 44 ARG E C 1
ATOM 5759 O O . ARG E 1 44 ? 29.570 33.608 -11.272 1.00 36.88 44 ARG E O 1
ATOM 5767 N N . ASP E 1 45 ? 31.747 33.704 -11.593 1.00 39.53 45 ASP E N 1
ATOM 5768 C CA . ASP E 1 45 ? 31.619 33.555 -12.997 1.00 42.70 45 ASP E CA 1
ATOM 5769 C C . ASP E 1 45 ? 30.957 32.207 -13.318 1.00 37.27 45 ASP E C 1
ATOM 5770 O O . ASP E 1 45 ? 30.093 32.127 -14.188 1.00 37.81 45 ASP E O 1
ATOM 5775 N N . ARG E 1 46 ? 31.422 31.135 -12.674 1.00 32.42 46 ARG E N 1
ATOM 5776 C CA . ARG E 1 46 ? 30.895 29.841 -13.008 1.00 32.10 46 ARG E CA 1
ATOM 5777 C C . ARG E 1 46 ? 29.396 29.699 -12.612 1.00 32.03 46 ARG E C 1
ATOM 5778 O O . ARG E 1 46 ? 28.576 29.132 -13.383 1.00 30.66 46 ARG E O 1
ATOM 5786 N N . LEU E 1 47 ? 29.000 30.256 -11.468 1.00 32.17 47 LEU E N 1
ATOM 5787 C CA . LEU E 1 47 ? 27.613 30.180 -11.054 1.00 31.99 47 LEU E CA 1
ATOM 5788 C C . LEU E 1 47 ? 26.747 31.050 -11.935 1.00 32.86 47 LEU E C 1
ATOM 5789 O O . LEU E 1 47 ? 25.577 30.707 -12.190 1.00 34.54 47 LEU E O 1
ATOM 5794 N N . ALA E 1 48 ? 27.280 32.129 -12.470 1.00 35.14 48 ALA E N 1
ATOM 5795 C CA . ALA E 1 48 ? 26.554 32.885 -13.479 1.00 38.28 48 ALA E CA 1
ATOM 5796 C C . ALA E 1 48 ? 26.204 32.006 -14.708 1.00 40.76 48 ALA E C 1
ATOM 5797 O O . ALA E 1 48 ? 25.089 32.119 -15.224 1.00 40.70 48 ALA E O 1
ATOM 5799 N N . GLU E 1 49 ? 27.169 31.210 -15.202 1.00 40.74 49 GLU E N 1
ATOM 5800 C CA . GLU E 1 49 ? 26.942 30.323 -16.357 1.00 44.18 49 GLU E CA 1
ATOM 5801 C C . GLU E 1 49 ? 25.966 29.213 -16.012 1.00 39.61 49 GLU E C 1
ATOM 5802 O O . GLU E 1 49 ? 25.008 29.006 -16.724 1.00 43.97 49 GLU E O 1
ATOM 5808 N N . LEU E 1 50 ? 26.124 28.616 -14.844 1.00 42.60 50 LEU E N 1
ATOM 5809 C CA . LEU E 1 50 ? 25.159 27.612 -14.411 1.00 34.92 50 LEU E CA 1
ATOM 5810 C C . LEU E 1 50 ? 23.786 28.170 -14.291 1.00 33.35 50 LEU E C 1
ATOM 5811 O O . LEU E 1 50 ? 22.785 27.530 -14.697 1.00 31.98 50 LEU E O 1
ATOM 5816 N N . GLY E 1 51 ? 23.690 29.374 -13.797 1.00 32.75 51 GLY E N 1
ATOM 5817 C CA . GLY E 1 51 ? 22.375 29.995 -13.568 1.00 35.99 51 GLY E CA 1
ATOM 5818 C C . GLY E 1 51 ? 21.606 30.195 -14.854 1.00 37.85 51 GLY E C 1
ATOM 5819 O O . GLY E 1 51 ? 20.373 30.045 -14.904 1.00 38.05 51 GLY E O 1
ATOM 5820 N N . GLU E 1 52 ? 22.339 30.535 -15.867 1.00 33.17 52 GLU E N 1
ATOM 5821 C CA . GLU E 1 52 ? 21.781 30.890 -17.158 1.00 41.24 52 GLU E CA 1
ATOM 5822 C C . GLU E 1 52 ? 21.318 29.590 -17.801 1.00 38.88 52 GLU E C 1
ATOM 5823 O O . GLU E 1 52 ? 20.216 29.479 -18.314 1.00 36.40 52 GLU E O 1
ATOM 5829 N N . GLN E 1 53 ? 22.146 28.554 -17.667 1.00 37.93 53 GLN E N 1
ATOM 5830 C CA . GLN E 1 53 ? 21.792 27.286 -18.233 1.00 37.25 53 GLN E CA 1
ATOM 5831 C C . GLN E 1 53 ? 20.549 26.701 -17.542 1.00 36.16 53 GLN E C 1
ATOM 5832 O O . GLN E 1 53 ? 19.668 26.165 -18.204 1.00 37.26 53 GLN E O 1
ATOM 5838 N N . ILE E 1 54 ? 20.519 26.763 -16.210 1.00 33.93 54 ILE E N 1
ATOM 5839 C CA . ILE E 1 54 ? 19.389 26.285 -15.444 1.00 36.73 54 ILE E CA 1
ATOM 5840 C C . ILE E 1 54 ? 18.123 27.083 -15.846 1.00 38.42 54 ILE E C 1
ATOM 5841 O O . ILE E 1 54 ? 17.035 26.507 -15.991 1.00 33.44 54 ILE E O 1
ATOM 5846 N N . ALA E 1 55 ? 18.255 28.396 -15.979 1.00 36.16 55 ALA E N 1
ATOM 5847 C CA . ALA E 1 55 ? 17.095 29.179 -16.335 1.00 38.18 55 ALA E CA 1
ATOM 5848 C C . ALA E 1 55 ? 16.508 28.747 -17.689 1.00 38.96 55 ALA E C 1
ATOM 5849 O O . ALA E 1 55 ? 15.293 28.700 -17.856 1.00 41.11 55 ALA E O 1
ATOM 5851 N N . ALA E 1 56 ? 17.358 28.460 -18.676 1.00 44.43 56 ALA E N 1
ATOM 5852 C CA . ALA E 1 56 ? 16.839 28.031 -19.978 1.00 43.23 56 ALA E CA 1
ATOM 5853 C C . ALA E 1 56 ? 16.210 26.633 -19.838 1.00 41.74 56 ALA E C 1
ATOM 5854 O O . ALA E 1 56 ? 15.161 26.415 -20.367 1.00 36.95 56 ALA E O 1
ATOM 5856 N N . ASP E 1 57 ? 16.864 25.690 -19.127 1.00 37.14 57 ASP E N 1
ATOM 5857 C CA . ASP E 1 57 ? 16.350 24.348 -19.049 1.00 40.23 57 ASP E CA 1
ATOM 5858 C C . ASP E 1 57 ? 15.021 24.281 -18.327 1.00 40.14 57 ASP E C 1
ATOM 5859 O O . ASP E 1 57 ? 14.238 23.405 -18.591 1.00 41.32 57 ASP E O 1
ATOM 5864 N N . TYR E 1 58 ? 14.758 25.202 -17.404 1.00 39.02 58 TYR E N 1
ATOM 5865 C CA . TYR E 1 58 ? 13.513 25.127 -16.627 1.00 37.41 58 TYR E CA 1
ATOM 5866 C C . TYR E 1 58 ? 12.497 26.236 -16.966 1.00 38.25 58 TYR E C 1
ATOM 5867 O O . TYR E 1 58 ? 11.625 26.553 -16.159 1.00 40.56 58 TYR E O 1
ATOM 5876 N N . ALA E 1 59 ? 12.647 26.856 -18.127 1.00 41.06 59 ALA E N 1
ATOM 5877 C CA . ALA E 1 59 ? 11.864 28.049 -18.492 1.00 45.27 59 ALA E CA 1
ATOM 5878 C C . ALA E 1 59 ? 10.347 27.874 -18.339 1.00 46.87 59 ALA E C 1
ATOM 5879 O O . ALA E 1 59 ? 9.658 28.790 -17.979 1.00 50.15 59 ALA E O 1
ATOM 5881 N N . GLU E 1 60 ? 9.854 26.670 -18.586 1.00 47.84 60 GLU E N 1
ATOM 5882 C CA . GLU E 1 60 ? 8.453 26.400 -18.607 1.00 49.98 60 GLU E CA 1
ATOM 5883 C C . GLU E 1 60 ? 7.903 26.080 -17.241 1.00 50.16 60 GLU E C 1
ATOM 5884 O O . GLU E 1 60 ? 6.704 26.161 -17.012 1.00 45.00 60 GLU E O 1
ATOM 5890 N N . GLU E 1 61 ? 8.776 25.721 -16.300 1.00 53.93 61 GLU E N 1
ATOM 5891 C CA . GLU E 1 61 ? 8.337 25.198 -15.019 1.00 51.31 61 GLU E CA 1
ATOM 5892 C C . GLU E 1 61 ? 9.509 25.317 -14.027 1.00 40.92 61 GLU E C 1
ATOM 5893 O O . GLU E 1 61 ? 10.353 24.410 -13.869 1.00 39.04 61 GLU E O 1
ATOM 5899 N N . PRO E 1 62 ? 9.582 26.461 -13.353 1.00 39.77 62 PRO E N 1
ATOM 5900 C CA . PRO E 1 62 ? 10.705 26.675 -12.475 1.00 35.86 62 PRO E CA 1
ATOM 5901 C C . PRO E 1 62 ? 10.858 25.608 -11.319 1.00 34.70 62 PRO E C 1
ATOM 5902 O O . PRO E 1 62 ? 9.869 25.108 -10.827 1.00 36.35 62 PRO E O 1
ATOM 5906 N N . PRO E 1 63 ? 12.088 25.268 -10.948 1.00 35.80 63 PRO E N 1
ATOM 5907 C CA . PRO E 1 63 ? 12.349 24.272 -9.908 1.00 36.47 63 PRO E CA 1
ATOM 5908 C C . PRO E 1 63 ? 12.204 24.797 -8.509 1.00 33.18 63 PRO E C 1
ATOM 5909 O O . PRO E 1 63 ? 12.342 25.997 -8.264 1.00 35.25 63 PRO E O 1
ATOM 5913 N N . VAL E 1 64 ? 11.955 23.866 -7.625 1.00 35.12 64 VAL E N 1
ATOM 5914 C CA . VAL E 1 64 ? 12.218 24.010 -6.195 1.00 35.69 64 VAL E CA 1
ATOM 5915 C C . VAL E 1 64 ? 13.699 23.676 -6.016 1.00 35.76 64 VAL E C 1
ATOM 5916 O O . VAL E 1 64 ? 14.118 22.547 -6.266 1.00 33.46 64 VAL E O 1
ATOM 5920 N N . LEU E 1 65 ? 14.485 24.668 -5.555 1.00 32.71 65 LEU E N 1
ATOM 5921 C CA . LEU E 1 65 ? 15.871 24.440 -5.177 1.00 37.46 65 LEU E CA 1
ATOM 5922 C C . LEU E 1 65 ? 15.917 23.864 -3.762 1.00 34.72 65 LEU E C 1
ATOM 5923 O O . LEU E 1 65 ? 15.296 24.394 -2.862 1.00 34.72 65 LEU E O 1
ATOM 5928 N N . VAL E 1 66 ? 16.603 22.745 -3.614 1.00 33.80 66 VAL E N 1
ATOM 5929 C CA . VAL E 1 66 ? 16.712 22.068 -2.351 1.00 29.73 66 VAL E CA 1
ATOM 5930 C C . VAL E 1 66 ? 18.153 21.972 -1.910 1.00 29.87 66 VAL E C 1
ATOM 5931 O O . VAL E 1 66 ? 18.987 21.485 -2.618 1.00 27.55 66 VAL E O 1
ATOM 5935 N N . GLY E 1 67 ? 18.420 22.498 -0.732 1.00 29.47 67 GLY E N 1
ATOM 5936 C CA . GLY E 1 67 ? 19.732 22.485 -0.195 1.00 28.37 67 GLY E CA 1
ATOM 5937 C C . GLY E 1 67 ? 19.819 21.753 1.153 1.00 27.05 67 GLY E C 1
ATOM 5938 O O . GLY E 1 67 ? 18.897 21.838 1.934 1.00 26.17 67 GLY E O 1
ATOM 5939 N N . VAL E 1 68 ? 20.901 21.027 1.338 1.00 30.65 68 VAL E N 1
ATOM 5940 C CA . VAL E 1 68 ? 21.173 20.308 2.594 1.00 31.22 68 VAL E CA 1
ATOM 5941 C C . VAL E 1 68 ? 22.111 21.177 3.421 1.00 30.89 68 VAL E C 1
ATOM 5942 O O . VAL E 1 68 ? 23.198 21.469 3.012 1.00 34.32 68 VAL E O 1
ATOM 5946 N N . LEU E 1 69 ? 21.655 21.571 4.580 1.00 27.43 69 LEU E N 1
ATOM 5947 C CA . LEU E 1 69 ? 22.446 22.354 5.506 1.00 33.68 69 LEU E CA 1
ATOM 5948 C C . LEU E 1 69 ? 23.612 21.551 6.025 1.00 36.74 69 LEU E C 1
ATOM 5949 O O . LEU E 1 69 ? 23.498 20.337 6.181 1.00 33.07 69 LEU E O 1
ATOM 5954 N N . ARG E 1 70 ? 24.729 22.193 6.363 1.00 34.65 70 ARG E N 1
ATOM 5955 C CA . ARG E 1 70 ? 24.985 23.618 6.310 1.00 37.94 70 ARG E CA 1
ATOM 5956 C C . ARG E 1 70 ? 25.881 23.942 5.143 1.00 40.14 70 ARG E C 1
ATOM 5957 O O . ARG E 1 70 ? 26.038 25.141 4.761 1.00 43.42 70 ARG E O 1
ATOM 5965 N N . GLY E 1 71 ? 26.465 22.895 4.551 1.00 34.89 71 GLY E N 1
ATOM 5966 C CA . GLY E 1 71 ? 27.373 23.071 3.423 1.00 45.52 71 GLY E CA 1
ATOM 5967 C C . GLY E 1 71 ? 26.828 23.848 2.213 1.00 41.80 71 GLY E C 1
ATOM 5968 O O . GLY E 1 71 ? 27.586 24.450 1.436 1.00 45.73 71 GLY E O 1
ATOM 5969 N N . ALA E 1 72 ? 25.544 23.728 1.982 1.00 40.15 72 ALA E N 1
ATOM 5970 C CA . ALA E 1 72 ? 24.911 24.282 0.746 1.00 35.74 72 ALA E CA 1
ATOM 5971 C C . ALA E 1 72 ? 24.564 25.741 0.854 1.00 32.52 72 ALA E C 1
ATOM 5972 O O . ALA E 1 72 ? 24.081 26.339 -0.123 1.00 33.54 72 ALA E O 1
ATOM 5974 N N . VAL E 1 73 ? 24.796 26.339 1.993 1.00 32.88 73 VAL E N 1
ATOM 5975 C CA . VAL E 1 73 ? 24.341 27.725 2.190 1.00 33.46 73 VAL E CA 1
ATOM 5976 C C . VAL E 1 73 ? 24.828 28.726 1.161 1.00 32.20 73 VAL E C 1
ATOM 5977 O O . VAL E 1 73 ? 23.995 29.431 0.539 1.00 34.54 73 VAL E O 1
ATOM 5989 N N . VAL E 1 75 ? 26.498 28.273 -1.829 1.00 29.36 75 VAL E N 1
ATOM 5990 C CA . VAL E 1 75 ? 26.157 27.938 -3.255 1.00 37.59 75 VAL E CA 1
ATOM 5991 C C . VAL E 1 75 ? 24.682 28.178 -3.569 1.00 35.54 75 VAL E C 1
ATOM 5992 O O . VAL E 1 75 ? 24.338 28.724 -4.581 1.00 34.59 75 VAL E O 1
ATOM 6004 N N . ALA E 1 77 ? 22.577 30.384 -1.898 1.00 26.78 77 ALA E N 1
ATOM 6005 C CA . ALA E 1 77 ? 22.264 31.824 -1.869 1.00 26.30 77 ALA E CA 1
ATOM 6006 C C . ALA E 1 77 ? 22.772 32.473 -3.169 1.00 27.59 77 ALA E C 1
ATOM 6007 O O . ALA E 1 77 ? 22.064 33.294 -3.756 1.00 25.39 77 ALA E O 1
ATOM 6009 N N . ASP E 1 78 ? 23.979 32.050 -3.632 1.00 26.46 78 ASP E N 1
ATOM 6010 C CA . ASP E 1 78 ? 24.539 32.660 -4.767 1.00 30.47 78 ASP E CA 1
ATOM 6011 C C . ASP E 1 78 ? 23.892 32.172 -6.095 1.00 33.71 78 ASP E C 1
ATOM 6012 O O . ASP E 1 78 ? 23.549 32.952 -6.997 1.00 35.23 78 ASP E O 1
ATOM 6017 N N . LEU E 1 79 ? 23.712 30.868 -6.215 1.00 35.34 79 LEU E N 1
ATOM 6018 C CA . LEU E 1 79 ? 23.165 30.318 -7.471 1.00 31.81 79 LEU E CA 1
ATOM 6019 C C . LEU E 1 79 ? 21.743 30.749 -7.696 1.00 29.88 79 LEU E C 1
ATOM 6020 O O . LEU E 1 79 ? 21.342 31.036 -8.858 1.00 28.94 79 LEU E O 1
ATOM 6025 N N . ALA E 1 80 ? 20.949 30.776 -6.629 1.00 28.28 80 ALA E N 1
ATOM 6026 C CA . ALA E 1 80 ? 19.573 31.119 -6.761 1.00 27.44 80 ALA E CA 1
ATOM 6027 C C . ALA E 1 80 ? 19.469 32.505 -7.381 1.00 30.59 80 ALA E C 1
ATOM 6028 O O . ALA E 1 80 ? 18.584 32.758 -8.207 1.00 32.49 80 ALA E O 1
ATOM 6030 N N . ARG E 1 81 ? 20.371 33.411 -6.976 1.00 30.05 81 ARG E N 1
ATOM 6031 C CA . ARG E 1 81 ? 20.354 34.771 -7.479 1.00 30.84 81 ARG E CA 1
ATOM 6032 C C . ARG E 1 81 ? 20.804 34.889 -8.929 1.00 34.08 81 ARG E C 1
ATOM 6033 O O . ARG E 1 81 ? 20.605 35.901 -9.532 1.00 35.53 81 ARG E O 1
ATOM 6041 N N . GLN E 1 82 ? 21.390 33.842 -9.486 1.00 33.62 82 GLN E N 1
ATOM 6042 C CA . GLN E 1 82 ? 21.764 33.813 -10.880 1.00 32.20 82 GLN E CA 1
ATOM 6043 C C . GLN E 1 82 ? 20.760 33.105 -11.781 1.00 31.89 82 GLN E C 1
ATOM 6044 O O . GLN E 1 82 ? 21.046 32.871 -12.921 1.00 31.88 82 GLN E O 1
ATOM 6050 N N . ILE E 1 83 ? 19.640 32.666 -11.225 1.00 32.46 83 ILE E N 1
ATOM 6051 C CA . ILE E 1 83 ? 18.656 31.941 -11.980 1.00 32.82 83 ILE E CA 1
ATOM 6052 C C . ILE E 1 83 ? 17.479 32.904 -12.139 1.00 33.54 83 ILE E C 1
ATOM 6053 O O . ILE E 1 83 ? 16.810 33.217 -11.151 1.00 31.07 83 ILE E O 1
ATOM 6058 N N . ASP E 1 84 ? 17.260 33.385 -13.359 1.00 32.02 84 ASP E N 1
ATOM 6059 C CA . ASP E 1 84 ? 16.185 34.372 -13.612 1.00 35.59 84 ASP E CA 1
ATOM 6060 C C . ASP E 1 84 ? 14.871 33.642 -13.904 1.00 36.29 84 ASP E C 1
ATOM 6061 O O . ASP E 1 84 ? 14.349 33.635 -15.019 1.00 38.71 84 ASP E O 1
ATOM 6066 N N . LEU E 1 85 ? 14.337 33.007 -12.889 1.00 34.52 85 LEU E N 1
ATOM 6067 C CA . LEU E 1 85 ? 13.019 32.358 -12.939 1.00 36.21 85 LEU E CA 1
ATOM 6068 C C . LEU E 1 85 ? 12.424 32.532 -11.586 1.00 35.47 85 LEU E C 1
ATOM 6069 O O . LEU E 1 85 ? 13.141 32.795 -10.573 1.00 33.99 85 LEU E O 1
ATOM 6074 N N . LYS E 1 86 ? 11.151 32.236 -11.492 1.00 37.21 86 LYS E N 1
ATOM 6075 C CA . LYS E 1 86 ? 10.511 32.243 -10.171 1.00 36.86 86 LYS E CA 1
ATOM 6076 C C . LYS E 1 86 ? 10.763 30.904 -9.481 1.00 34.23 86 LYS E C 1
ATOM 6077 O O . LYS E 1 86 ? 9.814 30.083 -9.306 1.00 32.58 86 LYS E O 1
ATOM 6083 N N . VAL E 1 87 ? 11.979 30.703 -9.034 1.00 32.36 87 VAL E N 1
ATOM 6084 C CA . VAL E 1 87 ? 12.314 29.504 -8.237 1.00 33.67 87 VAL E CA 1
ATOM 6085 C C . VAL E 1 87 ? 11.718 29.599 -6.874 1.00 31.98 87 VAL E C 1
ATOM 6086 O O . VAL E 1 87 ? 11.314 30.666 -6.414 1.00 32.21 87 VAL E O 1
ATOM 6090 N N . GLU E 1 88 ? 11.610 28.461 -6.207 1.00 34.23 88 GLU E N 1
ATOM 6091 C CA . GLU E 1 88 ? 11.363 28.390 -4.791 1.00 32.29 88 GLU E CA 1
ATOM 6092 C C . GLU E 1 88 ? 12.554 27.729 -4.143 1.00 33.84 88 GLU E C 1
ATOM 6093 O O . GLU E 1 88 ? 13.427 27.195 -4.807 1.00 33.05 88 GLU E O 1
ATOM 6107 N N . ASP E 1 90 ? 14.022 25.453 -0.601 1.00 30.09 90 ASP E N 1
ATOM 6108 C CA . ASP E 1 90 ? 13.642 24.658 0.541 1.00 28.18 90 ASP E CA 1
ATOM 6109 C C . ASP E 1 90 ? 14.919 23.954 1.041 1.00 29.41 90 ASP E C 1
ATOM 6110 O O . ASP E 1 90 ? 15.876 23.844 0.306 1.00 30.43 90 ASP E O 1
ATOM 6115 N N . TRP E 1 91 ? 14.895 23.491 2.277 1.00 27.06 91 TRP E N 1
ATOM 6116 C CA . TRP E 1 91 ? 16.076 23.036 3.003 1.00 26.63 91 TRP E CA 1
ATOM 6117 C C . TRP E 1 91 ? 15.860 21.802 3.799 1.00 26.64 91 TRP E C 1
ATOM 6118 O O . TRP E 1 91 ? 14.736 21.561 4.319 1.00 26.27 91 TRP E O 1
ATOM 6137 N N . ALA E 1 93 ? 17.932 19.366 6.894 1.00 31.81 93 ALA E N 1
ATOM 6138 C CA . ALA E 1 93 ? 19.070 19.127 7.782 1.00 29.78 93 ALA E CA 1
ATOM 6139 C C . ALA E 1 93 ? 19.165 17.646 8.050 1.00 30.94 93 ALA E C 1
ATOM 6140 O O . ALA E 1 93 ? 18.163 16.966 8.324 1.00 32.15 93 ALA E O 1
ATOM 6142 N N . VAL E 1 94 ? 20.393 17.137 8.086 1.00 31.80 94 VAL E N 1
ATOM 6143 C CA . VAL E 1 94 ? 20.596 15.695 8.251 1.00 30.66 94 VAL E CA 1
ATOM 6144 C C . VAL E 1 94 ? 21.719 15.395 9.259 1.00 31.02 94 VAL E C 1
ATOM 6145 O O . VAL E 1 94 ? 22.547 16.240 9.562 1.00 36.19 94 VAL E O 1
ATOM 6149 N N . SER E 1 95 ? 21.727 14.184 9.725 1.00 33.31 95 SER E N 1
ATOM 6150 C CA . SER E 1 95 ? 22.804 13.728 10.526 1.00 31.57 95 SER E CA 1
ATOM 6151 C C . SER E 1 95 ? 23.076 12.274 10.284 1.00 34.64 95 SER E C 1
ATOM 6152 O O . SER E 1 95 ? 22.322 11.621 9.627 1.00 39.83 95 SER E O 1
ATOM 6155 N N . SER E 1 96 ? 24.203 11.798 10.765 1.00 40.49 96 SER E N 1
ATOM 6156 C CA . SER E 1 96 ? 24.675 10.445 10.446 1.00 40.02 96 SER E CA 1
ATOM 6157 C C . SER E 1 96 ? 23.983 9.412 11.271 1.00 39.05 96 SER E C 1
ATOM 6158 O O . SER E 1 96 ? 23.593 9.680 12.422 1.00 43.96 96 SER E O 1
ATOM 6161 N N . TYR E 1 97 ? 23.740 8.239 10.693 1.00 34.17 97 TYR E N 1
ATOM 6162 C CA . TYR E 1 97 ? 23.329 7.074 11.460 1.00 36.02 97 TYR E CA 1
ATOM 6163 C C . TYR E 1 97 ? 24.533 6.166 11.673 1.00 40.84 97 TYR E C 1
ATOM 6164 O O . TYR E 1 97 ? 24.399 4.942 11.721 1.00 54.88 97 TYR E O 1
ATOM 6173 N N . GLY E 1 98 ? 25.728 6.725 11.653 1.00 39.65 98 GLY E N 1
ATOM 6174 C CA . GLY E 1 98 ? 26.956 5.920 11.966 1.00 48.37 98 GLY E CA 1
ATOM 6175 C C . GLY E 1 98 ? 27.258 4.965 10.828 1.00 50.04 98 GLY E C 1
ATOM 6176 O O . GLY E 1 98 ? 27.266 5.357 9.617 1.00 49.46 98 GLY E O 1
ATOM 6177 N N . SER E 1 99 ? 27.436 3.709 11.164 1.00 46.41 99 SER E N 1
ATOM 6178 C CA . SER E 1 99 ? 27.891 2.725 10.145 1.00 52.35 99 SER E CA 1
ATOM 6179 C C . SER E 1 99 ? 26.864 2.576 8.973 1.00 50.05 99 SER E C 1
ATOM 6180 O O . SER E 1 99 ? 27.238 2.371 7.805 1.00 48.41 99 SER E O 1
ATOM 6183 N N . GLY E 1 100 ? 25.584 2.747 9.270 1.00 48.83 100 GLY E N 1
ATOM 6184 C CA . GLY E 1 100 ? 24.559 2.725 8.238 1.00 49.19 100 GLY E CA 1
ATOM 6185 C C . GLY E 1 100 ? 24.759 3.771 7.122 1.00 47.28 100 GLY E C 1
ATOM 6186 O O . GLY E 1 100 ? 24.497 3.510 5.935 1.00 43.05 100 GLY E O 1
ATOM 6187 N N . THR E 1 101 ? 25.192 4.954 7.503 1.00 42.42 101 THR E N 1
ATOM 6188 C CA . THR E 1 101 ? 25.384 6.033 6.556 1.00 51.41 101 THR E CA 1
ATOM 6189 C C . THR E 1 101 ? 26.484 5.677 5.566 1.00 57.50 101 THR E C 1
ATOM 6190 O O . THR E 1 101 ? 26.338 5.916 4.369 1.00 59.86 101 THR E O 1
ATOM 6194 N N . LYS E 1 102 ? 27.554 5.076 6.068 1.00 47.65 102 LYS E N 1
ATOM 6195 C CA . LYS E 1 102 ? 28.676 4.642 5.223 1.00 55.70 102 LYS E CA 1
ATOM 6196 C C . LYS E 1 102 ? 28.251 3.530 4.250 1.00 57.20 102 LYS E C 1
ATOM 6197 O O . LYS E 1 102 ? 28.514 3.616 3.072 1.00 64.57 102 LYS E O 1
ATOM 6203 N N . SER E 1 103 ? 27.454 2.580 4.698 1.00 57.16 103 SER E N 1
ATOM 6204 C CA . SER E 1 103 ? 27.101 1.490 3.828 1.00 59.82 103 SER E CA 1
ATOM 6205 C C . SER E 1 103 ? 25.896 1.718 2.866 1.00 62.80 103 SER E C 1
ATOM 6206 O O . SER E 1 103 ? 25.916 1.184 1.777 1.00 54.28 103 SER E O 1
ATOM 6209 N N . SER E 1 104 ? 24.876 2.517 3.218 1.00 55.58 104 SER E N 1
ATOM 6210 C CA . SER E 1 104 ? 23.745 2.763 2.283 1.00 54.22 104 SER E CA 1
ATOM 6211 C C . SER E 1 104 ? 23.478 4.234 1.942 1.00 46.35 104 SER E C 1
ATOM 6212 O O . SER E 1 104 ? 22.719 4.541 1.013 1.00 47.09 104 SER E O 1
ATOM 6215 N N . GLY E 1 105 ? 24.145 5.149 2.638 1.00 44.84 105 GLY E N 1
ATOM 6216 C CA . GLY E 1 105 ? 23.917 6.564 2.395 1.00 43.87 105 GLY E CA 1
ATOM 6217 C C . GLY E 1 105 ? 22.761 7.095 3.219 1.00 37.92 105 GLY E C 1
ATOM 6218 O O . GLY E 1 105 ? 22.510 8.295 3.199 1.00 43.06 105 GLY E O 1
ATOM 6219 N N . VAL E 1 106 ? 22.024 6.216 3.892 1.00 35.80 106 VAL E N 1
ATOM 6220 C CA . VAL E 1 106 ? 20.912 6.655 4.725 1.00 33.84 106 VAL E CA 1
ATOM 6221 C C . VAL E 1 106 ? 21.412 7.679 5.783 1.00 31.67 106 VAL E C 1
ATOM 6222 O O . VAL E 1 106 ? 22.454 7.521 6.394 1.00 32.70 106 VAL E O 1
ATOM 6226 N N . VAL E 1 107 ? 20.663 8.741 5.918 1.00 32.30 107 VAL E N 1
ATOM 6227 C CA . VAL E 1 107 ? 20.931 9.748 6.950 1.00 34.06 107 VAL E CA 1
ATOM 6228 C C . VAL E 1 107 ? 19.637 9.960 7.748 1.00 29.80 107 VAL E C 1
ATOM 6229 O O . VAL E 1 107 ? 18.544 9.693 7.293 1.00 29.94 107 VAL E O 1
ATOM 6233 N N . ARG E 1 108 ? 19.820 10.495 8.966 1.00 28.87 108 ARG E N 1
ATOM 6234 C CA . ARG E 1 108 ? 18.712 10.842 9.798 1.00 26.63 108 ARG E CA 1
ATOM 6235 C C . ARG E 1 108 ? 18.252 12.211 9.270 1.00 28.08 108 ARG E C 1
ATOM 6236 O O . ARG E 1 108 ? 19.067 13.163 9.162 1.00 32.11 108 ARG E O 1
ATOM 6244 N N . ILE E 1 109 ? 16.943 12.355 9.083 1.00 28.57 109 ILE E N 1
ATOM 6245 C CA . ILE E 1 109 ? 16.365 13.677 8.750 1.00 29.39 109 ILE E CA 1
ATOM 6246 C C . ILE E 1 109 ? 16.080 14.436 10.071 1.00 33.14 109 ILE E C 1
ATOM 6247 O O . ILE E 1 109 ? 15.214 14.026 10.845 1.00 29.01 109 ILE E O 1
ATOM 6252 N N . LEU E 1 110 ? 16.875 15.488 10.345 1.00 29.47 110 LEU E N 1
ATOM 6253 C CA . LEU E 1 110 ? 16.630 16.357 11.449 1.00 31.24 110 LEU E CA 1
ATOM 6254 C C . LEU E 1 110 ? 15.659 17.428 11.064 1.00 28.55 110 LEU E C 1
ATOM 6255 O O . LEU E 1 110 ? 14.918 17.911 11.874 1.00 33.63 110 LEU E O 1
ATOM 6260 N N . LYS E 1 111 ? 15.679 17.868 9.818 1.00 28.92 111 LYS E N 1
ATOM 6261 C CA . LYS E 1 111 ? 14.645 18.743 9.309 1.00 27.18 111 LYS E CA 1
ATOM 6262 C C . LYS E 1 111 ? 14.328 18.334 7.959 1.00 25.37 111 LYS E C 1
ATOM 6263 O O . LYS E 1 111 ? 15.167 18.428 7.054 1.00 25.49 111 LYS E O 1
ATOM 6269 N N . ASP E 1 112 ? 13.064 18.005 7.705 1.00 25.85 112 ASP E N 1
ATOM 6270 C CA . ASP E 1 112 ? 12.677 17.629 6.399 1.00 26.29 112 ASP E CA 1
ATOM 6271 C C . ASP E 1 112 ? 12.266 18.893 5.539 1.00 26.53 112 ASP E C 1
ATOM 6272 O O . ASP E 1 112 ? 11.997 19.977 6.110 1.00 28.00 112 ASP E O 1
ATOM 6277 N N . LEU E 1 113 ? 12.051 18.701 4.234 1.00 27.09 113 LEU E N 1
ATOM 6278 C CA . LEU E 1 113 ? 11.457 19.668 3.356 1.00 28.65 113 LEU E CA 1
ATOM 6279 C C . LEU E 1 113 ? 10.151 20.200 3.920 1.00 31.92 113 LEU E C 1
ATOM 6280 O O . LEU E 1 113 ? 9.313 19.466 4.509 1.00 33.08 113 LEU E O 1
ATOM 6285 N N . SER E 1 114 ? 10.006 21.501 3.845 1.00 31.32 114 SER E N 1
ATOM 6286 C CA . SER E 1 114 ? 8.738 22.110 4.287 1.00 31.51 114 SER E CA 1
ATOM 6287 C C . SER E 1 114 ? 7.656 21.881 3.286 1.00 32.07 114 SER E C 1
ATOM 6288 O O . SER E 1 114 ? 6.523 21.755 3.672 1.00 37.17 114 SER E O 1
ATOM 6291 N N . GLY E 1 115 ? 8.001 21.816 2.000 1.00 30.13 115 GLY E N 1
ATOM 6292 C CA . GLY E 1 115 ? 6.990 21.764 0.886 1.00 30.27 115 GLY E CA 1
ATOM 6293 C C . GLY E 1 115 ? 6.821 20.362 0.266 1.00 29.44 115 GLY E C 1
ATOM 6294 O O . GLY E 1 115 ? 7.785 19.601 0.153 1.00 33.05 115 GLY E O 1
ATOM 6295 N N . ASP E 1 116 ? 5.588 20.019 -0.064 1.00 32.79 116 ASP E N 1
ATOM 6296 C CA . ASP E 1 116 ? 5.237 18.883 -0.992 1.00 32.56 116 ASP E CA 1
ATOM 6297 C C . ASP E 1 116 ? 5.929 19.102 -2.322 1.00 32.43 116 ASP E C 1
ATOM 6298 O O . ASP E 1 116 ? 5.877 20.197 -2.856 1.00 30.20 116 ASP E O 1
ATOM 6303 N N . ILE E 1 117 ? 6.672 18.103 -2.814 1.00 27.78 117 ILE E N 1
ATOM 6304 C CA . ILE E 1 117 ? 7.286 18.243 -4.108 1.00 29.97 117 ILE E CA 1
ATOM 6305 C C . ILE E 1 117 ? 6.564 17.400 -5.219 1.00 27.89 117 ILE E C 1
ATOM 6306 O O . ILE E 1 117 ? 7.017 17.345 -6.306 1.00 30.72 117 ILE E O 1
ATOM 6311 N N . THR E 1 118 ? 5.409 16.851 -4.894 1.00 32.40 118 THR E N 1
ATOM 6312 C CA . THR E 1 118 ? 4.560 16.156 -5.852 1.00 32.69 118 THR E CA 1
ATOM 6313 C C . THR E 1 118 ? 4.346 16.943 -7.126 1.00 39.31 118 THR E C 1
ATOM 6314 O O . THR E 1 118 ? 3.949 18.087 -7.061 1.00 41.12 118 THR E O 1
ATOM 6318 N N . ASP E 1 119 ? 4.682 16.342 -8.259 1.00 37.52 119 ASP E N 1
ATOM 6319 C CA . ASP E 1 119 ? 4.561 16.937 -9.565 1.00 41.64 119 ASP E CA 1
ATOM 6320 C C . ASP E 1 119 ? 5.393 18.217 -9.731 1.00 42.84 119 ASP E C 1
ATOM 6321 O O . ASP E 1 119 ? 5.155 18.938 -10.666 1.00 39.54 119 ASP E O 1
ATOM 6326 N N . ARG E 1 120 ? 6.417 18.419 -8.907 1.00 31.66 120 ARG E N 1
ATOM 6327 C CA . ARG E 1 120 ? 7.279 19.603 -9.084 1.00 32.17 120 ARG E CA 1
ATOM 6328 C C . ARG E 1 120 ? 8.565 19.171 -9.724 1.00 30.69 120 ARG E C 1
ATOM 6329 O O . ARG E 1 120 ? 8.983 18.024 -9.563 1.00 31.88 120 ARG E O 1
ATOM 6337 N N . ASN E 1 121 ? 9.222 20.098 -10.416 1.00 30.70 121 ASN E N 1
ATOM 6338 C CA . ASN E 1 121 ? 10.612 19.964 -10.730 1.00 29.99 121 ASN E CA 1
ATOM 6339 C C . ASN E 1 121 ? 11.464 20.379 -9.512 1.00 34.15 121 ASN E C 1
ATOM 6340 O O . ASN E 1 121 ? 11.234 21.442 -8.909 1.00 39.82 121 ASN E O 1
ATOM 6345 N N . VAL E 1 122 ? 12.430 19.532 -9.146 1.00 35.61 122 VAL E N 1
ATOM 6346 C CA . VAL E 1 122 ? 13.267 19.732 -7.968 1.00 35.63 122 VAL E CA 1
ATOM 6347 C C . VAL E 1 122 ? 14.701 19.731 -8.448 1.00 36.01 122 VAL E C 1
ATOM 6348 O O . VAL E 1 122 ? 15.147 18.872 -9.240 1.00 34.27 122 VAL E O 1
ATOM 6352 N N . LEU E 1 123 ? 15.450 20.685 -7.932 1.00 36.05 123 LEU E N 1
ATOM 6353 C CA . LEU E 1 123 ? 16.900 20.757 -8.221 1.00 34.20 123 LEU E CA 1
ATOM 6354 C C . LEU E 1 123 ? 17.646 20.813 -6.864 1.00 30.26 123 LEU E C 1
ATOM 6355 O O . LEU E 1 123 ? 17.610 21.799 -6.156 1.00 32.78 123 LEU E O 1
ATOM 6360 N N . ILE E 1 124 ? 18.347 19.732 -6.554 1.00 31.03 124 ILE E N 1
ATOM 6361 C CA . ILE E 1 124 ? 19.193 19.669 -5.385 1.00 30.00 124 ILE E CA 1
ATOM 6362 C C . ILE E 1 124 ? 20.417 20.475 -5.710 1.00 31.08 124 ILE E C 1
ATOM 6363 O O . ILE E 1 124 ? 21.047 20.223 -6.726 1.00 34.16 124 ILE E O 1
ATOM 6368 N N . VAL E 1 125 ? 20.796 21.377 -4.803 1.00 31.03 125 VAL E N 1
ATOM 6369 C CA . VAL E 1 125 ? 21.981 22.179 -4.974 1.00 28.22 125 VAL E CA 1
ATOM 6370 C C . VAL E 1 125 ? 22.995 21.753 -3.904 1.00 28.77 125 VAL E C 1
ATOM 6371 O O . VAL E 1 125 ? 22.760 21.831 -2.690 1.00 28.25 125 VAL E O 1
ATOM 6375 N N . GLU E 1 126 ? 24.054 21.131 -4.370 1.00 29.37 126 GLU E N 1
ATOM 6376 C CA . GLU E 1 126 ? 25.080 20.591 -3.504 1.00 32.58 126 GLU E CA 1
ATOM 6377 C C . GLU E 1 126 ? 26.317 21.455 -3.489 1.00 33.54 126 GLU E C 1
ATOM 6378 O O . GLU E 1 126 ? 26.684 22.038 -4.494 1.00 31.53 126 GLU E O 1
ATOM 6384 N N . ASP E 1 127 ? 26.985 21.488 -2.366 1.00 35.70 127 ASP E N 1
ATOM 6385 C CA . ASP E 1 127 ? 28.349 21.929 -2.291 1.00 38.04 127 ASP E CA 1
ATOM 6386 C C . ASP E 1 127 ? 29.380 21.023 -2.911 1.00 36.43 127 ASP E C 1
ATOM 6387 O O . ASP E 1 127 ? 30.171 21.477 -3.647 1.00 42.95 127 ASP E O 1
ATOM 6392 N N . ILE E 1 128 ? 29.329 19.734 -2.638 1.00 39.49 128 ILE E N 1
ATOM 6393 C CA . ILE E 1 128 ? 30.327 18.817 -3.100 1.00 37.81 128 ILE E CA 1
ATOM 6394 C C . ILE E 1 128 ? 29.812 17.418 -3.258 1.00 42.67 128 ILE E C 1
ATOM 6395 O O . ILE E 1 128 ? 28.958 16.951 -2.522 1.00 47.55 128 ILE E O 1
ATOM 6400 N N . ILE E 1 129 ? 30.275 16.755 -4.285 1.00 41.40 129 ILE E N 1
ATOM 6401 C CA . ILE E 1 129 ? 29.984 15.384 -4.467 1.00 50.18 129 ILE E CA 1
ATOM 6402 C C . ILE E 1 129 ? 31.284 14.599 -4.321 1.00 53.72 129 ILE E C 1
ATOM 6403 O O . ILE E 1 129 ? 32.300 14.990 -4.913 1.00 44.79 129 ILE E O 1
ATOM 6408 N N . ASP E 1 130 ? 31.189 13.394 -3.750 1.00 59.45 130 ASP E N 1
ATOM 6409 C CA . ASP E 1 130 ? 32.317 12.438 -3.709 1.00 60.36 130 ASP E CA 1
ATOM 6410 C C . ASP E 1 130 ? 31.846 10.971 -3.602 1.00 62.81 130 ASP E C 1
ATOM 6411 O O . ASP E 1 130 ? 30.796 10.597 -4.124 1.00 73.01 130 ASP E O 1
ATOM 6416 N N . SER E 1 131 ? 32.612 10.117 -2.936 1.00 74.22 131 SER E N 1
ATOM 6417 C CA . SER E 1 131 ? 32.304 8.679 -2.923 1.00 74.26 131 SER E CA 1
ATOM 6418 C C . SER E 1 131 ? 31.275 8.352 -1.885 1.00 74.87 131 SER E C 1
ATOM 6419 O O . SER E 1 131 ? 30.776 7.220 -1.863 1.00 87.17 131 SER E O 1
ATOM 6422 N N . GLY E 1 132 ? 30.975 9.288 -0.994 1.00 62.74 132 GLY E N 1
ATOM 6423 C CA . GLY E 1 132 ? 29.883 9.058 -0.087 1.00 66.58 132 GLY E CA 1
ATOM 6424 C C . GLY E 1 132 ? 28.570 8.730 -0.845 1.00 71.82 132 GLY E C 1
ATOM 6425 O O . GLY E 1 132 ? 28.250 9.334 -1.878 1.00 64.25 132 GLY E O 1
ATOM 6426 N N . LEU E 1 133 ? 27.793 7.811 -0.284 1.00 58.61 133 LEU E N 1
ATOM 6427 C CA . LEU E 1 133 ? 26.511 7.403 -0.842 1.00 53.21 133 LEU E CA 1
ATOM 6428 C C . LEU E 1 133 ? 25.301 8.284 -0.490 1.00 39.47 133 LEU E C 1
ATOM 6429 O O . LEU E 1 133 ? 24.173 7.942 -0.829 1.00 33.36 133 LEU E O 1
ATOM 6434 N N . THR E 1 134 ? 25.496 9.385 0.194 1.00 33.62 134 THR E N 1
ATOM 6435 C CA . THR E 1 134 ? 24.350 10.064 0.755 1.00 38.66 134 THR E CA 1
ATOM 6436 C C . THR E 1 134 ? 23.539 10.776 -0.339 1.00 37.10 134 THR E C 1
ATOM 6437 O O . THR E 1 134 ? 22.317 10.857 -0.240 1.00 35.72 134 THR E O 1
ATOM 6441 N N . LEU E 1 135 ? 24.205 11.326 -1.355 1.00 39.99 135 LEU E N 1
ATOM 6442 C CA . LEU E 1 135 ? 23.479 12.004 -2.433 1.00 37.85 135 LEU E CA 1
ATOM 6443 C C . LEU E 1 135 ? 22.609 10.986 -3.176 1.00 40.14 135 LEU E C 1
ATOM 6444 O O . LEU E 1 135 ? 21.473 11.260 -3.465 1.00 34.41 135 LEU E O 1
ATOM 6449 N N . LYS E 1 136 ? 23.140 9.807 -3.413 1.00 43.28 136 LYS E N 1
ATOM 6450 C CA . LYS E 1 136 ? 22.361 8.779 -4.057 1.00 41.97 136 LYS E CA 1
ATOM 6451 C C . LYS E 1 136 ? 21.128 8.398 -3.230 1.00 43.72 136 LYS E C 1
ATOM 6452 O O . LYS E 1 136 ? 20.052 8.238 -3.773 1.00 37.28 136 LYS E O 1
ATOM 6458 N N . TRP E 1 137 ? 21.318 8.190 -1.925 1.00 39.18 137 TRP E N 1
ATOM 6459 C CA . TRP E 1 137 ? 20.193 7.880 -1.063 1.00 38.83 137 TRP E CA 1
ATOM 6460 C C . TRP E 1 137 ? 19.183 9.073 -1.082 1.00 36.46 137 TRP E C 1
ATOM 6461 O O . TRP E 1 137 ? 17.989 8.862 -1.154 1.00 33.95 137 TRP E O 1
ATOM 6472 N N . LEU E 1 138 ? 19.667 10.288 -0.998 1.00 31.99 138 LEU E N 1
ATOM 6473 C CA . LEU E 1 138 ? 18.763 11.419 -0.995 1.00 35.46 138 LEU E CA 1
ATOM 6474 C C . LEU E 1 138 ? 17.947 11.529 -2.291 1.00 33.77 138 LEU E C 1
ATOM 6475 O O . LEU E 1 138 ? 16.767 11.861 -2.261 1.00 34.09 138 LEU E O 1
ATOM 6480 N N . LEU E 1 139 ? 18.588 11.297 -3.422 1.00 32.25 139 LEU E N 1
ATOM 6481 C CA . LEU E 1 139 ? 17.928 11.387 -4.702 1.00 33.62 139 LEU E CA 1
ATOM 6482 C C . LEU E 1 139 ? 16.805 10.355 -4.788 1.00 34.59 139 LEU E C 1
ATOM 6483 O O . LEU E 1 139 ? 15.715 10.640 -5.184 1.00 34.15 139 LEU E O 1
ATOM 6488 N N . SER E 1 140 ? 17.106 9.146 -4.337 1.00 33.18 140 SER E N 1
ATOM 6489 C CA . SER E 1 140 ? 16.085 8.154 -4.274 1.00 36.05 140 SER E CA 1
ATOM 6490 C C . SER E 1 140 ? 14.973 8.514 -3.243 1.00 36.51 140 SER E C 1
ATOM 6491 O O . SER E 1 140 ? 13.814 8.317 -3.506 1.00 38.53 140 SER E O 1
ATOM 6494 N N . ASN E 1 141 ? 15.318 9.074 -2.095 1.00 32.49 141 ASN E N 1
ATOM 6495 C CA . ASN E 1 141 ? 14.332 9.502 -1.135 1.00 31.81 141 ASN E CA 1
ATOM 6496 C C . ASN E 1 141 ? 13.405 10.619 -1.704 1.00 30.01 141 ASN E C 1
ATOM 6497 O O . ASN E 1 141 ? 12.164 10.473 -1.682 1.00 28.06 141 ASN E O 1
ATOM 6502 N N . LEU E 1 142 ? 13.970 11.579 -2.411 1.00 29.05 142 LEU E N 1
ATOM 6503 C CA . LEU E 1 142 ? 13.096 12.605 -2.996 1.00 31.32 142 LEU E CA 1
ATOM 6504 C C . LEU E 1 142 ? 12.252 12.039 -4.177 1.00 32.62 142 LEU E C 1
ATOM 6505 O O . LEU E 1 142 ? 11.070 12.424 -4.353 1.00 35.13 142 LEU E O 1
ATOM 6510 N N . ARG E 1 143 ? 12.853 11.177 -4.987 1.00 30.94 143 ARG E N 1
ATOM 6511 C CA . ARG E 1 143 ? 12.065 10.518 -6.069 1.00 36.95 143 ARG E CA 1
ATOM 6512 C C . ARG E 1 143 ? 10.942 9.612 -5.570 1.00 36.91 143 ARG E C 1
ATOM 6513 O O . ARG E 1 143 ? 9.994 9.416 -6.289 1.00 38.52 143 ARG E O 1
ATOM 6521 N N . SER E 1 144 ? 10.952 9.229 -4.303 1.00 41.34 144 SER E N 1
ATOM 6522 C CA . SER E 1 144 ? 9.829 8.529 -3.725 1.00 39.17 144 SER E CA 1
ATOM 6523 C C . SER E 1 144 ? 8.694 9.425 -3.316 1.00 36.56 144 SER E C 1
ATOM 6524 O O . SER E 1 144 ? 7.686 8.947 -2.777 1.00 37.11 144 SER E O 1
ATOM 6527 N N . ARG E 1 145 ? 8.831 10.736 -3.476 1.00 32.84 145 ARG E N 1
ATOM 6528 C CA . ARG E 1 145 ? 7.791 11.664 -3.048 1.00 33.22 145 ARG E CA 1
ATOM 6529 C C . ARG E 1 145 ? 6.975 12.260 -4.157 1.00 36.01 145 ARG E C 1
ATOM 6530 O O . ARG E 1 145 ? 6.352 13.329 -3.966 1.00 38.06 145 ARG E O 1
ATOM 6538 N N . GLY E 1 146 ? 6.951 11.587 -5.302 1.00 43.03 146 GLY E N 1
ATOM 6539 C CA . GLY E 1 146 ? 6.174 11.963 -6.478 1.00 37.94 146 GLY E CA 1
ATOM 6540 C C . GLY E 1 146 ? 6.585 13.193 -7.284 1.00 42.88 146 GLY E C 1
ATOM 6541 O O . GLY E 1 146 ? 5.726 13.797 -7.924 1.00 38.19 146 GLY E O 1
ATOM 6542 N N . PRO E 1 147 ? 7.861 13.650 -7.202 1.00 40.67 147 PRO E N 1
ATOM 6543 C CA . PRO E 1 147 ? 8.144 14.855 -7.990 1.00 37.82 147 PRO E CA 1
ATOM 6544 C C . PRO E 1 147 ? 8.091 14.547 -9.494 1.00 38.37 147 PRO E C 1
ATOM 6545 O O . PRO E 1 147 ? 8.309 13.420 -9.900 1.00 35.86 147 PRO E O 1
ATOM 6549 N N . LYS E 1 148 ? 7.902 15.572 -10.325 1.00 35.09 148 LYS E N 1
ATOM 6550 C CA . LYS E 1 148 ? 8.005 15.398 -11.762 1.00 38.39 148 LYS E CA 1
ATOM 6551 C C . LYS E 1 148 ? 9.419 15.076 -12.208 1.00 36.44 148 LYS E C 1
ATOM 6552 O O . LYS E 1 148 ? 9.610 14.230 -13.038 1.00 35.62 148 LYS E O 1
ATOM 6558 N N . SER E 1 149 ? 10.436 15.732 -11.645 1.00 35.94 149 SER E N 1
ATOM 6559 C CA . SER E 1 149 ? 11.820 15.352 -11.912 1.00 38.05 149 SER E CA 1
ATOM 6560 C C . SER E 1 149 ? 12.719 15.878 -10.774 1.00 38.91 149 SER E C 1
ATOM 6561 O O . SER E 1 149 ? 12.302 16.755 -10.019 1.00 34.81 149 SER E O 1
ATOM 6564 N N . VAL E 1 150 ? 13.865 15.213 -10.597 1.00 36.61 150 VAL E N 1
ATOM 6565 C CA . VAL E 1 150 ? 14.826 15.597 -9.565 1.00 39.21 150 VAL E CA 1
ATOM 6566 C C . VAL E 1 150 ? 16.099 15.556 -10.312 1.00 41.37 150 VAL E C 1
ATOM 6567 O O . VAL E 1 150 ? 16.422 14.513 -10.863 1.00 41.60 150 VAL E O 1
ATOM 6571 N N . GLU E 1 151 ? 16.808 16.696 -10.326 1.00 35.73 151 GLU E N 1
ATOM 6572 C CA . GLU E 1 151 ? 18.164 16.777 -10.879 1.00 34.85 151 GLU E CA 1
ATOM 6573 C C . GLU E 1 151 ? 19.115 17.354 -9.825 1.00 36.29 151 GLU E C 1
ATOM 6574 O O . GLU E 1 151 ? 18.671 17.769 -8.732 1.00 31.99 151 GLU E O 1
ATOM 6580 N N . VAL E 1 152 ? 20.413 17.366 -10.128 1.00 32.24 152 VAL E N 1
ATOM 6581 C CA . VAL E 1 152 ? 21.387 17.877 -9.170 1.00 32.34 152 VAL E CA 1
ATOM 6582 C C . VAL E 1 152 ? 22.272 18.917 -9.839 1.00 30.10 152 VAL E C 1
ATOM 6583 O O . VAL E 1 152 ? 22.737 18.723 -10.963 1.00 30.39 152 VAL E O 1
ATOM 6587 N N . ALA E 1 153 ? 22.545 19.971 -9.098 1.00 34.13 153 ALA E N 1
ATOM 6588 C CA . ALA E 1 153 ? 23.579 20.964 -9.408 1.00 33.78 153 ALA E CA 1
ATOM 6589 C C . ALA E 1 153 ? 24.553 20.949 -8.269 1.00 34.49 153 ALA E C 1
ATOM 6590 O O . ALA E 1 153 ? 24.181 21.109 -7.103 1.00 35.06 153 ALA E O 1
ATOM 6592 N N . ALA E 1 154 ? 25.828 20.730 -8.586 1.00 35.35 154 ALA E N 1
ATOM 6593 C CA . ALA E 1 154 ? 26.856 20.704 -7.564 1.00 37.50 154 ALA E CA 1
ATOM 6594 C C . ALA E 1 154 ? 27.936 21.701 -7.839 1.00 35.54 154 ALA E C 1
ATOM 6595 O O . ALA E 1 154 ? 28.458 21.726 -8.931 1.00 39.26 154 ALA E O 1
ATOM 6597 N N . LEU E 1 155 ? 28.376 22.431 -6.827 1.00 36.82 155 LEU E N 1
ATOM 6598 C CA . LEU E 1 155 ? 29.483 23.299 -7.040 1.00 34.07 155 LEU E CA 1
ATOM 6599 C C . LEU E 1 155 ? 30.786 22.513 -7.377 1.00 38.01 155 LEU E C 1
ATOM 6600 O O . LEU E 1 155 ? 31.505 22.833 -8.329 1.00 34.83 155 LEU E O 1
ATOM 6605 N N . LEU E 1 156 ? 31.119 21.516 -6.555 1.00 37.30 156 LEU E N 1
ATOM 6606 C CA . LEU E 1 156 ? 32.389 20.789 -6.610 1.00 35.28 156 LEU E CA 1
ATOM 6607 C C . LEU E 1 156 ? 32.207 19.287 -6.754 1.00 35.53 156 LEU E C 1
ATOM 6608 O O . LEU E 1 156 ? 31.345 18.677 -6.124 1.00 35.27 156 LEU E O 1
ATOM 6613 N N . ARG E 1 157 ? 33.072 18.690 -7.541 1.00 33.51 157 ARG E N 1
ATOM 6614 C CA . ARG E 1 157 ? 33.102 17.268 -7.640 1.00 35.97 157 ARG E CA 1
ATOM 6615 C C . ARG E 1 157 ? 34.503 16.720 -7.572 1.00 35.65 157 ARG E C 1
ATOM 6616 O O . ARG E 1 157 ? 35.372 17.141 -8.324 1.00 35.73 157 ARG E O 1
ATOM 6624 N N . LYS E 1 158 ? 34.699 15.704 -6.722 1.00 35.31 158 LYS E N 1
ATOM 6625 C CA . LYS E 1 158 ? 36.027 15.109 -6.531 1.00 38.68 158 LYS E CA 1
ATOM 6626 C C . LYS E 1 158 ? 36.147 13.864 -7.402 1.00 45.68 158 LYS E C 1
ATOM 6627 O O . LYS E 1 158 ? 35.130 13.366 -7.824 1.00 42.55 158 LYS E O 1
ATOM 6633 N N . PRO E 1 159 ? 37.396 13.352 -7.626 1.00 48.69 159 PRO E N 1
ATOM 6634 C CA . PRO E 1 159 ? 37.656 12.153 -8.444 1.00 52.33 159 PRO E CA 1
ATOM 6635 C C . PRO E 1 159 ? 36.939 10.948 -7.956 1.00 50.76 159 PRO E C 1
ATOM 6636 O O . PRO E 1 159 ? 36.369 10.242 -8.754 1.00 48.37 159 PRO E O 1
ATOM 6640 N N . ASP E 1 160 ? 36.886 10.726 -6.641 1.00 58.97 160 ASP E N 1
ATOM 6641 C CA . ASP E 1 160 ? 36.196 9.538 -6.116 1.00 64.24 160 ASP E CA 1
ATOM 6642 C C . ASP E 1 160 ? 34.631 9.568 -6.227 1.00 54.23 160 ASP E C 1
ATOM 6643 O O . ASP E 1 160 ? 33.960 8.562 -6.043 1.00 53.13 160 ASP E O 1
ATOM 6648 N N . ALA E 1 161 ? 34.058 10.677 -6.686 1.00 61.34 161 ALA E N 1
ATOM 6649 C CA . ALA E 1 161 ? 32.652 10.663 -7.110 1.00 60.93 161 ALA E CA 1
ATOM 6650 C C . ALA E 1 161 ? 32.344 9.648 -8.260 1.00 66.10 161 ALA E C 1
ATOM 6651 O O . ALA E 1 161 ? 31.232 9.180 -8.377 1.00 73.97 161 ALA E O 1
ATOM 6653 N N . ALA E 1 162 ? 33.310 9.339 -9.128 1.00 88.20 162 ALA E N 1
ATOM 6654 C CA . ALA E 1 162 ? 33.161 8.303 -10.203 1.00 83.25 162 ALA E CA 1
ATOM 6655 C C . ALA E 1 162 ? 32.765 6.894 -9.673 1.00 83.51 162 ALA E C 1
ATOM 6656 O O . ALA E 1 162 ? 32.201 6.095 -10.407 1.00 68.80 162 ALA E O 1
ATOM 6658 N N . ARG E 1 163 ? 33.031 6.625 -8.394 1.00 95.60 163 ARG E N 1
ATOM 6659 C CA . ARG E 1 163 ? 32.708 5.339 -7.768 1.00 99.63 163 ARG E CA 1
ATOM 6660 C C . ARG E 1 163 ? 31.208 5.160 -7.460 1.00 97.14 163 ARG E C 1
ATOM 6661 O O . ARG E 1 163 ? 30.754 4.043 -7.240 1.00 89.38 163 ARG E O 1
ATOM 6669 N N . VAL E 1 164 ? 30.446 6.257 -7.437 1.00 87.70 164 VAL E N 1
ATOM 6670 C CA . VAL E 1 164 ? 29.005 6.206 -7.261 1.00 75.25 164 VAL E CA 1
ATOM 6671 C C . VAL E 1 164 ? 28.337 6.564 -8.581 1.00 66.37 164 VAL E C 1
ATOM 6672 O O . VAL E 1 164 ? 28.679 7.535 -9.225 1.00 74.70 164 VAL E O 1
ATOM 6676 N N . ASP E 1 165 ? 27.379 5.772 -9.009 1.00 66.18 165 ASP E N 1
ATOM 6677 C CA . ASP E 1 165 ? 26.744 6.017 -10.297 1.00 84.28 165 ASP E CA 1
ATOM 6678 C C . ASP E 1 165 ? 25.660 7.089 -10.146 1.00 78.41 165 ASP E C 1
ATOM 6679 O O . ASP E 1 165 ? 24.486 6.734 -9.986 1.00 79.54 165 ASP E O 1
ATOM 6684 N N . ILE E 1 166 ? 26.079 8.370 -10.170 1.00 64.30 166 ILE E N 1
ATOM 6685 C CA . ILE E 1 166 ? 25.191 9.531 -10.116 1.00 54.32 166 ILE E CA 1
ATOM 6686 C C . ILE E 1 166 ? 25.231 10.471 -11.325 1.00 54.23 166 ILE E C 1
ATOM 6687 O O . ILE E 1 166 ? 26.278 10.938 -11.745 1.00 50.31 166 ILE E O 1
ATOM 6692 N N . ASP E 1 167 ? 24.066 10.658 -11.932 1.00 55.62 167 ASP E N 1
ATOM 6693 C CA . ASP E 1 167 ? 23.901 11.565 -13.050 1.00 59.40 167 ASP E CA 1
ATOM 6694 C C . ASP E 1 167 ? 23.647 12.997 -12.510 1.00 51.47 167 ASP E C 1
ATOM 6695 O O . ASP E 1 167 ? 22.591 13.257 -11.931 1.00 55.72 167 ASP E O 1
ATOM 6700 N N . VAL E 1 168 ? 24.669 13.849 -12.616 1.00 42.81 168 VAL E N 1
ATOM 6701 C CA . VAL E 1 168 ? 24.667 15.191 -12.110 1.00 40.57 168 VAL E CA 1
ATOM 6702 C C . VAL E 1 168 ? 24.666 16.165 -13.259 1.00 43.92 168 VAL E C 1
ATOM 6703 O O . VAL E 1 168 ? 25.646 16.293 -13.943 1.00 44.66 168 VAL E O 1
ATOM 6707 N N . LYS E 1 169 ? 23.535 16.836 -13.454 1.00 41.12 169 LYS E N 1
ATOM 6708 C CA . LYS E 1 169 ? 23.305 17.608 -14.662 1.00 40.99 169 LYS E CA 1
ATOM 6709 C C . LYS E 1 169 ? 24.091 18.923 -14.700 1.00 41.88 169 LYS E C 1
ATOM 6710 O O . LYS E 1 169 ? 24.558 19.305 -15.757 1.00 41.21 169 LYS E O 1
ATOM 6716 N N . TYR E 1 170 ? 24.350 19.533 -13.535 1.00 37.53 170 TYR E N 1
ATOM 6717 C CA . TYR E 1 170 ? 25.121 20.768 -13.502 1.00 34.52 170 TYR E CA 1
ATOM 6718 C C . TYR E 1 170 ? 26.295 20.701 -12.505 1.00 38.64 170 TYR E C 1
ATOM 6719 O O . TYR E 1 170 ? 26.109 20.421 -11.317 1.00 38.51 170 TYR E O 1
ATOM 6728 N N . ILE E 1 171 ? 27.523 20.883 -12.997 1.00 37.49 171 ILE E N 1
ATOM 6729 C CA . ILE E 1 171 ? 28.716 20.773 -12.209 1.00 35.94 171 ILE E CA 1
ATOM 6730 C C . ILE E 1 171 ? 29.489 22.055 -12.354 1.00 37.14 171 ILE E C 1
ATOM 6731 O O . ILE E 1 171 ? 29.848 22.428 -13.458 1.00 37.11 171 ILE E O 1
ATOM 6736 N N . GLY E 1 172 ? 29.883 22.639 -11.229 1.00 33.68 172 GLY E N 1
ATOM 6737 C CA . GLY E 1 172 ? 30.705 23.830 -11.223 1.00 31.99 172 GLY E CA 1
ATOM 6738 C C . GLY E 1 172 ? 32.090 23.499 -11.667 1.00 32.37 172 GLY E C 1
ATOM 6739 O O . GLY E 1 172 ? 32.543 24.024 -12.689 1.00 29.97 172 GLY E O 1
ATOM 6740 N N . PHE E 1 173 ? 32.792 22.687 -10.865 1.00 31.89 173 PHE E N 1
ATOM 6741 C CA . PHE E 1 173 ? 34.196 22.411 -11.020 1.00 32.55 173 PHE E CA 1
ATOM 6742 C C . PHE E 1 173 ? 34.482 20.963 -10.616 1.00 37.80 173 PHE E C 1
ATOM 6743 O O . PHE E 1 173 ? 33.991 20.489 -9.602 1.00 40.40 173 PHE E O 1
ATOM 6751 N N . ASP E 1 174 ? 35.267 20.251 -11.418 1.00 40.58 174 ASP E N 1
ATOM 6752 C CA . ASP E 1 174 ? 35.934 19.014 -11.002 1.00 50.09 174 ASP E CA 1
ATOM 6753 C C . ASP E 1 174 ? 37.252 19.377 -10.289 1.00 43.79 174 ASP E C 1
ATOM 6754 O O . ASP E 1 174 ? 37.967 20.245 -10.718 1.00 50.11 174 ASP E O 1
ATOM 6759 N N . ILE E 1 175 ? 37.438 18.889 -9.077 1.00 44.16 175 ILE E N 1
ATOM 6760 C CA . ILE E 1 175 ? 38.582 19.340 -8.265 1.00 44.78 175 ILE E CA 1
ATOM 6761 C C . ILE E 1 175 ? 39.367 18.093 -7.974 1.00 45.32 175 ILE E C 1
ATOM 6762 O O . ILE E 1 175 ? 38.793 17.006 -7.966 1.00 41.12 175 ILE E O 1
ATOM 6767 N N . PRO E 1 176 ? 40.652 18.246 -7.652 1.00 49.29 176 PRO E N 1
ATOM 6768 C CA . PRO E 1 176 ? 41.375 17.118 -7.044 1.00 49.34 176 PRO E CA 1
ATOM 6769 C C . PRO E 1 176 ? 40.860 16.628 -5.666 1.00 54.98 176 PRO E C 1
ATOM 6770 O O . PRO E 1 176 ? 40.059 17.307 -4.995 1.00 48.65 176 PRO E O 1
ATOM 6774 N N . SER E 1 177 ? 41.373 15.480 -5.218 1.00 53.67 177 SER E N 1
ATOM 6775 C CA . SER E 1 177 ? 41.057 14.965 -3.881 1.00 67.44 177 SER E CA 1
ATOM 6776 C C . SER E 1 177 ? 41.870 15.687 -2.790 1.00 73.58 177 SER E C 1
ATOM 6777 O O . SER E 1 177 ? 42.953 15.254 -2.404 1.00 79.82 177 SER E O 1
ATOM 6780 N N . GLU E 1 178 ? 41.342 16.803 -2.312 1.00 74.71 178 GLU E N 1
ATOM 6781 C CA . GLU E 1 178 ? 41.983 17.598 -1.268 1.00 66.52 178 GLU E CA 1
ATOM 6782 C C . GLU E 1 178 ? 40.904 17.859 -0.266 1.00 61.52 178 GLU E C 1
ATOM 6783 O O . GLU E 1 178 ? 39.701 17.818 -0.614 1.00 59.58 178 GLU E O 1
ATOM 6789 N N . PHE E 1 179 ? 41.291 18.055 0.992 1.00 58.75 179 PHE E N 1
ATOM 6790 C CA . PHE E 1 179 ? 40.312 18.468 1.954 1.00 62.07 179 PHE E CA 1
ATOM 6791 C C . PHE E 1 179 ? 40.103 19.957 1.722 1.00 52.35 179 PHE E C 1
ATOM 6792 O O . PHE E 1 179 ? 41.012 20.747 1.905 1.00 46.46 179 PHE E O 1
ATOM 6800 N N . VAL E 1 180 ? 38.901 20.327 1.296 1.00 50.40 180 VAL E N 1
ATOM 6801 C CA . VAL E 1 180 ? 38.594 21.691 0.942 1.00 46.53 180 VAL E CA 1
ATOM 6802 C C . VAL E 1 180 ? 37.859 22.363 2.071 1.00 41.45 180 VAL E C 1
ATOM 6803 O O . VAL E 1 180 ? 37.055 21.745 2.754 1.00 42.40 180 VAL E O 1
ATOM 6807 N N . ILE E 1 181 ? 38.051 23.679 2.175 1.00 39.66 181 ILE E N 1
ATOM 6808 C CA . ILE E 1 181 ? 37.321 24.508 3.096 1.00 38.12 181 ILE E CA 1
ATOM 6809 C C . ILE E 1 181 ? 36.915 25.800 2.453 1.00 37.15 181 ILE E C 1
ATOM 6810 O O . ILE E 1 181 ? 37.396 26.163 1.365 1.00 32.34 181 ILE E O 1
ATOM 6815 N N . GLY E 1 182 ? 36.064 26.529 3.149 1.00 34.62 182 GLY E N 1
ATOM 6816 C CA . GLY E 1 182 ? 35.469 27.797 2.616 1.00 32.47 182 GLY E CA 1
ATOM 6817 C C . GLY E 1 182 ? 34.172 27.640 1.835 1.00 35.91 182 GLY E C 1
ATOM 6818 O O . GLY E 1 182 ? 33.770 26.526 1.466 1.00 33.10 182 GLY E O 1
ATOM 6819 N N . TYR E 1 183 ? 33.555 28.785 1.507 1.00 38.96 183 TYR E N 1
ATOM 6820 C CA . TYR E 1 183 ? 32.390 28.873 0.695 1.00 33.39 183 TYR E CA 1
ATOM 6821 C C . TYR E 1 183 ? 31.378 27.871 1.242 1.00 34.78 183 TYR E C 1
ATOM 6822 O O . TYR E 1 183 ? 30.687 27.178 0.505 1.00 35.31 183 TYR E O 1
ATOM 6831 N N . GLY E 1 184 ? 31.241 27.901 2.532 1.00 34.17 184 GLY E N 1
ATOM 6832 C CA . GLY E 1 184 ? 30.217 27.146 3.233 1.00 34.90 184 GLY E CA 1
ATOM 6833 C C . GLY E 1 184 ? 30.675 25.769 3.691 1.00 35.90 184 GLY E C 1
ATOM 6834 O O . GLY E 1 184 ? 30.033 25.204 4.530 1.00 38.97 184 GLY E O 1
ATOM 6835 N N . LEU E 1 185 ? 31.826 25.303 3.219 1.00 36.66 185 LEU E N 1
ATOM 6836 C CA . LEU E 1 185 ? 32.427 24.076 3.677 1.00 48.25 185 LEU E CA 1
ATOM 6837 C C . LEU E 1 185 ? 33.320 24.316 4.918 1.00 56.20 185 LEU E C 1
ATOM 6838 O O . LEU E 1 185 ? 34.194 25.251 4.985 1.00 43.21 185 LEU E O 1
ATOM 6843 N N . ASP E 1 186 ? 33.175 23.435 5.880 1.00 55.78 186 ASP E N 1
ATOM 6844 C CA . ASP E 1 186 ? 33.964 23.586 7.140 1.00 58.13 186 ASP E CA 1
ATOM 6845 C C . ASP E 1 186 ? 35.097 22.546 7.387 1.00 51.28 186 ASP E C 1
ATOM 6846 O O . ASP E 1 186 ? 35.102 21.456 6.820 1.00 53.55 186 ASP E O 1
ATOM 6851 N N . TYR E 1 187 ? 35.966 22.917 8.313 1.00 51.52 187 TYR E N 1
ATOM 6852 C CA . TYR E 1 187 ? 36.712 21.963 9.056 1.00 60.91 187 TYR E CA 1
ATOM 6853 C C . TYR E 1 187 ? 36.426 22.224 10.526 1.00 60.04 187 TYR E C 1
ATOM 6854 O O . TYR E 1 187 ? 36.740 23.315 11.021 1.00 67.26 187 TYR E O 1
ATOM 6863 N N . ALA E 1 188 ? 35.862 21.212 11.211 1.00 51.89 188 ALA E N 1
ATOM 6864 C CA . ALA E 1 188 ? 35.451 21.308 12.586 1.00 54.62 188 ALA E CA 1
ATOM 6865 C C . ALA E 1 188 ? 34.672 22.611 12.807 1.00 54.42 188 ALA E C 1
ATOM 6866 O O . ALA E 1 188 ? 34.997 23.366 13.726 1.00 54.22 188 ALA E O 1
ATOM 6868 N N . GLU E 1 189 ? 33.690 22.876 11.931 1.00 50.44 189 GLU E N 1
ATOM 6869 C CA . GLU E 1 189 ? 32.824 24.063 12.000 1.00 55.09 189 GLU E CA 1
ATOM 6870 C C . GLU E 1 189 ? 33.440 25.412 11.608 1.00 54.37 189 GLU E C 1
ATOM 6871 O O . GLU E 1 189 ? 32.727 26.413 11.579 1.00 59.47 189 GLU E O 1
ATOM 6877 N N . ASN E 1 190 ? 34.748 25.446 11.355 1.00 50.45 190 ASN E N 1
ATOM 6878 C CA . ASN E 1 190 ? 35.429 26.673 11.047 1.00 48.30 190 ASN E CA 1
ATOM 6879 C C . ASN E 1 190 ? 35.521 26.818 9.526 1.00 49.73 190 ASN E C 1
ATOM 6880 O O . ASN E 1 190 ? 35.343 25.831 8.774 1.00 43.69 190 ASN E O 1
ATOM 6885 N N . TYR E 1 191 ? 35.772 28.054 9.115 1.00 41.15 191 TYR E N 1
ATOM 6886 C CA . TYR E 1 191 ? 36.128 28.438 7.742 1.00 43.65 191 TYR E CA 1
ATOM 6887 C C . TYR E 1 191 ? 34.981 28.436 6.753 1.00 45.19 191 TYR E C 1
ATOM 6888 O O . TYR E 1 191 ? 35.195 28.705 5.575 1.00 40.58 191 TYR E O 1
ATOM 6897 N N . ARG E 1 192 ? 33.752 28.242 7.210 1.00 40.64 192 ARG E N 1
ATOM 6898 C CA . ARG E 1 192 ? 32.653 28.308 6.296 1.00 40.92 192 ARG E CA 1
ATOM 6899 C C . ARG E 1 192 ? 32.495 29.699 5.669 1.00 39.66 192 ARG E C 1
ATOM 6900 O O . ARG E 1 192 ? 31.947 29.814 4.573 1.00 35.81 192 ARG E O 1
ATOM 6908 N N . ASN E 1 193 ? 32.964 30.747 6.359 1.00 35.21 193 ASN E N 1
ATOM 6909 C CA . ASN E 1 193 ? 32.767 32.103 5.850 1.00 38.77 193 ASN E CA 1
ATOM 6910 C C . ASN E 1 193 ? 33.887 32.631 4.973 1.00 35.19 193 ASN E C 1
ATOM 6911 O O . ASN E 1 193 ? 33.839 33.778 4.573 1.00 36.40 193 ASN E O 1
ATOM 6916 N N . LEU E 1 194 ? 34.834 31.806 4.589 1.00 38.30 194 LEU E N 1
ATOM 6917 C CA . LEU E 1 194 ? 35.754 32.193 3.533 1.00 38.64 194 LEU E CA 1
ATOM 6918 C C . LEU E 1 194 ? 34.999 32.370 2.227 1.00 38.91 194 LEU E C 1
ATOM 6919 O O . LEU E 1 194 ? 34.153 31.543 1.892 1.00 39.15 194 LEU E O 1
ATOM 6924 N N . PRO E 1 195 ? 35.287 33.429 1.471 1.00 40.81 195 PRO E N 1
ATOM 6925 C CA . PRO E 1 195 ? 34.591 33.650 0.209 1.00 40.01 195 PRO E CA 1
ATOM 6926 C C . PRO E 1 195 ? 35.117 32.867 -1.009 1.00 35.17 195 PRO E C 1
ATOM 6927 O O . PRO E 1 195 ? 34.585 32.988 -2.089 1.00 32.42 195 PRO E O 1
ATOM 6931 N N . TYR E 1 196 ? 36.124 32.048 -0.786 1.00 34.25 196 TYR E N 1
ATOM 6932 C CA . TYR E 1 196 ? 36.744 31.266 -1.739 1.00 39.15 196 TYR E CA 1
ATOM 6933 C C . TYR E 1 196 ? 36.775 29.827 -1.222 1.00 38.39 196 TYR E C 1
ATOM 6934 O O . TYR E 1 196 ? 36.459 29.552 -0.076 1.00 31.01 196 TYR E O 1
ATOM 6943 N N . VAL E 1 197 ? 37.213 28.924 -2.076 1.00 37.34 197 VAL E N 1
ATOM 6944 C CA . VAL E 1 197 ? 37.407 27.579 -1.671 1.00 39.11 197 VAL E CA 1
ATOM 6945 C C . VAL E 1 197 ? 38.892 27.420 -1.562 1.00 37.44 197 VAL E C 1
ATOM 6946 O O . VAL E 1 197 ? 39.643 27.567 -2.550 1.00 37.14 197 VAL E O 1
ATOM 6950 N N . GLY E 1 198 ? 39.303 26.999 -0.373 1.00 39.14 198 GLY E N 1
ATOM 6951 C CA . GLY E 1 198 ? 40.702 26.677 -0.101 1.00 41.35 198 GLY E CA 1
ATOM 6952 C C . GLY E 1 198 ? 40.991 25.262 0.263 1.00 41.53 198 GLY E C 1
ATOM 6953 O O . GLY E 1 198 ? 40.096 24.433 0.469 1.00 38.63 198 GLY E O 1
ATOM 6954 N N . VAL E 1 199 ? 42.287 24.939 0.259 1.00 46.94 199 VAL E N 1
ATOM 6955 C CA . VAL E 1 199 ? 42.754 23.635 0.684 1.00 49.32 199 VAL E CA 1
ATOM 6956 C C . VAL E 1 199 ? 43.223 23.764 2.116 1.00 51.39 199 VAL E C 1
ATOM 6957 O O . VAL E 1 199 ? 44.030 24.599 2.422 1.00 47.31 199 VAL E O 1
ATOM 6961 N N . LEU E 1 200 ? 42.715 22.934 3.004 1.00 52.17 200 LEU E N 1
ATOM 6962 C CA . LEU E 1 200 ? 43.163 22.993 4.390 1.00 58.39 200 LEU E CA 1
ATOM 6963 C C . LEU E 1 200 ? 44.664 22.517 4.470 1.00 58.77 200 LEU E C 1
ATOM 6964 O O . LEU E 1 200 ? 44.903 21.443 4.001 1.00 52.20 200 LEU E O 1
ATOM 6969 N N . SER E 1 201 ? 45.711 23.191 4.970 1.00 65.71 201 SER E N 1
ATOM 6970 C CA . SER E 1 201 ? 46.965 22.332 5.077 1.00 70.62 201 SER E CA 1
ATOM 6971 C C . SER E 1 201 ? 47.190 21.599 6.419 1.00 63.09 201 SER E C 1
ATOM 6972 O O . SER E 1 201 ? 46.794 22.079 7.475 1.00 65.61 201 SER E O 1
ATOM 6975 N N . ARG E 1 202 ? 47.780 20.401 6.332 1.00 60.59 202 ARG E N 1
ATOM 6976 C CA . ARG E 1 202 ? 48.348 19.654 7.454 1.00 63.98 202 ARG E CA 1
ATOM 6977 C C . ARG E 1 202 ? 49.836 19.778 7.617 1.00 56.23 202 ARG E C 1
ATOM 6978 O O . ARG E 1 202 ? 50.367 19.170 8.537 1.00 51.34 202 ARG E O 1
ATOM 6986 N N . SER E 1 203 ? 50.517 20.543 6.759 1.00 47.85 203 SER E N 1
ATOM 6987 C CA . SER E 1 203 ? 51.937 20.546 6.716 1.00 47.47 203 SER E CA 1
ATOM 6988 C C . SER E 1 203 ? 52.470 21.488 7.764 1.00 40.71 203 SER E C 1
ATOM 6989 O O . SER E 1 203 ? 51.844 22.443 8.058 1.00 40.18 203 SER E O 1
ATOM 6992 N N . VAL E 1 204 ? 53.690 21.280 8.203 1.00 41.56 204 VAL E N 1
ATOM 6993 C CA . VAL E 1 204 ? 54.333 22.228 9.121 1.00 39.29 204 VAL E CA 1
ATOM 6994 C C . VAL E 1 204 ? 54.924 23.378 8.298 1.00 39.21 204 VAL E C 1
ATOM 6995 O O . VAL E 1 204 ? 55.765 23.171 7.437 1.00 35.73 204 VAL E O 1
ATOM 6999 N N . TYR E 1 205 ? 54.508 24.587 8.585 1.00 41.24 205 TYR E N 1
ATOM 7000 C CA . TYR E 1 205 ? 55.121 25.737 7.958 1.00 39.40 205 TYR E CA 1
ATOM 7001 C C . TYR E 1 205 ? 56.493 25.966 8.534 1.00 40.41 205 TYR E C 1
ATOM 7002 O O . TYR E 1 205 ? 56.712 25.941 9.740 1.00 43.51 205 TYR E O 1
ATOM 7011 N N . GLU E 1 206 ? 57.457 26.227 7.648 1.00 39.00 206 GLU E N 1
ATOM 7012 C CA . GLU E 1 206 ? 58.796 26.472 8.043 1.00 38.54 206 GLU E CA 1
ATOM 7013 C C . GLU E 1 206 ? 59.124 27.776 7.394 1.00 40.04 206 GLU E C 1
ATOM 7014 O O . GLU E 1 206 ? 58.658 28.088 6.263 1.00 38.98 206 GLU E O 1
ATOM 7020 N N . ASP E 1 207 ? 59.916 28.563 8.091 1.00 39.87 207 ASP E N 1
ATOM 7021 C CA . ASP E 1 207 ? 60.243 29.926 7.645 1.00 42.70 207 ASP E CA 1
ATOM 7022 C C . ASP E 1 207 ? 61.460 29.906 6.712 1.00 44.70 207 ASP E C 1
ATOM 7023 O O . ASP E 1 207 ? 62.074 28.875 6.349 1.00 49.88 207 ASP E O 1
ATOM 7029 N N . VAL F 1 24 ? 49.811 35.988 51.697 1.00 51.28 24 VAL F N 1
ATOM 7030 C CA . VAL F 1 24 ? 50.684 37.077 51.161 1.00 50.46 24 VAL F CA 1
ATOM 7031 C C . VAL F 1 24 ? 52.165 36.818 51.530 1.00 43.48 24 VAL F C 1
ATOM 7032 O O . VAL F 1 24 ? 52.503 36.679 52.680 1.00 50.28 24 VAL F O 1
ATOM 7036 N N . PRO F 1 25 ? 53.050 36.729 50.536 1.00 39.32 25 PRO F N 1
ATOM 7037 C CA . PRO F 1 25 ? 54.442 36.520 50.826 1.00 42.35 25 PRO F CA 1
ATOM 7038 C C . PRO F 1 25 ? 55.076 37.627 51.651 1.00 41.02 25 PRO F C 1
ATOM 7039 O O . PRO F 1 25 ? 54.755 38.828 51.495 1.00 40.53 25 PRO F O 1
ATOM 7043 N N . GLN F 1 26 ? 56.012 37.208 52.459 1.00 39.21 26 GLN F N 1
ATOM 7044 C CA . GLN F 1 26 ? 56.688 38.076 53.420 1.00 40.04 26 GLN F CA 1
ATOM 7045 C C . GLN F 1 26 ? 57.602 39.128 52.730 1.00 38.01 26 GLN F C 1
ATOM 7046 O O . GLN F 1 26 ? 57.865 40.189 53.285 1.00 39.29 26 GLN F O 1
ATOM 7052 N N . THR F 1 27 ? 58.129 38.800 51.554 1.00 35.17 27 THR F N 1
ATOM 7053 C CA . THR F 1 27 ? 58.887 39.780 50.733 1.00 35.27 27 THR F CA 1
ATOM 7054 C C . THR F 1 27 ? 57.990 40.900 50.142 1.00 34.79 27 THR F C 1
ATOM 7055 O O . THR F 1 27 ? 58.516 41.881 49.663 1.00 42.03 27 THR F O 1
ATOM 7059 N N . HIS F 1 28 ? 56.681 40.771 50.164 1.00 35.40 28 HIS F N 1
ATOM 7060 C CA . HIS F 1 28 ? 55.814 41.790 49.513 1.00 37.30 28 HIS F CA 1
ATOM 7061 C C . HIS F 1 28 ? 55.811 43.055 50.401 1.00 39.33 28 HIS F C 1
ATOM 7062 O O . HIS F 1 28 ? 55.458 42.942 51.567 1.00 37.82 28 HIS F O 1
ATOM 7069 N N . PRO F 1 29 ? 56.144 44.237 49.851 1.00 42.19 29 PRO F N 1
ATOM 7070 C CA . PRO F 1 29 ? 56.190 45.488 50.665 1.00 42.93 29 PRO F CA 1
ATOM 7071 C C . PRO F 1 29 ? 54.789 46.113 50.895 1.00 42.28 29 PRO F C 1
ATOM 7072 O O . PRO F 1 29 ? 54.241 46.785 50.035 1.00 52.96 29 PRO F O 1
ATOM 7076 N N . HIS F 1 30 ? 54.200 45.815 52.033 1.00 43.74 30 HIS F N 1
ATOM 7077 C CA . HIS F 1 30 ? 52.850 46.232 52.407 1.00 45.52 30 HIS F CA 1
ATOM 7078 C C . HIS F 1 30 ? 52.851 46.170 53.912 1.00 40.56 30 HIS F C 1
ATOM 7079 O O . HIS F 1 30 ? 53.505 45.353 54.482 1.00 33.17 30 HIS F O 1
ATOM 7086 N N . PRO F 1 31 ? 52.076 47.021 54.589 1.00 46.86 31 PRO F N 1
ATOM 7087 C CA . PRO F 1 31 ? 52.048 46.860 56.046 1.00 42.48 31 PRO F CA 1
ATOM 7088 C C . PRO F 1 31 ? 51.494 45.493 56.519 1.00 42.28 31 PRO F C 1
ATOM 7089 O O . PRO F 1 31 ? 50.607 44.955 55.899 1.00 39.57 31 PRO F O 1
ATOM 7093 N N . ASP F 1 32 ? 52.027 44.954 57.603 1.00 36.45 32 ASP F N 1
ATOM 7094 C CA . ASP F 1 32 ? 51.526 43.707 58.145 1.00 39.16 32 ASP F CA 1
ATOM 7095 C C . ASP F 1 32 ? 50.180 43.835 58.916 1.00 40.95 32 ASP F C 1
ATOM 7096 O O . ASP F 1 32 ? 49.426 42.881 59.030 1.00 46.92 32 ASP F O 1
ATOM 7101 N N . VAL F 1 33 ? 49.872 45.026 59.398 1.00 43.95 33 VAL F N 1
ATOM 7102 C CA . VAL F 1 33 ? 48.634 45.258 60.154 1.00 50.79 33 VAL F CA 1
ATOM 7103 C C . VAL F 1 33 ? 48.115 46.654 59.902 1.00 49.46 33 VAL F C 1
ATOM 7104 O O . VAL F 1 33 ? 48.870 47.607 59.926 1.00 50.28 33 VAL F O 1
ATOM 7108 N N . ASP F 1 34 ? 46.804 46.778 59.722 1.00 52.24 34 ASP F N 1
ATOM 7109 C CA . ASP F 1 34 ? 46.143 48.101 59.628 1.00 51.27 34 ASP F CA 1
ATOM 7110 C C . ASP F 1 34 ? 45.886 48.604 61.023 1.00 55.36 34 ASP F C 1
ATOM 7111 O O . ASP F 1 34 ? 45.607 47.780 61.874 1.00 59.31 34 ASP F O 1
ATOM 7116 N N . ARG F 1 35 ? 46.099 49.895 61.303 1.00 60.85 35 ARG F N 1
ATOM 7117 C CA . ARG F 1 35 ? 45.947 50.426 62.688 1.00 57.58 35 ARG F CA 1
ATOM 7118 C C . ARG F 1 35 ? 44.474 50.377 63.120 1.00 57.74 35 ARG F C 1
ATOM 7119 O O . ARG F 1 35 ? 43.635 51.170 62.680 1.00 65.39 35 ARG F O 1
ATOM 7127 N N . VAL F 1 36 ? 44.204 49.467 64.037 1.00 45.21 36 VAL F N 1
ATOM 7128 C CA . VAL F 1 36 ? 42.887 49.284 64.605 1.00 45.50 36 VAL F CA 1
ATOM 7129 C C . VAL F 1 36 ? 42.707 50.188 65.802 1.00 44.86 36 VAL F C 1
ATOM 7130 O O . VAL F 1 36 ? 43.542 50.182 66.691 1.00 43.39 36 VAL F O 1
ATOM 7134 N N . LEU F 1 37 ? 41.663 51.012 65.789 1.00 39.11 37 LEU F N 1
ATOM 7135 C CA . LEU F 1 37 ? 41.361 51.888 66.921 1.00 42.31 37 LEU F CA 1
ATOM 7136 C C . LEU F 1 37 ? 40.470 51.157 67.923 1.00 37.57 37 LEU F C 1
ATOM 7137 O O . LEU F 1 37 ? 40.729 51.142 69.106 1.00 38.99 37 LEU F O 1
ATOM 7142 N N . LEU F 1 38 ? 39.413 50.517 67.425 1.00 36.20 38 LEU F N 1
ATOM 7143 C CA . LEU F 1 38 ? 38.500 49.771 68.304 1.00 34.76 38 LEU F CA 1
ATOM 7144 C C . LEU F 1 38 ? 38.250 48.478 67.647 1.00 33.71 38 LEU F C 1
ATOM 7145 O O . LEU F 1 38 ? 37.782 48.434 66.507 1.00 39.54 38 LEU F O 1
ATOM 7150 N N . ASP F 1 39 ? 38.512 47.400 68.340 1.00 32.48 39 ASP F N 1
ATOM 7151 C CA . ASP F 1 39 ? 38.325 46.115 67.748 1.00 36.54 39 ASP F CA 1
ATOM 7152 C C . ASP F 1 39 ? 36.945 45.611 67.913 1.00 32.66 39 ASP F C 1
ATOM 7153 O O . ASP F 1 39 ? 36.107 46.125 68.683 1.00 36.77 39 ASP F O 1
ATOM 7158 N N . GLU F 1 40 ? 36.667 44.543 67.207 1.00 35.10 40 GLU F N 1
ATOM 7159 C CA . GLU F 1 40 ? 35.318 43.971 67.169 1.00 34.91 40 GLU F CA 1
ATOM 7160 C C . GLU F 1 40 ? 34.740 43.657 68.530 1.00 38.07 40 GLU F C 1
ATOM 7161 O O . GLU F 1 40 ? 33.574 43.914 68.808 1.00 35.22 40 GLU F O 1
ATOM 7167 N N . GLN F 1 41 ? 35.564 43.089 69.403 1.00 38.60 41 GLN F N 1
ATOM 7168 C CA . GLN F 1 41 ? 35.132 42.743 70.734 1.00 39.36 41 GLN F CA 1
ATOM 7169 C C . GLN F 1 41 ? 34.874 43.982 71.600 1.00 36.62 41 GLN F C 1
ATOM 7170 O O . GLN F 1 41 ? 33.937 44.001 72.360 1.00 33.78 41 GLN F O 1
ATOM 7176 N N . GLN F 1 42 ? 35.744 44.975 71.524 1.00 35.90 42 GLN F N 1
ATOM 7177 C CA . GLN F 1 42 ? 35.507 46.192 72.237 1.00 36.79 42 GLN F CA 1
ATOM 7178 C C . GLN F 1 42 ? 34.195 46.867 71.851 1.00 33.67 42 GLN F C 1
ATOM 7179 O O . GLN F 1 42 ? 33.456 47.317 72.708 1.00 35.05 42 GLN F O 1
ATOM 7185 N N . ILE F 1 43 ? 33.859 46.885 70.561 1.00 35.03 43 ILE F N 1
ATOM 7186 C CA . ILE F 1 43 ? 32.595 47.436 70.121 1.00 33.35 43 ILE F CA 1
ATOM 7187 C C . ILE F 1 43 ? 31.438 46.638 70.649 1.00 34.33 43 ILE F C 1
ATOM 7188 O O . ILE F 1 43 ? 30.526 47.178 71.261 1.00 35.21 43 ILE F O 1
ATOM 7193 N N . ARG F 1 44 ? 31.510 45.325 70.523 1.00 36.00 44 ARG F N 1
ATOM 7194 C CA . ARG F 1 44 ? 30.453 44.469 70.998 1.00 36.72 44 ARG F CA 1
ATOM 7195 C C . ARG F 1 44 ? 30.244 44.611 72.525 1.00 41.28 44 ARG F C 1
ATOM 7196 O O . ARG F 1 44 ? 29.120 44.736 72.987 1.00 39.10 44 ARG F O 1
ATOM 7204 N N . ASP F 1 45 ? 31.315 44.600 73.317 1.00 41.87 45 ASP F N 1
ATOM 7205 C CA . ASP F 1 45 ? 31.176 44.789 74.765 1.00 43.04 45 ASP F CA 1
ATOM 7206 C C . ASP F 1 45 ? 30.544 46.146 75.106 1.00 38.04 45 ASP F C 1
ATOM 7207 O O . ASP F 1 45 ? 29.606 46.220 75.900 1.00 41.44 45 ASP F O 1
ATOM 7212 N N . ARG F 1 46 ? 31.015 47.205 74.449 1.00 35.90 46 ARG F N 1
ATOM 7213 C CA . ARG F 1 46 ? 30.444 48.528 74.746 1.00 35.72 46 ARG F CA 1
ATOM 7214 C C . ARG F 1 46 ? 28.963 48.682 74.287 1.00 33.83 46 ARG F C 1
ATOM 7215 O O . ARG F 1 46 ? 28.103 49.216 75.060 1.00 31.65 46 ARG F O 1
ATOM 7223 N N . LEU F 1 47 ? 28.602 48.111 73.144 1.00 30.57 47 LEU F N 1
ATOM 7224 C CA . LEU F 1 47 ? 27.206 48.156 72.726 1.00 35.16 47 LEU F CA 1
ATOM 7225 C C . LEU F 1 47 ? 26.299 47.324 73.641 1.00 32.07 47 LEU F C 1
ATOM 7226 O O . LEU F 1 47 ? 25.113 47.648 73.822 1.00 34.96 47 LEU F O 1
ATOM 7231 N N . ALA F 1 48 ? 26.843 46.270 74.236 1.00 39.09 48 ALA F N 1
ATOM 7232 C CA . ALA F 1 48 ? 26.072 45.484 75.173 1.00 36.60 48 ALA F CA 1
ATOM 7233 C C . ALA F 1 48 ? 25.705 46.338 76.387 1.00 41.29 48 ALA F C 1
ATOM 7234 O O . ALA F 1 48 ? 24.567 46.241 76.854 1.00 37.42 48 ALA F O 1
ATOM 7236 N N . GLU F 1 49 ? 26.679 47.101 76.907 1.00 35.93 49 GLU F N 1
ATOM 7237 C CA . GLU F 1 49 ? 26.433 48.009 78.022 1.00 39.05 49 GLU F CA 1
ATOM 7238 C C . GLU F 1 49 ? 25.472 49.108 77.627 1.00 37.59 49 GLU F C 1
ATOM 7239 O O . GLU F 1 49 ? 24.492 49.352 78.358 1.00 35.55 49 GLU F O 1
ATOM 7245 N N . LEU F 1 50 ? 25.648 49.695 76.434 1.00 32.48 50 LEU F N 1
ATOM 7246 C CA . LEU F 1 50 ? 24.679 50.740 76.000 1.00 31.86 50 LEU F CA 1
ATOM 7247 C C . LEU F 1 50 ? 23.280 50.197 75.852 1.00 30.57 50 LEU F C 1
ATOM 7248 O O . LEU F 1 50 ? 22.302 50.831 76.305 1.00 35.00 50 LEU F O 1
ATOM 7253 N N . GLY F 1 51 ? 23.176 48.999 75.311 1.00 29.45 51 GLY F N 1
ATOM 7254 C CA . GLY F 1 51 ? 21.898 48.360 75.144 1.00 30.13 51 GLY F CA 1
ATOM 7255 C C . GLY F 1 51 ? 21.141 48.149 76.421 1.00 31.23 51 GLY F C 1
ATOM 7256 O O . GLY F 1 51 ? 19.881 48.333 76.478 1.00 32.29 51 GLY F O 1
ATOM 7257 N N . GLU F 1 52 ? 21.867 47.784 77.446 1.00 32.67 52 GLU F N 1
ATOM 7258 C CA . GLU F 1 52 ? 21.289 47.481 78.724 1.00 40.41 52 GLU F CA 1
ATOM 7259 C C . GLU F 1 52 ? 20.812 48.785 79.377 1.00 43.70 52 GLU F C 1
ATOM 7260 O O . GLU F 1 52 ? 19.688 48.889 79.895 1.00 42.50 52 GLU F O 1
ATOM 7266 N N . GLN F 1 53 ? 21.640 49.808 79.293 1.00 40.49 53 GLN F N 1
ATOM 7267 C CA . GLN F 1 53 ? 21.294 51.089 79.857 1.00 39.82 53 GLN F CA 1
ATOM 7268 C C . GLN F 1 53 ? 20.071 51.690 79.120 1.00 36.16 53 GLN F C 1
ATOM 7269 O O . GLN F 1 53 ? 19.143 52.195 79.754 1.00 39.61 53 GLN F O 1
ATOM 7275 N N . ILE F 1 54 ? 20.020 51.573 77.800 1.00 31.18 54 ILE F N 1
ATOM 7276 C CA . ILE F 1 54 ? 18.895 52.045 76.994 1.00 32.54 54 ILE F CA 1
ATOM 7277 C C . ILE F 1 54 ? 17.626 51.268 77.354 1.00 35.34 54 ILE F C 1
ATOM 7278 O O . ILE F 1 54 ? 16.527 51.867 77.484 1.00 35.37 54 ILE F O 1
ATOM 7283 N N . ALA F 1 55 ? 17.746 49.974 77.588 1.00 31.59 55 ALA F N 1
ATOM 7284 C CA . ALA F 1 55 ? 16.559 49.199 77.873 1.00 32.88 55 ALA F CA 1
ATOM 7285 C C . ALA F 1 55 ? 15.962 49.635 79.205 1.00 37.56 55 ALA F C 1
ATOM 7286 O O . ALA F 1 55 ? 14.747 49.696 79.329 1.00 39.74 55 ALA F O 1
ATOM 7288 N N . ALA F 1 56 ? 16.812 49.917 80.200 1.00 35.77 56 ALA F N 1
ATOM 7289 C CA . ALA F 1 56 ? 16.314 50.338 81.458 1.00 38.87 56 ALA F CA 1
ATOM 7290 C C . ALA F 1 56 ? 15.678 51.729 81.336 1.00 40.86 56 ALA F C 1
ATOM 7291 O O . ALA F 1 56 ? 14.601 51.955 81.872 1.00 36.69 56 ALA F O 1
ATOM 7293 N N . ASP F 1 57 ? 16.325 52.666 80.656 1.00 38.92 57 ASP F N 1
ATOM 7294 C CA . ASP F 1 57 ? 15.794 54.008 80.575 1.00 40.90 57 ASP F CA 1
ATOM 7295 C C . ASP F 1 57 ? 14.477 54.077 79.835 1.00 41.99 57 ASP F C 1
ATOM 7296 O O . ASP F 1 57 ? 13.709 54.979 80.066 1.00 42.49 57 ASP F O 1
ATOM 7301 N N . TYR F 1 58 ? 14.238 53.168 78.901 1.00 39.93 58 TYR F N 1
ATOM 7302 C CA . TYR F 1 58 ? 13.027 53.252 78.070 1.00 38.10 58 TYR F CA 1
ATOM 7303 C C . TYR F 1 58 ? 12.036 52.118 78.364 1.00 40.67 58 TYR F C 1
ATOM 7304 O O . TYR F 1 58 ? 11.135 51.837 77.562 1.00 35.16 58 TYR F O 1
ATOM 7313 N N . ALA F 1 59 ? 12.155 51.521 79.540 1.00 43.44 59 ALA F N 1
ATOM 7314 C CA . ALA F 1 59 ? 11.352 50.331 79.902 1.00 46.71 59 ALA F CA 1
ATOM 7315 C C . ALA F 1 59 ? 9.849 50.547 79.726 1.00 57.69 59 ALA F C 1
ATOM 7316 O O . ALA F 1 59 ? 9.135 49.627 79.346 1.00 60.33 59 ALA F O 1
ATOM 7318 N N . GLU F 1 60 ? 9.378 51.766 79.972 1.00 52.14 60 GLU F N 1
ATOM 7319 C CA . GLU F 1 60 ? 7.960 52.035 79.940 1.00 57.71 60 GLU F CA 1
ATOM 7320 C C . GLU F 1 60 ? 7.426 52.331 78.565 1.00 56.26 60 GLU F C 1
ATOM 7321 O O . GLU F 1 60 ? 6.221 52.272 78.354 1.00 68.13 60 GLU F O 1
ATOM 7327 N N . GLU F 1 61 ? 8.302 52.702 77.648 1.00 50.07 61 GLU F N 1
ATOM 7328 C CA . GLU F 1 61 ? 7.878 53.234 76.390 1.00 48.77 61 GLU F CA 1
ATOM 7329 C C . GLU F 1 61 ? 9.027 53.132 75.356 1.00 42.63 61 GLU F C 1
ATOM 7330 O O . GLU F 1 61 ? 9.899 54.002 75.260 1.00 37.74 61 GLU F O 1
ATOM 7336 N N . PRO F 1 62 ? 9.047 52.033 74.606 1.00 38.30 62 PRO F N 1
ATOM 7337 C CA . PRO F 1 62 ? 10.270 51.754 73.851 1.00 36.14 62 PRO F CA 1
ATOM 7338 C C . PRO F 1 62 ? 10.426 52.772 72.708 1.00 35.38 62 PRO F C 1
ATOM 7339 O O . PRO F 1 62 ? 9.421 53.280 72.215 1.00 32.98 62 PRO F O 1
ATOM 7343 N N . PRO F 1 63 ? 11.672 53.097 72.342 1.00 37.78 63 PRO F N 1
ATOM 7344 C CA . PRO F 1 63 ? 11.907 54.098 71.346 1.00 38.64 63 PRO F CA 1
ATOM 7345 C C . PRO F 1 63 ? 11.738 53.582 69.948 1.00 35.31 63 PRO F C 1
ATOM 7346 O O . PRO F 1 63 ? 11.894 52.385 69.703 1.00 38.72 63 PRO F O 1
ATOM 7350 N N . VAL F 1 64 ? 11.523 54.521 69.046 1.00 32.73 64 VAL F N 1
ATOM 7351 C CA . VAL F 1 64 ? 11.776 54.360 67.651 1.00 29.71 64 VAL F CA 1
ATOM 7352 C C . VAL F 1 64 ? 13.257 54.710 67.441 1.00 30.28 64 VAL F C 1
ATOM 7353 O O . VAL F 1 64 ? 13.700 55.832 67.724 1.00 28.79 64 VAL F O 1
ATOM 7357 N N . LEU F 1 65 ? 14.058 53.724 67.030 1.00 30.78 65 LEU F N 1
ATOM 7358 C CA . LEU F 1 65 ? 15.434 53.935 66.688 1.00 29.95 65 LEU F CA 1
ATOM 7359 C C . LEU F 1 65 ? 15.458 54.522 65.302 1.00 30.56 65 LEU F C 1
ATOM 7360 O O . LEU F 1 65 ? 14.865 53.971 64.342 1.00 26.55 65 LEU F O 1
ATOM 7365 N N . VAL F 1 66 ? 16.120 55.659 65.182 1.00 31.67 66 VAL F N 1
ATOM 7366 C CA . VAL F 1 66 ? 16.273 56.284 63.891 1.00 34.63 66 VAL F CA 1
ATOM 7367 C C . VAL F 1 66 ? 17.704 56.313 63.456 1.00 33.80 66 VAL F C 1
ATOM 7368 O O . VAL F 1 66 ? 18.558 56.867 64.133 1.00 32.80 66 VAL F O 1
ATOM 7372 N N . GLY F 1 67 ? 17.935 55.832 62.248 1.00 35.21 67 GLY F N 1
ATOM 7373 C CA . GLY F 1 67 ? 19.267 55.855 61.709 1.00 31.44 67 GLY F CA 1
ATOM 7374 C C . GLY F 1 67 ? 19.347 56.595 60.404 1.00 30.43 67 GLY F C 1
ATOM 7375 O O . GLY F 1 67 ? 18.460 56.501 59.609 1.00 35.07 67 GLY F O 1
ATOM 7376 N N . VAL F 1 68 ? 20.459 57.309 60.226 1.00 30.28 68 VAL F N 1
ATOM 7377 C CA . VAL F 1 68 ? 20.729 58.002 58.988 1.00 36.14 68 VAL F CA 1
ATOM 7378 C C . VAL F 1 68 ? 21.699 57.141 58.168 1.00 31.40 68 VAL F C 1
ATOM 7379 O O . VAL F 1 68 ? 22.785 56.839 58.598 1.00 31.72 68 VAL F O 1
ATOM 7383 N N . LEU F 1 69 ? 21.256 56.727 56.989 1.00 31.85 69 LEU F N 1
ATOM 7384 C CA . LEU F 1 69 ? 22.040 55.947 56.094 1.00 33.25 69 LEU F CA 1
ATOM 7385 C C . LEU F 1 69 ? 23.217 56.731 55.567 1.00 34.57 69 LEU F C 1
ATOM 7386 O O . LEU F 1 69 ? 23.121 57.968 55.418 1.00 32.10 69 LEU F O 1
ATOM 7391 N N . ARG F 1 70 ? 24.341 56.096 55.259 1.00 33.65 70 ARG F N 1
ATOM 7392 C CA . ARG F 1 70 ? 24.618 54.683 55.350 1.00 39.66 70 ARG F CA 1
ATOM 7393 C C . ARG F 1 70 ? 25.463 54.357 56.560 1.00 37.28 70 ARG F C 1
ATOM 7394 O O . ARG F 1 70 ? 25.636 53.167 56.906 1.00 47.29 70 ARG F O 1
ATOM 7402 N N . GLY F 1 71 ? 26.054 55.392 57.156 1.00 30.84 71 GLY F N 1
ATOM 7403 C CA . GLY F 1 71 ? 26.969 55.230 58.274 1.00 35.50 71 GLY F CA 1
ATOM 7404 C C . GLY F 1 71 ? 26.416 54.431 59.473 1.00 32.36 71 GLY F C 1
ATOM 7405 O O . GLY F 1 71 ? 27.163 53.847 60.227 1.00 37.70 71 GLY F O 1
ATOM 7406 N N . ALA F 1 72 ? 25.131 54.544 59.683 1.00 28.68 72 ALA F N 1
ATOM 7407 C CA . ALA F 1 72 ? 24.473 53.997 60.899 1.00 31.18 72 ALA F CA 1
ATOM 7408 C C . ALA F 1 72 ? 24.135 52.558 60.776 1.00 29.44 72 ALA F C 1
ATOM 7409 O O . ALA F 1 72 ? 23.680 51.969 61.721 1.00 31.45 72 ALA F O 1
ATOM 7411 N N . VAL F 1 73 ? 24.360 51.969 59.626 1.00 31.57 73 VAL F N 1
ATOM 7412 C CA . VAL F 1 73 ? 23.894 50.589 59.437 1.00 35.18 73 VAL F CA 1
ATOM 7413 C C . VAL F 1 73 ? 24.403 49.565 60.484 1.00 32.93 73 VAL F C 1
ATOM 7414 O O . VAL F 1 73 ? 23.591 48.868 61.085 1.00 35.91 73 VAL F O 1
ATOM 7426 N N . VAL F 1 75 ? 26.140 50.017 63.499 1.00 28.52 75 VAL F N 1
ATOM 7427 C CA . VAL F 1 75 ? 25.756 50.373 64.883 1.00 33.78 75 VAL F CA 1
ATOM 7428 C C . VAL F 1 75 ? 24.260 50.158 65.146 1.00 31.99 75 VAL F C 1
ATOM 7429 O O . VAL F 1 75 ? 23.899 49.625 66.197 1.00 35.88 75 VAL F O 1
ATOM 7441 N N . ALA F 1 77 ? 22.125 47.993 63.468 1.00 27.63 77 ALA F N 1
ATOM 7442 C CA . ALA F 1 77 ? 21.822 46.531 63.476 1.00 33.12 77 ALA F CA 1
ATOM 7443 C C . ALA F 1 77 ? 22.269 45.937 64.834 1.00 28.30 77 ALA F C 1
ATOM 7444 O O . ALA F 1 77 ? 21.619 45.053 65.372 1.00 29.02 77 ALA F O 1
ATOM 7446 N N . ASP F 1 78 ? 23.422 46.355 65.308 1.00 27.59 78 ASP F N 1
ATOM 7447 C CA . ASP F 1 78 ? 24.024 45.695 66.447 1.00 27.80 78 ASP F CA 1
ATOM 7448 C C . ASP F 1 78 ? 23.393 46.190 67.751 1.00 31.13 78 ASP F C 1
ATOM 7449 O O . ASP F 1 78 ? 23.079 45.401 68.621 1.00 31.38 78 ASP F O 1
ATOM 7454 N N . LEU F 1 79 ? 23.231 47.504 67.867 1.00 27.74 79 LEU F N 1
ATOM 7455 C CA . LEU F 1 79 ? 22.716 48.070 69.104 1.00 35.05 79 LEU F CA 1
ATOM 7456 C C . LEU F 1 79 ? 21.300 47.636 69.310 1.00 30.03 79 LEU F C 1
ATOM 7457 O O . LEU F 1 79 ? 20.897 47.317 70.447 1.00 31.30 79 LEU F O 1
ATOM 7462 N N . ALA F 1 80 ? 20.544 47.566 68.221 1.00 29.61 80 ALA F N 1
ATOM 7463 C CA . ALA F 1 80 ? 19.149 47.214 68.336 1.00 31.46 80 ALA F CA 1
ATOM 7464 C C . ALA F 1 80 ? 19.045 45.859 68.999 1.00 29.30 80 ALA F C 1
ATOM 7465 O O . ALA F 1 80 ? 18.133 45.605 69.754 1.00 28.24 80 ALA F O 1
ATOM 7467 N N . ARG F 1 81 ? 19.889 44.950 68.548 1.00 33.94 81 ARG F N 1
ATOM 7468 C CA . ARG F 1 81 ? 19.885 43.597 69.053 1.00 34.27 81 ARG F CA 1
ATOM 7469 C C . ARG F 1 81 ? 20.371 43.486 70.526 1.00 32.90 81 ARG F C 1
ATOM 7470 O O . ARG F 1 81 ? 20.152 42.483 71.133 1.00 30.19 81 ARG F O 1
ATOM 7478 N N . GLN F 1 82 ? 20.986 44.537 71.071 1.00 31.64 82 GLN F N 1
ATOM 7479 C CA . GLN F 1 82 ? 21.349 44.582 72.454 1.00 33.47 82 GLN F CA 1
ATOM 7480 C C . GLN F 1 82 ? 20.342 45.295 73.327 1.00 30.98 82 GLN F C 1
ATOM 7481 O O . GLN F 1 82 ? 20.600 45.507 74.508 1.00 30.43 82 GLN F O 1
ATOM 7487 N N . ILE F 1 83 ? 19.210 45.725 72.765 1.00 31.66 83 ILE F N 1
ATOM 7488 C CA . ILE F 1 83 ? 18.212 46.414 73.503 1.00 32.77 83 ILE F CA 1
ATOM 7489 C C . ILE F 1 83 ? 17.038 45.459 73.648 1.00 34.96 83 ILE F C 1
ATOM 7490 O O . ILE F 1 83 ? 16.343 45.169 72.676 1.00 32.89 83 ILE F O 1
ATOM 7495 N N . ASP F 1 84 ? 16.814 45.001 74.860 1.00 38.03 84 ASP F N 1
ATOM 7496 C CA . ASP F 1 84 ? 15.753 44.021 75.131 1.00 39.12 84 ASP F CA 1
ATOM 7497 C C . ASP F 1 84 ? 14.412 44.770 75.413 1.00 39.93 84 ASP F C 1
ATOM 7498 O O . ASP F 1 84 ? 13.892 44.756 76.478 1.00 35.01 84 ASP F O 1
ATOM 7503 N N . LEU F 1 85 ? 13.860 45.389 74.375 1.00 38.72 85 LEU F N 1
ATOM 7504 C CA . LEU F 1 85 ? 12.571 46.027 74.400 1.00 37.11 85 LEU F CA 1
ATOM 7505 C C . LEU F 1 85 ? 11.967 45.892 72.995 1.00 37.84 85 LEU F C 1
ATOM 7506 O O . LEU F 1 85 ? 12.680 45.613 72.021 1.00 35.03 85 LEU F O 1
ATOM 7511 N N . LYS F 1 86 ? 10.660 46.146 72.888 1.00 35.50 86 LYS F N 1
ATOM 7512 C CA . LYS F 1 86 ? 10.040 46.172 71.572 1.00 39.21 86 LYS F CA 1
ATOM 7513 C C . LYS F 1 86 ? 10.282 47.503 70.848 1.00 36.85 86 LYS F C 1
ATOM 7514 O O . LYS F 1 86 ? 9.362 48.322 70.695 1.00 32.56 86 LYS F O 1
ATOM 7520 N N . VAL F 1 87 ? 11.507 47.703 70.431 1.00 34.96 87 VAL F N 1
ATOM 7521 C CA . VAL F 1 87 ? 11.833 48.897 69.658 1.00 35.03 87 VAL F CA 1
ATOM 7522 C C . VAL F 1 87 ? 11.270 48.796 68.274 1.00 33.95 87 VAL F C 1
ATOM 7523 O O . VAL F 1 87 ? 10.893 47.712 67.819 1.00 29.99 87 VAL F O 1
ATOM 7527 N N . GLU F 1 88 ? 11.161 49.939 67.602 1.00 30.22 88 GLU F N 1
ATOM 7528 C CA . GLU F 1 88 ? 10.938 49.983 66.211 1.00 31.57 88 GLU F CA 1
ATOM 7529 C C . GLU F 1 88 ? 12.176 50.567 65.597 1.00 29.77 88 GLU F C 1
ATOM 7530 O O . GLU F 1 88 ? 13.013 51.178 66.269 1.00 26.24 88 GLU F O 1
ATOM 7544 N N . ASP F 1 90 ? 13.523 52.951 62.188 1.00 25.50 90 ASP F N 1
ATOM 7545 C CA . ASP F 1 90 ? 13.144 53.730 60.992 1.00 28.70 90 ASP F CA 1
ATOM 7546 C C . ASP F 1 90 ? 14.438 54.370 60.433 1.00 29.97 90 ASP F C 1
ATOM 7547 O O . ASP F 1 90 ? 15.439 54.490 61.173 1.00 32.58 90 ASP F O 1
ATOM 7552 N N . TRP F 1 91 ? 14.416 54.766 59.169 1.00 27.35 91 TRP F N 1
ATOM 7553 C CA . TRP F 1 91 ? 15.581 55.272 58.505 1.00 28.92 91 TRP F CA 1
ATOM 7554 C C . TRP F 1 91 ? 15.384 56.549 57.724 1.00 31.11 91 TRP F C 1
ATOM 7555 O O . TRP F 1 91 ? 14.314 56.787 57.176 1.00 33.34 91 TRP F O 1
ATOM 7574 N N . ALA F 1 93 ? 17.523 58.995 54.651 1.00 26.42 93 ALA F N 1
ATOM 7575 C CA . ALA F 1 93 ? 18.660 59.217 53.796 1.00 27.34 93 ALA F CA 1
ATOM 7576 C C . ALA F 1 93 ? 18.801 60.703 53.459 1.00 31.44 93 ALA F C 1
ATOM 7577 O O . ALA F 1 93 ? 17.810 61.384 53.210 1.00 27.50 93 ALA F O 1
ATOM 7579 N N . VAL F 1 94 ? 20.043 61.199 53.407 1.00 34.49 94 VAL F N 1
ATOM 7580 C CA . VAL F 1 94 ? 20.230 62.617 53.323 1.00 30.02 94 VAL F CA 1
ATOM 7581 C C . VAL F 1 94 ? 21.361 62.861 52.373 1.00 29.43 94 VAL F C 1
ATOM 7582 O O . VAL F 1 94 ? 22.149 61.958 52.068 1.00 26.59 94 VAL F O 1
ATOM 7586 N N . SER F 1 95 ? 21.404 64.083 51.850 1.00 29.01 95 SER F N 1
ATOM 7587 C CA . SER F 1 95 ? 22.518 64.524 50.992 1.00 30.03 95 SER F CA 1
ATOM 7588 C C . SER F 1 95 ? 22.788 65.998 51.332 1.00 29.20 95 SER F C 1
ATOM 7589 O O . SER F 1 95 ? 22.032 66.624 52.058 1.00 30.81 95 SER F O 1
ATOM 7592 N N . SER F 1 96 ? 23.889 66.519 50.837 1.00 36.80 96 SER F N 1
ATOM 7593 C CA . SER F 1 96 ? 24.370 67.855 51.178 1.00 32.12 96 SER F CA 1
ATOM 7594 C C . SER F 1 96 ? 23.686 68.896 50.345 1.00 32.78 96 SER F C 1
ATOM 7595 O O . SER F 1 96 ? 23.350 68.647 49.193 1.00 32.84 96 SER F O 1
ATOM 7598 N N . TYR F 1 97 ? 23.454 70.070 50.920 1.00 30.13 97 TYR F N 1
ATOM 7599 C CA . TYR F 1 97 ? 23.102 71.229 50.155 1.00 35.79 97 TYR F CA 1
ATOM 7600 C C . TYR F 1 97 ? 24.351 72.151 50.009 1.00 42.37 97 TYR F C 1
ATOM 7601 O O . TYR F 1 97 ? 24.210 73.368 49.929 1.00 43.87 97 TYR F O 1
ATOM 7610 N N . GLY F 1 98 ? 25.540 71.586 50.081 1.00 43.82 98 GLY F N 1
ATOM 7611 C CA . GLY F 1 98 ? 26.767 72.357 49.779 1.00 51.68 98 GLY F CA 1
ATOM 7612 C C . GLY F 1 98 ? 27.057 73.318 50.908 1.00 54.10 98 GLY F C 1
ATOM 7613 O O . GLY F 1 98 ? 27.029 72.940 52.105 1.00 47.54 98 GLY F O 1
ATOM 7614 N N . SER F 1 99 ? 27.256 74.578 50.560 1.00 50.86 99 SER F N 1
ATOM 7615 C CA . SER F 1 99 ? 27.682 75.555 51.565 1.00 53.21 99 SER F CA 1
ATOM 7616 C C . SER F 1 99 ? 26.624 75.703 52.728 1.00 52.95 99 SER F C 1
ATOM 7617 O O . SER F 1 99 ? 26.974 75.948 53.890 1.00 42.33 99 SER F O 1
ATOM 7620 N N . GLY F 1 100 ? 25.349 75.506 52.422 1.00 46.00 100 GLY F N 1
ATOM 7621 C CA . GLY F 1 100 ? 24.292 75.578 53.399 1.00 43.95 100 GLY F CA 1
ATOM 7622 C C . GLY F 1 100 ? 24.427 74.542 54.515 1.00 44.30 100 GLY F C 1
ATOM 7623 O O . GLY F 1 100 ? 24.201 74.820 55.703 1.00 46.41 100 GLY F O 1
ATOM 7624 N N . THR F 1 101 ? 24.846 73.360 54.142 1.00 41.81 101 THR F N 1
ATOM 7625 C CA . THR F 1 101 ? 25.050 72.296 55.096 1.00 40.40 101 THR F CA 1
ATOM 7626 C C . THR F 1 101 ? 26.181 72.618 56.099 1.00 45.47 101 THR F C 1
ATOM 7627 O O . THR F 1 101 ? 26.028 72.401 57.282 1.00 39.88 101 THR F O 1
ATOM 7631 N N . LYS F 1 102 ? 27.264 73.188 55.611 1.00 45.24 102 LYS F N 1
ATOM 7632 C CA . LYS F 1 102 ? 28.350 73.606 56.487 1.00 51.08 102 LYS F CA 1
ATOM 7633 C C . LYS F 1 102 ? 27.919 74.766 57.449 1.00 49.84 102 LYS F C 1
ATOM 7634 O O . LYS F 1 102 ? 28.191 74.719 58.617 1.00 56.94 102 LYS F O 1
ATOM 7640 N N . SER F 1 103 ? 27.116 75.709 57.006 1.00 45.93 103 SER F N 1
ATOM 7641 C CA . SER F 1 103 ? 26.789 76.828 57.856 1.00 49.03 103 SER F CA 1
ATOM 7642 C C . SER F 1 103 ? 25.569 76.627 58.785 1.00 52.27 103 SER F C 1
ATOM 7643 O O . SER F 1 103 ? 25.585 77.155 59.883 1.00 46.65 103 SER F O 1
ATOM 7646 N N . SER F 1 104 ? 24.548 75.834 58.416 1.00 42.84 104 SER F N 1
ATOM 7647 C CA . SER F 1 104 ? 23.426 75.570 59.350 1.00 43.71 104 SER F CA 1
ATOM 7648 C C . SER F 1 104 ? 23.167 74.092 59.701 1.00 40.30 104 SER F C 1
ATOM 7649 O O . SER F 1 104 ? 22.400 73.791 60.617 1.00 42.40 104 SER F O 1
ATOM 7652 N N . GLY F 1 105 ? 23.835 73.167 59.018 1.00 41.16 105 GLY F N 1
ATOM 7653 C CA . GLY F 1 105 ? 23.617 71.761 59.248 1.00 36.91 105 GLY F CA 1
ATOM 7654 C C . GLY F 1 105 ? 22.486 71.248 58.385 1.00 32.93 105 GLY F C 1
ATOM 7655 O O . GLY F 1 105 ? 22.194 70.028 58.407 1.00 35.28 105 GLY F O 1
ATOM 7656 N N . VAL F 1 106 ? 21.803 72.134 57.672 1.00 30.20 106 VAL F N 1
ATOM 7657 C CA . VAL F 1 106 ? 20.653 71.688 56.861 1.00 36.32 106 VAL F CA 1
ATOM 7658 C C . VAL F 1 106 ? 21.117 70.671 55.815 1.00 32.63 106 VAL F C 1
ATOM 7659 O O . VAL F 1 106 ? 22.157 70.809 55.213 1.00 31.80 106 VAL F O 1
ATOM 7663 N N . VAL F 1 107 ? 20.340 69.612 55.656 1.00 34.62 107 VAL F N 1
ATOM 7664 C CA . VAL F 1 107 ? 20.622 68.580 54.631 1.00 33.59 107 VAL F CA 1
ATOM 7665 C C . VAL F 1 107 ? 19.342 68.348 53.824 1.00 30.98 107 VAL F C 1
ATOM 7666 O O . VAL F 1 107 ? 18.243 68.624 54.269 1.00 34.29 107 VAL F O 1
ATOM 7670 N N . ARG F 1 108 ? 19.528 67.831 52.626 1.00 30.80 108 ARG F N 1
ATOM 7671 C CA . ARG F 1 108 ? 18.439 67.480 51.750 1.00 31.66 108 ARG F CA 1
ATOM 7672 C C . ARG F 1 108 ? 17.955 66.112 52.210 1.00 30.52 108 ARG F C 1
ATOM 7673 O O . ARG F 1 108 ? 18.764 65.156 52.330 1.00 37.41 108 ARG F O 1
ATOM 7681 N N . ILE F 1 109 ? 16.655 66.003 52.440 1.00 30.91 109 ILE F N 1
ATOM 7682 C CA . ILE F 1 109 ? 16.048 64.695 52.769 1.00 31.41 109 ILE F CA 1
ATOM 7683 C C . ILE F 1 109 ? 15.714 63.922 51.528 1.00 30.37 109 ILE F C 1
ATOM 7684 O O . ILE F 1 109 ? 14.916 64.376 50.676 1.00 33.67 109 ILE F O 1
ATOM 7689 N N . LEU F 1 110 ? 16.459 62.835 51.300 1.00 28.24 110 LEU F N 1
ATOM 7690 C CA . LEU F 1 110 ? 16.269 61.988 50.126 1.00 29.71 110 LEU F CA 1
ATOM 7691 C C . LEU F 1 110 ? 15.299 60.898 50.450 1.00 26.62 110 LEU F C 1
ATOM 7692 O O . LEU F 1 110 ? 14.547 60.469 49.632 1.00 31.25 110 LEU F O 1
ATOM 7697 N N . LYS F 1 111 ? 15.314 60.439 51.678 1.00 31.17 111 LYS F N 1
ATOM 7698 C CA . LYS F 1 111 ? 14.269 59.599 52.147 1.00 29.67 111 LYS F CA 1
ATOM 7699 C C . LYS F 1 111 ? 13.937 59.994 53.523 1.00 26.57 111 LYS F C 1
ATOM 7700 O O . LYS F 1 111 ? 14.764 59.943 54.439 1.00 29.60 111 LYS F O 1
ATOM 7706 N N . ASP F 1 112 ? 12.687 60.341 53.727 1.00 30.43 112 ASP F N 1
ATOM 7707 C CA . ASP F 1 112 ? 12.284 60.768 55.044 1.00 29.46 112 ASP F CA 1
ATOM 7708 C C . ASP F 1 112 ? 11.838 59.528 55.861 1.00 27.98 112 ASP F C 1
ATOM 7709 O O . ASP F 1 112 ? 11.600 58.435 55.314 1.00 31.40 112 ASP F O 1
ATOM 7714 N N . LEU F 1 113 ? 11.648 59.729 57.142 1.00 29.66 113 LEU F N 1
ATOM 7715 C CA . LEU F 1 113 ? 11.033 58.724 58.006 1.00 26.88 113 LEU F CA 1
ATOM 7716 C C . LEU F 1 113 ? 9.781 58.197 57.309 1.00 28.94 113 LEU F C 1
ATOM 7717 O O . LEU F 1 113 ? 8.935 58.954 56.841 1.00 29.73 113 LEU F O 1
ATOM 7722 N N . SER F 1 114 ? 9.588 56.921 57.394 1.00 30.66 114 SER F N 1
ATOM 7723 C CA . SER F 1 114 ? 8.271 56.408 57.036 1.00 30.83 114 SER F CA 1
ATOM 7724 C C . SER F 1 114 ? 7.191 56.664 58.056 1.00 29.62 114 SER F C 1
ATOM 7725 O O . SER F 1 114 ? 6.062 56.802 57.688 1.00 30.41 114 SER F O 1
ATOM 7728 N N . GLY F 1 115 ? 7.524 56.694 59.343 1.00 32.45 115 GLY F N 1
ATOM 7729 C CA . GLY F 1 115 ? 6.504 56.715 60.452 1.00 31.95 115 GLY F CA 1
ATOM 7730 C C . GLY F 1 115 ? 6.384 58.074 61.151 1.00 30.21 115 GLY F C 1
ATOM 7731 O O . GLY F 1 115 ? 7.375 58.836 61.232 1.00 32.59 115 GLY F O 1
ATOM 7732 N N . ASP F 1 116 ? 5.173 58.403 61.542 1.00 32.83 116 ASP F N 1
ATOM 7733 C CA . ASP F 1 116 ? 4.852 59.564 62.405 1.00 32.51 116 ASP F CA 1
ATOM 7734 C C . ASP F 1 116 ? 5.528 59.327 63.717 1.00 35.87 116 ASP F C 1
ATOM 7735 O O . ASP F 1 116 ? 5.459 58.234 64.245 1.00 41.32 116 ASP F O 1
ATOM 7740 N N . ILE F 1 117 ? 6.228 60.319 64.246 1.00 34.17 117 ILE F N 1
ATOM 7741 C CA . ILE F 1 117 ? 6.851 60.167 65.506 1.00 28.70 117 ILE F CA 1
ATOM 7742 C C . ILE F 1 117 ? 6.121 60.995 66.598 1.00 32.86 117 ILE F C 1
ATOM 7743 O O . ILE F 1 117 ? 6.604 61.072 67.711 1.00 29.33 117 ILE F O 1
ATOM 7748 N N . THR F 1 118 ? 4.975 61.546 66.267 1.00 34.02 118 THR F N 1
ATOM 7749 C CA . THR F 1 118 ? 4.141 62.272 67.227 1.00 37.27 118 THR F CA 1
ATOM 7750 C C . THR F 1 118 ? 3.932 61.492 68.495 1.00 33.29 118 THR F C 1
ATOM 7751 O O . THR F 1 118 ? 3.525 60.343 68.466 1.00 32.82 118 THR F O 1
ATOM 7755 N N . ASP F 1 119 ? 4.322 62.084 69.592 1.00 34.81 119 ASP F N 1
ATOM 7756 C CA . ASP F 1 119 ? 4.192 61.492 70.956 1.00 39.46 119 ASP F CA 1
ATOM 7757 C C . ASP F 1 119 ? 5.002 60.219 71.138 1.00 40.92 119 ASP F C 1
ATOM 7758 O O . ASP F 1 119 ? 4.741 59.483 72.054 1.00 30.34 119 ASP F O 1
ATOM 7763 N N . ARG F 1 120 ? 6.012 59.997 70.298 1.00 36.21 120 ARG F N 1
ATOM 7764 C CA . ARG F 1 120 ? 6.867 58.811 70.442 1.00 35.96 120 ARG F CA 1
ATOM 7765 C C . ARG F 1 120 ? 8.174 59.208 71.029 1.00 31.62 120 ARG F C 1
ATOM 7766 O O . ARG F 1 120 ? 8.576 60.376 70.956 1.00 31.59 120 ARG F O 1
ATOM 7774 N N . ASN F 1 121 ? 8.835 58.265 71.694 1.00 31.11 121 ASN F N 1
ATOM 7775 C CA . ASN F 1 121 ? 10.224 58.446 72.072 1.00 27.15 121 ASN F CA 1
ATOM 7776 C C . ASN F 1 121 ? 11.081 58.015 70.907 1.00 28.66 121 ASN F C 1
ATOM 7777 O O . ASN F 1 121 ? 10.820 56.959 70.318 1.00 29.00 121 ASN F O 1
ATOM 7782 N N . VAL F 1 122 ? 12.068 58.824 70.576 1.00 29.64 122 VAL F N 1
ATOM 7783 C CA . VAL F 1 122 ? 12.902 58.628 69.394 1.00 30.83 122 VAL F CA 1
ATOM 7784 C C . VAL F 1 122 ? 14.306 58.659 69.869 1.00 30.15 122 VAL F C 1
ATOM 7785 O O . VAL F 1 122 ? 14.722 59.489 70.720 1.00 27.33 122 VAL F O 1
ATOM 7789 N N . LEU F 1 123 ? 15.053 57.706 69.368 1.00 31.09 123 LEU F N 1
ATOM 7790 C CA . LEU F 1 123 ? 16.462 57.635 69.654 1.00 28.78 123 LEU F CA 1
ATOM 7791 C C . LEU F 1 123 ? 17.157 57.596 68.301 1.00 26.16 123 LEU F C 1
ATOM 7792 O O . LEU F 1 123 ? 17.183 56.576 67.650 1.00 25.68 123 LEU F O 1
ATOM 7797 N N . ILE F 1 124 ? 17.874 58.652 68.035 1.00 30.71 124 ILE F N 1
ATOM 7798 C CA . ILE F 1 124 ? 18.775 58.710 66.869 1.00 31.54 124 ILE F CA 1
ATOM 7799 C C . ILE F 1 124 ? 20.020 57.915 67.205 1.00 34.39 124 ILE F C 1
ATOM 7800 O O . ILE F 1 124 ? 20.632 58.129 68.260 1.00 37.26 124 ILE F O 1
ATOM 7805 N N . VAL F 1 125 ? 20.360 56.977 66.341 1.00 31.64 125 VAL F N 1
ATOM 7806 C CA . VAL F 1 125 ? 21.553 56.162 66.540 1.00 30.19 125 VAL F CA 1
ATOM 7807 C C . VAL F 1 125 ? 22.595 56.584 65.462 1.00 29.55 125 VAL F C 1
ATOM 7808 O O . VAL F 1 125 ? 22.343 56.498 64.272 1.00 31.75 125 VAL F O 1
ATOM 7812 N N . GLU F 1 126 ? 23.674 57.155 65.948 1.00 34.02 126 GLU F N 1
ATOM 7813 C CA . GLU F 1 126 ? 24.701 57.702 65.107 1.00 38.49 126 GLU F CA 1
ATOM 7814 C C . GLU F 1 126 ? 25.929 56.844 65.115 1.00 38.81 126 GLU F C 1
ATOM 7815 O O . GLU F 1 126 ? 26.291 56.279 66.126 1.00 32.95 126 GLU F O 1
ATOM 7821 N N . ASP F 1 127 ? 26.608 56.810 63.985 1.00 40.22 127 ASP F N 1
ATOM 7822 C CA . ASP F 1 127 ? 27.978 56.391 63.925 1.00 37.70 127 ASP F CA 1
ATOM 7823 C C . ASP F 1 127 ? 29.009 57.304 64.541 1.00 41.83 127 ASP F C 1
ATOM 7824 O O . ASP F 1 127 ? 29.781 56.838 65.312 1.00 41.59 127 ASP F O 1
ATOM 7829 N N . ILE F 1 128 ? 28.998 58.583 64.240 1.00 39.86 128 ILE F N 1
ATOM 7830 C CA . ILE F 1 128 ? 29.950 59.497 64.808 1.00 41.19 128 ILE F CA 1
ATOM 7831 C C . ILE F 1 128 ? 29.347 60.829 65.030 1.00 39.47 128 ILE F C 1
ATOM 7832 O O . ILE F 1 128 ? 28.486 61.224 64.325 1.00 39.92 128 ILE F O 1
ATOM 7837 N N . ILE F 1 129 ? 29.863 61.529 66.006 1.00 41.40 129 ILE F N 1
ATOM 7838 C CA . ILE F 1 129 ? 29.604 62.900 66.179 1.00 50.34 129 ILE F CA 1
ATOM 7839 C C . ILE F 1 129 ? 30.903 63.704 66.093 1.00 58.16 129 ILE F C 1
ATOM 7840 O O . ILE F 1 129 ? 31.920 63.322 66.680 1.00 46.04 129 ILE F O 1
ATOM 7845 N N . ASP F 1 130 ? 30.815 64.905 65.506 1.00 65.65 130 ASP F N 1
ATOM 7846 C CA . ASP F 1 130 ? 31.953 65.828 65.460 1.00 73.71 130 ASP F CA 1
ATOM 7847 C C . ASP F 1 130 ? 31.463 67.269 65.306 1.00 64.63 130 ASP F C 1
ATOM 7848 O O . ASP F 1 130 ? 30.456 67.697 65.845 1.00 83.61 130 ASP F O 1
ATOM 7853 N N . SER F 1 131 ? 32.195 68.015 64.545 1.00 72.09 131 SER F N 1
ATOM 7854 C CA . SER F 1 131 ? 31.996 69.425 64.595 1.00 77.77 131 SER F CA 1
ATOM 7855 C C . SER F 1 131 ? 31.013 69.906 63.538 1.00 81.91 131 SER F C 1
ATOM 7856 O O . SER F 1 131 ? 30.579 71.034 63.522 1.00 87.19 131 SER F O 1
ATOM 7859 N N . GLY F 1 132 ? 30.635 69.007 62.677 1.00 64.13 132 GLY F N 1
ATOM 7860 C CA . GLY F 1 132 ? 29.547 69.242 61.799 1.00 66.41 132 GLY F CA 1
ATOM 7861 C C . GLY F 1 132 ? 28.230 69.563 62.539 1.00 76.31 132 GLY F C 1
ATOM 7862 O O . GLY F 1 132 ? 27.919 68.998 63.601 1.00 64.03 132 GLY F O 1
ATOM 7863 N N . LEU F 1 133 ? 27.449 70.464 61.942 1.00 64.56 133 LEU F N 1
ATOM 7864 C CA . LEU F 1 133 ? 26.168 70.894 62.485 1.00 57.30 133 LEU F CA 1
ATOM 7865 C C . LEU F 1 133 ? 24.939 70.008 62.118 1.00 44.07 133 LEU F C 1
ATOM 7866 O O . LEU F 1 133 ? 23.838 70.366 62.453 1.00 40.94 133 LEU F O 1
ATOM 7871 N N . THR F 1 134 ? 25.132 68.909 61.416 1.00 36.76 134 THR F N 1
ATOM 7872 C CA . THR F 1 134 ? 23.976 68.206 60.827 1.00 35.61 134 THR F CA 1
ATOM 7873 C C . THR F 1 134 ? 23.159 67.483 61.902 1.00 35.68 134 THR F C 1
ATOM 7874 O O . THR F 1 134 ? 21.975 67.490 61.847 1.00 36.02 134 THR F O 1
ATOM 7878 N N . LEU F 1 135 ? 23.815 66.929 62.922 1.00 36.23 135 LEU F N 1
ATOM 7879 C CA . LEU F 1 135 ? 23.104 66.328 64.002 1.00 36.34 135 LEU F CA 1
ATOM 7880 C C . LEU F 1 135 ? 22.247 67.367 64.752 1.00 33.24 135 LEU F C 1
ATOM 7881 O O . LEU F 1 135 ? 21.107 67.077 65.028 1.00 38.42 135 LEU F O 1
ATOM 7886 N N . LYS F 1 136 ? 22.773 68.539 65.015 1.00 33.99 136 LYS F N 1
ATOM 7887 C CA . LYS F 1 136 ? 22.001 69.593 65.668 1.00 38.04 136 LYS F CA 1
ATOM 7888 C C . LYS F 1 136 ? 20.785 70.024 64.862 1.00 36.66 136 LYS F C 1
ATOM 7889 O O . LYS F 1 136 ? 19.703 70.130 65.356 1.00 30.73 136 LYS F O 1
ATOM 7895 N N . TRP F 1 137 ? 20.984 70.208 63.572 1.00 32.49 137 TRP F N 1
ATOM 7896 C CA . TRP F 1 137 ? 19.841 70.450 62.663 1.00 32.71 137 TRP F CA 1
ATOM 7897 C C . TRP F 1 137 ? 18.837 69.270 62.605 1.00 30.81 137 TRP F C 1
ATOM 7898 O O . TRP F 1 137 ? 17.645 69.501 62.693 1.00 31.80 137 TRP F O 1
ATOM 7909 N N . LEU F 1 138 ? 19.296 68.039 62.486 1.00 30.47 138 LEU F N 1
ATOM 7910 C CA . LEU F 1 138 ? 18.421 66.930 62.484 1.00 31.16 138 LEU F CA 1
ATOM 7911 C C . LEU F 1 138 ? 17.616 66.786 63.811 1.00 30.91 138 LEU F C 1
ATOM 7912 O O . LEU F 1 138 ? 16.414 66.507 63.778 1.00 30.04 138 LEU F O 1
ATOM 7917 N N . LEU F 1 139 ? 18.274 67.020 64.962 1.00 34.04 139 LEU F N 1
ATOM 7918 C CA . LEU F 1 139 ? 17.610 66.972 66.233 1.00 30.32 139 LEU F CA 1
ATOM 7919 C C . LEU F 1 139 ? 16.485 68.007 66.271 1.00 34.66 139 LEU F C 1
ATOM 7920 O O . LEU F 1 139 ? 15.346 67.728 66.680 1.00 32.74 139 LEU F O 1
ATOM 7925 N N . SER F 1 140 ? 16.803 69.229 65.836 1.00 34.94 140 SER F N 1
ATOM 7926 C CA . SER F 1 140 ? 15.770 70.257 65.769 1.00 33.58 140 SER F CA 1
ATOM 7927 C C . SER F 1 140 ? 14.666 69.923 64.746 1.00 32.66 140 SER F C 1
ATOM 7928 O O . SER F 1 140 ? 13.468 70.063 65.022 1.00 30.73 140 SER F O 1
ATOM 7931 N N . ASN F 1 141 ? 15.019 69.324 63.628 1.00 35.13 141 ASN F N 1
ATOM 7932 C CA . ASN F 1 141 ? 13.993 68.889 62.654 1.00 34.99 141 ASN F CA 1
ATOM 7933 C C . ASN F 1 141 ? 13.058 67.820 63.244 1.00 33.33 141 ASN F C 1
ATOM 7934 O O . ASN F 1 141 ? 11.812 67.947 63.172 1.00 30.60 141 ASN F O 1
ATOM 7939 N N . LEU F 1 142 ? 13.604 66.829 63.933 1.00 30.53 142 LEU F N 1
ATOM 7940 C CA . LEU F 1 142 ? 12.719 65.794 64.488 1.00 31.55 142 LEU F CA 1
ATOM 7941 C C . LEU F 1 142 ? 11.890 66.359 65.641 1.00 31.09 142 LEU F C 1
ATOM 7942 O O . LEU F 1 142 ? 10.697 65.964 65.807 1.00 31.31 142 LEU F O 1
ATOM 7947 N N . ARG F 1 143 ? 12.462 67.254 66.424 1.00 31.57 143 ARG F N 1
ATOM 7948 C CA . ARG F 1 143 ? 11.722 67.878 67.505 1.00 33.01 143 ARG F CA 1
ATOM 7949 C C . ARG F 1 143 ? 10.564 68.734 67.006 1.00 37.95 143 ARG F C 1
ATOM 7950 O O . ARG F 1 143 ? 9.650 68.961 67.726 1.00 39.04 143 ARG F O 1
ATOM 7958 N N . SER F 1 144 ? 10.600 69.171 65.762 1.00 31.85 144 SER F N 1
ATOM 7959 C CA . SER F 1 144 ? 9.482 69.882 65.183 1.00 31.03 144 SER F CA 1
ATOM 7960 C C . SER F 1 144 ? 8.348 68.976 64.724 1.00 34.75 144 SER F C 1
ATOM 7961 O O . SER F 1 144 ? 7.339 69.475 64.201 1.00 34.56 144 SER F O 1
ATOM 7964 N N . ARG F 1 145 ? 8.475 67.654 64.867 1.00 28.69 145 ARG F N 1
ATOM 7965 C CA . ARG F 1 145 ? 7.413 66.754 64.439 1.00 31.92 145 ARG F CA 1
ATOM 7966 C C . ARG F 1 145 ? 6.545 66.183 65.534 1.00 32.24 145 ARG F C 1
ATOM 7967 O O . ARG F 1 145 ? 5.960 65.106 65.351 1.00 34.65 145 ARG F O 1
ATOM 7975 N N . GLY F 1 146 ? 6.543 66.846 66.690 1.00 33.77 146 GLY F N 1
ATOM 7976 C CA . GLY F 1 146 ? 5.776 66.457 67.879 1.00 32.83 146 GLY F CA 1
ATOM 7977 C C . GLY F 1 146 ? 6.177 65.186 68.666 1.00 32.91 146 GLY F C 1
ATOM 7978 O O . GLY F 1 146 ? 5.333 64.620 69.302 1.00 34.08 146 GLY F O 1
ATOM 7979 N N . PRO F 1 147 ? 7.455 64.729 68.631 1.00 31.34 147 PRO F N 1
ATOM 7980 C CA . PRO F 1 147 ? 7.752 63.521 69.427 1.00 31.09 147 PRO F CA 1
ATOM 7981 C C . PRO F 1 147 ? 7.707 63.863 70.904 1.00 36.23 147 PRO F C 1
ATOM 7982 O O . PRO F 1 147 ? 7.906 65.005 71.301 1.00 35.80 147 PRO F O 1
ATOM 7986 N N . LYS F 1 148 ? 7.538 62.857 71.728 1.00 44.48 148 LYS F N 1
ATOM 7987 C CA . LYS F 1 148 ? 7.623 63.021 73.172 1.00 38.83 148 LYS F CA 1
ATOM 7988 C C . LYS F 1 148 ? 9.031 63.371 73.585 1.00 38.83 148 LYS F C 1
ATOM 7989 O O . LYS F 1 148 ? 9.222 64.201 74.390 1.00 33.59 148 LYS F O 1
ATOM 7995 N N . SER F 1 149 ? 10.035 62.721 73.011 1.00 34.62 149 SER F N 1
ATOM 7996 C CA . SER F 1 149 ? 11.399 63.074 73.312 1.00 34.61 149 SER F CA 1
ATOM 7997 C C . SER F 1 149 ? 12.264 62.558 72.146 1.00 33.45 149 SER F C 1
ATOM 7998 O O . SER F 1 149 ? 11.883 61.643 71.447 1.00 31.57 149 SER F O 1
ATOM 8001 N N . VAL F 1 150 ? 13.391 63.207 71.956 1.00 33.11 150 VAL F N 1
ATOM 8002 C CA . VAL F 1 150 ? 14.401 62.777 70.999 1.00 34.05 150 VAL F CA 1
ATOM 8003 C C . VAL F 1 150 ? 15.705 62.819 71.745 1.00 37.72 150 VAL F C 1
ATOM 8004 O O . VAL F 1 150 ? 16.011 63.852 72.347 1.00 40.39 150 VAL F O 1
ATOM 8008 N N . GLU F 1 151 ? 16.415 61.677 71.799 1.00 34.61 151 GLU F N 1
ATOM 8009 C CA . GLU F 1 151 ? 17.748 61.628 72.371 1.00 32.64 151 GLU F CA 1
ATOM 8010 C C . GLU F 1 151 ? 18.692 61.064 71.312 1.00 34.16 151 GLU F C 1
ATOM 8011 O O . GLU F 1 151 ? 18.251 60.597 70.254 1.00 33.96 151 GLU F O 1
ATOM 8017 N N . VAL F 1 152 ? 19.963 60.991 71.646 1.00 32.00 152 VAL F N 1
ATOM 8018 C CA . VAL F 1 152 ? 20.957 60.446 70.765 1.00 30.68 152 VAL F CA 1
ATOM 8019 C C . VAL F 1 152 ? 21.836 59.399 71.423 1.00 31.39 152 VAL F C 1
ATOM 8020 O O . VAL F 1 152 ? 22.303 59.609 72.535 1.00 37.11 152 VAL F O 1
ATOM 8024 N N . ALA F 1 153 ? 22.114 58.341 70.681 1.00 32.16 153 ALA F N 1
ATOM 8025 C CA . ALA F 1 153 ? 23.145 57.378 70.965 1.00 35.39 153 ALA F CA 1
ATOM 8026 C C . ALA F 1 153 ? 24.128 57.393 69.858 1.00 30.57 153 ALA F C 1
ATOM 8027 O O . ALA F 1 153 ? 23.772 57.234 68.689 1.00 36.35 153 ALA F O 1
ATOM 8029 N N . ALA F 1 154 ? 25.394 57.590 70.193 1.00 31.02 154 ALA F N 1
ATOM 8030 C CA . ALA F 1 154 ? 26.445 57.616 69.172 1.00 29.92 154 ALA F CA 1
ATOM 8031 C C . ALA F 1 154 ? 27.551 56.614 69.481 1.00 32.24 154 ALA F C 1
ATOM 8032 O O . ALA F 1 154 ? 28.041 56.591 70.600 1.00 34.28 154 ALA F O 1
ATOM 8034 N N . LEU F 1 155 ? 28.048 55.920 68.463 1.00 30.95 155 LEU F N 1
ATOM 8035 C CA . LEU F 1 155 ? 29.124 55.005 68.692 1.00 30.77 155 LEU F CA 1
ATOM 8036 C C . LEU F 1 155 ? 30.442 55.758 69.027 1.00 33.73 155 LEU F C 1
ATOM 8037 O O . LEU F 1 155 ? 31.075 55.476 70.038 1.00 37.69 155 LEU F O 1
ATOM 8042 N N . LEU F 1 156 ? 30.751 56.765 68.251 1.00 31.76 156 LEU F N 1
ATOM 8043 C CA . LEU F 1 156 ? 31.977 57.493 68.337 1.00 30.46 156 LEU F CA 1
ATOM 8044 C C . LEU F 1 156 ? 31.815 58.968 68.477 1.00 33.28 156 LEU F C 1
ATOM 8045 O O . LEU F 1 156 ? 30.957 59.616 67.830 1.00 35.01 156 LEU F O 1
ATOM 8050 N N . ARG F 1 157 ? 32.679 59.567 69.286 1.00 33.36 157 ARG F N 1
ATOM 8051 C CA . ARG F 1 157 ? 32.694 61.039 69.409 1.00 38.17 157 ARG F CA 1
ATOM 8052 C C . ARG F 1 157 ? 34.103 61.596 69.375 1.00 37.41 157 ARG F C 1
ATOM 8053 O O . ARG F 1 157 ? 34.962 61.139 70.113 1.00 41.72 157 ARG F O 1
ATOM 8061 N N . LYS F 1 158 ? 34.314 62.554 68.474 1.00 37.00 158 LYS F N 1
ATOM 8062 C CA . LYS F 1 158 ? 35.643 63.151 68.309 1.00 44.15 158 LYS F CA 1
ATOM 8063 C C . LYS F 1 158 ? 35.759 64.377 69.186 1.00 42.60 158 LYS F C 1
ATOM 8064 O O . LYS F 1 158 ? 34.733 64.898 69.611 1.00 46.42 158 LYS F O 1
ATOM 8070 N N . PRO F 1 159 ? 37.001 64.863 69.434 1.00 53.12 159 PRO F N 1
ATOM 8071 C CA . PRO F 1 159 ? 37.255 66.075 70.271 1.00 49.96 159 PRO F CA 1
ATOM 8072 C C . PRO F 1 159 ? 36.569 67.298 69.775 1.00 48.89 159 PRO F C 1
ATOM 8073 O O . PRO F 1 159 ? 35.980 67.996 70.543 1.00 40.69 159 PRO F O 1
ATOM 8077 N N . ASP F 1 160 ? 36.536 67.522 68.458 1.00 64.55 160 ASP F N 1
ATOM 8078 C CA . ASP F 1 160 ? 35.865 68.718 67.916 1.00 66.76 160 ASP F CA 1
ATOM 8079 C C . ASP F 1 160 ? 34.291 68.708 68.026 1.00 65.18 160 ASP F C 1
ATOM 8080 O O . ASP F 1 160 ? 33.628 69.733 67.809 1.00 65.22 160 ASP F O 1
ATOM 8085 N N . ALA F 1 161 ? 33.699 67.602 68.484 1.00 60.49 161 ALA F N 1
ATOM 8086 C CA . ALA F 1 161 ? 32.282 67.628 68.867 1.00 68.05 161 ALA F CA 1
ATOM 8087 C C . ALA F 1 161 ? 31.960 68.625 70.005 1.00 71.41 161 ALA F C 1
ATOM 8088 O O . ALA F 1 161 ? 30.838 69.135 70.076 1.00 73.83 161 ALA F O 1
ATOM 8090 N N . ALA F 1 162 ? 32.921 68.895 70.898 1.00 88.45 162 ALA F N 1
ATOM 8091 C CA . ALA F 1 162 ? 32.762 69.884 72.006 1.00 80.61 162 ALA F CA 1
ATOM 8092 C C . ALA F 1 162 ? 32.374 71.316 71.530 1.00 78.31 162 ALA F C 1
ATOM 8093 O O . ALA F 1 162 ? 31.784 72.069 72.291 1.00 64.04 162 ALA F O 1
ATOM 8095 N N . ARG F 1 163 ? 32.687 71.651 70.285 1.00 86.74 163 ARG F N 1
ATOM 8096 C CA . ARG F 1 163 ? 32.348 72.964 69.748 1.00 90.02 163 ARG F CA 1
ATOM 8097 C C . ARG F 1 163 ? 30.836 73.190 69.704 1.00 94.35 163 ARG F C 1
ATOM 8098 O O . ARG F 1 163 ? 30.353 74.288 69.979 1.00 84.90 163 ARG F O 1
ATOM 8106 N N . VAL F 1 164 ? 30.101 72.143 69.345 1.00 86.80 164 VAL F N 1
ATOM 8107 C CA . VAL F 1 164 ? 28.687 72.231 69.100 1.00 74.77 164 VAL F CA 1
ATOM 8108 C C . VAL F 1 164 ? 27.960 71.783 70.341 1.00 59.18 164 VAL F C 1
ATOM 8109 O O . VAL F 1 164 ? 28.238 70.741 70.929 1.00 65.51 164 VAL F O 1
ATOM 8113 N N . ASP F 1 165 ? 27.037 72.603 70.794 1.00 60.07 165 ASP F N 1
ATOM 8114 C CA . ASP F 1 165 ? 26.373 72.355 72.064 1.00 78.22 165 ASP F CA 1
ATOM 8115 C C . ASP F 1 165 ? 25.200 71.411 71.849 1.00 90.79 165 ASP F C 1
ATOM 8116 O O . ASP F 1 165 ? 24.044 71.870 71.678 1.00 103.53 165 ASP F O 1
ATOM 8121 N N . ILE F 1 166 ? 25.482 70.106 71.866 1.00 79.59 166 ILE F N 1
ATOM 8122 C CA . ILE F 1 166 ? 24.387 69.140 71.981 1.00 75.78 166 ILE F CA 1
ATOM 8123 C C . ILE F 1 166 ? 24.593 68.002 72.968 1.00 63.52 166 ILE F C 1
ATOM 8124 O O . ILE F 1 166 ? 25.659 67.446 73.131 1.00 53.11 166 ILE F O 1
ATOM 8129 N N . ASP F 1 167 ? 23.508 67.726 73.663 1.00 59.08 167 ASP F N 1
ATOM 8130 C CA . ASP F 1 167 ? 23.491 66.754 74.694 1.00 58.18 167 ASP F CA 1
ATOM 8131 C C . ASP F 1 167 ? 23.282 65.379 74.037 1.00 52.90 167 ASP F C 1
ATOM 8132 O O . ASP F 1 167 ? 22.206 65.091 73.512 1.00 54.68 167 ASP F O 1
ATOM 8137 N N . VAL F 1 168 ? 24.310 64.543 74.125 1.00 45.61 168 VAL F N 1
ATOM 8138 C CA . VAL F 1 168 ? 24.260 63.183 73.683 1.00 47.02 168 VAL F CA 1
ATOM 8139 C C . VAL F 1 168 ? 24.231 62.202 74.858 1.00 46.79 168 VAL F C 1
ATOM 8140 O O . VAL F 1 168 ? 25.192 62.064 75.545 1.00 40.35 168 VAL F O 1
ATOM 8144 N N . LYS F 1 169 ? 23.106 61.509 75.032 1.00 45.87 169 LYS F N 1
ATOM 8145 C CA . LYS F 1 169 ? 22.854 60.739 76.235 1.00 43.88 169 LYS F CA 1
ATOM 8146 C C . LYS F 1 169 ? 23.647 59.429 76.289 1.00 42.16 169 LYS F C 1
ATOM 8147 O O . LYS F 1 169 ? 24.100 59.053 77.346 1.00 35.27 169 LYS F O 1
ATOM 8153 N N . TYR F 1 170 ? 23.903 58.807 75.132 1.00 37.18 170 TYR F N 1
ATOM 8154 C CA . TYR F 1 170 ? 24.674 57.559 75.117 1.00 35.27 170 TYR F CA 1
ATOM 8155 C C . TYR F 1 170 ? 25.853 57.633 74.151 1.00 34.53 170 TYR F C 1
ATOM 8156 O O . TYR F 1 170 ? 25.665 57.918 72.954 1.00 38.97 170 TYR F O 1
ATOM 8165 N N . ILE F 1 171 ? 27.078 57.434 74.659 1.00 33.00 171 ILE F N 1
ATOM 8166 C CA . ILE F 1 171 ? 28.289 57.538 73.899 1.00 35.47 171 ILE F CA 1
ATOM 8167 C C . ILE F 1 171 ? 29.067 56.269 74.059 1.00 36.23 171 ILE F C 1
ATOM 8168 O O . ILE F 1 171 ? 29.400 55.894 75.157 1.00 40.83 171 ILE F O 1
ATOM 8173 N N . GLY F 1 172 ? 29.408 55.646 72.951 1.00 33.13 172 GLY F N 1
ATOM 8174 C CA . GLY F 1 172 ? 30.230 54.476 72.936 1.00 33.87 172 GLY F CA 1
ATOM 8175 C C . GLY F 1 172 ? 31.616 54.816 73.388 1.00 37.19 172 GLY F C 1
ATOM 8176 O O . GLY F 1 172 ? 32.083 54.288 74.406 1.00 40.81 172 GLY F O 1
ATOM 8177 N N . PHE F 1 173 ? 32.301 55.654 72.616 1.00 32.59 173 PHE F N 1
ATOM 8178 C CA . PHE F 1 173 ? 33.749 55.893 72.801 1.00 34.09 173 PHE F CA 1
ATOM 8179 C C . PHE F 1 173 ? 34.049 57.329 72.407 1.00 36.33 173 PHE F C 1
ATOM 8180 O O . PHE F 1 173 ? 33.565 57.795 71.377 1.00 34.67 173 PHE F O 1
ATOM 8188 N N . ASP F 1 174 ? 34.811 58.033 73.243 1.00 42.91 174 ASP F N 1
ATOM 8189 C CA . ASP F 1 174 ? 35.478 59.255 72.846 1.00 43.47 174 ASP F CA 1
ATOM 8190 C C . ASP F 1 174 ? 36.789 58.850 72.156 1.00 41.79 174 ASP F C 1
ATOM 8191 O O . ASP F 1 174 ? 37.496 57.982 72.600 1.00 55.35 174 ASP F O 1
ATOM 8196 N N . ILE F 1 175 ? 37.006 59.327 70.949 1.00 42.35 175 ILE F N 1
ATOM 8197 C CA . ILE F 1 175 ? 38.170 58.885 70.155 1.00 45.69 175 ILE F CA 1
ATOM 8198 C C . ILE F 1 175 ? 38.971 60.135 69.874 1.00 43.69 175 ILE F C 1
ATOM 8199 O O . ILE F 1 175 ? 38.386 61.222 69.813 1.00 40.36 175 ILE F O 1
ATOM 8204 N N . PRO F 1 176 ? 40.273 59.979 69.599 1.00 48.27 176 PRO F N 1
ATOM 8205 C CA . PRO F 1 176 ? 40.985 61.084 68.965 1.00 49.59 176 PRO F CA 1
ATOM 8206 C C . PRO F 1 176 ? 40.504 61.577 67.565 1.00 55.18 176 PRO F C 1
ATOM 8207 O O . PRO F 1 176 ? 39.692 60.929 66.861 1.00 50.10 176 PRO F O 1
ATOM 8211 N N . SER F 1 177 ? 41.051 62.713 67.124 1.00 53.85 177 SER F N 1
ATOM 8212 C CA . SER F 1 177 ? 40.727 63.241 65.798 1.00 53.83 177 SER F CA 1
ATOM 8213 C C . SER F 1 177 ? 41.547 62.509 64.724 1.00 62.72 177 SER F C 1
ATOM 8214 O O . SER F 1 177 ? 42.635 62.955 64.327 1.00 64.19 177 SER F O 1
ATOM 8217 N N . GLU F 1 178 ? 40.998 61.412 64.220 1.00 57.45 178 GLU F N 1
ATOM 8218 C CA . GLU F 1 178 ? 41.644 60.629 63.176 1.00 57.10 178 GLU F CA 1
ATOM 8219 C C . GLU F 1 178 ? 40.583 60.356 62.153 1.00 49.60 178 GLU F C 1
ATOM 8220 O O . GLU F 1 178 ? 39.376 60.429 62.475 1.00 46.52 178 GLU F O 1
ATOM 8226 N N . PHE F 1 179 ? 40.997 60.177 60.891 1.00 44.72 179 PHE F N 1
ATOM 8227 C CA . PHE F 1 179 ? 40.029 59.788 59.932 1.00 53.25 179 PHE F CA 1
ATOM 8228 C C . PHE F 1 179 ? 39.820 58.310 60.230 1.00 42.56 179 PHE F C 1
ATOM 8229 O O . PHE F 1 179 ? 40.694 57.496 59.969 1.00 37.37 179 PHE F O 1
ATOM 8237 N N . VAL F 1 180 ? 38.617 57.974 60.657 1.00 41.24 180 VAL F N 1
ATOM 8238 C CA . VAL F 1 180 ? 38.266 56.599 60.963 1.00 44.62 180 VAL F CA 1
ATOM 8239 C C . VAL F 1 180 ? 37.492 55.911 59.848 1.00 37.35 180 VAL F C 1
ATOM 8240 O O . VAL F 1 180 ? 36.724 56.531 59.073 1.00 39.35 180 VAL F O 1
ATOM 8244 N N . ILE F 1 181 ? 37.666 54.597 59.752 1.00 34.30 181 ILE F N 1
ATOM 8245 C CA . ILE F 1 181 ? 36.906 53.784 58.755 1.00 32.38 181 ILE F CA 1
ATOM 8246 C C . ILE F 1 181 ? 36.481 52.501 59.377 1.00 33.19 181 ILE F C 1
ATOM 8247 O O . ILE F 1 181 ? 37.022 52.107 60.447 1.00 31.26 181 ILE F O 1
ATOM 8252 N N . GLY F 1 182 ? 35.598 51.776 58.682 1.00 29.90 182 GLY F N 1
ATOM 8253 C CA . GLY F 1 182 ? 35.084 50.499 59.208 1.00 28.21 182 GLY F CA 1
ATOM 8254 C C . GLY F 1 182 ? 33.773 50.649 59.948 1.00 33.34 182 GLY F C 1
ATOM 8255 O O . GLY F 1 182 ? 33.386 51.753 60.324 1.00 35.37 182 GLY F O 1
ATOM 8256 N N . TYR F 1 183 ? 33.126 49.523 60.200 1.00 35.35 183 TYR F N 1
ATOM 8257 C CA . TYR F 1 183 ? 31.942 49.432 61.095 1.00 33.12 183 TYR F CA 1
ATOM 8258 C C . TYR F 1 183 ? 30.932 50.409 60.546 1.00 36.31 183 TYR F C 1
ATOM 8259 O O . TYR F 1 183 ? 30.289 51.136 61.243 1.00 32.61 183 TYR F O 1
ATOM 8268 N N . GLY F 1 184 ? 30.834 50.368 59.235 1.00 34.81 184 GLY F N 1
ATOM 8269 C CA . GLY F 1 184 ? 29.840 51.150 58.493 1.00 37.20 184 GLY F CA 1
ATOM 8270 C C . GLY F 1 184 ? 30.303 52.501 58.024 1.00 33.17 184 GLY F C 1
ATOM 8271 O O . GLY F 1 184 ? 29.647 53.087 57.198 1.00 40.15 184 GLY F O 1
ATOM 8272 N N . LEU F 1 185 ? 31.444 52.990 58.544 1.00 36.52 185 LEU F N 1
ATOM 8273 C CA . LEU F 1 185 ? 32.044 54.224 58.132 1.00 40.76 185 LEU F CA 1
ATOM 8274 C C . LEU F 1 185 ? 32.966 53.974 56.873 1.00 50.26 185 LEU F C 1
ATOM 8275 O O . LEU F 1 185 ? 33.833 53.025 56.800 1.00 40.40 185 LEU F O 1
ATOM 8280 N N . ASP F 1 186 ? 32.832 54.851 55.897 1.00 51.95 186 ASP F N 1
ATOM 8281 C CA . ASP F 1 186 ? 33.624 54.696 54.631 1.00 58.67 186 ASP F CA 1
ATOM 8282 C C . ASP F 1 186 ? 34.725 55.735 54.378 1.00 56.71 186 ASP F C 1
ATOM 8283 O O . ASP F 1 186 ? 34.759 56.823 54.976 1.00 59.87 186 ASP F O 1
ATOM 8288 N N . TYR F 1 187 ? 35.598 55.368 53.457 1.00 55.60 187 TYR F N 1
ATOM 8289 C CA . TYR F 1 187 ? 36.370 56.314 52.740 1.00 58.70 187 TYR F CA 1
ATOM 8290 C C . TYR F 1 187 ? 36.117 56.044 51.267 1.00 65.50 187 TYR F C 1
ATOM 8291 O O . TYR F 1 187 ? 36.440 54.950 50.790 1.00 59.85 187 TYR F O 1
ATOM 8300 N N . ALA F 1 188 ? 35.571 57.050 50.568 1.00 60.91 188 ALA F N 1
ATOM 8301 C CA . ALA F 1 188 ? 35.185 56.966 49.174 1.00 65.32 188 ALA F CA 1
ATOM 8302 C C . ALA F 1 188 ? 34.398 55.666 48.940 1.00 74.20 188 ALA F C 1
ATOM 8303 O O . ALA F 1 188 ? 34.738 54.897 48.052 1.00 68.70 188 ALA F O 1
ATOM 8305 N N . GLU F 1 189 ? 33.410 55.406 49.811 1.00 73.14 189 GLU F N 1
ATOM 8306 C CA . GLU F 1 189 ? 32.529 54.216 49.761 1.00 65.97 189 GLU F CA 1
ATOM 8307 C C . GLU F 1 189 ? 33.124 52.868 50.193 1.00 53.86 189 GLU F C 1
ATOM 8308 O O . GLU F 1 189 ? 32.424 51.872 50.205 1.00 61.31 189 GLU F O 1
ATOM 8314 N N . ASN F 1 190 ? 34.419 52.826 50.430 1.00 52.43 190 ASN F N 1
ATOM 8315 C CA . ASN F 1 190 ? 35.092 51.582 50.750 1.00 56.06 190 ASN F CA 1
ATOM 8316 C C . ASN F 1 190 ? 35.153 51.438 52.286 1.00 51.32 190 ASN F C 1
ATOM 8317 O O . ASN F 1 190 ? 35.008 52.434 53.031 1.00 49.17 190 ASN F O 1
ATOM 8322 N N . TYR F 1 191 ? 35.420 50.209 52.702 1.00 45.23 191 TYR F N 1
ATOM 8323 C CA . TYR F 1 191 ? 35.778 49.813 54.086 1.00 39.48 191 TYR F CA 1
ATOM 8324 C C . TYR F 1 191 ? 34.632 49.789 55.036 1.00 39.46 191 TYR F C 1
ATOM 8325 O O . TYR F 1 191 ? 34.830 49.565 56.234 1.00 39.14 191 TYR F O 1
ATOM 8334 N N . ARG F 1 192 ? 33.408 49.966 54.580 1.00 32.25 192 ARG F N 1
ATOM 8335 C CA . ARG F 1 192 ? 32.291 49.964 55.484 1.00 39.27 192 ARG F CA 1
ATOM 8336 C C . ARG F 1 192 ? 32.102 48.606 56.103 1.00 40.98 192 ARG F C 1
ATOM 8337 O O . ARG F 1 192 ? 31.552 48.486 57.205 1.00 38.60 192 ARG F O 1
ATOM 8345 N N . ASN F 1 193 ? 32.549 47.552 55.420 1.00 35.87 193 ASN F N 1
ATOM 8346 C CA . ASN F 1 193 ? 32.332 46.192 55.988 1.00 33.73 193 ASN F CA 1
ATOM 8347 C C . ASN F 1 193 ? 33.441 45.670 56.878 1.00 33.85 193 ASN F C 1
ATOM 8348 O O . ASN F 1 193 ? 33.447 44.500 57.244 1.00 31.97 193 ASN F O 1
ATOM 8353 N N . LEU F 1 194 ? 34.395 46.497 57.266 1.00 34.40 194 LEU F N 1
ATOM 8354 C CA . LEU F 1 194 ? 35.354 46.103 58.312 1.00 30.11 194 LEU F CA 1
ATOM 8355 C C . LEU F 1 194 ? 34.614 45.941 59.612 1.00 31.51 194 LEU F C 1
ATOM 8356 O O . LEU F 1 194 ? 33.755 46.743 59.904 1.00 28.49 194 LEU F O 1
ATOM 8361 N N . PRO F 1 195 ? 34.928 44.892 60.399 1.00 32.45 195 PRO F N 1
ATOM 8362 C CA . PRO F 1 195 ? 34.194 44.641 61.606 1.00 35.69 195 PRO F CA 1
ATOM 8363 C C . PRO F 1 195 ? 34.674 45.453 62.812 1.00 35.09 195 PRO F C 1
ATOM 8364 O O . PRO F 1 195 ? 34.158 45.295 63.882 1.00 39.63 195 PRO F O 1
ATOM 8368 N N . TYR F 1 196 ? 35.667 46.282 62.583 1.00 33.73 196 TYR F N 1
ATOM 8369 C CA . TYR F 1 196 ? 36.342 47.045 63.564 1.00 36.77 196 TYR F CA 1
ATOM 8370 C C . TYR F 1 196 ? 36.414 48.447 63.053 1.00 34.60 196 TYR F C 1
ATOM 8371 O O . TYR F 1 196 ? 36.063 48.709 61.884 1.00 42.05 196 TYR F O 1
ATOM 8380 N N . VAL F 1 197 ? 36.810 49.356 63.908 1.00 38.26 197 VAL F N 1
ATOM 8381 C CA . VAL F 1 197 ? 37.022 50.721 63.512 1.00 46.41 197 VAL F CA 1
ATOM 8382 C C . VAL F 1 197 ? 38.502 50.922 63.410 1.00 41.67 197 VAL F C 1
ATOM 8383 O O . VAL F 1 197 ? 39.251 50.699 64.378 1.00 45.57 197 VAL F O 1
ATOM 8387 N N . GLY F 1 198 ? 38.929 51.331 62.210 1.00 46.08 198 GLY F N 1
ATOM 8388 C CA . GLY F 1 198 ? 40.346 51.573 61.935 1.00 43.14 198 GLY F CA 1
ATOM 8389 C C . GLY F 1 198 ? 40.638 52.978 61.557 1.00 41.83 198 GLY F C 1
ATOM 8390 O O . GLY F 1 198 ? 39.738 53.817 61.378 1.00 37.85 198 GLY F O 1
ATOM 8391 N N . VAL F 1 199 ? 41.920 53.305 61.618 1.00 47.40 199 VAL F N 1
ATOM 8392 C CA . VAL F 1 199 ? 42.404 54.622 61.214 1.00 46.39 199 VAL F CA 1
ATOM 8393 C C . VAL F 1 199 ? 42.895 54.493 59.768 1.00 43.15 199 VAL F C 1
ATOM 8394 O O . VAL F 1 199 ? 43.696 53.661 59.451 1.00 39.70 199 VAL F O 1
ATOM 8398 N N . LEU F 1 200 ? 42.378 55.314 58.895 1.00 43.61 200 LEU F N 1
ATOM 8399 C CA . LEU F 1 200 ? 42.813 55.245 57.506 1.00 50.42 200 LEU F CA 1
ATOM 8400 C C . LEU F 1 200 ? 44.283 55.746 57.449 1.00 56.58 200 LEU F C 1
ATOM 8401 O O . LEU F 1 200 ? 44.597 56.812 57.906 1.00 45.68 200 LEU F O 1
ATOM 8406 N N . SER F 1 201 ? 45.186 55.014 56.852 1.00 62.46 201 SER F N 1
ATOM 8407 C CA . SER F 1 201 ? 46.543 55.533 56.772 1.00 62.57 201 SER F CA 1
ATOM 8408 C C . SER F 1 201 ? 46.689 56.333 55.499 1.00 55.16 201 SER F C 1
ATOM 8409 O O . SER F 1 201 ? 46.121 55.910 54.494 1.00 49.13 201 SER F O 1
ATOM 8412 N N . ARG F 1 202 ? 47.357 57.496 55.535 1.00 50.79 202 ARG F N 1
ATOM 8413 C CA . ARG F 1 202 ? 47.685 58.254 54.309 1.00 53.63 202 ARG F CA 1
ATOM 8414 C C . ARG F 1 202 ? 49.176 58.426 53.972 1.00 48.42 202 ARG F C 1
ATOM 8415 O O . ARG F 1 202 ? 49.518 59.082 52.960 1.00 49.21 202 ARG F O 1
ATOM 8423 N N . SER F 1 203 ? 50.010 57.773 54.775 1.00 40.63 203 SER F N 1
ATOM 8424 C CA . SER F 1 203 ? 51.399 57.927 54.747 1.00 39.40 203 SER F CA 1
ATOM 8425 C C . SER F 1 203 ? 51.955 56.933 53.678 1.00 36.33 203 SER F C 1
ATOM 8426 O O . SER F 1 203 ? 51.323 55.957 53.369 1.00 36.07 203 SER F O 1
ATOM 8429 N N . VAL F 1 204 ? 53.146 57.177 53.181 1.00 32.35 204 VAL F N 1
ATOM 8430 C CA . VAL F 1 204 ? 53.773 56.243 52.286 1.00 32.82 204 VAL F CA 1
ATOM 8431 C C . VAL F 1 204 ? 54.383 55.093 53.099 1.00 33.43 204 VAL F C 1
ATOM 8432 O O . VAL F 1 204 ? 55.246 55.301 53.974 1.00 31.02 204 VAL F O 1
ATOM 8436 N N . TYR F 1 205 ? 54.005 53.885 52.769 1.00 34.15 205 TYR F N 1
ATOM 8437 C CA . TYR F 1 205 ? 54.599 52.671 53.343 1.00 33.78 205 TYR F CA 1
ATOM 8438 C C . TYR F 1 205 ? 55.951 52.447 52.767 1.00 34.09 205 TYR F C 1
ATOM 8439 O O . TYR F 1 205 ? 56.167 52.554 51.558 1.00 36.32 205 TYR F O 1
ATOM 8448 N N . GLU F 1 206 ? 56.920 52.146 53.643 1.00 31.57 206 GLU F N 1
ATOM 8449 C CA . GLU F 1 206 ? 58.258 51.869 53.214 1.00 34.01 206 GLU F CA 1
ATOM 8450 C C . GLU F 1 206 ? 58.583 50.547 53.842 1.00 36.58 206 GLU F C 1
ATOM 8451 O O . GLU F 1 206 ? 58.075 50.251 54.951 1.00 36.23 206 GLU F O 1
ATOM 8457 N N . ASP F 1 207 ? 59.399 49.775 53.159 1.00 35.23 207 ASP F N 1
ATOM 8458 C CA . ASP F 1 207 ? 59.768 48.444 53.559 1.00 40.30 207 ASP F CA 1
ATOM 8459 C C . ASP F 1 207 ? 61.037 48.351 54.400 1.00 42.73 207 ASP F C 1
ATOM 8460 O O . ASP F 1 207 ? 61.527 49.327 54.918 1.00 43.81 207 ASP F O 1
ATOM 8465 N N . PRO G 1 29 ? 12.132 46.235 -15.477 1.00 76.27 29 PRO G N 1
ATOM 8466 C CA . PRO G 1 29 ? 11.367 46.284 -14.213 1.00 77.05 29 PRO G CA 1
ATOM 8467 C C . PRO G 1 29 ? 10.508 45.037 -13.962 1.00 71.97 29 PRO G C 1
ATOM 8468 O O . PRO G 1 29 ? 9.677 44.694 -14.789 1.00 59.78 29 PRO G O 1
ATOM 8472 N N . HIS G 1 30 ? 10.695 44.362 -12.839 1.00 67.18 30 HIS G N 1
ATOM 8473 C CA . HIS G 1 30 ? 9.916 43.142 -12.575 1.00 60.31 30 HIS G CA 1
ATOM 8474 C C . HIS G 1 30 ? 8.448 43.526 -12.363 1.00 57.62 30 HIS G C 1
ATOM 8475 O O . HIS G 1 30 ? 8.168 44.443 -11.628 1.00 67.69 30 HIS G O 1
ATOM 8482 N N . PRO G 1 31 ? 7.513 42.811 -12.993 1.00 55.23 31 PRO G N 1
ATOM 8483 C CA . PRO G 1 31 ? 6.102 43.211 -12.905 1.00 52.91 31 PRO G CA 1
ATOM 8484 C C . PRO G 1 31 ? 5.454 42.982 -11.490 1.00 45.49 31 PRO G C 1
ATOM 8485 O O . PRO G 1 31 ? 4.473 43.613 -11.142 1.00 43.54 31 PRO G O 1
ATOM 8489 N N . ASP G 1 32 ? 5.965 42.051 -10.689 1.00 44.69 32 ASP G N 1
ATOM 8490 C CA . ASP G 1 32 ? 5.485 41.846 -9.320 1.00 41.43 32 ASP G CA 1
ATOM 8491 C C . ASP G 1 32 ? 6.146 42.751 -8.288 1.00 42.53 32 ASP G C 1
ATOM 8492 O O . ASP G 1 32 ? 5.733 42.802 -7.132 1.00 41.20 32 ASP G O 1
ATOM 8497 N N . VAL G 1 33 ? 7.141 43.514 -8.721 1.00 46.18 33 VAL G N 1
ATOM 8498 C CA . VAL G 1 33 ? 7.820 44.475 -7.876 1.00 44.89 33 VAL G CA 1
ATOM 8499 C C . VAL G 1 33 ? 7.316 45.907 -8.194 1.00 48.77 33 VAL G C 1
ATOM 8500 O O . VAL G 1 33 ? 7.430 46.393 -9.303 1.00 42.06 33 VAL G O 1
ATOM 8504 N N . ASP G 1 34 ? 6.707 46.560 -7.241 1.00 44.29 34 ASP G N 1
ATOM 8505 C CA . ASP G 1 34 ? 6.334 47.964 -7.444 1.00 50.21 34 ASP G CA 1
ATOM 8506 C C . ASP G 1 34 ? 7.542 48.889 -7.679 1.00 47.22 34 ASP G C 1
ATOM 8507 O O . ASP G 1 34 ? 7.504 49.748 -8.550 1.00 44.08 34 ASP G O 1
ATOM 8512 N N . ARG G 1 35 ? 8.595 48.700 -6.903 1.00 44.58 35 ARG G N 1
ATOM 8513 C CA . ARG G 1 35 ? 9.822 49.468 -6.991 1.00 43.93 35 ARG G CA 1
ATOM 8514 C C . ARG G 1 35 ? 10.965 48.814 -6.205 1.00 43.98 35 ARG G C 1
ATOM 8515 O O . ARG G 1 35 ? 10.719 48.086 -5.309 1.00 43.20 35 ARG G O 1
ATOM 8523 N N . VAL G 1 36 ? 12.198 49.117 -6.559 1.00 43.25 36 VAL G N 1
ATOM 8524 C CA . VAL G 1 36 ? 13.355 48.631 -5.883 1.00 43.73 36 VAL G CA 1
ATOM 8525 C C . VAL G 1 36 ? 13.620 49.573 -4.732 1.00 47.42 36 VAL G C 1
ATOM 8526 O O . VAL G 1 36 ? 13.699 50.771 -4.918 1.00 45.62 36 VAL G O 1
ATOM 8530 N N . LEU G 1 37 ? 13.711 49.015 -3.533 1.00 38.21 37 LEU G N 1
ATOM 8531 C CA . LEU G 1 37 ? 13.950 49.768 -2.331 1.00 38.03 37 LEU G CA 1
ATOM 8532 C C . LEU G 1 37 ? 15.446 49.832 -2.080 1.00 37.75 37 LEU G C 1
ATOM 8533 O O . LEU G 1 37 ? 15.993 50.890 -1.859 1.00 40.11 37 LEU G O 1
ATOM 8538 N N . LEU G 1 38 ? 16.123 48.681 -2.112 1.00 39.21 38 LEU G N 1
ATOM 8539 C CA . LEU G 1 38 ? 17.560 48.634 -1.909 1.00 41.61 38 LEU G CA 1
ATOM 8540 C C . LEU G 1 38 ? 18.173 47.803 -3.012 1.00 42.04 38 LEU G C 1
ATOM 8541 O O . LEU G 1 38 ? 17.777 46.654 -3.151 1.00 40.59 38 LEU G O 1
ATOM 8546 N N . ASP G 1 39 ? 19.143 48.353 -3.747 1.00 38.40 39 ASP G N 1
ATOM 8547 C CA . ASP G 1 39 ? 19.698 47.617 -4.876 1.00 40.98 39 ASP G CA 1
ATOM 8548 C C . ASP G 1 39 ? 20.873 46.798 -4.428 1.00 45.46 39 ASP G C 1
ATOM 8549 O O . ASP G 1 39 ? 21.374 46.875 -3.284 1.00 41.53 39 ASP G O 1
ATOM 8554 N N . GLU G 1 40 ? 21.269 45.930 -5.323 1.00 41.15 40 GLU G N 1
ATOM 8555 C CA . GLU G 1 40 ? 22.270 44.925 -5.010 1.00 42.56 40 GLU G CA 1
ATOM 8556 C C . GLU G 1 40 ? 23.588 45.539 -4.505 1.00 43.91 40 GLU G C 1
ATOM 8557 O O . GLU G 1 40 ? 24.182 45.044 -3.521 1.00 37.44 40 GLU G O 1
ATOM 8563 N N . GLN G 1 41 ? 24.023 46.627 -5.141 1.00 37.55 41 GLN G N 1
ATOM 8564 C CA . GLN G 1 41 ? 25.231 47.327 -4.695 1.00 47.57 41 GLN G CA 1
ATOM 8565 C C . GLN G 1 41 ? 25.084 48.019 -3.303 1.00 44.30 41 GLN G C 1
ATOM 8566 O O . GLN G 1 41 ? 25.993 47.953 -2.489 1.00 42.74 41 GLN G O 1
ATOM 8572 N N . GLN G 1 42 ? 23.942 48.641 -3.039 1.00 43.58 42 GLN G N 1
ATOM 8573 C CA . GLN G 1 42 ? 23.704 49.221 -1.721 1.00 44.69 42 GLN G CA 1
ATOM 8574 C C . GLN G 1 42 ? 23.799 48.138 -0.629 1.00 39.88 42 GLN G C 1
ATOM 8575 O O . GLN G 1 42 ? 24.364 48.388 0.436 1.00 33.46 42 GLN G O 1
ATOM 8581 N N . ILE G 1 43 ? 23.219 46.971 -0.868 1.00 33.00 43 ILE G N 1
ATOM 8582 C CA . ILE G 1 43 ? 23.261 45.916 0.146 1.00 34.40 43 ILE G CA 1
ATOM 8583 C C . ILE G 1 43 ? 24.699 45.455 0.371 1.00 33.81 43 ILE G C 1
ATOM 8584 O O . ILE G 1 43 ? 25.182 45.417 1.500 1.00 31.72 43 ILE G O 1
ATOM 8589 N N . ARG G 1 44 ? 25.383 45.122 -0.702 1.00 35.23 44 ARG G N 1
ATOM 8590 C CA . ARG G 1 44 ? 26.760 44.741 -0.618 1.00 39.30 44 ARG G CA 1
ATOM 8591 C C . ARG G 1 44 ? 27.643 45.790 0.102 1.00 38.55 44 ARG G C 1
ATOM 8592 O O . ARG G 1 44 ? 28.431 45.442 0.983 1.00 36.75 44 ARG G O 1
ATOM 8600 N N . ASP G 1 45 ? 27.504 47.071 -0.225 1.00 40.77 45 ASP G N 1
ATOM 8601 C CA . ASP G 1 45 ? 28.312 48.084 0.448 1.00 43.96 45 ASP G CA 1
ATOM 8602 C C . ASP G 1 45 ? 28.008 48.119 1.954 1.00 45.67 45 ASP G C 1
ATOM 8603 O O . ASP G 1 45 ? 28.916 48.192 2.803 1.00 49.91 45 ASP G O 1
ATOM 8608 N N . ARG G 1 46 ? 26.737 48.112 2.304 1.00 44.20 46 ARG G N 1
ATOM 8609 C CA . ARG G 1 46 ? 26.374 48.179 3.697 1.00 39.30 46 ARG G CA 1
ATOM 8610 C C . ARG G 1 46 ? 26.869 46.950 4.512 1.00 38.70 46 ARG G C 1
ATOM 8611 O O . ARG G 1 46 ? 27.334 47.065 5.666 1.00 36.59 46 ARG G O 1
ATOM 8619 N N . LEU G 1 47 ? 26.756 45.766 3.946 1.00 39.57 47 LEU G N 1
ATOM 8620 C CA . LEU G 1 47 ? 27.209 44.563 4.663 1.00 35.50 47 LEU G CA 1
ATOM 8621 C C . LEU G 1 47 ? 28.679 44.566 4.804 1.00 39.75 47 LEU G C 1
ATOM 8622 O O . LEU G 1 47 ? 29.192 44.008 5.785 1.00 38.08 47 LEU G O 1
ATOM 8627 N N . ALA G 1 48 ? 29.386 45.161 3.841 1.00 41.06 48 ALA G N 1
ATOM 8628 C CA . ALA G 1 48 ? 30.822 45.289 3.977 1.00 43.54 48 ALA G CA 1
ATOM 8629 C C . ALA G 1 48 ? 31.213 46.140 5.216 1.00 44.12 48 ALA G C 1
ATOM 8630 O O . ALA G 1 48 ? 32.096 45.742 5.980 1.00 35.60 48 ALA G O 1
ATOM 8632 N N . GLU G 1 49 ? 30.520 47.262 5.413 1.00 45.31 49 GLU G N 1
ATOM 8633 C CA . GLU G 1 49 ? 30.700 48.091 6.614 1.00 44.27 49 GLU G CA 1
ATOM 8634 C C . GLU G 1 49 ? 30.297 47.299 7.872 1.00 41.83 49 GLU G C 1
ATOM 8635 O O . GLU G 1 49 ? 31.029 47.329 8.879 1.00 32.79 49 GLU G O 1
ATOM 8641 N N . LEU G 1 50 ? 29.140 46.613 7.862 1.00 37.93 50 LEU G N 1
ATOM 8642 C CA . LEU G 1 50 ? 28.736 45.906 9.067 1.00 43.59 50 LEU G CA 1
ATOM 8643 C C . LEU G 1 50 ? 29.737 44.839 9.421 1.00 43.37 50 LEU G C 1
ATOM 8644 O O . LEU G 1 50 ? 30.043 44.606 10.601 1.00 48.65 50 LEU G O 1
ATOM 8649 N N . GLY G 1 51 ? 30.208 44.162 8.400 1.00 38.73 51 GLY G N 1
ATOM 8650 C CA . GLY G 1 51 ? 31.165 43.094 8.572 1.00 42.44 51 GLY G CA 1
ATOM 8651 C C . GLY G 1 51 ? 32.420 43.561 9.307 1.00 44.41 51 GLY G C 1
ATOM 8652 O O . GLY G 1 51 ? 32.982 42.829 10.145 1.00 42.15 51 GLY G O 1
ATOM 8653 N N . GLU G 1 52 ? 32.879 44.756 8.957 1.00 44.50 52 GLU G N 1
ATOM 8654 C CA . GLU G 1 52 ? 34.102 45.276 9.546 1.00 48.18 52 GLU G CA 1
ATOM 8655 C C . GLU G 1 52 ? 33.849 45.684 10.954 1.00 45.88 52 GLU G C 1
ATOM 8656 O O . GLU G 1 52 ? 34.642 45.372 11.807 1.00 46.72 52 GLU G O 1
ATOM 8662 N N . GLN G 1 53 ? 32.706 46.318 11.205 1.00 40.77 53 GLN G N 1
ATOM 8663 C CA . GLN G 1 53 ? 32.382 46.733 12.556 1.00 44.48 53 GLN G CA 1
ATOM 8664 C C . GLN G 1 53 ? 32.222 45.508 13.469 1.00 44.19 53 GLN G C 1
ATOM 8665 O O . GLN G 1 53 ? 32.767 45.472 14.556 1.00 41.60 53 GLN G O 1
ATOM 8671 N N . ILE G 1 54 ? 31.551 44.450 12.981 1.00 37.01 54 ILE G N 1
ATOM 8672 C CA . ILE G 1 54 ? 31.440 43.224 13.734 1.00 37.53 54 ILE G CA 1
ATOM 8673 C C . ILE G 1 54 ? 32.811 42.582 13.986 1.00 42.61 54 ILE G C 1
ATOM 8674 O O . ILE G 1 54 ? 33.071 42.035 15.080 1.00 38.69 54 ILE G O 1
ATOM 8679 N N . ALA G 1 55 ? 33.672 42.576 12.977 1.00 38.90 55 ALA G N 1
ATOM 8680 C CA . ALA G 1 55 ? 34.966 41.921 13.118 1.00 41.28 55 ALA G CA 1
ATOM 8681 C C . ALA G 1 55 ? 35.790 42.632 14.178 1.00 50.19 55 ALA G C 1
ATOM 8682 O O . ALA G 1 55 ? 36.439 41.968 15.009 1.00 40.46 55 ALA G O 1
ATOM 8684 N N . ALA G 1 56 ? 35.716 43.954 14.221 1.00 51.29 56 ALA G N 1
ATOM 8685 C CA . ALA G 1 56 ? 36.407 44.683 15.284 1.00 51.35 56 ALA G CA 1
ATOM 8686 C C . ALA G 1 56 ? 35.790 44.407 16.676 1.00 54.38 56 ALA G C 1
ATOM 8687 O O . ALA G 1 56 ? 36.512 44.159 17.612 1.00 49.86 56 ALA G O 1
ATOM 8689 N N . ASP G 1 57 ? 34.461 44.417 16.779 1.00 54.50 57 ASP G N 1
ATOM 8690 C CA . ASP G 1 57 ? 33.809 44.233 18.067 1.00 50.44 57 ASP G CA 1
ATOM 8691 C C . ASP G 1 57 ? 34.050 42.844 18.634 1.00 47.34 57 ASP G C 1
ATOM 8692 O O . ASP G 1 57 ? 34.060 42.682 19.829 1.00 45.03 57 ASP G O 1
ATOM 8697 N N . TYR G 1 58 ? 34.253 41.842 17.796 1.00 46.13 58 TYR G N 1
ATOM 8698 C CA . TYR G 1 58 ? 34.424 40.466 18.296 1.00 41.38 58 TYR G CA 1
ATOM 8699 C C . TYR G 1 58 ? 35.815 39.900 18.079 1.00 45.95 58 TYR G C 1
ATOM 8700 O O . TYR G 1 58 ? 36.016 38.671 18.115 1.00 50.31 58 TYR G O 1
ATOM 8709 N N . ALA G 1 59 ? 36.805 40.787 17.913 1.00 46.97 59 ALA G N 1
ATOM 8710 C CA . ALA G 1 59 ? 38.173 40.371 17.583 1.00 53.09 59 ALA G CA 1
ATOM 8711 C C . ALA G 1 59 ? 38.783 39.330 18.541 1.00 54.94 59 ALA G C 1
ATOM 8712 O O . ALA G 1 59 ? 39.485 38.429 18.109 1.00 63.95 59 ALA G O 1
ATOM 8714 N N . GLU G 1 60 ? 38.433 39.394 19.813 1.00 54.03 60 GLU G N 1
ATOM 8715 C CA . GLU G 1 60 ? 38.959 38.480 20.809 1.00 57.29 60 GLU G CA 1
ATOM 8716 C C . GLU G 1 60 ? 38.256 37.143 20.907 1.00 55.06 60 GLU G C 1
ATOM 8717 O O . GLU G 1 60 ? 38.805 36.206 21.470 1.00 63.12 60 GLU G O 1
ATOM 8723 N N . GLU G 1 61 ? 37.039 37.057 20.401 1.00 55.09 61 GLU G N 1
ATOM 8724 C CA . GLU G 1 61 ? 36.190 35.912 20.642 1.00 48.01 61 GLU G CA 1
ATOM 8725 C C . GLU G 1 61 ? 35.086 35.890 19.567 1.00 44.10 61 GLU G C 1
ATOM 8726 O O . GLU G 1 61 ? 34.006 36.467 19.737 1.00 42.18 61 GLU G O 1
ATOM 8732 N N . PRO G 1 62 ? 35.383 35.276 18.411 1.00 39.14 62 PRO G N 1
ATOM 8733 C CA . PRO G 1 62 ? 34.423 35.288 17.321 1.00 41.54 62 PRO G CA 1
ATOM 8734 C C . PRO G 1 62 ? 33.067 34.729 17.723 1.00 34.56 62 PRO G C 1
ATOM 8735 O O . PRO G 1 62 ? 32.987 33.747 18.486 1.00 39.50 62 PRO G O 1
ATOM 8739 N N . PRO G 1 63 ? 32.002 35.351 17.253 1.00 35.74 63 PRO G N 1
ATOM 8740 C CA . PRO G 1 63 ? 30.638 34.796 17.449 1.00 37.26 63 PRO G CA 1
ATOM 8741 C C . PRO G 1 63 ? 30.240 33.550 16.647 1.00 33.67 63 PRO G C 1
ATOM 8742 O O . PRO G 1 63 ? 30.803 33.259 15.589 1.00 31.31 63 PRO G O 1
ATOM 8746 N N . VAL G 1 64 ? 29.221 32.860 17.176 1.00 32.70 64 VAL G N 1
ATOM 8747 C CA . VAL G 1 64 ? 28.426 31.903 16.468 1.00 29.78 64 VAL G CA 1
ATOM 8748 C C . VAL G 1 64 ? 27.292 32.741 15.815 1.00 29.72 64 VAL G C 1
ATOM 8749 O O . VAL G 1 64 ? 26.569 33.423 16.514 1.00 28.10 64 VAL G O 1
ATOM 8753 N N . LEU G 1 65 ? 27.276 32.779 14.487 1.00 26.58 65 LEU G N 1
ATOM 8754 C CA . LEU G 1 65 ? 26.226 33.455 13.738 1.00 33.05 65 LEU G CA 1
ATOM 8755 C C . LEU G 1 65 ? 25.053 32.492 13.729 1.00 31.97 65 LEU G C 1
ATOM 8756 O O . LEU G 1 65 ? 25.194 31.320 13.349 1.00 37.47 65 LEU G O 1
ATOM 8761 N N . VAL G 1 66 ? 23.914 32.990 14.174 1.00 32.51 66 VAL G N 1
ATOM 8762 C CA . VAL G 1 66 ? 22.688 32.173 14.148 1.00 33.18 66 VAL G CA 1
ATOM 8763 C C . VAL G 1 66 ? 21.691 32.792 13.212 1.00 30.93 66 VAL G C 1
ATOM 8764 O O . VAL G 1 66 ? 21.329 33.927 13.375 1.00 27.74 66 VAL G O 1
ATOM 8768 N N . GLY G 1 67 ? 21.160 31.971 12.304 1.00 31.82 67 GLY G N 1
ATOM 8769 C CA . GLY G 1 67 ? 20.124 32.419 11.396 1.00 37.53 67 GLY G CA 1
ATOM 8770 C C . GLY G 1 67 ? 18.887 31.558 11.444 1.00 32.26 67 GLY G C 1
ATOM 8771 O O . GLY G 1 67 ? 19.002 30.361 11.690 1.00 29.86 67 GLY G O 1
ATOM 8772 N N . VAL G 1 68 ? 17.731 32.208 11.318 1.00 28.22 68 VAL G N 1
ATOM 8773 C CA . VAL G 1 68 ? 16.479 31.538 11.336 1.00 29.50 68 VAL G CA 1
ATOM 8774 C C . VAL G 1 68 ? 16.025 31.422 9.869 1.00 29.98 68 VAL G C 1
ATOM 8775 O O . VAL G 1 68 ? 15.866 32.413 9.163 1.00 37.69 68 VAL G O 1
ATOM 8779 N N . LEU G 1 69 ? 15.877 30.182 9.424 1.00 33.39 69 LEU G N 1
ATOM 8780 C CA . LEU G 1 69 ? 15.452 29.902 8.081 1.00 33.60 69 LEU G CA 1
ATOM 8781 C C . LEU G 1 69 ? 14.032 30.408 7.841 1.00 34.65 69 LEU G C 1
ATOM 8782 O O . LEU G 1 69 ? 13.214 30.384 8.763 1.00 33.04 69 LEU G O 1
ATOM 8787 N N . ARG G 1 70 ? 13.665 30.749 6.607 1.00 35.84 70 ARG G N 1
ATOM 8788 C CA . ARG G 1 70 ? 14.513 30.781 5.403 1.00 36.08 70 ARG G CA 1
ATOM 8789 C C . ARG G 1 70 ? 14.949 32.193 5.092 1.00 34.84 70 ARG G C 1
ATOM 8790 O O . ARG G 1 70 ? 15.800 32.408 4.197 1.00 39.15 70 ARG G O 1
ATOM 8798 N N . GLY G 1 71 ? 14.311 33.164 5.739 1.00 31.84 71 GLY G N 1
ATOM 8799 C CA . GLY G 1 71 ? 14.523 34.572 5.440 1.00 43.46 71 GLY G CA 1
ATOM 8800 C C . GLY G 1 71 ? 15.934 35.104 5.644 1.00 46.11 71 GLY G C 1
ATOM 8801 O O . GLY G 1 71 ? 16.374 36.016 4.917 1.00 41.91 71 GLY G O 1
ATOM 8802 N N . ALA G 1 72 ? 16.666 34.481 6.555 1.00 41.99 72 ALA G N 1
ATOM 8803 C CA . ALA G 1 72 ? 18.045 34.884 6.851 1.00 42.47 72 ALA G CA 1
ATOM 8804 C C . ALA G 1 72 ? 19.088 34.401 5.856 1.00 38.94 72 ALA G C 1
ATOM 8805 O O . ALA G 1 72 ? 20.285 34.679 6.022 1.00 25.20 72 ALA G O 1
ATOM 8807 N N . VAL G 1 73 ? 18.709 33.600 4.872 1.00 30.56 73 VAL G N 1
ATOM 8808 C CA . VAL G 1 73 ? 19.729 32.912 4.058 1.00 36.46 73 VAL G CA 1
ATOM 8809 C C . VAL G 1 73 ? 20.702 33.858 3.362 1.00 33.61 73 VAL G C 1
ATOM 8810 O O . VAL G 1 73 ? 21.924 33.653 3.497 1.00 33.96 73 VAL G O 1
ATOM 8822 N N . VAL G 1 75 ? 21.251 37.207 3.632 1.00 30.85 75 VAL G N 1
ATOM 8823 C CA . VAL G 1 75 ? 21.977 38.085 4.578 1.00 33.06 75 VAL G CA 1
ATOM 8824 C C . VAL G 1 75 ? 23.072 37.333 5.346 1.00 34.99 75 VAL G C 1
ATOM 8825 O O . VAL G 1 75 ? 24.189 37.823 5.499 1.00 30.58 75 VAL G O 1
ATOM 8837 N N . ALA G 1 77 ? 24.627 34.365 4.478 1.00 33.11 77 ALA G N 1
ATOM 8838 C CA . ALA G 1 77 ? 25.727 33.951 3.543 1.00 27.76 77 ALA G CA 1
ATOM 8839 C C . ALA G 1 77 ? 26.606 35.134 3.254 1.00 31.29 77 ALA G C 1
ATOM 8840 O O . ALA G 1 77 ? 27.821 34.998 3.108 1.00 28.92 77 ALA G O 1
ATOM 8842 N N . ASP G 1 78 ? 26.009 36.307 3.031 1.00 30.67 78 ASP G N 1
ATOM 8843 C CA . ASP G 1 78 ? 26.763 37.415 2.547 1.00 27.80 78 ASP G CA 1
ATOM 8844 C C . ASP G 1 78 ? 27.493 38.118 3.668 1.00 31.07 78 ASP G C 1
ATOM 8845 O O . ASP G 1 78 ? 28.671 38.446 3.559 1.00 30.88 78 ASP G O 1
ATOM 8850 N N . LEU G 1 79 ? 26.804 38.370 4.787 1.00 31.33 79 LEU G N 1
ATOM 8851 C CA . LEU G 1 79 ? 27.461 39.041 5.905 1.00 31.81 79 LEU G CA 1
ATOM 8852 C C . LEU G 1 79 ? 28.580 38.217 6.451 1.00 33.12 79 LEU G C 1
ATOM 8853 O O . LEU G 1 79 ? 29.646 38.752 6.870 1.00 32.00 79 LEU G O 1
ATOM 8858 N N . ALA G 1 80 ? 28.368 36.901 6.529 1.00 28.21 80 ALA G N 1
ATOM 8859 C CA . ALA G 1 80 ? 29.400 36.015 7.128 1.00 30.42 80 ALA G CA 1
ATOM 8860 C C . ALA G 1 80 ? 30.682 36.181 6.355 1.00 32.66 80 ALA G C 1
ATOM 8861 O O . ALA G 1 80 ? 31.793 36.216 6.927 1.00 30.34 80 ALA G O 1
ATOM 8863 N N . ARG G 1 81 ? 30.563 36.338 5.047 1.00 33.01 81 ARG G N 1
ATOM 8864 C CA . ARG G 1 81 ? 31.760 36.501 4.189 1.00 32.91 81 ARG G CA 1
ATOM 8865 C C . ARG G 1 81 ? 32.413 37.843 4.307 1.00 36.77 81 ARG G C 1
ATOM 8866 O O . ARG G 1 81 ? 33.525 38.017 3.841 1.00 33.98 81 ARG G O 1
ATOM 8874 N N . GLN G 1 82 ? 31.725 38.808 4.909 1.00 33.43 82 GLN G N 1
ATOM 8875 C CA . GLN G 1 82 ? 32.314 40.108 5.159 1.00 35.46 82 GLN G CA 1
ATOM 8876 C C . GLN G 1 82 ? 32.858 40.241 6.589 1.00 36.73 82 GLN G C 1
ATOM 8877 O O . GLN G 1 82 ? 33.303 41.314 6.972 1.00 31.95 82 GLN G O 1
ATOM 8883 N N . ILE G 1 83 ? 32.813 39.171 7.374 1.00 38.70 83 ILE G N 1
ATOM 8884 C CA . ILE G 1 83 ? 33.336 39.197 8.733 1.00 34.39 83 ILE G CA 1
ATOM 8885 C C . ILE G 1 83 ? 34.644 38.430 8.724 1.00 42.17 83 ILE G C 1
ATOM 8886 O O . ILE G 1 83 ? 34.659 37.220 8.529 1.00 40.34 83 ILE G O 1
ATOM 8891 N N . ASP G 1 84 ? 35.762 39.129 8.933 1.00 46.18 84 ASP G N 1
ATOM 8892 C CA . ASP G 1 84 ? 37.097 38.502 8.818 1.00 48.11 84 ASP G CA 1
ATOM 8893 C C . ASP G 1 84 ? 37.514 37.949 10.198 1.00 42.66 84 ASP G C 1
ATOM 8894 O O . ASP G 1 84 ? 38.421 38.452 10.817 1.00 54.37 84 ASP G O 1
ATOM 8899 N N . LEU G 1 85 ? 36.778 36.962 10.661 1.00 45.84 85 LEU G N 1
ATOM 8900 C CA . LEU G 1 85 ? 37.071 36.241 11.885 1.00 42.51 85 LEU G CA 1
ATOM 8901 C C . LEU G 1 85 ? 36.671 34.812 11.660 1.00 44.57 85 LEU G C 1
ATOM 8902 O O . LEU G 1 85 ? 35.935 34.494 10.724 1.00 37.61 85 LEU G O 1
ATOM 8907 N N . LYS G 1 86 ? 37.132 33.934 12.540 1.00 41.11 86 LYS G N 1
ATOM 8908 C CA . LYS G 1 86 ? 36.714 32.556 12.474 1.00 38.64 86 LYS G CA 1
ATOM 8909 C C . LYS G 1 86 ? 35.388 32.321 13.124 1.00 36.89 86 LYS G C 1
ATOM 8910 O O . LYS G 1 86 ? 35.299 31.753 14.199 1.00 31.86 86 LYS G O 1
ATOM 8916 N N . VAL G 1 87 ? 34.338 32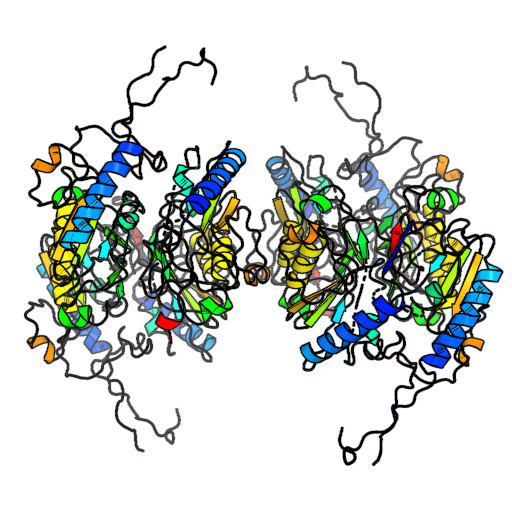.812 12.480 1.00 36.27 87 VAL G N 1
ATOM 8917 C CA . VAL G 1 87 ? 33.008 32.655 12.969 1.00 37.07 87 VAL G CA 1
ATOM 8918 C C . VAL G 1 87 ? 32.571 31.215 12.771 1.00 35.92 87 VAL G C 1
ATOM 8919 O O . VAL G 1 87 ? 33.191 30.472 12.011 1.00 36.53 87 VAL G O 1
ATOM 8923 N N . GLU G 1 88 ? 31.531 30.837 13.496 1.00 33.40 88 GLU G N 1
ATOM 8924 C CA . GLU G 1 88 ? 30.812 29.626 13.192 1.00 36.79 88 GLU G CA 1
ATOM 8925 C C . GLU G 1 88 ? 29.446 30.015 12.738 1.00 40.01 88 GLU G C 1
ATOM 8926 O O . GLU G 1 88 ? 29.038 31.172 12.923 1.00 34.87 88 GLU G O 1
ATOM 8940 N N . ASP G 1 90 ? 25.298 28.601 12.563 1.00 29.63 90 ASP G N 1
ATOM 8941 C CA . ASP G 1 90 ? 24.315 27.601 12.999 1.00 36.35 90 ASP G CA 1
ATOM 8942 C C . ASP G 1 90 ? 22.934 28.142 12.598 1.00 31.22 90 ASP G C 1
ATOM 8943 O O . ASP G 1 90 ? 22.777 29.349 12.375 1.00 29.50 90 ASP G O 1
ATOM 8948 N N . TRP G 1 91 ? 21.943 27.244 12.530 1.00 29.29 91 TRP G N 1
ATOM 8949 C CA . TRP G 1 91 ? 20.648 27.552 11.992 1.00 30.93 91 TRP G CA 1
ATOM 8950 C C . TRP G 1 91 ? 19.490 26.973 12.803 1.00 35.60 91 TRP G C 1
ATOM 8951 O O . TRP G 1 91 ? 19.613 25.938 13.414 1.00 27.11 91 TRP G O 1
ATOM 8970 N N . ALA G 1 93 ? 15.029 26.416 12.414 1.00 31.40 93 ALA G N 1
ATOM 8971 C CA . ALA G 1 93 ? 13.806 26.484 11.608 1.00 36.04 93 ALA G CA 1
ATOM 8972 C C . ALA G 1 93 ? 12.622 26.487 12.554 1.00 42.93 93 ALA G C 1
ATOM 8973 O O . ALA G 1 93 ? 12.619 25.735 13.572 1.00 34.02 93 ALA G O 1
ATOM 8975 N N . VAL G 1 94 ? 11.643 27.326 12.249 1.00 30.34 94 VAL G N 1
ATOM 8976 C CA . VAL G 1 94 ? 10.527 27.510 13.164 1.00 31.78 94 VAL G CA 1
ATOM 8977 C C . VAL G 1 94 ? 9.178 27.507 12.459 1.00 34.12 94 VAL G C 1
ATOM 8978 O O . VAL G 1 94 ? 9.077 27.749 11.226 1.00 28.56 94 VAL G O 1
ATOM 8982 N N . SER G 1 95 ? 8.127 27.226 13.225 1.00 32.41 95 SER G N 1
ATOM 8983 C CA . SER G 1 95 ? 6.741 27.253 12.747 1.00 31.83 95 SER G CA 1
ATOM 8984 C C . SER G 1 95 ? 5.970 28.051 13.819 1.00 35.13 95 SER G C 1
ATOM 8985 O O . SER G 1 95 ? 6.507 28.363 14.875 1.00 34.62 95 SER G O 1
ATOM 8988 N N . SER G 1 96 ? 4.758 28.464 13.498 1.00 35.04 96 SER G N 1
ATOM 8989 C CA . SER G 1 96 ? 3.949 29.246 14.412 1.00 39.33 96 SER G CA 1
ATOM 8990 C C . SER G 1 96 ? 3.205 28.275 15.342 1.00 37.52 96 SER G C 1
ATOM 8991 O O . SER G 1 96 ? 2.951 27.140 14.999 1.00 42.05 96 SER G O 1
ATOM 8994 N N . TYR G 1 97 ? 2.886 28.759 16.511 1.00 32.83 97 TYR G N 1
ATOM 8995 C CA . TYR G 1 97 ? 1.945 28.119 17.368 1.00 36.03 97 TYR G CA 1
ATOM 8996 C C . TYR G 1 97 ? 0.632 28.896 17.283 1.00 39.19 97 TYR G C 1
ATOM 8997 O O . TYR G 1 97 ? -0.087 28.990 18.254 1.00 49.02 97 TYR G O 1
ATOM 9006 N N . GLY G 1 98 ? 0.359 29.554 16.161 1.00 42.80 98 GLY G N 1
ATOM 9007 C CA . GLY G 1 98 ? -0.928 30.259 15.969 1.00 44.31 98 GLY G CA 1
ATOM 9008 C C . GLY G 1 98 ? -1.043 31.462 16.858 1.00 40.29 98 GLY G C 1
ATOM 9009 O O . GLY G 1 98 ? -0.132 32.323 16.925 1.00 48.88 98 GLY G O 1
ATOM 9010 N N . SER G 1 99 ? -2.135 31.525 17.605 1.00 47.87 99 SER G N 1
ATOM 9011 C CA . SER G 1 99 ? -2.400 32.728 18.394 1.00 45.82 99 SER G CA 1
ATOM 9012 C C . SER G 1 99 ? -1.277 32.991 19.449 1.00 43.48 99 SER G C 1
ATOM 9013 O O . SER G 1 99 ? -0.967 34.134 19.790 1.00 39.39 99 SER G O 1
ATOM 9016 N N . GLY G 1 100 ? -0.648 31.917 19.951 1.00 38.72 100 GLY G N 1
ATOM 9017 C CA . GLY G 1 100 ? 0.438 32.060 20.899 1.00 39.42 100 GLY G CA 1
ATOM 9018 C C . GLY G 1 100 ? 1.626 32.826 20.355 1.00 39.10 100 GLY G C 1
ATOM 9019 O O . GLY G 1 100 ? 2.274 33.643 21.067 1.00 44.43 100 GLY G O 1
ATOM 9020 N N . THR G 1 101 ? 1.943 32.579 19.101 1.00 35.17 101 THR G N 1
ATOM 9021 C CA . THR G 1 101 ? 3.051 33.294 18.496 1.00 41.08 101 THR G CA 1
ATOM 9022 C C . THR G 1 101 ? 2.794 34.792 18.443 1.00 40.02 101 THR G C 1
ATOM 9023 O O . THR G 1 101 ? 3.698 35.607 18.688 1.00 39.34 101 THR G O 1
ATOM 9027 N N . LYS G 1 102 ? 1.571 35.168 18.101 1.00 37.17 102 LYS G N 1
ATOM 9028 C CA . LYS G 1 102 ? 1.237 36.560 18.041 1.00 44.95 102 LYS G CA 1
ATOM 9029 C C . LYS G 1 102 ? 1.403 37.196 19.440 1.00 46.03 102 LYS G C 1
ATOM 9030 O O . LYS G 1 102 ? 1.873 38.321 19.587 1.00 49.07 102 LYS G O 1
ATOM 9036 N N . SER G 1 103 ? 0.963 36.519 20.467 1.00 47.52 103 SER G N 1
ATOM 9037 C CA . SER G 1 103 ? 0.882 37.198 21.745 1.00 49.93 103 SER G CA 1
ATOM 9038 C C . SER G 1 103 ? 2.226 37.172 22.521 1.00 46.95 103 SER G C 1
ATOM 9039 O O . SER G 1 103 ? 2.441 38.050 23.315 1.00 39.05 103 SER G O 1
ATOM 9042 N N . SER G 1 104 ? 3.076 36.140 22.356 1.00 41.03 104 SER G N 1
ATOM 9043 C CA . SER G 1 104 ? 4.310 36.104 23.137 1.00 47.77 104 SER G CA 1
ATOM 9044 C C . SER G 1 104 ? 5.582 36.011 22.280 1.00 41.51 104 SER G C 1
ATOM 9045 O O . SER G 1 104 ? 6.663 36.137 22.810 1.00 39.15 104 SER G O 1
ATOM 9048 N N . GLY G 1 105 ? 5.423 35.729 20.992 1.00 35.52 105 GLY G N 1
ATOM 9049 C CA . GLY G 1 105 ? 6.540 35.486 20.144 1.00 32.73 105 GLY G CA 1
ATOM 9050 C C . GLY G 1 105 ? 7.025 34.072 20.161 1.00 33.07 105 GLY G C 1
ATOM 9051 O O . GLY G 1 105 ? 7.929 33.729 19.399 1.00 29.27 105 GLY G O 1
ATOM 9052 N N . VAL G 1 106 ? 6.443 33.205 20.999 1.00 30.30 106 VAL G N 1
ATOM 9053 C CA . VAL G 1 106 ? 6.853 31.810 21.024 1.00 31.85 106 VAL G CA 1
ATOM 9054 C C . VAL G 1 106 ? 6.684 31.159 19.641 1.00 34.30 106 VAL G C 1
ATOM 9055 O O . VAL G 1 106 ? 5.664 31.367 18.999 1.00 33.61 106 VAL G O 1
ATOM 9059 N N . VAL G 1 107 ? 7.642 30.304 19.293 1.00 32.93 107 VAL G N 1
ATOM 9060 C CA . VAL G 1 107 ? 7.610 29.538 18.059 1.00 32.07 107 VAL G CA 1
ATOM 9061 C C . VAL G 1 107 ? 7.947 28.117 18.274 1.00 30.50 107 VAL G C 1
ATOM 9062 O O . VAL G 1 107 ? 8.548 27.792 19.272 1.00 28.55 107 VAL G O 1
ATOM 9066 N N . ARG G 1 108 ? 7.454 27.287 17.372 1.00 28.43 108 ARG G N 1
ATOM 9067 C CA . ARG G 1 108 ? 7.603 25.853 17.404 1.00 28.32 108 ARG G CA 1
ATOM 9068 C C . ARG G 1 108 ? 8.895 25.546 16.712 1.00 35.67 108 ARG G C 1
ATOM 9069 O O . ARG G 1 108 ? 9.148 26.031 15.574 1.00 31.01 108 ARG G O 1
ATOM 9077 N N . ILE G 1 109 ? 9.804 24.847 17.408 1.00 32.47 109 ILE G N 1
ATOM 9078 C CA . ILE G 1 109 ? 11.118 24.659 16.842 1.00 32.65 109 ILE G CA 1
ATOM 9079 C C . ILE G 1 109 ? 11.039 23.443 16.009 1.00 29.89 109 ILE G C 1
ATOM 9080 O O . ILE G 1 109 ? 10.848 22.355 16.552 1.00 32.26 109 ILE G O 1
ATOM 9085 N N . LEU G 1 110 ? 11.329 23.597 14.716 1.00 33.15 110 LEU G N 1
ATOM 9086 C CA . LEU G 1 110 ? 11.397 22.451 13.782 1.00 28.82 110 LEU G CA 1
ATOM 9087 C C . LEU G 1 110 ? 12.807 21.981 13.527 1.00 33.73 110 LEU G C 1
ATOM 9088 O O . LEU G 1 110 ? 13.009 20.825 13.254 1.00 35.98 110 LEU G O 1
ATOM 9093 N N . LYS G 1 111 ? 13.790 22.878 13.665 1.00 30.30 111 LYS G N 1
ATOM 9094 C CA . LYS G 1 111 ? 15.154 22.477 13.811 1.00 30.35 111 LYS G CA 1
ATOM 9095 C C . LYS G 1 111 ? 15.878 23.383 14.789 1.00 29.61 111 LYS G C 1
ATOM 9096 O O . LYS G 1 111 ? 15.850 24.597 14.608 1.00 27.64 111 LYS G O 1
ATOM 9102 N N . ASP G 1 112 ? 16.490 22.827 15.814 1.00 26.09 112 ASP G N 1
ATOM 9103 C CA . ASP G 1 112 ? 17.131 23.611 16.860 1.00 24.07 112 ASP G CA 1
ATOM 9104 C C . ASP G 1 112 ? 18.549 23.782 16.491 1.00 27.95 112 ASP G C 1
ATOM 9105 O O . ASP G 1 112 ? 19.049 23.074 15.577 1.00 24.13 112 ASP G O 1
ATOM 9110 N N . LEU G 1 113 ? 19.250 24.683 17.225 1.00 27.16 113 LEU G N 1
ATOM 9111 C CA . LEU G 1 113 ? 20.681 24.804 17.044 1.00 33.71 113 LEU G CA 1
ATOM 9112 C C . LEU G 1 113 ? 21.341 23.460 17.171 1.00 31.34 113 LEU G C 1
ATOM 9113 O O . LEU G 1 113 ? 20.967 22.615 18.025 1.00 30.77 113 LEU G O 1
ATOM 9118 N N . SER G 1 114 ? 22.295 23.219 16.293 1.00 25.23 114 SER G N 1
ATOM 9119 C CA . SER G 1 114 ? 23.068 22.003 16.336 1.00 26.82 114 SER G CA 1
ATOM 9120 C C . SER G 1 114 ? 24.126 22.034 17.403 1.00 32.09 114 SER G C 1
ATOM 9121 O O . SER G 1 114 ? 24.444 20.998 17.959 1.00 31.40 114 SER G O 1
ATOM 9124 N N . GLY G 1 115 ? 24.599 23.219 17.769 1.00 30.82 115 GLY G N 1
ATOM 9125 C CA . GLY G 1 115 ? 25.681 23.386 18.756 1.00 34.58 115 GLY G CA 1
ATOM 9126 C C . GLY G 1 115 ? 25.247 24.017 20.077 1.00 34.20 115 GLY G C 1
ATOM 9127 O O . GLY G 1 115 ? 24.374 24.904 20.133 1.00 27.94 115 GLY G O 1
ATOM 9128 N N . ASP G 1 116 ? 25.908 23.597 21.149 1.00 32.61 116 ASP G N 1
ATOM 9129 C CA . ASP G 1 116 ? 25.919 24.266 22.443 1.00 33.73 116 ASP G CA 1
ATOM 9130 C C . ASP G 1 116 ? 26.434 25.682 22.307 1.00 33.59 116 ASP G C 1
ATOM 9131 O O . ASP G 1 116 ? 27.462 25.907 21.699 1.00 32.28 116 ASP G O 1
ATOM 9136 N N . ILE G 1 117 ? 25.746 26.647 22.889 1.00 32.85 117 ILE G N 1
ATOM 9137 C CA . ILE G 1 117 ? 26.264 28.012 22.891 1.00 34.67 117 ILE G CA 1
ATOM 9138 C C . ILE G 1 117 ? 26.730 28.461 24.258 1.00 35.44 117 ILE G C 1
ATOM 9139 O O . ILE G 1 117 ? 27.025 29.641 24.456 1.00 33.20 117 ILE G O 1
ATOM 9144 N N . THR G 1 118 ? 26.792 27.535 25.220 1.00 35.52 118 THR G N 1
ATOM 9145 C CA . THR G 1 118 ? 27.270 27.842 26.559 1.00 38.56 118 THR G CA 1
ATOM 9146 C C . THR G 1 118 ? 28.580 28.595 26.502 1.00 35.35 118 THR G C 1
ATOM 9147 O O . THR G 1 118 ? 29.532 28.142 25.869 1.00 42.79 118 THR G O 1
ATOM 9151 N N . ASP G 1 119 ? 28.633 29.752 27.130 1.00 37.74 119 ASP G N 1
ATOM 9152 C CA . ASP G 1 119 ? 29.842 30.588 27.192 1.00 33.78 119 ASP G CA 1
ATOM 9153 C C . ASP G 1 119 ? 30.368 31.059 25.852 1.00 34.45 119 ASP G C 1
ATOM 9154 O O . ASP G 1 119 ? 31.474 31.517 25.769 1.00 34.62 119 ASP G O 1
ATOM 9159 N N . ARG G 1 120 ? 29.542 31.067 24.822 1.00 33.67 120 ARG G N 1
ATOM 9160 C CA . ARG G 1 120 ? 29.937 31.569 23.530 1.00 33.82 120 ARG G CA 1
ATOM 9161 C C . ARG G 1 120 ? 29.329 32.972 23.361 1.00 34.33 120 ARG G C 1
ATOM 9162 O O . ARG G 1 120 ? 28.265 33.265 23.926 1.00 32.51 120 ARG G O 1
ATOM 9170 N N . ASN G 1 121 ? 29.945 33.759 22.499 1.00 33.95 121 ASN G N 1
ATOM 9171 C CA . ASN G 1 121 ? 29.291 34.923 21.897 1.00 34.25 121 ASN G CA 1
ATOM 9172 C C . ASN G 1 121 ? 28.429 34.492 20.694 1.00 36.86 121 ASN G C 1
ATOM 9173 O O . ASN G 1 121 ? 28.888 33.704 19.850 1.00 34.17 121 ASN G O 1
ATOM 9178 N N . VAL G 1 122 ? 27.177 34.947 20.666 1.00 36.07 122 VAL G N 1
ATOM 9179 C CA . VAL G 1 122 ? 26.211 34.594 19.681 1.00 36.07 122 VAL G CA 1
ATOM 9180 C C . VAL G 1 122 ? 25.721 35.895 19.033 1.00 36.87 122 VAL G C 1
ATOM 9181 O O . VAL G 1 122 ? 25.415 36.866 19.704 1.00 35.51 122 VAL G O 1
ATOM 9185 N N . LEU G 1 123 ? 25.624 35.854 17.722 1.00 36.39 123 LEU G N 1
ATOM 9186 C CA . LEU G 1 123 ? 25.079 36.948 16.935 1.00 35.00 123 LEU G CA 1
ATOM 9187 C C . LEU G 1 123 ? 23.966 36.384 16.063 1.00 34.24 123 LEU G C 1
ATOM 9188 O O . LEU G 1 123 ? 24.218 35.690 15.086 1.00 31.37 123 LEU G O 1
ATOM 9193 N N . ILE G 1 124 ? 22.737 36.730 16.410 1.00 32.40 124 ILE G N 1
ATOM 9194 C CA . ILE G 1 124 ? 21.615 36.388 15.582 1.00 32.42 124 ILE G CA 1
ATOM 9195 C C . ILE G 1 124 ? 21.653 37.309 14.385 1.00 33.51 124 ILE G C 1
ATOM 9196 O O . ILE G 1 124 ? 21.735 38.541 14.526 1.00 37.25 124 ILE G O 1
ATOM 9201 N N . VAL G 1 125 ? 21.483 36.730 13.206 1.00 35.98 125 VAL G N 1
ATOM 9202 C CA . VAL G 1 125 ? 21.447 37.543 11.961 1.00 32.18 125 VAL G CA 1
ATOM 9203 C C . VAL G 1 125 ? 20.010 37.441 11.463 1.00 33.01 125 VAL G C 1
ATOM 9204 O O . VAL G 1 125 ? 19.563 36.367 11.047 1.00 29.90 125 VAL G O 1
ATOM 9208 N N . GLU G 1 126 ? 19.336 38.565 11.447 1.00 30.90 126 GLU G N 1
ATOM 9209 C CA . GLU G 1 126 ? 17.973 38.663 10.963 1.00 33.24 126 GLU G CA 1
ATOM 9210 C C . GLU G 1 126 ? 17.813 39.412 9.638 1.00 33.02 126 GLU G C 1
ATOM 9211 O O . GLU G 1 126 ? 18.648 40.236 9.257 1.00 33.42 126 GLU G O 1
ATOM 9217 N N . ASP G 1 127 ? 16.835 38.953 8.851 1.00 36.07 127 ASP G N 1
ATOM 9218 C CA . ASP G 1 127 ? 16.345 39.630 7.640 1.00 38.02 127 ASP G CA 1
ATOM 9219 C C . ASP G 1 127 ? 15.539 40.924 7.845 1.00 38.38 127 ASP G C 1
ATOM 9220 O O . ASP G 1 127 ? 15.752 41.919 7.151 1.00 37.39 127 ASP G O 1
ATOM 9225 N N . ILE G 1 128 ? 14.616 40.891 8.805 1.00 36.75 128 ILE G N 1
ATOM 9226 C CA . ILE G 1 128 ? 13.776 42.028 9.154 1.00 41.33 128 ILE G CA 1
ATOM 9227 C C . ILE G 1 128 ? 13.466 42.049 10.631 1.00 40.36 128 ILE G C 1
ATOM 9228 O O . ILE G 1 128 ? 13.220 41.018 11.205 1.00 42.17 128 ILE G O 1
ATOM 9233 N N . ILE G 1 129 ? 13.403 43.254 11.208 1.00 38.10 129 ILE G N 1
ATOM 9234 C CA . ILE G 1 129 ? 12.775 43.431 12.473 1.00 34.85 129 ILE G CA 1
ATOM 9235 C C . ILE G 1 129 ? 11.603 44.405 12.385 1.00 34.50 129 ILE G C 1
ATOM 9236 O O . ILE G 1 129 ? 11.623 45.358 11.595 1.00 33.29 129 ILE G O 1
ATOM 9241 N N . ASP G 1 130 ? 10.574 44.134 13.187 1.00 35.72 130 ASP G N 1
ATOM 9242 C CA . ASP G 1 130 ? 9.328 44.914 13.185 1.00 36.18 130 ASP G CA 1
ATOM 9243 C C . ASP G 1 130 ? 8.619 44.717 14.494 1.00 38.79 130 ASP G C 1
ATOM 9244 O O . ASP G 1 130 ? 9.268 44.461 15.506 1.00 40.46 130 ASP G O 1
ATOM 9249 N N . SER G 1 131 ? 7.293 44.848 14.511 1.00 47.15 131 SER G N 1
ATOM 9250 C CA . SER G 1 131 ? 6.541 44.817 15.759 1.00 45.53 131 SER G CA 1
ATOM 9251 C C . SER G 1 131 ? 6.266 43.399 16.211 1.00 42.33 131 SER G C 1
ATOM 9252 O O . SER G 1 131 ? 5.854 43.204 17.332 1.00 46.87 131 SER G O 1
ATOM 9255 N N . GLY G 1 132 ? 6.514 42.388 15.355 1.00 38.76 132 GLY G N 1
ATOM 9256 C CA . GLY G 1 132 ? 6.419 41.017 15.766 1.00 36.55 132 GLY G CA 1
ATOM 9257 C C . GLY G 1 132 ? 7.372 40.661 16.910 1.00 35.62 132 GLY G C 1
ATOM 9258 O O . GLY G 1 132 ? 8.476 41.204 17.051 1.00 42.22 132 GLY G O 1
ATOM 9259 N N . LEU G 1 133 ? 6.869 39.812 17.796 1.00 36.88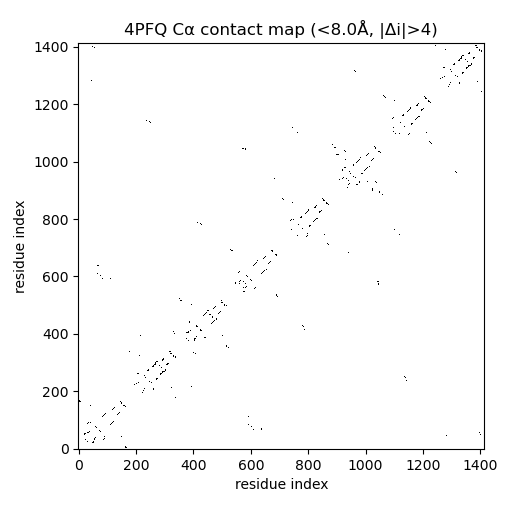 133 LEU G N 1
ATOM 9260 C CA . LEU G 1 133 ? 7.528 39.475 19.048 1.00 37.06 133 LEU G CA 1
ATOM 9261 C C . LEU G 1 133 ? 8.463 38.277 18.967 1.00 31.77 133 LEU G C 1
ATOM 9262 O O . LEU G 1 133 ? 9.065 37.912 19.984 1.00 33.34 133 LEU G O 1
ATOM 9267 N N . THR G 1 134 ? 8.651 37.690 17.793 1.00 33.44 134 THR G N 1
ATOM 9268 C CA . THR G 1 134 ? 9.418 36.443 17.727 1.00 31.49 134 THR G CA 1
ATOM 9269 C C . THR G 1 134 ? 10.906 36.628 17.981 1.00 34.26 134 THR G C 1
ATOM 9270 O O . THR G 1 134 ? 11.531 35.816 18.673 1.00 27.72 134 THR G O 1
ATOM 9274 N N . LEU G 1 135 ? 11.472 37.729 17.516 1.00 31.39 135 LEU G N 1
ATOM 9275 C CA . LEU G 1 135 ? 12.825 38.033 17.900 1.00 34.97 135 LEU G CA 1
ATOM 9276 C C . LEU G 1 135 ? 13.076 38.177 19.408 1.00 35.32 135 LEU G C 1
ATOM 9277 O O . LEU G 1 135 ? 14.031 37.634 19.948 1.00 41.54 135 LEU G O 1
ATOM 9282 N N . LYS G 1 136 ? 12.221 38.894 20.085 1.00 39.42 136 LYS G N 1
ATOM 9283 C CA . LYS G 1 136 ? 12.339 39.065 21.492 1.00 36.96 136 LYS G CA 1
ATOM 9284 C C . LYS G 1 136 ? 12.285 37.749 22.173 1.00 36.62 136 LYS G C 1
ATOM 9285 O O . LYS G 1 136 ? 13.027 37.484 23.143 1.00 35.23 136 LYS G O 1
ATOM 9291 N N . TRP G 1 137 ? 11.345 36.916 21.771 1.00 33.06 137 TRP G N 1
ATOM 9292 C CA . TRP G 1 137 ? 11.254 35.610 22.408 1.00 32.61 137 TRP G CA 1
ATOM 9293 C C . TRP G 1 137 ? 12.503 34.747 22.119 1.00 36.45 137 TRP G C 1
ATOM 9294 O O . TRP G 1 137 ? 13.012 34.076 23.001 1.00 31.39 137 TRP G O 1
ATOM 9305 N N . LEU G 1 138 ? 12.975 34.735 20.855 1.00 33.72 138 LEU G N 1
ATOM 9306 C CA . LEU G 1 138 ? 14.135 33.981 20.520 1.00 32.15 138 LEU G CA 1
ATOM 9307 C C . LEU G 1 138 ? 15.352 34.456 21.330 1.00 34.76 138 LEU G C 1
ATOM 9308 O O . LEU G 1 138 ? 16.175 33.642 21.765 1.00 33.78 138 LEU G O 1
ATOM 9313 N N . LEU G 1 139 ? 15.491 35.756 21.497 1.00 30.50 139 LEU G N 1
ATOM 9314 C CA . LEU G 1 139 ? 16.618 36.280 22.244 1.00 36.15 139 LEU G CA 1
ATOM 9315 C C . LEU G 1 139 ? 16.612 35.778 23.684 1.00 36.34 139 LEU G C 1
ATOM 9316 O O . LEU G 1 139 ? 17.611 35.343 24.247 1.00 36.59 139 LEU G O 1
ATOM 9321 N N . SER G 1 140 ? 15.451 35.882 24.291 1.00 33.85 140 SER G N 1
ATOM 9322 C CA . SER G 1 140 ? 15.307 35.337 25.606 1.00 39.28 140 SER G CA 1
ATOM 9323 C C . SER G 1 140 ? 15.531 33.803 25.655 1.00 38.02 140 SER G C 1
ATOM 9324 O O . SER G 1 140 ? 16.165 33.261 26.564 1.00 36.12 140 SER G O 1
ATOM 9327 N N . ASN G 1 141 ? 15.049 33.073 24.660 1.00 31.59 141 ASN G N 1
ATOM 9328 C CA . ASN G 1 141 ? 15.338 31.690 24.617 1.00 33.45 141 ASN G CA 1
ATOM 9329 C C . ASN G 1 141 ? 16.838 31.369 24.528 1.00 32.32 141 ASN G C 1
ATOM 9330 O O . ASN G 1 141 ? 17.360 30.492 25.247 1.00 34.00 141 ASN G O 1
ATOM 9335 N N . LEU G 1 142 ? 17.569 32.089 23.677 1.00 30.32 142 LEU G N 1
ATOM 9336 C CA . LEU G 1 142 ? 18.979 31.774 23.557 1.00 33.19 142 LEU G CA 1
ATOM 9337 C C . LEU G 1 142 ? 19.740 32.170 24.836 1.00 32.95 142 LEU G C 1
ATOM 9338 O O . LEU G 1 142 ? 20.691 31.486 25.267 1.00 31.13 142 LEU G O 1
ATOM 9343 N N . ARG G 1 143 ? 19.298 33.217 25.458 1.00 35.10 143 ARG G N 1
ATOM 9344 C CA . ARG G 1 143 ? 19.918 33.648 26.675 1.00 36.79 143 ARG G CA 1
ATOM 9345 C C . ARG G 1 143 ? 19.748 32.612 27.761 1.00 39.85 143 ARG G C 1
ATOM 9346 O O . ARG G 1 143 ? 20.571 32.505 28.607 1.00 47.13 143 ARG G O 1
ATOM 9354 N N . SER G 1 144 ? 18.692 31.819 27.707 1.00 40.56 144 SER G N 1
ATOM 9355 C CA . SER G 1 144 ? 18.487 30.788 28.706 1.00 42.54 144 SER G CA 1
ATOM 9356 C C . SER G 1 144 ? 19.481 29.620 28.556 1.00 38.26 144 SER G C 1
ATOM 9357 O O . SER G 1 144 ? 19.348 28.647 29.262 1.00 39.27 144 SER G O 1
ATOM 9360 N N . ARG G 1 145 ? 20.341 29.635 27.516 1.00 37.89 145 ARG G N 1
ATOM 9361 C CA . ARG G 1 145 ? 21.191 28.473 27.213 1.00 41.18 145 ARG G CA 1
ATOM 9362 C C . ARG G 1 145 ? 22.628 28.660 27.607 1.00 40.06 145 ARG G C 1
ATOM 9363 O O . ARG G 1 145 ? 23.491 27.978 27.084 1.00 44.43 145 ARG G O 1
ATOM 9371 N N . GLY G 1 146 ? 22.863 29.583 28.518 1.00 37.64 146 GLY G N 1
ATOM 9372 C CA . GLY G 1 146 ? 24.195 29.929 29.055 1.00 36.92 146 GLY G CA 1
ATOM 9373 C C . GLY G 1 146 ? 25.195 30.614 28.165 1.00 40.81 146 GLY G C 1
ATOM 9374 O O . GLY G 1 146 ? 26.372 30.486 28.402 1.00 43.38 146 GLY G O 1
ATOM 9375 N N . PRO G 1 147 ? 24.762 31.396 27.129 1.00 38.43 147 PRO G N 1
ATOM 9376 C CA . PRO G 1 147 ? 25.833 31.996 26.292 1.00 40.31 147 PRO G CA 1
ATOM 9377 C C . PRO G 1 147 ? 26.503 33.142 27.049 1.00 43.49 147 PRO G C 1
ATOM 9378 O O . PRO G 1 147 ? 25.895 33.717 27.934 1.00 43.59 147 PRO G O 1
ATOM 9382 N N . LYS G 1 148 ? 27.710 33.494 26.666 1.00 47.23 148 LYS G N 1
ATOM 9383 C CA . LYS G 1 148 ? 28.347 34.669 27.225 1.00 47.64 148 LYS G CA 1
ATOM 9384 C C . LYS G 1 148 ? 27.601 35.928 26.821 1.00 47.61 148 LYS G C 1
ATOM 9385 O O . LYS G 1 148 ? 27.450 36.813 27.593 1.00 40.08 148 LYS G O 1
ATOM 9391 N N . SER G 1 149 ? 27.145 36.017 25.572 1.00 41.16 149 SER G N 1
ATOM 9392 C CA . SER G 1 149 ? 26.353 37.161 25.144 1.00 44.08 149 SER G CA 1
ATOM 9393 C C . SER G 1 149 ? 25.581 36.810 23.904 1.00 41.04 149 SER G C 1
ATOM 9394 O O . SER G 1 149 ? 25.978 35.887 23.161 1.00 35.82 149 SER G O 1
ATOM 9397 N N . VAL G 1 150 ? 24.479 37.511 23.687 1.00 39.51 150 VAL G N 1
ATOM 9398 C CA . VAL G 1 150 ? 23.669 37.358 22.493 1.00 42.72 150 VAL G CA 1
ATOM 9399 C C . VAL G 1 150 ? 23.365 38.749 22.039 1.00 41.59 150 VAL G C 1
ATOM 9400 O O . VAL G 1 150 ? 22.903 39.533 22.826 1.00 40.55 150 VAL G O 1
ATOM 9404 N N . GLU G 1 151 ? 23.695 39.042 20.782 1.00 43.20 151 GLU G N 1
ATOM 9405 C CA . GLU G 1 151 ? 23.376 40.324 20.157 1.00 41.77 151 GLU G CA 1
ATOM 9406 C C . GLU G 1 151 ? 22.691 40.030 18.830 1.00 41.41 151 GLU G C 1
ATOM 9407 O O . GLU G 1 151 ? 22.579 38.891 18.403 1.00 34.68 151 GLU G O 1
ATOM 9413 N N . VAL G 1 152 ? 22.203 41.081 18.179 1.00 46.23 152 VAL G N 1
ATOM 9414 C CA . VAL G 1 152 ? 21.477 40.926 16.929 1.00 35.63 152 VAL G CA 1
ATOM 9415 C C . VAL G 1 152 ? 22.018 41.865 15.862 1.00 31.68 152 VAL G C 1
ATOM 9416 O O . VAL G 1 152 ? 22.296 43.049 16.115 1.00 31.99 152 VAL G O 1
ATOM 9420 N N . ALA G 1 153 ? 22.107 41.338 14.663 1.00 30.99 153 ALA G N 1
ATOM 9421 C CA . ALA G 1 153 ? 22.376 42.094 13.445 1.00 35.73 153 ALA G CA 1
ATOM 9422 C C . ALA G 1 153 ? 21.213 41.891 12.535 1.00 36.15 153 ALA G C 1
ATOM 9423 O O . ALA G 1 153 ? 20.858 40.738 12.199 1.00 36.90 153 ALA G O 1
ATOM 9425 N N . ALA G 1 154 ? 20.582 42.983 12.121 1.00 36.34 154 ALA G N 1
ATOM 9426 C CA . ALA G 1 154 ? 19.408 42.875 11.247 1.00 36.44 154 ALA G CA 1
ATOM 9427 C C . ALA G 1 154 ? 19.572 43.645 9.955 1.00 34.23 154 ALA G C 1
ATOM 9428 O O . ALA G 1 154 ? 19.995 44.802 9.987 1.00 36.97 154 ALA G O 1
ATOM 9430 N N . LEU G 1 155 ? 19.245 43.050 8.806 1.00 30.36 155 LEU G N 1
ATOM 9431 C CA . LEU G 1 155 ? 19.394 43.765 7.571 1.00 32.10 155 LEU G CA 1
ATOM 9432 C C . LEU G 1 155 ? 18.432 44.963 7.497 1.00 33.51 155 LEU G C 1
ATOM 9433 O O . LEU G 1 155 ? 18.859 46.063 7.169 1.00 35.75 155 LEU G O 1
ATOM 9438 N N . LEU G 1 156 ? 17.168 44.723 7.812 1.00 36.15 156 LEU G N 1
ATOM 9439 C CA . LEU G 1 156 ? 16.111 45.696 7.614 1.00 38.27 156 LEU G CA 1
ATOM 9440 C C . LEU G 1 156 ? 15.335 45.962 8.879 1.00 39.16 156 LEU G C 1
ATOM 9441 O O . LEU G 1 156 ? 15.045 45.024 9.650 1.00 37.75 156 LEU G O 1
ATOM 9446 N N . ARG G 1 157 ? 15.023 47.242 9.106 1.00 34.74 157 ARG G N 1
ATOM 9447 C CA . ARG G 1 157 ? 14.198 47.620 10.219 1.00 39.35 157 ARG G CA 1
ATOM 9448 C C . ARG G 1 157 ? 13.053 48.486 9.718 1.00 38.55 157 ARG G C 1
ATOM 9449 O O . ARG G 1 157 ? 13.295 49.527 9.188 1.00 41.84 157 ARG G O 1
ATOM 9457 N N . LYS G 1 158 ? 11.845 48.085 10.047 1.00 37.91 158 LYS G N 1
ATOM 9458 C CA . LYS G 1 158 ? 10.671 48.859 9.814 1.00 40.23 158 LYS G CA 1
ATOM 9459 C C . LYS G 1 158 ? 10.347 49.751 10.947 1.00 41.82 158 LYS G C 1
ATOM 9460 O O . LYS G 1 158 ? 10.828 49.563 12.079 1.00 46.82 158 LYS G O 1
ATOM 9466 N N . PRO G 1 159 ? 9.560 50.829 10.679 1.00 47.43 159 PRO G N 1
ATOM 9467 C CA . PRO G 1 159 ? 9.206 51.773 11.723 1.00 42.95 159 PRO G CA 1
ATOM 9468 C C . PRO G 1 159 ? 8.600 51.123 12.971 1.00 45.63 159 PRO G C 1
ATOM 9469 O O . PRO G 1 159 ? 8.830 51.590 14.099 1.00 47.67 159 PRO G O 1
ATOM 9473 N N . ASP G 1 160 ? 7.741 50.132 12.794 1.00 41.90 160 ASP G N 1
ATOM 9474 C CA . ASP G 1 160 ? 7.017 49.588 13.949 1.00 45.10 160 ASP G CA 1
ATOM 9475 C C . ASP G 1 160 ? 7.927 48.746 14.860 1.00 44.33 160 ASP G C 1
ATOM 9476 O O . ASP G 1 160 ? 7.502 48.257 15.923 1.00 42.65 160 ASP G O 1
ATOM 9481 N N . ALA G 1 161 ? 9.181 48.571 14.474 1.00 45.29 161 ALA G N 1
ATOM 9482 C CA . ALA G 1 161 ? 10.134 47.903 15.359 1.00 44.69 161 ALA G CA 1
ATOM 9483 C C . ALA G 1 161 ? 10.364 48.676 16.669 1.00 47.08 161 ALA G C 1
ATOM 9484 O O . ALA G 1 161 ? 10.684 48.059 17.705 1.00 46.21 161 ALA G O 1
ATOM 9486 N N . ALA G 1 162 ? 10.133 49.988 16.651 1.00 48.24 162 ALA G N 1
ATOM 9487 C CA . ALA G 1 162 ? 10.207 50.815 17.864 1.00 53.25 162 ALA G CA 1
ATOM 9488 C C . ALA G 1 162 ? 9.260 50.371 19.003 1.00 58.67 162 ALA G C 1
ATOM 9489 O O . ALA G 1 162 ? 9.506 50.685 20.169 1.00 55.73 162 ALA G O 1
ATOM 9491 N N . ARG G 1 163 ? 8.188 49.652 18.657 1.00 58.03 163 ARG G N 1
ATOM 9492 C CA . ARG G 1 163 ? 7.182 49.211 19.631 1.00 61.16 163 ARG G CA 1
ATOM 9493 C C . ARG G 1 163 ? 7.632 48.022 20.485 1.00 58.15 163 ARG G C 1
ATOM 9494 O O . ARG G 1 163 ? 7.034 47.751 21.513 1.00 57.32 163 ARG G O 1
ATOM 9502 N N . VAL G 1 164 ? 8.684 47.322 20.076 1.00 49.44 164 VAL G N 1
ATOM 9503 C CA . VAL G 1 164 ? 9.220 46.236 20.875 1.00 49.26 164 VAL G CA 1
ATOM 9504 C C . VAL G 1 164 ? 10.503 46.725 21.544 1.00 50.18 164 VAL G C 1
ATOM 9505 O O . VAL G 1 164 ? 11.394 47.229 20.875 1.00 49.68 164 VAL G O 1
ATOM 9509 N N . ASP G 1 165 ? 10.644 46.468 22.829 1.00 54.52 165 ASP G N 1
ATOM 9510 C CA . ASP G 1 165 ? 11.813 46.911 23.553 1.00 52.51 165 ASP G CA 1
ATOM 9511 C C . ASP G 1 165 ? 12.933 45.908 23.433 1.00 52.92 165 ASP G C 1
ATOM 9512 O O . ASP G 1 165 ? 13.134 45.085 24.308 1.00 58.36 165 ASP G O 1
ATOM 9517 N N . ILE G 1 166 ? 13.667 45.969 22.331 1.00 53.67 166 ILE G N 1
ATOM 9518 C CA . ILE G 1 166 ? 14.910 45.226 22.255 1.00 50.64 166 ILE G CA 1
ATOM 9519 C C . ILE G 1 166 ? 16.066 45.995 21.660 1.00 52.72 166 ILE G C 1
ATOM 9520 O O . ILE G 1 166 ? 15.964 46.738 20.659 1.00 69.44 166 ILE G O 1
ATOM 9525 N N . ASP G 1 167 ? 17.216 45.698 22.215 1.00 52.37 167 ASP G N 1
ATOM 9526 C CA . ASP G 1 167 ? 18.447 46.310 21.768 1.00 55.96 167 ASP G CA 1
ATOM 9527 C C . ASP G 1 167 ? 19.021 45.524 20.564 1.00 49.54 167 ASP G C 1
ATOM 9528 O O . ASP G 1 167 ? 19.479 44.410 20.717 1.00 47.77 167 ASP G O 1
ATOM 9533 N N . VAL G 1 168 ? 18.991 46.138 19.370 1.00 45.22 168 VAL G N 1
ATOM 9534 C CA . VAL G 1 168 ? 19.604 45.606 18.162 1.00 42.77 168 VAL G CA 1
ATOM 9535 C C . VAL G 1 168 ? 20.867 46.359 17.796 1.00 47.33 168 VAL G C 1
ATOM 9536 O O . VAL G 1 168 ? 20.828 47.504 17.384 1.00 47.51 168 VAL G O 1
ATOM 9540 N N . LYS G 1 169 ? 22.001 45.698 17.951 1.00 44.74 169 LYS G N 1
ATOM 9541 C CA . LYS G 1 169 ? 23.277 46.367 17.871 1.00 54.17 169 LYS G CA 1
ATOM 9542 C C . LYS G 1 169 ? 23.662 46.784 16.451 1.00 50.32 169 LYS G C 1
ATOM 9543 O O . LYS G 1 169 ? 24.331 47.792 16.256 1.00 47.36 169 LYS G O 1
ATOM 9549 N N . TYR G 1 170 ? 23.299 45.993 15.464 1.00 45.19 170 TYR G N 1
ATOM 9550 C CA . TYR G 1 170 ? 23.733 46.255 14.092 1.00 42.84 170 TYR G CA 1
ATOM 9551 C C . TYR G 1 170 ? 22.504 46.266 13.178 1.00 43.87 170 TYR G C 1
ATOM 9552 O O . TYR G 1 170 ? 21.776 45.276 13.093 1.00 52.23 170 TYR G O 1
ATOM 9561 N N . ILE G 1 171 ? 22.310 47.370 12.475 1.00 42.46 171 ILE G N 1
ATOM 9562 C CA . ILE G 1 171 ? 21.163 47.558 11.560 1.00 50.02 171 ILE G CA 1
ATOM 9563 C C . ILE G 1 171 ? 21.609 48.006 10.205 1.00 44.36 171 ILE G C 1
ATOM 9564 O O . ILE G 1 171 ? 22.408 48.926 10.086 1.00 45.77 171 ILE G O 1
ATOM 9569 N N . GLY G 1 172 ? 21.197 47.264 9.187 1.00 45.13 172 GLY G N 1
ATOM 9570 C CA . GLY G 1 172 ? 21.603 47.547 7.811 1.00 43.54 172 GLY G CA 1
ATOM 9571 C C . GLY G 1 172 ? 20.953 48.802 7.328 1.00 41.49 172 GLY G C 1
ATOM 9572 O O . GLY G 1 172 ? 21.620 49.769 7.066 1.00 39.22 172 GLY G O 1
ATOM 9573 N N . PHE G 1 173 ? 19.625 48.793 7.322 1.00 39.72 173 PHE G N 1
ATOM 9574 C CA . PHE G 1 173 ? 18.832 49.882 6.751 1.00 39.56 173 PHE G CA 1
ATOM 9575 C C . PHE G 1 173 ? 17.518 50.031 7.511 1.00 37.47 173 PHE G C 1
ATOM 9576 O O . PHE G 1 173 ? 16.874 49.022 7.901 1.00 35.36 173 PHE G O 1
ATOM 9584 N N . ASP G 1 174 ? 17.117 51.264 7.719 1.00 36.45 174 ASP G N 1
ATOM 9585 C CA . ASP G 1 174 ? 15.743 51.568 8.089 1.00 42.60 174 ASP G CA 1
ATOM 9586 C C . ASP G 1 174 ? 14.948 51.617 6.784 1.00 43.62 174 ASP G C 1
ATOM 9587 O O . ASP G 1 174 ? 15.376 52.250 5.855 1.00 43.74 174 ASP G O 1
ATOM 9592 N N . ILE G 1 175 ? 13.797 50.959 6.760 1.00 39.14 175 ILE G N 1
ATOM 9593 C CA . ILE G 1 175 ? 12.957 51.015 5.622 1.00 40.23 175 ILE G CA 1
ATOM 9594 C C . ILE G 1 175 ? 11.540 51.410 6.058 1.00 44.78 175 ILE G C 1
ATOM 9595 O O . ILE G 1 175 ? 11.201 51.363 7.270 1.00 38.79 175 ILE G O 1
ATOM 9600 N N . PRO G 1 176 ? 10.697 51.823 5.079 1.00 42.27 176 PRO G N 1
ATOM 9601 C CA . PRO G 1 176 ? 9.315 52.232 5.396 1.00 42.68 176 PRO G CA 1
ATOM 9602 C C . PRO G 1 176 ? 8.450 50.997 5.548 1.00 42.95 176 PRO G C 1
ATOM 9603 O O . PRO G 1 176 ? 8.992 49.854 5.441 1.00 40.39 176 PRO G O 1
ATOM 9607 N N . SER G 1 177 ? 7.215 51.179 6.011 1.00 41.65 177 SER G N 1
ATOM 9608 C CA . SER G 1 177 ? 6.333 50.009 6.341 1.00 51.46 177 SER G CA 1
ATOM 9609 C C . SER G 1 177 ? 5.670 49.508 5.073 1.00 49.89 177 SER G C 1
ATOM 9610 O O . SER G 1 177 ? 4.652 50.005 4.663 1.00 64.02 177 SER G O 1
ATOM 9613 N N . GLU G 1 178 ? 6.328 48.613 4.411 1.00 49.10 178 GLU G N 1
ATOM 9614 C CA . GLU G 1 178 ? 5.806 48.086 3.209 1.00 53.88 178 GLU G CA 1
ATOM 9615 C C . GLU G 1 178 ? 6.150 46.631 3.186 1.00 51.04 178 GLU G C 1
ATOM 9616 O O . GLU G 1 178 ? 7.038 46.184 3.854 1.00 38.68 178 GLU G O 1
ATOM 9622 N N . PHE G 1 179 ? 5.403 45.893 2.406 1.00 46.49 179 PHE G N 1
ATOM 9623 C CA . PHE G 1 179 ? 5.695 44.510 2.292 1.00 41.88 179 PHE G CA 1
ATOM 9624 C C . PHE G 1 179 ? 6.875 44.343 1.324 1.00 41.74 179 PHE G C 1
ATOM 9625 O O . PHE G 1 179 ? 6.773 44.707 0.159 1.00 42.10 179 PHE G O 1
ATOM 9633 N N . VAL G 1 180 ? 7.985 43.789 1.829 1.00 36.20 180 VAL G N 1
ATOM 9634 C CA . VAL G 1 180 ? 9.242 43.750 1.055 1.00 39.28 180 VAL G CA 1
ATOM 9635 C C . VAL G 1 180 ? 9.553 42.350 0.610 1.00 39.72 180 VAL G C 1
ATOM 9636 O O . VAL G 1 180 ? 9.132 41.388 1.268 1.00 37.24 180 VAL G O 1
ATOM 9640 N N . ILE G 1 181 ? 10.195 42.244 -0.552 1.00 37.06 181 ILE G N 1
ATOM 9641 C CA . ILE G 1 181 ? 10.524 40.954 -1.167 1.00 36.25 181 ILE G CA 1
ATOM 9642 C C . ILE G 1 181 ? 11.882 41.038 -1.813 1.00 36.72 181 ILE G C 1
ATOM 9643 O O . ILE G 1 181 ? 12.422 42.107 -1.929 1.00 37.86 181 ILE G O 1
ATOM 9648 N N . GLY G 1 182 ? 12.437 39.880 -2.092 1.00 33.50 182 GLY G N 1
ATOM 9649 C CA . GLY G 1 182 ? 13.787 39.738 -2.551 1.00 33.46 182 GLY G CA 1
ATOM 9650 C C . GLY G 1 182 ? 14.844 39.548 -1.442 1.00 33.23 182 GLY G C 1
ATOM 9651 O O . GLY G 1 182 ? 14.557 39.642 -0.249 1.00 36.42 182 GLY G O 1
ATOM 9652 N N . TYR G 1 183 ? 16.047 39.168 -1.874 1.00 33.56 183 TYR G N 1
ATOM 9653 C CA . TYR G 1 183 ? 17.203 38.985 -1.017 1.00 34.71 183 TYR G CA 1
ATOM 9654 C C . TYR G 1 183 ? 16.838 38.047 0.126 1.00 34.18 183 TYR G C 1
ATOM 9655 O O . TYR G 1 183 ? 17.108 38.288 1.291 1.00 35.96 183 TYR G O 1
ATOM 9664 N N . GLY G 1 184 ? 16.187 36.974 -0.266 1.00 31.96 184 GLY G N 1
ATOM 9665 C CA . GLY G 1 184 ? 15.811 35.883 0.626 1.00 29.45 184 GLY G CA 1
ATOM 9666 C C . GLY G 1 184 ? 14.427 35.997 1.198 1.00 30.99 184 GLY G C 1
ATOM 9667 O O . GLY G 1 184 ? 13.937 35.043 1.775 1.00 31.79 184 GLY G O 1
ATOM 9668 N N . LEU G 1 185 ? 13.822 37.185 1.094 1.00 32.77 185 LEU G N 1
ATOM 9669 C CA . LEU G 1 185 ? 12.474 37.393 1.620 1.00 37.13 185 LEU G CA 1
ATOM 9670 C C . LEU G 1 185 ? 11.417 37.022 0.548 1.00 33.96 185 LEU G C 1
ATOM 9671 O O . LEU G 1 185 ? 11.530 37.406 -0.651 1.00 37.21 185 LEU G O 1
ATOM 9676 N N . ASP G 1 186 ? 10.409 36.291 0.946 1.00 35.71 186 ASP G N 1
ATOM 9677 C CA . ASP G 1 186 ? 9.392 35.806 0.019 1.00 34.20 186 ASP G CA 1
ATOM 9678 C C . ASP G 1 186 ? 7.997 36.483 0.179 1.00 38.79 186 ASP G C 1
ATOM 9679 O O . ASP G 1 186 ? 7.671 37.097 1.191 1.00 39.19 186 ASP G O 1
ATOM 9684 N N . TYR G 1 187 ? 7.206 36.331 -0.888 1.00 36.26 187 TYR G N 1
ATOM 9685 C CA . TYR G 1 187 ? 5.792 36.359 -0.790 1.00 37.48 187 TYR G CA 1
ATOM 9686 C C . TYR G 1 187 ? 5.260 35.074 -1.392 1.00 33.44 187 TYR G C 1
ATOM 9687 O O . TYR G 1 187 ? 5.499 34.779 -2.538 1.00 30.69 187 TYR G O 1
ATOM 9696 N N . ALA G 1 188 ? 4.516 34.339 -0.595 1.00 32.37 188 ALA G N 1
ATOM 9697 C CA . ALA G 1 188 ? 3.982 33.016 -0.897 1.00 36.26 188 ALA G CA 1
ATOM 9698 C C . ALA G 1 188 ? 5.087 32.156 -1.545 1.00 38.31 188 ALA G C 1
ATOM 9699 O O . ALA G 1 188 ? 4.888 31.619 -2.596 1.00 37.02 188 ALA G O 1
ATOM 9701 N N . GLU G 1 189 ? 6.258 32.138 -0.917 1.00 29.87 189 GLU G N 1
ATOM 9702 C CA . GLU G 1 189 ? 7.435 31.315 -1.367 1.00 33.35 189 GLU G CA 1
ATOM 9703 C C . GLU G 1 189 ? 8.129 31.800 -2.655 1.00 32.80 189 GLU G C 1
ATOM 9704 O O . GLU G 1 189 ? 9.228 31.325 -2.963 1.00 38.56 189 GLU G O 1
ATOM 9710 N N . ASN G 1 190 ? 7.582 32.852 -3.303 1.00 32.95 190 ASN G N 1
ATOM 9711 C CA . ASN G 1 190 ? 8.228 33.460 -4.438 1.00 33.11 190 ASN G CA 1
ATOM 9712 C C . ASN G 1 190 ? 9.127 34.656 -4.088 1.00 29.57 190 ASN G C 1
ATOM 9713 O O . ASN G 1 190 ? 9.085 35.216 -2.992 1.00 30.31 190 ASN G O 1
ATOM 9718 N N . TYR G 1 191 ? 10.066 34.942 -5.014 1.00 33.14 191 TYR G N 1
ATOM 9719 C CA . TYR G 1 191 ? 10.893 36.142 -5.048 1.00 32.90 191 TYR G CA 1
ATOM 9720 C C . TYR G 1 191 ? 12.087 36.140 -4.105 1.00 30.49 191 TYR G C 1
ATOM 9721 O O . TYR G 1 191 ? 12.800 37.150 -4.044 1.00 31.90 191 TYR G O 1
ATOM 9730 N N . ARG G 1 192 ? 12.424 34.986 -3.513 1.00 29.43 192 ARG G N 1
ATOM 9731 C CA . ARG G 1 192 ? 13.545 34.969 -2.635 1.00 28.85 192 ARG G CA 1
ATOM 9732 C C . ARG G 1 192 ? 14.836 35.165 -3.391 1.00 33.89 192 ARG G C 1
ATOM 9733 O O . ARG G 1 192 ? 15.811 35.680 -2.805 1.00 32.90 192 ARG G O 1
ATOM 9741 N N . ASN G 1 193 ? 14.847 34.858 -4.684 1.00 33.15 193 ASN G N 1
ATOM 9742 C CA . ASN G 1 193 ? 16.078 34.959 -5.471 1.00 32.60 193 ASN G CA 1
ATOM 9743 C C . ASN G 1 193 ? 16.305 36.283 -6.153 1.00 34.16 193 ASN G C 1
ATOM 9744 O O . ASN G 1 193 ? 17.283 36.417 -6.888 1.00 33.42 193 ASN G O 1
ATOM 9749 N N . LEU G 1 194 ? 15.481 37.295 -5.909 1.00 34.35 194 LEU G N 1
ATOM 9750 C CA . LEU G 1 194 ? 15.783 38.623 -6.412 1.00 34.78 194 LEU G CA 1
ATOM 9751 C C . LEU G 1 194 ? 17.036 39.125 -5.673 1.00 35.53 194 LEU G C 1
ATOM 9752 O O . LEU G 1 194 ? 17.185 38.916 -4.458 1.00 34.01 194 LEU G O 1
ATOM 9757 N N . PRO G 1 195 ? 17.974 39.783 -6.407 1.00 33.31 195 PRO G N 1
ATOM 9758 C CA . PRO G 1 195 ? 19.216 40.188 -5.775 1.00 34.17 195 PRO G CA 1
ATOM 9759 C C . PRO G 1 195 ? 19.134 41.513 -5.052 1.00 37.28 195 PRO G C 1
ATOM 9760 O O . PRO G 1 195 ? 20.136 41.949 -4.430 1.00 38.49 195 PRO G O 1
ATOM 9764 N N . TYR G 1 196 ? 17.958 42.107 -5.066 1.00 33.08 196 TYR G N 1
ATOM 9765 C CA . TYR G 1 196 ? 17.706 43.377 -4.420 1.00 34.06 196 TYR G CA 1
ATOM 9766 C C . TYR G 1 196 ? 16.489 43.187 -3.489 1.00 32.61 196 TYR G C 1
ATOM 9767 O O . TYR G 1 196 ? 15.854 42.137 -3.498 1.00 34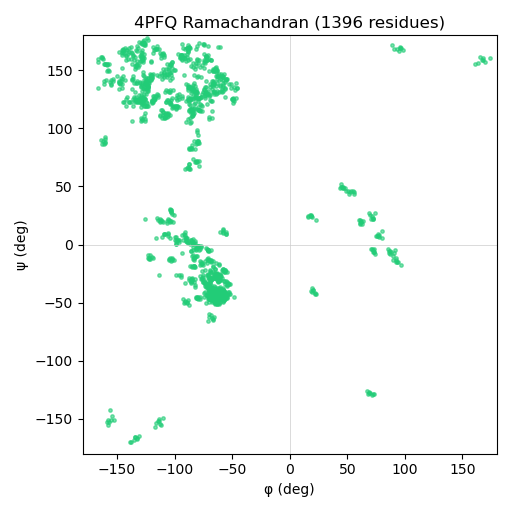.80 196 TYR G O 1
ATOM 9776 N N . VAL G 1 197 ? 16.159 44.218 -2.754 1.00 32.51 197 VAL G N 1
ATOM 9777 C CA . VAL G 1 197 ? 14.963 44.255 -1.948 1.00 31.90 197 VAL G CA 1
ATOM 9778 C C . VAL G 1 197 ? 14.014 45.165 -2.606 1.00 35.17 197 VAL G C 1
ATOM 9779 O O . VAL G 1 197 ? 14.344 46.332 -2.891 1.00 43.32 197 VAL G O 1
ATOM 9783 N N . GLY G 1 198 ? 12.844 44.638 -2.907 1.00 35.82 198 GLY G N 1
ATOM 9784 C CA . GLY G 1 198 ? 11.788 45.380 -3.544 1.00 41.28 198 GLY G CA 1
ATOM 9785 C C . GLY G 1 198 ? 10.562 45.511 -2.660 1.00 39.70 198 GLY G C 1
ATOM 9786 O O . GLY G 1 198 ? 10.377 44.751 -1.722 1.00 33.87 198 GLY G O 1
ATOM 9787 N N . VAL G 1 199 ? 9.670 46.381 -3.082 1.00 39.48 199 VAL G N 1
ATOM 9788 C CA . VAL G 1 199 ? 8.349 46.479 -2.535 1.00 44.58 199 VAL G CA 1
ATOM 9789 C C . VAL G 1 199 ? 7.403 45.610 -3.379 1.00 41.08 199 VAL G C 1
ATOM 9790 O O . VAL G 1 199 ? 7.313 45.775 -4.611 1.00 46.51 199 VAL G O 1
ATOM 9794 N N . LEU G 1 200 ? 6.681 44.715 -2.723 1.00 33.83 200 LEU G N 1
ATOM 9795 C CA . LEU G 1 200 ? 5.677 43.904 -3.445 1.00 37.99 200 LEU G CA 1
ATOM 9796 C C . LEU G 1 200 ? 4.543 44.773 -4.030 1.00 39.39 200 LEU G C 1
ATOM 9797 O O . LEU G 1 200 ? 3.955 45.571 -3.326 1.00 38.63 200 LEU G O 1
ATOM 9802 N N . SER G 1 201 ? 4.281 44.555 -5.317 1.00 44.91 201 SER G N 1
ATOM 9803 C CA . SER G 1 201 ? 3.248 45.272 -6.077 1.00 50.01 201 SER G CA 1
ATOM 9804 C C . SER G 1 201 ? 1.859 44.815 -5.660 1.00 55.72 201 SER G C 1
ATOM 9805 O O . SER G 1 201 ? 1.584 43.641 -5.604 1.00 57.01 201 SER G O 1
ATOM 9808 N N . ARG G 1 202 ? 0.958 45.740 -5.384 1.00 62.38 202 ARG G N 1
ATOM 9809 C CA . ARG G 1 202 ? -0.419 45.367 -5.001 1.00 64.28 202 ARG G CA 1
ATOM 9810 C C . ARG G 1 202 ? -1.196 44.530 -6.001 1.00 56.43 202 ARG G C 1
ATOM 9811 O O . ARG G 1 202 ? -2.169 43.829 -5.663 1.00 54.93 202 ARG G O 1
ATOM 9819 N N . SER G 1 203 ? -0.759 44.578 -7.236 1.00 53.04 203 SER G N 1
ATOM 9820 C CA . SER G 1 203 ? -1.377 43.722 -8.265 1.00 56.71 203 SER G CA 1
ATOM 9821 C C . SER G 1 203 ? -1.241 42.211 -7.972 1.00 62.51 203 SER G C 1
ATOM 9822 O O . SER G 1 203 ? -2.060 41.416 -8.420 1.00 71.03 203 SER G O 1
ATOM 9825 N N . VAL G 1 204 ? -0.209 41.818 -7.225 1.00 59.19 204 VAL G N 1
ATOM 9826 C CA . VAL G 1 204 ? -0.038 40.422 -6.807 1.00 60.90 204 VAL G CA 1
ATOM 9827 C C . VAL G 1 204 ? -1.006 39.967 -5.655 1.00 61.60 204 VAL G C 1
ATOM 9828 O O . VAL G 1 204 ? -1.340 38.771 -5.542 1.00 66.81 204 VAL G O 1
ATOM 9832 N N . TYR G 1 205 ? -1.461 40.880 -4.790 1.00 62.42 205 TYR G N 1
ATOM 9833 C CA . TYR G 1 205 ? -2.423 40.471 -3.714 1.00 62.85 205 TYR G CA 1
ATOM 9834 C C . TYR G 1 205 ? -3.815 41.129 -3.778 1.00 57.02 205 TYR G C 1
ATOM 9835 O O . TYR G 1 205 ? -3.965 42.227 -4.318 1.00 58.01 205 TYR G O 1
ATOM 9844 N N . VAL H 1 24 ? -24.358 67.630 24.064 1.00 62.05 24 VAL H N 1
ATOM 9845 C CA . VAL H 1 24 ? -25.171 67.019 25.173 1.00 60.99 24 VAL H CA 1
ATOM 9846 C C . VAL H 1 24 ? -26.659 67.397 25.031 1.00 55.29 24 VAL H C 1
ATOM 9847 O O . VAL H 1 24 ? -27.017 68.564 24.996 1.00 55.03 24 VAL H O 1
ATOM 9851 N N . PRO H 1 25 ? -27.523 66.398 24.940 1.00 49.69 25 PRO H N 1
ATOM 9852 C CA . PRO H 1 25 ? -28.911 66.728 24.668 1.00 50.71 25 PRO H CA 1
ATOM 9853 C C . PRO H 1 25 ? -29.570 67.490 25.830 1.00 51.08 25 PRO H C 1
ATOM 9854 O O . PRO H 1 25 ? -29.279 67.212 27.000 1.00 45.19 25 PRO H O 1
ATOM 9858 N N . GLN H 1 26 ? -30.519 68.351 25.492 1.00 47.86 26 GLN H N 1
ATOM 9859 C CA . GLN H 1 26 ? -31.221 69.207 26.463 1.00 49.59 26 GLN H CA 1
ATOM 9860 C C . GLN H 1 26 ? -32.192 68.407 27.391 1.00 53.95 26 GLN H C 1
ATOM 9861 O O . GLN H 1 26 ? -32.443 68.813 28.536 1.00 59.73 26 GLN H O 1
ATOM 9867 N N . THR H 1 27 ? -32.699 67.266 26.916 1.00 50.19 27 THR H N 1
ATOM 9868 C CA . THR H 1 27 ? -33.422 66.343 27.772 1.00 48.93 27 THR H CA 1
ATOM 9869 C C . THR H 1 27 ? -32.508 65.675 28.868 1.00 47.02 27 THR H C 1
ATOM 9870 O O . THR H 1 27 ? -33.021 65.012 29.745 1.00 52.57 27 THR H O 1
ATOM 9874 N N . HIS H 1 28 ? -31.198 65.764 28.763 1.00 47.89 28 HIS H N 1
ATOM 9875 C CA . HIS H 1 28 ? -30.357 65.030 29.702 1.00 50.30 28 HIS H CA 1
ATOM 9876 C C . HIS H 1 28 ? -30.430 65.728 31.007 1.00 49.28 28 HIS H C 1
ATOM 9877 O O . HIS H 1 28 ? -30.208 66.899 31.049 1.00 49.98 28 HIS H O 1
ATOM 9884 N N . PRO H 1 29 ? -30.753 64.935 32.119 1.00 54.11 29 PRO H N 1
ATOM 9885 C CA . PRO H 1 29 ? -30.950 65.724 33.355 1.00 56.97 29 PRO H CA 1
ATOM 9886 C C . PRO H 1 29 ? -29.692 65.889 34.128 1.00 57.51 29 PRO H C 1
ATOM 9887 O O . PRO H 1 29 ? -29.243 64.954 34.711 1.00 67.67 29 PRO H O 1
ATOM 9891 N N . HIS H 1 30 ? -29.097 67.048 34.102 1.00 69.83 30 HIS H N 1
ATOM 9892 C CA . HIS H 1 30 ? -27.852 67.273 34.796 1.00 64.70 30 HIS H CA 1
ATOM 9893 C C . HIS H 1 30 ? -27.746 68.766 34.848 1.00 61.34 30 HIS H C 1
ATOM 9894 O O . HIS H 1 30 ? -28.406 69.414 34.082 1.00 57.18 30 HIS H O 1
ATOM 9901 N N . PRO H 1 31 ? -26.858 69.306 35.792 1.00 58.38 31 PRO H N 1
ATOM 9902 C CA . PRO H 1 31 ? -26.878 70.775 35.824 1.00 58.07 31 PRO H CA 1
ATOM 9903 C C . PRO H 1 31 ? -26.432 71.403 34.521 1.00 56.70 31 PRO H C 1
ATOM 9904 O O . PRO H 1 31 ? -25.576 70.894 33.839 1.00 55.51 31 PRO H O 1
ATOM 9908 N N . ASP H 1 32 ? -27.065 72.494 34.142 1.00 57.89 32 ASP H N 1
ATOM 9909 C CA . ASP H 1 32 ? -26.652 73.189 32.915 1.00 61.71 32 ASP H CA 1
ATOM 9910 C C . ASP H 1 32 ? -25.250 73.742 32.970 1.00 65.65 32 ASP H C 1
ATOM 9911 O O . ASP H 1 32 ? -24.479 73.500 32.079 1.00 68.01 32 ASP H O 1
ATOM 9916 N N . VAL H 1 33 ? -24.898 74.415 34.049 1.00 78.94 33 VAL H N 1
ATOM 9917 C CA . VAL H 1 33 ? -23.538 74.864 34.210 1.00 98.45 33 VAL H CA 1
ATOM 9918 C C . VAL H 1 33 ? -22.989 74.424 35.517 1.00 92.71 33 VAL H C 1
ATOM 9919 O O . VAL H 1 33 ? -23.554 74.769 36.527 1.00 78.27 33 VAL H O 1
ATOM 9923 N N . ASP H 1 34 ? -21.867 73.723 35.514 1.00 90.89 34 ASP H N 1
ATOM 9924 C CA . ASP H 1 34 ? -21.236 73.430 36.775 1.00 90.59 34 ASP H CA 1
ATOM 9925 C C . ASP H 1 34 ? -20.774 74.741 37.290 1.00 87.29 34 ASP H C 1
ATOM 9926 O O . ASP H 1 34 ? -20.358 75.614 36.573 1.00 89.88 34 ASP H O 1
ATOM 9931 N N . ARG H 1 35 ? -20.921 74.887 38.562 1.00 74.23 35 ARG H N 1
ATOM 9932 C CA . ARG H 1 35 ? -20.753 76.199 39.162 1.00 77.45 35 ARG H CA 1
ATOM 9933 C C . ARG H 1 35 ? -19.286 76.651 39.150 1.00 73.00 35 ARG H C 1
ATOM 9934 O O . ARG H 1 35 ? -18.432 76.073 39.822 1.00 73.76 35 ARG H O 1
ATOM 9942 N N . VAL H 1 36 ? -19.010 77.652 38.321 1.00 64.77 36 VAL H N 1
ATOM 9943 C CA . VAL H 1 36 ? -17.691 78.218 38.169 1.00 61.44 36 VAL H CA 1
ATOM 9944 C C . VAL H 1 36 ? -17.545 79.319 39.201 1.00 60.55 36 VAL H C 1
ATOM 9945 O O . VAL H 1 36 ? -18.382 80.183 39.291 1.00 70.17 36 VAL H O 1
ATOM 9949 N N . LEU H 1 37 ? -16.514 79.234 40.005 1.00 60.21 37 LEU H N 1
ATOM 9950 C CA . LEU H 1 37 ? -16.243 80.194 41.035 1.00 55.04 37 LEU H CA 1
ATOM 9951 C C . LEU H 1 37 ? -15.330 81.299 40.494 1.00 54.44 37 LEU H C 1
ATOM 9952 O O . LEU H 1 37 ? -15.628 82.457 40.621 1.00 52.80 37 LEU H O 1
ATOM 9957 N N . LEU H 1 38 ? -14.237 80.920 39.851 1.00 56.15 38 LEU H N 1
ATOM 9958 C CA . LEU H 1 38 ? -13.324 81.896 39.244 1.00 51.18 38 LEU H CA 1
ATOM 9959 C C . LEU H 1 38 ? -13.029 81.435 37.836 1.00 51.71 38 LEU H C 1
ATOM 9960 O O . LEU H 1 38 ? -12.588 80.303 37.631 1.00 51.34 38 LEU H O 1
ATOM 9965 N N . ASP H 1 39 ? -13.305 82.277 36.848 1.00 49.63 39 ASP H N 1
ATOM 9966 C CA . ASP H 1 39 ? -13.109 81.850 35.466 1.00 47.33 39 ASP H CA 1
ATOM 9967 C C . ASP H 1 39 ? -11.702 82.117 35.000 1.00 46.35 39 ASP H C 1
ATOM 9968 O O . ASP H 1 39 ? -10.902 82.792 35.661 1.00 41.22 39 ASP H O 1
ATOM 9973 N N . GLU H 1 40 ? -11.396 81.563 33.846 1.00 53.37 40 GLU H N 1
ATOM 9974 C CA . GLU H 1 40 ? -10.052 81.582 33.321 1.00 52.46 40 GLU H CA 1
ATOM 9975 C C . GLU H 1 40 ? -9.499 83.015 33.200 1.00 55.96 40 GLU H C 1
ATOM 9976 O O . GLU H 1 40 ? -8.332 83.278 33.538 1.00 47.58 40 GLU H O 1
ATOM 9982 N N . GLN H 1 41 ? -10.340 83.946 32.742 1.00 48.05 41 GLN H N 1
ATOM 9983 C CA . GLN H 1 41 ? -9.911 85.327 32.573 1.00 49.73 41 GLN H CA 1
ATOM 9984 C C . GLN H 1 41 ? -9.694 86.018 33.918 1.00 49.65 41 GLN H C 1
ATOM 9985 O O . GLN H 1 41 ? -8.760 86.805 34.079 1.00 51.35 41 GLN H O 1
ATOM 9991 N N . GLN H 1 42 ? -10.568 85.765 34.891 1.00 48.20 42 GLN H N 1
ATOM 9992 C CA . GLN H 1 42 ? -10.361 86.337 36.217 1.00 50.26 42 GLN H CA 1
ATOM 9993 C C . GLN H 1 42 ? -9.031 85.891 36.813 1.00 45.66 42 GLN H C 1
ATOM 9994 O O . GLN H 1 42 ? -8.332 86.686 37.428 1.00 39.92 42 GLN H O 1
ATOM 10000 N N . ILE H 1 43 ? -8.700 84.604 36.657 1.00 41.16 43 ILE H N 1
ATOM 10001 C CA . ILE H 1 43 ? -7.430 84.107 37.206 1.00 39.24 43 ILE H CA 1
ATOM 10002 C C . ILE H 1 43 ? -6.255 84.781 36.515 1.00 37.95 43 ILE H C 1
ATOM 10003 O O . ILE H 1 43 ? -5.376 85.351 37.165 1.00 38.28 43 ILE H O 1
ATOM 10008 N N . ARG H 1 44 ? -6.286 84.807 35.198 1.00 43.33 44 ARG H N 1
ATOM 10009 C CA . ARG H 1 44 ? -5.245 85.447 34.438 1.00 44.82 44 ARG H CA 1
ATOM 10010 C C . ARG H 1 44 ? -5.064 86.923 34.814 1.00 49.94 44 ARG H C 1
ATOM 10011 O O . ARG H 1 44 ? -3.949 87.399 35.011 1.00 48.90 44 ARG H O 1
ATOM 10019 N N . ASP H 1 45 ? -6.154 87.681 34.924 1.00 56.32 45 ASP H N 1
ATOM 10020 C CA . ASP H 1 45 ? -6.030 89.106 35.274 1.00 54.26 45 ASP H CA 1
ATOM 10021 C C . ASP H 1 45 ? -5.404 89.257 36.662 1.00 50.27 45 ASP H C 1
ATOM 10022 O O . ASP H 1 45 ? -4.538 90.093 36.884 1.00 48.41 45 ASP H O 1
ATOM 10027 N N . ARG H 1 46 ? -5.874 88.468 37.617 1.00 44.02 46 ARG H N 1
ATOM 10028 C CA . ARG H 1 46 ? -5.362 88.613 38.976 1.00 48.34 46 ARG H CA 1
ATOM 10029 C C . ARG H 1 46 ? -3.861 88.208 39.111 1.00 45.53 46 ARG H C 1
ATOM 10030 O O . ARG H 1 46 ? -3.072 88.881 39.788 1.00 44.23 46 ARG H O 1
ATOM 10038 N N . LEU H 1 47 ? -3.461 87.150 38.417 1.00 45.30 47 LEU H N 1
ATOM 10039 C CA . LEU H 1 47 ? -2.049 86.745 38.452 1.00 40.31 47 LEU H CA 1
ATOM 10040 C C . LEU H 1 47 ? -1.162 87.751 37.738 1.00 42.67 47 LEU H C 1
ATOM 10041 O O . LEU H 1 47 ? -0.025 87.946 38.155 1.00 35.74 47 LEU H O 1
ATOM 10046 N N . ALA H 1 48 ? -1.711 88.460 36.735 1.00 44.86 48 ALA H N 1
ATOM 10047 C CA . ALA H 1 48 ? -0.982 89.551 36.114 1.00 48.25 48 ALA H CA 1
ATOM 10048 C C . ALA H 1 48 ? -0.676 90.676 37.134 1.00 46.89 48 ALA H C 1
ATOM 10049 O O . ALA H 1 48 ? 0.457 91.163 37.175 1.00 46.02 48 ALA H O 1
ATOM 10051 N N . GLU H 1 49 ? -1.654 91.013 37.963 1.00 48.21 49 GLU H N 1
ATOM 10052 C CA . GLU H 1 49 ? -1.462 92.023 38.995 1.00 52.60 49 GLU H CA 1
ATOM 10053 C C . GLU H 1 49 ? -0.482 91.522 40.053 1.00 46.10 49 GLU H C 1
ATOM 10054 O O . GLU H 1 49 ? 0.440 92.240 40.451 1.00 42.32 49 GLU H O 1
ATOM 10060 N N . LEU H 1 50 ? -0.679 90.299 40.525 1.00 44.02 50 LEU H N 1
ATOM 10061 C CA . LEU H 1 50 ? 0.268 89.756 41.527 1.00 40.50 50 LEU H CA 1
ATOM 10062 C C . LEU H 1 50 ? 1.696 89.691 41.014 1.00 38.65 50 LEU H C 1
ATOM 10063 O O . LEU H 1 50 ? 2.639 90.021 41.737 1.00 39.48 50 LEU H O 1
ATOM 10068 N N . GLY H 1 51 ? 1.844 89.319 39.754 1.00 45.29 51 GLY H N 1
ATOM 10069 C CA . GLY H 1 51 ? 3.149 89.220 39.139 1.00 39.93 51 GLY H CA 1
ATOM 10070 C C . GLY H 1 51 ? 3.877 90.535 39.159 1.00 45.46 51 GLY H C 1
ATOM 10071 O O . GLY H 1 51 ? 5.108 90.582 39.378 1.00 42.07 51 GLY H O 1
ATOM 10072 N N . GLU H 1 52 ? 3.132 91.620 38.918 1.00 44.73 52 GLU H N 1
ATOM 10073 C CA . GLU H 1 52 ? 3.760 92.912 38.866 1.00 41.22 52 GLU H CA 1
ATOM 10074 C C . GLU H 1 52 ? 4.151 93.334 40.250 1.00 40.97 52 GLU H C 1
ATOM 10075 O O . GLU H 1 52 ? 5.213 93.874 40.426 1.00 38.89 52 GLU H O 1
ATOM 10081 N N . GLN H 1 53 ? 3.261 93.128 41.209 1.00 40.20 53 GLN H N 1
ATOM 10082 C CA . GLN H 1 53 ? 3.552 93.512 42.560 1.00 42.58 53 GLN H CA 1
ATOM 10083 C C . GLN H 1 53 ? 4.770 92.726 43.086 1.00 38.28 53 GLN H C 1
ATOM 10084 O O . GLN H 1 53 ? 5.663 93.313 43.698 1.00 40.17 53 GLN H O 1
ATOM 10090 N N . ILE H 1 54 ? 4.828 91.431 42.819 1.00 36.01 54 ILE H N 1
ATOM 10091 C CA . ILE H 1 54 ? 5.971 90.607 43.189 1.00 35.08 54 ILE H CA 1
ATOM 10092 C C . ILE H 1 54 ? 7.259 91.085 42.500 1.00 36.75 54 ILE H C 1
ATOM 10093 O O . ILE H 1 54 ? 8.331 91.160 43.133 1.00 35.50 54 ILE H O 1
ATOM 10098 N N . ALA H 1 55 ? 7.172 91.433 41.236 1.00 38.71 55 ALA H N 1
ATOM 10099 C CA . ALA H 1 55 ? 8.367 91.875 40.522 1.00 40.90 55 ALA H CA 1
ATOM 10100 C C . ALA H 1 55 ? 8.917 93.183 41.144 1.00 41.07 55 ALA H C 1
ATOM 10101 O O . ALA H 1 55 ? 10.124 93.321 41.300 1.00 38.52 55 ALA H O 1
ATOM 10103 N N . ALA H 1 56 ? 8.044 94.097 41.523 1.00 43.10 56 ALA H N 1
ATOM 10104 C CA . ALA H 1 56 ? 8.518 95.319 42.190 1.00 47.98 56 ALA H CA 1
ATOM 10105 C C . ALA H 1 56 ? 9.095 95.037 43.566 1.00 47.33 56 ALA H C 1
ATOM 10106 O O . ALA H 1 56 ? 10.159 95.508 43.894 1.00 49.73 56 ALA H O 1
ATOM 10108 N N . ASP H 1 57 ? 8.439 94.197 44.356 1.00 45.07 57 ASP H N 1
ATOM 10109 C CA . ASP H 1 57 ? 8.927 93.897 45.705 1.00 42.43 57 ASP H CA 1
ATOM 10110 C C . ASP H 1 57 ? 10.242 93.165 45.719 1.00 41.25 57 ASP H C 1
ATOM 10111 O O . ASP H 1 57 ? 10.993 93.304 46.656 1.00 49.07 57 ASP H O 1
ATOM 10116 N N . TYR H 1 58 ? 10.557 92.380 44.705 1.00 37.58 58 TYR H N 1
ATOM 10117 C CA . TYR H 1 58 ? 11.816 91.581 44.722 1.00 38.15 58 TYR H CA 1
ATOM 10118 C C . TYR H 1 58 ? 12.858 92.085 43.686 1.00 40.63 58 TYR H C 1
ATOM 10119 O O . TYR H 1 58 ? 13.735 91.355 43.264 1.00 42.50 58 TYR H O 1
ATOM 10128 N N . ALA H 1 59 ? 12.723 93.323 43.247 1.00 43.36 59 ALA H N 1
ATOM 10129 C CA . ALA H 1 59 ? 13.527 93.848 42.111 1.00 45.84 59 ALA H CA 1
ATOM 10130 C C . ALA H 1 59 ? 15.022 93.693 42.308 1.00 46.96 59 ALA H C 1
ATOM 10131 O O . ALA H 1 59 ? 15.754 93.449 41.362 1.00 50.92 59 ALA H O 1
ATOM 10133 N N . GLU H 1 60 ? 15.477 93.835 43.537 1.00 51.70 60 GLU H N 1
ATOM 10134 C CA . GLU H 1 60 ? 16.904 93.776 43.834 1.00 53.53 60 GLU H CA 1
ATOM 10135 C C . GLU H 1 60 ? 17.447 92.348 43.987 1.00 50.70 60 GLU H C 1
ATOM 10136 O O . GLU H 1 60 ? 18.650 92.136 43.909 1.00 50.40 60 GLU H O 1
ATOM 10142 N N . GLU H 1 61 ? 16.569 91.393 44.203 1.00 47.10 61 GLU H N 1
ATOM 10143 C CA . GLU H 1 61 ? 16.984 90.060 44.560 1.00 49.66 61 GLU H CA 1
ATOM 10144 C C . GLU H 1 61 ? 15.824 89.081 44.274 1.00 43.54 61 GLU H C 1
ATOM 10145 O O . GLU H 1 61 ? 14.980 88.794 45.115 1.00 49.57 61 GLU H O 1
ATOM 10151 N N . PRO H 1 62 ? 15.766 88.586 43.050 1.00 39.38 62 PRO H N 1
ATOM 10152 C CA . PRO H 1 62 ? 14.670 87.709 42.701 1.00 39.49 62 PRO H CA 1
ATOM 10153 C C . PRO H 1 62 ? 14.528 86.467 43.577 1.00 38.56 62 PRO H C 1
ATOM 10154 O O . PRO H 1 62 ? 15.533 85.888 44.016 1.00 39.36 62 PRO H O 1
ATOM 10158 N N . PRO H 1 63 ? 13.306 86.028 43.789 1.00 36.83 63 PRO H N 1
ATOM 10159 C CA . PRO H 1 63 ? 13.052 84.853 44.617 1.00 38.86 63 PRO H CA 1
ATOM 10160 C C . PRO H 1 63 ? 13.229 83.532 43.919 1.00 35.24 63 PRO H C 1
ATOM 10161 O O . PRO H 1 63 ? 13.121 83.450 42.694 1.00 34.23 63 PRO H O 1
ATOM 10165 N N . VAL H 1 64 ? 13.484 82.511 44.730 1.00 32.53 64 VAL H N 1
ATOM 10166 C CA . VAL H 1 64 ? 13.231 81.138 44.348 1.00 33.28 64 VAL H CA 1
ATOM 10167 C C . VAL H 1 64 ? 11.766 80.894 44.617 1.00 31.81 64 VAL H C 1
ATOM 10168 O O . VAL H 1 64 ? 11.293 80.993 45.771 1.00 30.90 64 VAL H O 1
ATOM 10172 N N . LEU H 1 65 ? 11.032 80.529 43.569 1.00 28.72 65 LEU H N 1
ATOM 10173 C CA . LEU H 1 65 ? 9.635 80.155 43.694 1.00 31.15 65 LEU H CA 1
ATOM 10174 C C . LEU H 1 65 ? 9.612 78.745 44.077 1.00 29.34 65 LEU H C 1
ATOM 10175 O O . LEU H 1 65 ? 10.221 77.873 43.422 1.00 33.04 65 LEU H O 1
ATOM 10180 N N . VAL H 1 66 ? 8.874 78.443 45.151 1.00 30.88 66 VAL H N 1
ATOM 10181 C CA . VAL H 1 66 ? 8.761 77.074 45.605 1.00 32.39 66 VAL H CA 1
ATOM 10182 C C . VAL H 1 66 ? 7.332 76.615 45.550 1.00 34.02 66 VAL H C 1
ATOM 10183 O O . VAL H 1 66 ? 6.476 77.208 46.171 1.00 29.75 66 VAL H O 1
ATOM 10187 N N . GLY H 1 67 ? 7.106 75.496 44.908 1.00 31.99 67 GLY H N 1
ATOM 10188 C CA . GLY H 1 67 ? 5.802 74.917 44.832 1.00 28.64 67 GLY H CA 1
ATOM 10189 C C . GLY H 1 67 ? 5.742 73.537 45.396 1.00 30.67 67 GLY H C 1
ATOM 10190 O O . GLY H 1 67 ? 6.644 72.763 45.194 1.00 26.17 67 GLY H O 1
ATOM 10191 N N . VAL H 1 68 ? 4.631 73.237 46.087 1.00 33.49 68 VAL H N 1
ATOM 10192 C CA . VAL H 1 68 ? 4.329 71.913 46.565 1.00 34.53 68 VAL H CA 1
ATOM 10193 C C . VAL H 1 68 ? 3.405 71.208 45.562 1.00 33.87 68 VAL H C 1
ATOM 10194 O O . VAL H 1 68 ? 2.290 71.640 45.301 1.00 35.52 68 VAL H O 1
ATOM 10198 N N . LEU H 1 69 ? 3.868 70.113 44.988 1.00 36.79 69 LEU H N 1
ATOM 10199 C CA . LEU H 1 69 ? 3.088 69.309 44.059 1.00 39.72 69 LEU H CA 1
ATOM 10200 C C . LEU H 1 69 ? 1.874 68.667 44.769 1.00 46.33 69 LEU H C 1
ATOM 10201 O O . LEU H 1 69 ? 1.967 68.347 45.975 1.00 36.57 69 LEU H O 1
ATOM 10206 N N . ARG H 1 70 ? 0.786 68.398 44.060 1.00 36.40 70 ARG H N 1
ATOM 10207 C CA . ARG H 1 70 ? 0.585 68.646 42.643 1.00 45.29 70 ARG H CA 1
ATOM 10208 C C . ARG H 1 70 ? -0.277 69.885 42.462 1.00 54.20 70 ARG H C 1
ATOM 10209 O O . ARG H 1 70 ? -0.425 70.394 41.319 1.00 45.07 70 ARG H O 1
ATOM 10217 N N . GLY H 1 71 ? -0.896 70.332 43.574 1.00 42.29 71 GLY H N 1
ATOM 10218 C CA . GLY H 1 71 ? -1.826 71.446 43.517 1.00 44.99 71 GLY H CA 1
ATOM 10219 C C . GLY H 1 71 ? -1.280 72.748 42.954 1.00 41.01 71 GLY H C 1
ATOM 10220 O O . GLY H 1 71 ? -2.044 73.570 42.415 1.00 40.26 71 GLY H O 1
ATOM 10221 N N . ALA H 1 72 ? 0.007 72.988 43.160 1.00 34.19 72 ALA H N 1
ATOM 10222 C CA . ALA H 1 72 ? 0.642 74.235 42.772 1.00 33.64 72 ALA H CA 1
ATOM 10223 C C . ALA H 1 72 ? 1.043 74.334 41.300 1.00 33.97 72 ALA H C 1
ATOM 10224 O O . ALA H 1 72 ? 1.505 75.386 40.871 1.00 35.27 72 ALA H O 1
ATOM 10226 N N . VAL H 1 73 ? 0.855 73.270 40.542 1.00 32.55 73 VAL H N 1
ATOM 10227 C CA . VAL H 1 73 ? 1.334 73.257 39.135 1.00 32.54 73 VAL H CA 1
ATOM 10228 C C . VAL H 1 73 ? 0.828 74.410 38.250 1.00 29.12 73 VAL H C 1
ATOM 10229 O O . VAL H 1 73 ? 1.659 75.172 37.707 1.00 29.68 73 VAL H O 1
ATOM 10241 N N . VAL H 1 75 ? -0.849 77.282 39.134 1.00 31.01 75 VAL H N 1
ATOM 10242 C CA . VAL H 1 75 ? -0.557 78.657 39.638 1.00 35.54 75 VAL H CA 1
ATOM 10243 C C . VAL H 1 75 ? 0.902 79.017 39.465 1.00 32.66 75 VAL H C 1
ATOM 10244 O O . VAL H 1 75 ? 1.242 80.139 39.129 1.00 34.60 75 VAL H O 1
ATOM 10256 N N . ALA H 1 77 ? 3.098 77.722 37.214 1.00 29.03 77 ALA H N 1
ATOM 10257 C CA . ALA H 1 77 ? 3.451 77.911 35.768 1.00 32.60 77 ALA H CA 1
ATOM 10258 C C . ALA H 1 77 ? 2.934 79.258 35.306 1.00 27.80 77 ALA H C 1
ATOM 10259 O O . ALA H 1 77 ? 3.622 79.987 34.564 1.00 26.56 77 ALA H O 1
ATOM 10261 N N . ASP H 1 78 ? 1.747 79.640 35.810 1.00 28.91 78 ASP H N 1
ATOM 10262 C CA . ASP H 1 78 ? 1.183 80.914 35.310 1.00 34.07 78 ASP H CA 1
ATOM 10263 C C . ASP H 1 78 ? 1.783 82.154 35.968 1.00 30.86 78 ASP H C 1
ATOM 10264 O O . ASP H 1 78 ? 2.127 83.132 35.309 1.00 31.60 78 ASP H O 1
ATOM 10269 N N . LEU H 1 79 ? 1.887 82.106 37.284 1.00 31.33 79 LEU H N 1
ATOM 10270 C CA . LEU H 1 79 ? 2.404 83.250 38.022 1.00 31.82 79 LEU H CA 1
ATOM 10271 C C . LEU H 1 79 ? 3.843 83.543 37.677 1.00 32.29 79 LEU H C 1
ATOM 10272 O O . LEU H 1 79 ? 4.235 84.722 37.522 1.00 34.72 79 LEU H O 1
ATOM 10277 N N . ALA H 1 80 ? 4.642 82.509 37.546 1.00 29.95 80 ALA H N 1
ATOM 10278 C CA . ALA H 1 80 ? 6.024 82.680 37.208 1.00 28.66 80 ALA H CA 1
ATOM 10279 C C . ALA H 1 80 ? 6.146 83.512 35.935 1.00 31.32 80 ALA H C 1
ATOM 10280 O O . ALA H 1 80 ? 7.046 84.333 35.837 1.00 34.11 80 ALA H O 1
ATOM 10282 N N . ARG H 1 81 ? 5.332 83.200 34.935 1.00 33.12 81 ARG H N 1
ATOM 10283 C CA . ARG H 1 81 ? 5.390 83.870 33.654 1.00 35.85 81 ARG H CA 1
ATOM 10284 C C . ARG H 1 81 ? 4.880 85.313 33.726 1.00 39.36 81 ARG H C 1
ATOM 10285 O O . ARG H 1 81 ? 5.107 86.057 32.817 1.00 37.26 81 ARG H O 1
ATOM 10293 N N . GLN H 1 82 ? 4.244 85.709 34.826 1.00 37.35 82 GLN H N 1
ATOM 10294 C CA . GLN H 1 82 ? 3.822 87.078 35.032 1.00 37.00 82 GLN H CA 1
ATOM 10295 C C . GLN H 1 82 ? 4.790 87.842 35.937 1.00 38.99 82 GLN H C 1
ATOM 10296 O O . GLN H 1 82 ? 4.531 89.011 36.260 1.00 40.05 82 GLN H O 1
ATOM 10302 N N . ILE H 1 83 ? 5.894 87.218 36.348 1.00 34.25 83 ILE H N 1
ATOM 10303 C CA . ILE H 1 83 ? 6.904 87.891 37.162 1.00 37.60 83 ILE H CA 1
ATOM 10304 C C . ILE H 1 83 ? 8.119 88.203 36.305 1.00 38.56 83 ILE H C 1
ATOM 10305 O O . ILE H 1 83 ? 8.792 87.294 35.846 1.00 40.32 83 ILE H O 1
ATOM 10310 N N . ASP H 1 84 ? 8.360 89.490 36.030 1.00 40.87 84 ASP H N 1
ATOM 10311 C CA . ASP H 1 84 ? 9.409 89.889 35.125 1.00 40.53 84 ASP H CA 1
ATOM 10312 C C . ASP H 1 84 ? 10.716 90.090 35.859 1.00 39.17 84 ASP H C 1
ATOM 10313 O O . ASP H 1 84 ? 11.207 91.197 36.014 1.00 36.98 84 ASP H O 1
ATOM 10318 N N . LEU H 1 85 ? 11.241 88.992 36.388 1.00 39.36 85 LEU H N 1
ATOM 10319 C CA . LEU H 1 85 ? 12.513 88.938 37.039 1.00 39.64 85 LEU H CA 1
ATOM 10320 C C . LEU H 1 85 ? 13.147 87.608 36.731 1.00 35.54 85 LEU H C 1
ATOM 10321 O O . LEU H 1 85 ? 12.468 86.672 36.307 1.00 33.25 85 LEU H O 1
ATOM 10326 N N . LYS H 1 86 ? 14.421 87.491 37.041 1.00 37.50 86 LYS H N 1
ATOM 10327 C CA . LYS H 1 86 ? 15.094 86.206 36.934 1.00 38.81 86 LYS H CA 1
ATOM 10328 C C . LYS H 1 86 ? 14.828 85.318 38.137 1.00 35.43 86 LYS H C 1
ATOM 10329 O O . LYS H 1 86 ? 15.713 85.044 38.883 1.00 42.81 86 LYS H O 1
ATOM 10335 N N . VAL H 1 87 ? 13.598 84.833 38.235 1.00 33.80 87 VAL H N 1
ATOM 10336 C CA . VAL H 1 87 ? 13.226 83.915 39.274 1.00 30.83 87 VAL H CA 1
ATOM 10337 C C . VAL H 1 87 ? 13.831 82.529 38.971 1.00 31.38 87 VAL H C 1
ATOM 10338 O O . VAL H 1 87 ? 14.264 82.250 37.856 1.00 30.12 87 VAL H O 1
ATOM 10342 N N . GLU H 1 88 ? 13.972 81.724 39.998 1.00 27.80 88 GLU H N 1
ATOM 10343 C CA . GLU H 1 88 ? 14.221 80.334 39.852 1.00 32.29 88 GLU H CA 1
ATOM 10344 C C . GLU H 1 88 ? 12.968 79.603 40.349 1.00 37.58 88 GLU H C 1
ATOM 10345 O O . GLU H 1 88 ? 12.099 80.190 40.979 1.00 32.27 88 GLU H O 1
ATOM 10359 N N . ASP H 1 90 ? 11.549 75.743 42.026 1.00 27.23 90 ASP H N 1
ATOM 10360 C CA . ASP H 1 90 ? 11.953 74.516 42.728 1.00 30.88 90 ASP H CA 1
ATOM 10361 C C . ASP H 1 90 ? 10.674 73.913 43.319 1.00 33.44 90 ASP H C 1
ATOM 10362 O O . ASP H 1 90 ? 9.678 74.652 43.496 1.00 31.58 90 ASP H O 1
ATOM 10367 N N . TRP H 1 91 ? 10.688 72.606 43.551 1.00 31.11 91 TRP H N 1
ATOM 10368 C CA . TRP H 1 91 ? 9.499 71.874 43.917 1.00 31.64 91 TRP H CA 1
ATOM 10369 C C . TRP H 1 91 ? 9.678 70.922 45.067 1.00 30.96 91 TRP H C 1
ATOM 10370 O O . TRP H 1 91 ? 10.772 70.386 45.275 1.00 36.11 91 TRP H O 1
ATOM 10389 N N . ALA H 1 93 ? 7.551 67.497 46.979 1.00 27.10 93 ALA H N 1
ATOM 10390 C CA . ALA H 1 93 ? 6.459 66.618 47.016 1.00 32.30 93 ALA H CA 1
ATOM 10391 C C . ALA H 1 93 ? 6.311 66.124 48.479 1.00 28.12 93 ALA H C 1
ATOM 10392 O O . ALA H 1 93 ? 7.283 65.772 49.143 1.00 33.13 93 ALA H O 1
ATOM 10394 N N . VAL H 1 94 ? 5.063 66.054 48.941 1.00 29.14 94 VAL H N 1
ATOM 10395 C CA . VAL H 1 94 ? 4.825 65.686 50.353 1.00 27.98 94 VAL H CA 1
ATOM 10396 C C . VAL H 1 94 ? 3.718 64.645 50.430 1.00 31.45 94 VAL H C 1
ATOM 10397 O O . VAL H 1 94 ? 2.951 64.469 49.506 1.00 31.84 94 VAL H O 1
ATOM 10401 N N . SER H 1 95 ? 3.661 63.936 51.571 1.00 31.94 95 SER H N 1
ATOM 10402 C CA . SER H 1 95 ? 2.593 63.009 51.845 1.00 30.97 95 SER H CA 1
ATOM 10403 C C . SER H 1 95 ? 2.277 63.155 53.338 1.00 32.61 95 SER H C 1
ATOM 10404 O O . SER H 1 95 ? 3.007 63.826 54.088 1.00 38.42 95 SER H O 1
ATOM 10407 N N . SER H 1 96 ? 1.167 62.582 53.751 1.00 34.36 96 SER H N 1
ATOM 10408 C CA . SER H 1 96 ? 0.678 62.684 5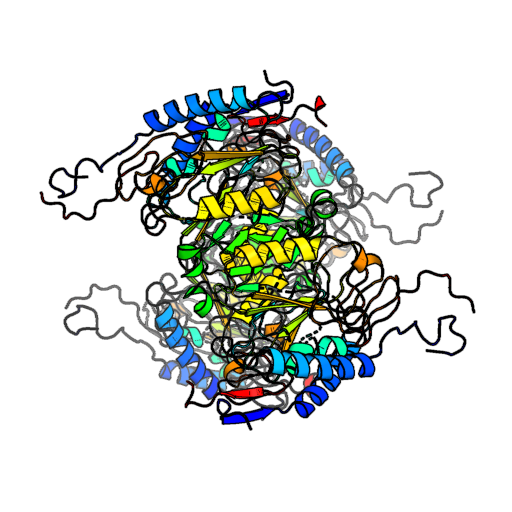5.151 1.00 37.07 96 SER H CA 1
ATOM 10409 C C . SER H 1 96 ? 1.353 61.721 56.110 1.00 35.61 96 SER H C 1
ATOM 10410 O O . SER H 1 96 ? 1.761 60.635 55.699 1.00 34.62 96 SER H O 1
ATOM 10413 N N . TYR H 1 97 ? 1.570 62.155 57.353 1.00 33.66 97 TYR H N 1
ATOM 10414 C CA . TYR H 1 97 ? 1.963 61.288 58.399 1.00 36.25 97 TYR H CA 1
ATOM 10415 C C . TYR H 1 97 ? 0.714 61.025 59.274 1.00 43.83 97 TYR H C 1
ATOM 10416 O O . TYR H 1 97 ? 0.825 60.739 60.466 1.00 43.99 97 TYR H O 1
ATOM 10425 N N . GLY H 1 98 ? -0.477 61.056 58.682 1.00 44.73 98 GLY H N 1
ATOM 10426 C CA . GLY H 1 98 ? -1.701 60.597 59.415 1.00 46.41 98 GLY H CA 1
ATOM 10427 C C . GLY H 1 98 ? -2.077 61.596 60.483 1.00 45.79 98 GLY H C 1
ATOM 10428 O O . GLY H 1 98 ? -2.067 62.836 60.239 1.00 42.91 98 GLY H O 1
ATOM 10429 N N . SER H 1 99 ? -2.277 61.096 61.697 1.00 42.74 99 SER H N 1
ATOM 10430 C CA . SER H 1 99 ? -2.759 61.973 62.762 1.00 48.41 99 SER H CA 1
ATOM 10431 C C . SER H 1 99 ? -1.752 63.126 63.095 1.00 48.12 99 SER H C 1
ATOM 10432 O O . SER H 1 99 ? -2.140 64.256 63.426 1.00 50.80 99 SER H O 1
ATOM 10435 N N . GLY H 1 100 ? -0.470 62.866 62.921 1.00 43.88 100 GLY H N 1
ATOM 10436 C CA . GLY H 1 100 ? 0.529 63.910 63.105 1.00 43.09 100 GLY H CA 1
ATOM 10437 C C . GLY H 1 100 ? 0.348 65.144 62.194 1.00 47.94 100 GLY H C 1
ATOM 10438 O O . GLY H 1 100 ? 0.622 66.274 62.616 1.00 44.07 100 GLY H O 1
ATOM 10439 N N . THR H 1 101 ? -0.032 64.916 60.936 1.00 37.69 101 THR H N 1
ATOM 10440 C CA . THR H 1 101 ? -0.206 65.977 59.998 1.00 40.33 101 THR H CA 1
ATOM 10441 C C . THR H 1 101 ? -1.317 66.890 60.419 1.00 43.21 101 THR H C 1
ATOM 10442 O O . THR H 1 101 ? -1.169 68.108 60.380 1.00 37.35 101 THR H O 1
ATOM 10446 N N . LYS H 1 102 ? -2.386 66.308 60.943 1.00 44.40 102 LYS H N 1
ATOM 10447 C CA . LYS H 1 102 ? -3.493 67.100 61.455 1.00 58.54 102 LYS H CA 1
ATOM 10448 C C . LYS H 1 102 ? -3.091 67.938 62.687 1.00 57.51 102 LYS H C 1
ATOM 10449 O O . LYS H 1 102 ? -3.411 69.096 62.770 1.00 63.35 102 LYS H O 1
ATOM 10455 N N . SER H 1 103 ? -2.331 67.380 63.604 1.00 53.37 103 SER H N 1
ATOM 10456 C CA . SER H 1 103 ? -2.056 68.104 64.802 1.00 55.68 103 SER H CA 1
ATOM 10457 C C . SER H 1 103 ? -0.859 69.075 64.741 1.00 56.34 103 SER H C 1
ATOM 10458 O O . SER H 1 103 ? -0.895 70.082 65.418 1.00 56.01 103 SER H O 1
ATOM 10461 N N . SER H 1 104 ? 0.196 68.810 63.966 1.00 55.41 104 SER H N 1
ATOM 10462 C CA . SER H 1 104 ? 1.316 69.781 63.883 1.00 52.54 104 SER H CA 1
ATOM 10463 C C . SER H 1 104 ? 1.580 70.341 62.485 1.00 48.63 104 SER H C 1
ATOM 10464 O O . SER H 1 104 ? 2.359 71.305 62.309 1.00 49.11 104 SER H O 1
ATOM 10467 N N . GLY H 1 105 ? 0.958 69.765 61.467 1.00 47.43 105 GLY H N 1
ATOM 10468 C CA . GLY H 1 105 ? 1.235 70.197 60.091 1.00 40.08 105 GLY H CA 1
ATOM 10469 C C . GLY H 1 105 ? 2.420 69.471 59.507 1.00 37.30 105 GLY H C 1
ATOM 10470 O O . GLY H 1 105 ? 2.693 69.613 58.303 1.00 34.60 105 GLY H O 1
ATOM 10471 N N . VAL H 1 106 ? 3.130 68.680 60.297 1.00 35.44 106 VAL H N 1
ATOM 10472 C CA . VAL H 1 106 ? 4.242 67.901 59.742 1.00 32.75 106 VAL H CA 1
ATOM 10473 C C . VAL H 1 106 ? 3.807 66.976 58.616 1.00 31.67 106 VAL H C 1
ATOM 10474 O O . VAL H 1 106 ? 2.766 66.333 58.654 1.00 28.95 106 VAL H O 1
ATOM 10478 N N . VAL H 1 107 ? 4.601 66.966 57.564 1.00 34.90 107 VAL H N 1
ATOM 10479 C CA . VAL H 1 107 ? 4.368 66.097 56.446 1.00 32.83 107 VAL H CA 1
ATOM 10480 C C . VAL H 1 107 ? 5.655 65.333 56.164 1.00 30.24 107 VAL H C 1
ATOM 10481 O O . VAL H 1 107 ? 6.733 65.808 56.468 1.00 31.79 107 VAL H O 1
ATOM 10485 N N . ARG H 1 108 ? 5.489 64.231 55.448 1.00 28.81 108 ARG H N 1
ATOM 10486 C CA . ARG H 1 108 ? 6.599 63.477 54.966 1.00 27.90 108 ARG H CA 1
ATOM 10487 C C . ARG H 1 108 ? 7.107 64.162 53.695 1.00 33.52 108 ARG H C 1
ATOM 10488 O O . ARG H 1 108 ? 6.296 64.379 52.746 1.00 29.17 108 ARG H O 1
ATOM 10496 N N . ILE H 1 109 ? 8.436 64.371 53.632 1.00 29.62 109 ILE H N 1
ATOM 10497 C CA . ILE H 1 109 ? 9.011 64.931 52.419 1.00 33.14 109 ILE H CA 1
ATOM 10498 C C . ILE H 1 109 ? 9.329 63.767 51.495 1.00 36.88 109 ILE H C 1
ATOM 10499 O O . ILE H 1 109 ? 10.185 62.912 51.791 1.00 37.33 109 ILE H O 1
ATOM 10504 N N . LEU H 1 110 ? 8.537 63.641 50.426 1.00 29.15 110 LEU H N 1
ATOM 10505 C CA . LEU H 1 110 ? 8.842 62.636 49.385 1.00 34.47 110 LEU H CA 1
ATOM 10506 C C . LEU H 1 110 ? 9.853 63.149 48.431 1.00 31.01 110 LEU H C 1
ATOM 10507 O O . LEU H 1 110 ? 10.612 62.371 47.813 1.00 35.96 110 LEU H O 1
ATOM 10512 N N . LYS H 1 111 ? 9.784 64.429 48.124 1.00 32.75 111 LYS H N 1
ATOM 10513 C CA . LYS H 1 111 ? 10.846 65.030 47.309 1.00 28.09 111 LYS H CA 1
ATOM 10514 C C . LYS H 1 111 ? 11.157 66.356 47.966 1.00 27.44 111 LYS H C 1
ATOM 10515 O O . LYS H 1 111 ? 10.326 67.247 47.976 1.00 30.91 111 LYS H O 1
ATOM 10521 N N . ASP H 1 112 ? 12.374 66.516 48.403 1.00 28.49 112 ASP H N 1
ATOM 10522 C CA . ASP H 1 112 ? 12.823 67.814 48.950 1.00 30.92 112 ASP H CA 1
ATOM 10523 C C . ASP H 1 112 ? 13.211 68.778 47.860 1.00 31.39 112 ASP H C 1
ATOM 10524 O O . ASP H 1 112 ? 13.506 68.382 46.685 1.00 31.20 112 ASP H O 1
ATOM 10529 N N . LEU H 1 113 ? 13.384 70.033 48.255 1.00 32.82 113 LEU H N 1
ATOM 10530 C CA . LEU H 1 113 ? 14.065 71.033 47.383 1.00 30.17 113 LEU H CA 1
ATOM 10531 C C . LEU H 1 113 ? 15.345 70.515 46.817 1.00 33.30 113 LEU H C 1
ATOM 10532 O O . LEU H 1 113 ? 16.146 69.881 47.494 1.00 29.19 113 LEU H O 1
ATOM 10537 N N . SER H 1 114 ? 15.540 70.766 45.524 1.00 31.14 114 SER H N 1
ATOM 10538 C CA . SER H 1 114 ? 16.743 70.508 44.843 1.00 35.22 114 SER H CA 1
ATOM 10539 C C . SER H 1 114 ? 17.884 71.462 45.260 1.00 34.13 114 SER H C 1
ATOM 10540 O O . SER H 1 114 ? 18.991 71.030 45.435 1.00 33.69 114 SER H O 1
ATOM 10543 N N . GLY H 1 115 ? 17.558 72.732 45.457 1.00 32.04 115 GLY H N 1
ATOM 10544 C CA . GLY H 1 115 ? 18.531 73.767 45.751 1.00 40.94 115 GLY H CA 1
ATOM 10545 C C . GLY H 1 115 ? 18.653 74.221 47.231 1.00 38.03 115 GLY H C 1
ATOM 10546 O O . GLY H 1 115 ? 17.668 74.241 47.991 1.00 38.93 115 GLY H O 1
ATOM 10547 N N . ASP H 1 116 ? 19.881 74.513 47.647 1.00 35.80 116 ASP H N 1
ATOM 10548 C CA . ASP H 1 116 ? 20.175 75.259 48.936 1.00 34.00 116 ASP H CA 1
ATOM 10549 C C . ASP H 1 116 ? 19.481 76.629 48.876 1.00 30.74 116 ASP H C 1
ATOM 10550 O O . ASP H 1 116 ? 19.536 77.314 47.855 1.00 31.70 116 ASP H O 1
ATOM 10555 N N . ILE H 1 117 ? 18.763 77.000 49.915 1.00 29.69 117 ILE H N 1
ATOM 10556 C CA . ILE H 1 117 ? 18.111 78.301 49.926 1.00 32.05 117 ILE H CA 1
ATOM 10557 C C . ILE H 1 117 ? 18.838 79.307 50.814 1.00 36.42 117 ILE H C 1
ATOM 10558 O O . ILE H 1 117 ? 18.303 80.378 51.098 1.00 31.55 117 ILE H O 1
ATOM 10563 N N . THR H 1 118 ? 19.981 78.899 51.335 1.00 33.20 118 THR H N 1
ATOM 10564 C CA . THR H 1 118 ? 20.763 79.730 52.229 1.00 36.87 118 THR H CA 1
ATOM 10565 C C . THR H 1 118 ? 20.937 81.111 51.626 1.00 35.52 118 THR H C 1
ATOM 10566 O O . THR H 1 118 ? 21.364 81.240 50.528 1.00 41.19 118 THR H O 1
ATOM 10570 N N . ASP H 1 119 ? 20.540 82.131 52.381 1.00 42.61 119 ASP H N 1
ATOM 10571 C CA . ASP H 1 119 ? 20.652 83.540 51.973 1.00 41.67 119 ASP H CA 1
ATOM 10572 C C . ASP H 1 119 ? 19.850 83.921 50.748 1.00 44.75 119 ASP H C 1
ATOM 10573 O O . ASP H 1 119 ? 20.124 84.930 50.167 1.00 35.37 119 ASP H O 1
ATOM 10578 N N . ARG H 1 120 ? 18.863 83.114 50.364 1.00 37.83 120 ARG H N 1
ATOM 10579 C CA . ARG H 1 120 ? 18.027 83.428 49.215 1.00 40.20 120 ARG H CA 1
ATOM 10580 C C . ARG H 1 120 ? 16.706 83.972 49.712 1.00 32.90 120 ARG H C 1
ATOM 10581 O O . ARG H 1 120 ? 16.293 83.673 50.837 1.00 36.42 120 ARG H O 1
ATOM 10589 N N . ASN H 1 121 ? 16.031 84.731 48.871 1.00 31.19 121 ASN H N 1
ATOM 10590 C CA . ASN H 1 121 ? 14.632 85.075 49.037 1.00 28.99 121 ASN H CA 1
ATOM 10591 C C . ASN H 1 121 ? 13.793 83.934 48.418 1.00 31.62 121 ASN H C 1
ATOM 10592 O O . ASN H 1 121 ? 14.113 83.480 47.318 1.00 32.36 121 ASN H O 1
ATOM 10597 N N . VAL H 1 122 ? 12.807 83.434 49.184 1.00 31.69 122 VAL H N 1
ATOM 10598 C CA . VAL H 1 122 ? 12.014 82.325 48.815 1.00 33.25 122 VAL H CA 1
ATOM 10599 C C . VAL H 1 122 ? 10.592 82.731 48.852 1.00 34.36 122 VAL H C 1
ATOM 10600 O O . VAL H 1 122 ? 10.148 83.412 49.792 1.00 31.96 122 VAL H O 1
ATOM 10604 N N . LEU H 1 123 ? 9.841 82.308 47.835 1.00 34.27 123 LEU H N 1
ATOM 10605 C CA . LEU H 1 123 ? 8.440 82.607 47.743 1.00 33.83 123 LEU H CA 1
ATOM 10606 C C . LEU H 1 123 ? 7.731 81.308 47.501 1.00 38.27 123 LEU H C 1
ATOM 10607 O O . LEU H 1 123 ? 7.786 80.757 46.380 1.00 32.46 123 LEU H O 1
ATOM 10612 N N . ILE H 1 124 ? 7.051 80.818 48.533 1.00 35.88 124 ILE H N 1
ATOM 10613 C CA . ILE H 1 124 ? 6.210 79.656 48.397 1.00 33.53 124 ILE H CA 1
ATOM 10614 C C . ILE H 1 124 ? 4.996 80.073 47.602 1.00 35.69 124 ILE H C 1
ATOM 10615 O O . ILE H 1 124 ? 4.324 81.062 47.952 1.00 40.11 124 ILE H O 1
ATOM 10620 N N . VAL H 1 125 ? 4.671 79.304 46.559 1.00 33.54 125 VAL H N 1
ATOM 10621 C CA . VAL H 1 125 ? 3.493 79.596 45.752 1.00 36.23 125 VAL H CA 1
ATOM 10622 C C . VAL H 1 125 ? 2.482 78.486 46.021 1.00 36.18 125 VAL H C 1
ATOM 10623 O O . VAL H 1 125 ? 2.730 77.306 45.760 1.00 33.88 125 VAL H O 1
ATOM 10627 N N . GLU H 1 126 ? 1.344 78.862 46.618 1.00 41.10 126 GLU H N 1
ATOM 10628 C CA . GLU H 1 126 ? 0.324 77.905 47.015 1.00 37.81 126 GLU H CA 1
ATOM 10629 C C . GLU H 1 126 ? -0.904 78.014 46.159 1.00 38.87 126 GLU H C 1
ATOM 10630 O O . GLU H 1 126 ? -1.261 79.074 45.685 1.00 39.77 126 GLU H O 1
ATOM 10636 N N . ASP H 1 127 ? -1.553 76.866 45.952 1.00 41.30 127 ASP H N 1
ATOM 10637 C CA . ASP H 1 127 ? -2.931 76.768 45.454 1.00 40.14 127 ASP H CA 1
ATOM 10638 C C . ASP H 1 127 ? -4.071 77.250 46.386 1.00 40.12 127 ASP H C 1
ATOM 10639 O O . ASP H 1 127 ? -5.003 77.914 45.934 1.00 38.67 127 ASP H O 1
ATOM 10644 N N . ILE H 1 128 ? -4.008 76.862 47.645 1.00 36.57 128 ILE H N 1
ATOM 10645 C CA . ILE H 1 128 ? -5.010 77.199 48.612 1.00 42.47 128 ILE H CA 1
ATOM 10646 C C . ILE H 1 128 ? -4.452 77.311 49.985 1.00 42.77 128 ILE H C 1
ATOM 10647 O O . ILE H 1 128 ? -3.614 76.563 50.379 1.00 37.07 128 ILE H O 1
ATOM 10652 N N . ILE H 1 129 ? -4.978 78.223 50.757 1.00 44.43 129 ILE H N 1
ATOM 10653 C CA . ILE H 1 129 ? -4.697 78.177 52.203 1.00 46.89 129 ILE H CA 1
ATOM 10654 C C . ILE H 1 129 ? -6.011 78.047 52.928 1.00 43.65 129 ILE H C 1
ATOM 10655 O O . ILE H 1 129 ? -7.049 78.646 52.551 1.00 43.16 129 ILE H O 1
ATOM 10660 N N . ASP H 1 130 ? -5.944 77.324 54.034 1.00 50.30 130 ASP H N 1
ATOM 10661 C CA . ASP H 1 130 ? -7.100 77.119 54.904 1.00 55.97 130 ASP H CA 1
ATOM 10662 C C . ASP H 1 130 ? -6.652 76.811 56.329 1.00 50.25 130 ASP H C 1
ATOM 10663 O O . ASP H 1 130 ? -5.609 77.329 56.792 1.00 58.44 130 ASP H O 1
ATOM 10668 N N . SER H 1 131 ? -7.443 76.048 57.077 1.00 52.06 131 SER H N 1
ATOM 10669 C CA . SER H 1 131 ? -7.159 75.866 58.524 1.00 64.48 131 SER H CA 1
ATOM 10670 C C . SER H 1 131 ? -6.129 74.775 58.732 1.00 55.95 131 SER H C 1
ATOM 10671 O O . SER H 1 131 ? -5.622 74.634 59.840 1.00 61.76 131 SER H O 1
ATOM 10674 N N . GLY H 1 132 ? -5.815 74.010 57.693 1.00 56.25 132 GLY H N 1
ATOM 10675 C CA . GLY H 1 132 ? -4.698 73.074 57.784 1.00 58.90 132 GLY H CA 1
ATOM 10676 C C . GLY H 1 132 ? -3.369 73.731 58.177 1.00 64.61 132 GLY H C 1
ATOM 10677 O O . GLY H 1 132 ? -3.061 74.873 57.788 1.00 58.17 132 GLY H O 1
ATOM 10678 N N . LEU H 1 133 ? -2.603 73.009 58.997 1.00 58.76 133 LEU H N 1
ATOM 10679 C CA . LEU H 1 133 ? -1.355 73.491 59.575 1.00 51.68 133 LEU H CA 1
ATOM 10680 C C . LEU H 1 133 ? -0.122 73.230 58.707 1.00 43.26 133 LEU H C 1
ATOM 10681 O O . LEU H 1 133 ? 0.973 73.553 59.129 1.00 39.59 133 LEU H O 1
ATOM 10686 N N . THR H 1 134 ? -0.274 72.660 57.511 1.00 42.34 134 THR H N 1
ATOM 10687 C CA . THR H 1 134 ? 0.906 72.208 56.759 1.00 42.45 134 THR H CA 1
ATOM 10688 C C . THR H 1 134 ? 1.714 73.364 56.196 1.00 39.88 134 THR H C 1
ATOM 10689 O O . THR H 1 134 ? 2.930 73.349 56.245 1.00 35.07 134 THR H O 1
ATOM 10693 N N . LEU H 1 135 ? 1.045 74.439 55.764 1.00 40.64 135 LEU H N 1
ATOM 10694 C CA . LEU H 1 135 ? 1.777 75.628 55.324 1.00 35.23 135 LEU H CA 1
ATOM 10695 C C . LEU H 1 135 ? 2.608 76.278 56.450 1.00 36.08 135 LEU H C 1
ATOM 10696 O O . LEU H 1 135 ? 3.761 76.568 56.285 1.00 35.59 135 LEU H O 1
ATOM 10701 N N . LYS H 1 136 ? 2.045 76.400 57.643 1.00 35.15 136 LYS H N 1
ATOM 10702 C CA . LYS H 1 136 ? 2.789 76.865 58.782 1.00 38.14 136 LYS H CA 1
ATOM 10703 C C . LYS H 1 136 ? 4.006 75.997 59.091 1.00 36.54 136 LYS H C 1
ATOM 10704 O O . LYS H 1 136 ? 5.080 76.515 59.381 1.00 39.38 136 LYS H O 1
ATOM 10710 N N . TRP H 1 137 ? 3.812 74.682 59.157 1.00 33.81 137 TRP H N 1
ATOM 10711 C CA . TRP H 1 137 ? 4.944 73.821 59.390 1.00 35.19 137 TRP H CA 1
ATOM 10712 C C . TRP H 1 137 ? 6.008 73.963 58.220 1.00 35.64 137 TRP H C 1
ATOM 10713 O O . TRP H 1 137 ? 7.195 74.022 58.476 1.00 35.37 137 TRP H O 1
ATOM 10724 N N . LEU H 1 138 ? 5.566 73.993 56.974 1.00 38.63 138 LEU H N 1
ATOM 10725 C CA . LEU H 1 138 ? 6.513 74.152 55.856 1.00 36.17 138 LEU H CA 1
ATOM 10726 C C . LEU H 1 138 ? 7.301 75.490 55.907 1.00 36.36 138 LEU H C 1
ATOM 10727 O O . LEU H 1 138 ? 8.485 75.523 55.696 1.00 33.03 138 LEU H O 1
ATOM 10732 N N . LEU H 1 139 ? 6.618 76.571 56.250 1.00 38.93 139 LEU H N 1
ATOM 10733 C CA . LEU H 1 139 ? 7.260 77.841 56.430 1.00 39.31 139 LEU H CA 1
ATOM 10734 C C . LEU H 1 139 ? 8.365 77.775 57.482 1.00 40.43 139 LEU H C 1
ATOM 10735 O O . LEU H 1 139 ? 9.476 78.262 57.322 1.00 42.76 139 LEU H O 1
ATOM 10740 N N . SER H 1 140 ? 8.039 77.189 58.601 1.00 37.84 140 SER H N 1
ATOM 10741 C CA . SER H 1 140 ? 9.025 77.040 59.662 1.00 38.20 140 SER H CA 1
ATOM 10742 C C . SER H 1 140 ? 10.138 76.089 59.223 1.00 34.15 140 SER H C 1
ATOM 10743 O O . SER H 1 140 ? 11.321 76.335 59.477 1.00 40.23 140 SER H O 1
ATOM 10746 N N . ASN H 1 141 ? 9.810 75.060 58.492 1.00 36.67 141 ASN H N 1
ATOM 10747 C CA . ASN H 1 141 ? 10.842 74.195 57.960 1.00 37.83 141 ASN H CA 1
ATOM 10748 C C . ASN H 1 141 ? 11.814 74.971 57.030 1.00 33.48 141 ASN H C 1
ATOM 10749 O O . ASN H 1 141 ? 13.043 74.847 57.149 1.00 32.83 141 ASN H O 1
ATOM 10754 N N . LEU H 1 142 ? 11.287 75.776 56.132 1.00 35.28 142 LEU H N 1
ATOM 10755 C CA . LEU H 1 142 ? 12.183 76.427 55.162 1.00 28.64 142 LEU H CA 1
ATOM 10756 C C . LEU H 1 142 ? 12.991 77.522 55.893 1.00 32.75 142 LEU H C 1
ATOM 10757 O O . LEU H 1 142 ? 14.181 77.740 55.586 1.00 27.58 142 LEU H O 1
ATOM 10762 N N . ARG H 1 143 ? 12.374 78.164 56.865 1.00 34.21 143 ARG H N 1
ATOM 10763 C CA . ARG H 1 143 ? 13.080 79.150 57.643 1.00 38.43 143 ARG H CA 1
ATOM 10764 C C . ARG H 1 143 ? 14.216 78.519 58.453 1.00 41.09 143 ARG H C 1
ATOM 10765 O O . ARG H 1 143 ? 15.121 79.197 58.790 1.00 43.04 143 ARG H O 1
ATOM 10773 N N . SER H 1 144 ? 14.189 77.218 58.724 1.00 36.51 144 SER H N 1
ATOM 10774 C CA . SER H 1 144 ? 15.310 76.562 59.417 1.00 38.01 144 SER H CA 1
ATOM 10775 C C . SER H 1 144 ? 16.515 76.307 58.501 1.00 39.10 144 SER H C 1
ATOM 10776 O O . SER H 1 144 ? 17.485 75.706 58.926 1.00 42.37 144 SER H O 1
ATOM 10779 N N . ARG H 1 145 ? 16.418 76.638 57.224 1.00 33.99 145 ARG H N 1
ATOM 10780 C CA . ARG H 1 145 ? 17.467 76.293 56.271 1.00 32.00 145 ARG H CA 1
ATOM 10781 C C . ARG H 1 145 ? 18.339 77.472 55.885 1.00 32.75 145 ARG H C 1
ATOM 10782 O O . ARG H 1 145 ? 18.932 77.456 54.766 1.00 31.71 145 ARG H O 1
ATOM 10790 N N . GLY H 1 146 ? 18.332 78.506 56.694 1.00 32.49 146 GLY H N 1
ATOM 10791 C CA . GLY H 1 146 ? 19.082 79.762 56.457 1.00 41.71 146 GLY H CA 1
ATOM 10792 C C . GLY H 1 146 ? 18.660 80.760 55.383 1.00 39.47 146 GLY H C 1
ATOM 10793 O O . GLY H 1 146 ? 19.514 81.476 54.854 1.00 43.78 146 GLY H O 1
ATOM 10794 N N . PRO H 1 147 ? 17.382 80.759 54.943 1.00 41.90 147 PRO H N 1
ATOM 10795 C CA . PRO H 1 147 ? 17.114 81.694 53.793 1.00 37.50 147 PRO H CA 1
ATOM 10796 C C . PRO H 1 147 ? 17.132 83.094 54.286 1.00 35.32 147 PRO H C 1
ATOM 10797 O O . PRO H 1 147 ? 16.907 83.347 55.484 1.00 34.64 147 PRO H O 1
ATOM 10801 N N . LYS H 1 148 ? 17.292 84.045 53.406 1.00 38.13 148 LYS H N 1
ATOM 10802 C CA . LYS H 1 148 ? 17.200 85.458 53.791 1.00 42.63 148 LYS H CA 1
ATOM 10803 C C . LYS H 1 148 ? 15.783 85.804 54.166 1.00 39.44 148 LYS H C 1
ATOM 10804 O O . LYS H 1 148 ? 15.552 86.536 55.078 1.00 38.40 148 LYS H O 1
ATOM 10810 N N . SER H 1 149 ? 14.809 85.315 53.414 1.00 34.48 149 SER H N 1
ATOM 10811 C CA . SER H 1 149 ? 13.387 85.496 53.775 1.00 37.04 149 SER H CA 1
ATOM 10812 C C . SER H 1 149 ? 12.545 84.439 53.079 1.00 32.39 149 SER H C 1
ATOM 10813 O O . SER H 1 149 ? 12.950 83.887 52.093 1.00 32.51 149 SER H O 1
ATOM 10816 N N . VAL H 1 150 ? 11.402 84.146 53.655 1.00 35.12 150 VAL H N 1
ATOM 10817 C CA . VAL H 1 150 ? 10.434 83.228 53.090 1.00 36.02 150 VAL H CA 1
ATOM 10818 C C . VAL H 1 150 ? 9.099 83.931 53.214 1.00 35.93 150 VAL H C 1
ATOM 10819 O O . VAL H 1 150 ? 8.760 84.383 54.306 1.00 41.46 150 VAL H O 1
ATOM 10823 N N . GLU H 1 151 ? 8.399 84.098 52.084 1.00 34.02 151 GLU H N 1
ATOM 10824 C CA . GLU H 1 151 ? 7.042 84.670 52.026 1.00 34.51 151 GLU H CA 1
ATOM 10825 C C . GLU H 1 151 ? 6.138 83.703 51.280 1.00 37.35 151 GLU H C 1
ATOM 10826 O O . GLU H 1 151 ? 6.620 82.716 50.711 1.00 36.12 151 GLU H O 1
ATOM 10832 N N . VAL H 1 152 ? 4.843 83.979 51.280 1.00 35.81 152 VAL H N 1
ATOM 10833 C CA . VAL H 1 152 ? 3.885 83.125 50.612 1.00 34.91 152 VAL H CA 1
ATOM 10834 C C . VAL H 1 152 ? 2.958 83.920 49.674 1.00 37.87 152 VAL H C 1
ATOM 10835 O O . VAL H 1 152 ? 2.522 85.014 49.988 1.00 35.64 152 VAL H O 1
ATOM 10839 N N . ALA H 1 153 ? 2.753 83.356 48.489 1.00 37.12 153 ALA H N 1
ATOM 10840 C CA . ALA H 1 153 ? 1.770 83.797 47.555 1.00 37.60 153 ALA H CA 1
ATOM 10841 C C . ALA H 1 153 ? 0.797 82.635 47.402 1.00 36.52 153 ALA H C 1
ATOM 10842 O O . ALA H 1 153 ? 1.183 81.536 47.061 1.00 35.27 153 ALA H O 1
ATOM 10844 N N . ALA H 1 154 ? -0.483 82.903 47.618 1.00 41.22 154 ALA H N 1
ATOM 10845 C CA . ALA H 1 154 ? -1.511 81.868 47.506 1.00 39.23 154 ALA H CA 1
ATOM 10846 C C . ALA H 1 154 ? -2.597 82.320 46.518 1.00 40.56 154 ALA H C 1
ATOM 10847 O O . ALA H 1 154 ? -3.125 83.417 46.623 1.00 44.22 154 ALA H O 1
ATOM 10849 N N . LEU H 1 155 ? -3.001 81.444 45.621 1.00 37.47 155 LEU H N 1
ATOM 10850 C CA . LEU H 1 155 ? -4.108 81.781 44.725 1.00 36.64 155 LEU H CA 1
ATOM 10851 C C . LEU H 1 155 ? -5.417 81.977 45.475 1.00 39.32 155 LEU H C 1
ATOM 10852 O O . LEU H 1 155 ? -6.102 82.969 45.281 1.00 38.95 155 LEU H O 1
ATOM 10857 N N . LEU H 1 156 ? -5.764 81.026 46.326 1.00 34.91 156 LEU H N 1
ATOM 10858 C CA . LEU H 1 156 ? -7.050 81.008 46.984 1.00 38.64 156 LEU H CA 1
ATOM 10859 C C . LEU H 1 156 ? -6.900 80.996 48.502 1.00 41.74 156 LEU H C 1
ATOM 10860 O O . LEU H 1 156 ? -6.080 80.252 49.069 1.00 42.16 156 LEU H O 1
ATOM 10865 N N . ARG H 1 157 ? -7.746 81.771 49.165 1.00 41.57 157 ARG H N 1
ATOM 10866 C CA . ARG H 1 157 ? -7.856 81.693 50.613 1.00 44.07 157 ARG H CA 1
ATOM 10867 C C . ARG H 1 157 ? -9.289 81.464 51.070 1.00 44.81 157 ARG H C 1
ATOM 10868 O O . ARG H 1 157 ? -10.192 82.208 50.712 1.00 42.93 157 ARG H O 1
ATOM 10876 N N . LYS H 1 158 ? -9.487 80.466 51.928 1.00 48.40 158 LYS H N 1
ATOM 10877 C CA . LYS H 1 158 ? -10.797 80.178 52.467 1.00 50.97 158 LYS H CA 1
ATOM 10878 C C . LYS H 1 158 ? -10.969 80.905 53.784 1.00 53.73 158 LYS H C 1
ATOM 10879 O O . LYS H 1 158 ? -9.982 81.268 54.397 1.00 56.26 158 LYS H O 1
ATOM 10885 N N . PRO H 1 159 ? -12.229 81.079 54.245 1.00 63.71 159 PRO H N 1
ATOM 10886 C CA . PRO H 1 159 ? -12.520 81.721 55.568 1.00 69.33 159 PRO H CA 1
ATOM 10887 C C . PRO H 1 159 ? -11.783 81.144 56.778 1.00 65.61 159 PRO H C 1
ATOM 10888 O O . PRO H 1 159 ? -11.248 81.869 57.570 1.00 55.99 159 PRO H O 1
ATOM 10892 N N . ASP H 1 160 ? -11.690 79.819 56.866 1.00 78.70 160 ASP H N 1
ATOM 10893 C CA . ASP H 1 160 ? -11.021 79.189 58.012 1.00 77.28 160 ASP H CA 1
ATOM 10894 C C . ASP H 1 160 ? -9.477 79.362 58.024 1.00 69.98 160 ASP H C 1
ATOM 10895 O O . ASP H 1 160 ? -8.800 78.989 58.978 1.00 60.59 160 ASP H O 1
ATOM 10900 N N . ALA H 1 161 ? -8.905 79.955 56.980 1.00 69.09 161 ALA H N 1
ATOM 10901 C CA . ALA H 1 161 ? -7.476 80.318 57.026 1.00 71.31 161 ALA H CA 1
ATOM 10902 C C . ALA H 1 161 ? -7.151 81.315 58.155 1.00 71.07 161 ALA H C 1
ATOM 10903 O O . ALA H 1 161 ? -6.025 81.336 58.660 1.00 66.92 161 ALA H O 1
ATOM 10905 N N . ALA H 1 162 ? -8.131 82.132 58.549 1.00 80.88 162 ALA H N 1
ATOM 10906 C CA . ALA H 1 162 ? -7.966 83.078 59.683 1.00 82.05 162 ALA H CA 1
ATOM 10907 C C . ALA H 1 162 ? -7.561 82.403 61.012 1.00 76.49 162 ALA H C 1
ATOM 10908 O O . ALA H 1 162 ? -6.996 83.076 61.883 1.00 64.49 162 ALA H O 1
ATOM 10910 N N . ARG H 1 163 ? -7.863 81.100 61.170 1.00 77.77 163 ARG H N 1
ATOM 10911 C CA . ARG H 1 163 ? -7.572 80.374 62.447 1.00 84.66 163 ARG H CA 1
ATOM 10912 C C . ARG H 1 163 ? -6.098 79.993 62.568 1.00 85.37 163 ARG H C 1
ATOM 10913 O O . ARG H 1 163 ? -5.698 79.627 63.646 1.00 93.59 163 ARG H O 1
ATOM 10921 N N . VAL H 1 164 ? -5.308 80.051 61.493 1.00 72.42 164 VAL H N 1
ATOM 10922 C CA . VAL H 1 164 ? -3.868 79.812 61.602 1.00 67.38 164 VAL H CA 1
ATOM 10923 C C . VAL H 1 164 ? -3.119 81.135 61.520 1.00 65.76 164 VAL H C 1
ATOM 10924 O O . VAL H 1 164 ? -3.398 81.953 60.655 1.00 67.71 164 VAL H O 1
ATOM 10928 N N . ASP H 1 165 ? -2.206 81.366 62.449 1.00 69.39 165 ASP H N 1
ATOM 10929 C CA . ASP H 1 165 ? -1.542 82.649 62.527 1.00 80.24 165 ASP H CA 1
ATOM 10930 C C . ASP H 1 165 ? -0.354 82.651 61.599 1.00 74.67 165 ASP H C 1
ATOM 10931 O O . ASP H 1 165 ? 0.764 82.395 62.019 1.00 72.85 165 ASP H O 1
ATOM 10936 N N . ILE H 1 166 ? -0.608 82.921 60.324 1.00 73.08 166 ILE H N 1
ATOM 10937 C CA . ILE H 1 166 ? 0.486 83.175 59.384 1.00 63.37 166 ILE H CA 1
ATOM 10938 C C . ILE H 1 166 ? 0.268 84.329 58.428 1.00 56.39 166 ILE H C 1
ATOM 10939 O O . ILE H 1 166 ? -0.816 84.550 57.881 1.00 60.86 166 ILE H O 1
ATOM 10944 N N . ASP H 1 167 ? 1.362 85.031 58.195 1.00 54.24 167 ASP H N 1
ATOM 10945 C CA . ASP H 1 167 ? 1.346 86.180 57.327 1.00 57.50 167 ASP H CA 1
ATOM 10946 C C . ASP H 1 167 ? 1.537 85.739 55.880 1.00 50.71 167 ASP H C 1
ATOM 10947 O O . ASP H 1 167 ? 2.596 85.243 55.530 1.00 47.81 167 ASP H O 1
ATOM 10952 N N . VAL H 1 168 ? 0.493 85.908 55.065 1.00 47.63 168 VAL H N 1
ATOM 10953 C CA . VAL H 1 168 ? 0.526 85.596 53.655 1.00 46.72 168 VAL H CA 1
ATOM 10954 C C . VAL H 1 168 ? 0.525 86.877 52.860 1.00 49.51 168 VAL H C 1
ATOM 10955 O O . VAL H 1 168 ? -0.462 87.566 52.806 1.00 45.79 168 VAL H O 1
ATOM 10959 N N . LYS H 1 169 ? 1.651 87.171 52.228 1.00 46.69 169 LYS H N 1
ATOM 10960 C CA . LYS H 1 169 ? 1.853 88.470 51.646 1.00 44.35 169 LYS H CA 1
ATOM 10961 C C . LYS H 1 169 ? 1.032 88.685 50.377 1.00 45.40 169 LYS H C 1
ATOM 10962 O O . LYS H 1 169 ? 0.614 89.792 50.102 1.00 47.16 169 LYS H O 1
ATOM 10968 N N . TYR H 1 170 ? 0.818 87.639 49.588 1.00 40.77 170 TYR H N 1
ATOM 10969 C CA . TYR H 1 170 ? 0.125 87.790 48.301 1.00 44.81 170 TYR H CA 1
ATOM 10970 C C . TYR H 1 170 ? -1.025 86.790 48.170 1.00 47.41 170 TYR H C 1
ATOM 10971 O O . TYR H 1 170 ? -0.826 85.596 48.315 1.00 49.18 170 TYR H O 1
ATOM 10980 N N . ILE H 1 171 ? -2.231 87.305 47.968 1.00 50.74 171 ILE H N 1
ATOM 10981 C CA . ILE H 1 171 ? -3.450 86.493 47.912 1.00 47.43 171 ILE H CA 1
ATOM 10982 C C . ILE H 1 171 ? -4.214 86.831 46.687 1.00 46.37 171 ILE H C 1
ATOM 10983 O O . ILE H 1 171 ? -4.519 87.987 46.431 1.00 44.35 171 ILE H O 1
ATOM 10988 N N . GLY H 1 172 ? -4.523 85.809 45.926 1.00 46.26 172 GLY H N 1
ATOM 10989 C CA . GLY H 1 172 ? -5.275 85.986 44.693 1.00 46.95 172 GLY H CA 1
ATOM 10990 C C . GLY H 1 172 ? -6.692 86.358 45.006 1.00 51.10 172 GLY H C 1
ATOM 10991 O O . GLY H 1 172 ? -7.141 87.419 44.625 1.00 47.03 172 GLY H O 1
ATOM 10992 N N . PHE H 1 173 ? -7.402 85.463 45.677 1.00 48.26 173 PHE H N 1
ATOM 10993 C CA . PHE H 1 173 ? -8.856 85.599 45.885 1.00 46.05 173 PHE H CA 1
ATOM 10994 C C . PHE H 1 173 ? -9.254 85.009 47.220 1.00 44.43 173 PHE H C 1
ATOM 10995 O O . PHE H 1 173 ? -8.696 83.939 47.649 1.00 40.63 173 PHE H O 1
ATOM 11003 N N . ASP H 1 174 ? -10.157 85.686 47.921 1.00 43.01 174 ASP H N 1
ATOM 11004 C CA . ASP H 1 174 ? -10.858 85.076 49.042 1.00 48.94 174 ASP H CA 1
ATOM 11005 C C . ASP H 1 174 ? -12.032 84.324 48.461 1.00 52.49 174 ASP H C 1
ATOM 11006 O O . ASP H 1 174 ? -12.712 84.826 47.595 1.00 55.35 174 ASP H O 1
ATOM 11011 N N . ILE H 1 175 ? -12.206 83.082 48.879 1.00 50.23 175 ILE H N 1
ATOM 11012 C CA . ILE H 1 175 ? -13.304 82.292 48.388 1.00 54.10 175 ILE H CA 1
ATOM 11013 C C . ILE H 1 175 ? -14.077 81.732 49.582 1.00 56.93 175 ILE H C 1
ATOM 11014 O O . ILE H 1 175 ? -13.574 81.750 50.719 1.00 54.28 175 ILE H O 1
ATOM 11019 N N . PRO H 1 176 ? -15.321 81.305 49.333 1.00 59.69 176 PRO H N 1
ATOM 11020 C CA . PRO H 1 176 ? -16.110 80.747 50.418 1.00 61.72 176 PRO H CA 1
ATOM 11021 C C . PRO H 1 176 ? -15.620 79.342 50.741 1.00 64.74 176 PRO H C 1
ATOM 11022 O O . PRO H 1 176 ? -14.753 78.817 50.031 1.00 59.09 176 PRO H O 1
ATOM 11026 N N . SER H 1 177 ? -16.149 78.750 51.814 1.00 67.87 177 SER H N 1
ATOM 11027 C CA . SER H 1 177 ? -15.774 77.390 52.203 1.00 74.44 177 SER H CA 1
ATOM 11028 C C . SER H 1 177 ? -16.538 76.383 51.346 1.00 78.51 177 SER H C 1
ATOM 11029 O O . SER H 1 177 ? -17.616 75.940 51.692 1.00 77.31 177 SER H O 1
ATOM 11032 N N . GLU H 1 178 ? -15.972 76.057 50.198 1.00 74.56 178 GLU H N 1
ATOM 11033 C CA . GLU H 1 178 ? -16.570 75.122 49.268 1.00 71.84 178 GLU H CA 1
ATOM 11034 C C . GLU H 1 178 ? -15.470 74.174 48.920 1.00 63.97 178 GLU H C 1
ATOM 11035 O O . GLU H 1 178 ? -14.275 74.551 48.973 1.00 72.20 178 GLU H O 1
ATOM 11041 N N . PHE H 1 179 ? -15.828 72.959 48.528 1.00 62.70 179 PHE H N 1
ATOM 11042 C CA . PHE H 1 179 ? -14.827 72.093 47.968 1.00 64.15 179 PHE H CA 1
ATOM 11043 C C . PHE H 1 179 ? -14.594 72.552 46.529 1.00 57.76 179 PHE H C 1
ATOM 11044 O O . PHE H 1 179 ? -15.489 72.455 45.686 1.00 51.42 179 PHE H O 1
ATOM 11052 N N . VAL H 1 180 ? -13.379 73.020 46.244 1.00 50.61 180 VAL H N 1
ATOM 11053 C CA . VAL H 1 180 ? -13.069 73.587 44.937 1.00 48.84 180 VAL H CA 1
ATOM 11054 C C . VAL H 1 180 ? -12.243 72.623 44.108 1.00 44.05 180 VAL H C 1
ATOM 11055 O O . VAL H 1 180 ? -11.501 71.810 44.637 1.00 42.68 180 VAL H O 1
ATOM 11059 N N . ILE H 1 181 ? -12.432 72.695 42.796 1.00 45.43 181 ILE H N 1
ATOM 11060 C CA . ILE H 1 181 ? -11.699 71.869 41.864 1.00 44.08 181 ILE H CA 1
ATOM 11061 C C . ILE H 1 181 ? -11.278 72.711 40.668 1.00 42.40 181 ILE H C 1
ATOM 11062 O O . ILE H 1 181 ? -11.807 73.798 40.440 1.00 47.59 181 ILE H O 1
ATOM 11067 N N . GLY H 1 182 ? -10.353 72.164 39.883 1.00 44.77 182 GLY H N 1
ATOM 11068 C CA . GLY H 1 182 ? -9.806 72.830 38.707 1.00 40.33 182 GLY H CA 1
ATOM 11069 C C . GLY H 1 182 ? -8.529 73.605 38.993 1.00 41.14 182 GLY H C 1
ATOM 11070 O O . GLY H 1 182 ? -8.148 73.797 40.145 1.00 45.15 182 GLY H O 1
ATOM 11071 N N . TYR H 1 183 ? -7.871 74.015 37.918 1.00 39.01 183 TYR H N 1
ATOM 11072 C CA . TYR H 1 183 ? -6.704 74.899 37.980 1.00 36.87 183 TYR H CA 1
ATOM 11073 C C . TYR H 1 183 ? -5.688 74.242 38.883 1.00 38.77 183 TYR H C 1
ATOM 11074 O O . TYR H 1 183 ? -5.086 74.858 39.750 1.00 44.78 183 TYR H O 1
ATOM 11083 N N . GLY H 1 184 ? -5.511 72.946 38.642 1.00 39.78 184 GLY H N 1
ATOM 11084 C CA . GLY H 1 184 ? -4.557 72.135 39.350 1.00 38.44 184 GLY H CA 1
ATOM 11085 C C . GLY H 1 184 ? -5.061 71.467 40.615 1.00 38.31 184 GLY H C 1
ATOM 11086 O O . GLY H 1 184 ? -4.412 70.580 41.121 1.00 41.22 184 GLY H O 1
ATOM 11087 N N . LEU H 1 185 ? -6.219 71.884 41.126 1.00 41.65 185 LEU H N 1
ATOM 11088 C CA . LEU H 1 185 ? -6.839 71.256 42.300 1.00 43.11 185 LEU H CA 1
ATOM 11089 C C . LEU H 1 185 ? -7.710 70.051 41.861 1.00 48.38 185 LEU H C 1
ATOM 11090 O O . LEU H 1 185 ? -8.563 70.116 40.915 1.00 49.14 185 LEU H O 1
ATOM 11095 N N . ASP H 1 186 ? -7.583 68.969 42.587 1.00 51.92 186 ASP H N 1
ATOM 11096 C CA . ASP H 1 186 ? -8.346 67.757 42.258 1.00 53.17 186 ASP H CA 1
ATOM 11097 C C . ASP H 1 186 ? -9.471 67.331 43.217 1.00 60.12 186 ASP H C 1
ATOM 11098 O O . ASP H 1 186 ? -9.535 67.765 44.378 1.00 56.14 186 ASP H O 1
ATOM 11103 N N . TYR H 1 187 ? -10.314 66.427 42.707 1.00 53.70 187 TYR H N 1
ATOM 11104 C CA . TYR H 1 187 ? -11.085 65.568 43.540 1.00 61.39 187 TYR H CA 1
ATOM 11105 C C . TYR H 1 187 ? -10.813 64.161 43.074 1.00 62.58 187 TYR H C 1
ATOM 11106 O O . TYR H 1 187 ? -11.089 63.838 41.921 1.00 55.15 187 TYR H O 1
ATOM 11115 N N . ALA H 1 188 ? -10.273 63.345 43.983 1.00 63.00 188 ALA H N 1
ATOM 11116 C CA . ALA H 1 188 ? -9.842 61.993 43.702 1.00 58.09 188 ALA H CA 1
ATOM 11117 C C . ALA H 1 188 ? -9.032 61.944 42.416 1.00 60.15 188 ALA H C 1
ATOM 11118 O O . ALA H 1 188 ? -9.334 61.171 41.525 1.00 54.41 188 ALA H O 1
ATOM 11120 N N . GLU H 1 189 ? -8.047 62.836 42.309 1.00 61.38 189 GLU H N 1
ATOM 11121 C CA . GLU H 1 189 ? -7.153 62.942 41.141 1.00 54.32 189 GLU H CA 1
ATOM 11122 C C . GLU H 1 189 ? -7.746 63.513 39.833 1.00 51.37 189 GLU H C 1
ATOM 11123 O O . GLU H 1 189 ? -6.998 63.751 38.873 1.00 47.99 189 GLU H O 1
ATOM 11129 N N . ASN H 1 190 ? -9.047 63.754 39.798 1.00 47.79 190 ASN H N 1
ATOM 11130 C CA . ASN H 1 190 ? -9.711 64.296 38.624 1.00 46.67 190 ASN H CA 1
ATOM 11131 C C . ASN H 1 190 ? -9.830 65.812 38.684 1.00 41.20 190 ASN H C 1
ATOM 11132 O O . ASN H 1 190 ? -9.655 66.427 39.769 1.00 42.03 190 ASN H O 1
ATOM 11137 N N . TYR H 1 191 ? -10.051 66.394 37.513 1.00 40.20 191 TYR H N 1
ATOM 11138 C CA . TYR H 1 191 ? -10.413 67.798 37.313 1.00 38.50 191 TYR H CA 1
ATOM 11139 C C . TYR H 1 191 ? -9.256 68.788 37.436 1.00 39.05 191 TYR H C 1
ATOM 11140 O O . TYR H 1 191 ? -9.472 70.006 37.382 1.00 36.70 191 TYR H O 1
ATOM 11149 N N . ARG H 1 192 ? -8.031 68.306 37.583 1.00 38.74 192 ARG H N 1
ATOM 11150 C CA . ARG H 1 192 ? -6.913 69.245 37.724 1.00 39.54 192 ARG H CA 1
ATOM 11151 C C . ARG H 1 192 ? -6.725 70.054 36.465 1.00 36.49 192 ARG H C 1
ATOM 11152 O O . ARG H 1 192 ? -6.211 71.187 36.524 1.00 37.40 192 ARG H O 1
ATOM 11160 N N . ASN H 1 193 ? -7.173 69.526 35.337 1.00 34.31 193 ASN H N 1
ATOM 11161 C CA . ASN H 1 193 ? -6.960 70.241 34.039 1.00 35.01 193 ASN H CA 1
ATOM 11162 C C . ASN H 1 193 ? -8.041 71.230 33.643 1.00 34.72 193 ASN H C 1
ATOM 11163 O O . ASN H 1 193 ? -7.999 71.783 32.548 1.00 38.65 193 ASN H O 1
ATOM 11168 N N . LEU H 1 194 ? -9.014 71.477 34.500 1.00 32.40 194 LEU H N 1
ATOM 11169 C CA . LEU H 1 194 ? -9.977 72.506 34.219 1.00 33.69 194 LEU H CA 1
ATOM 11170 C C . LEU H 1 194 ? -9.231 73.843 34.235 1.00 38.50 194 LEU H C 1
ATOM 11171 O O . LEU H 1 194 ? -8.427 74.070 35.117 1.00 32.32 194 LEU H O 1
ATOM 11176 N N . PRO H 1 195 ? -9.559 74.757 33.287 1.00 42.83 195 PRO H N 1
ATOM 11177 C CA . PRO H 1 195 ? -8.857 76.041 33.242 1.00 46.38 195 PRO H CA 1
ATOM 11178 C C . PRO H 1 195 ? -9.408 77.080 34.185 1.00 46.14 195 PRO H C 1
ATOM 11179 O O . PRO H 1 195 ? -8.894 78.199 34.242 1.00 51.66 195 PRO H O 1
ATOM 11183 N N . TYR H 1 196 ? -10.430 76.699 34.930 1.00 42.05 196 TYR H N 1
ATOM 11184 C CA . TYR H 1 196 ? -11.089 77.575 35.858 1.00 44.49 196 TYR H CA 1
ATOM 11185 C C . TYR H 1 196 ? -11.138 76.889 37.216 1.00 42.26 196 TYR H C 1
ATOM 11186 O O . TYR H 1 196 ? -10.792 75.716 37.322 1.00 46.88 196 TYR H O 1
ATOM 11195 N N . VAL H 1 197 ? -11.586 77.610 38.236 1.00 42.63 197 VAL H N 1
ATOM 11196 C CA . VAL H 1 197 ? -11.804 77.032 39.532 1.00 46.43 197 VAL H CA 1
ATOM 11197 C C . VAL H 1 197 ? -13.307 76.879 39.696 1.00 49.46 197 VAL H C 1
ATOM 11198 O O . VAL H 1 197 ? -14.063 77.854 39.568 1.00 49.49 197 VAL H O 1
ATOM 11202 N N . GLY H 1 198 ? -13.729 75.637 39.943 1.00 51.95 198 GLY H N 1
ATOM 11203 C CA . GLY H 1 198 ? -15.135 75.326 40.135 1.00 48.21 198 GLY H CA 1
ATOM 11204 C C . GLY H 1 198 ? -15.444 74.753 41.487 1.00 53.75 198 GLY H C 1
ATOM 11205 O O . GLY H 1 198 ? -14.540 74.406 42.250 1.00 54.87 198 GLY H O 1
ATOM 11206 N N . VAL H 1 199 ? -16.739 74.658 41.780 1.00 54.86 199 VAL H N 1
ATOM 11207 C CA . VAL H 1 199 ? -17.229 74.042 43.010 1.00 61.34 199 VAL H CA 1
ATOM 11208 C C . VAL H 1 199 ? -17.720 72.655 42.674 1.00 54.85 199 VAL H C 1
ATOM 11209 O O . VAL H 1 199 ? -18.493 72.461 41.772 1.00 54.85 199 VAL H O 1
ATOM 11213 N N . LEU H 1 200 ? -17.215 71.684 43.374 1.00 55.90 200 LEU H N 1
ATOM 11214 C CA . LEU H 1 200 ? -17.588 70.311 43.088 1.00 55.85 200 LEU H CA 1
ATOM 11215 C C . LEU H 1 200 ? -19.039 70.099 43.553 1.00 62.06 200 LEU H C 1
ATOM 11216 O O . LEU H 1 200 ? -19.374 70.441 44.668 1.00 60.62 200 LEU H O 1
ATOM 11221 N N . SER H 1 201 ? -19.891 69.565 42.699 1.00 56.46 201 SER H N 1
ATOM 11222 C CA . SER H 1 201 ? -21.335 69.422 42.999 1.00 65.65 201 SER H CA 1
ATOM 11223 C C . SER H 1 201 ? -21.510 68.415 44.183 1.00 60.18 201 SER H C 1
ATOM 11224 O O . SER H 1 201 ? -20.851 67.377 44.198 1.00 58.05 201 SER H O 1
ATOM 11227 N N . ARG H 1 202 ? -22.313 68.780 45.196 1.00 65.01 202 ARG H N 1
ATOM 11228 C CA . ARG H 1 202 ? -22.586 67.977 46.418 1.00 65.57 202 ARG H CA 1
ATOM 11229 C C . ARG H 1 202 ? -24.027 67.458 46.603 1.00 61.26 202 ARG H C 1
ATOM 11230 O O . ARG H 1 202 ? -24.292 66.442 47.253 1.00 57.33 202 ARG H O 1
ATOM 11238 N N . SER H 1 203 ? -24.943 68.185 46.006 1.00 52.09 203 SER H N 1
ATOM 11239 C CA . SER H 1 203 ? -26.332 68.025 46.183 1.00 50.13 203 SER H CA 1
ATOM 11240 C C . SER H 1 203 ? -26.857 67.078 45.128 1.00 46.64 203 SER H C 1
ATOM 11241 O O . SER H 1 203 ? -26.188 66.897 44.134 1.00 46.57 203 SER H O 1
ATOM 11244 N N . VAL H 1 204 ? -28.013 66.485 45.337 1.00 41.68 204 VAL H N 1
ATOM 11245 C CA . VAL H 1 204 ? -28.619 65.652 44.286 1.00 42.35 204 VAL H CA 1
ATOM 11246 C C . VAL H 1 204 ? -29.258 66.599 43.255 1.00 41.89 204 VAL H C 1
ATOM 11247 O O . VAL H 1 204 ? -30.130 67.395 43.593 1.00 39.00 204 VAL H O 1
ATOM 11251 N N . TYR H 1 205 ? -28.822 66.504 42.009 1.00 42.33 205 TYR H N 1
ATOM 11252 C CA . TYR H 1 205 ? -29.461 67.245 40.923 1.00 43.01 205 TYR H CA 1
ATOM 11253 C C . TYR H 1 205 ? -30.824 66.729 40.622 1.00 41.43 205 TYR H C 1
ATOM 11254 O O . TYR H 1 205 ? -31.068 65.502 40.574 1.00 43.19 205 TYR H O 1
ATOM 11263 N N . GLU H 1 206 ? -31.756 67.656 40.442 1.00 39.50 206 GLU H N 1
ATOM 11264 C CA . GLU H 1 206 ? -33.097 67.322 40.083 1.00 41.17 206 GLU H CA 1
ATOM 11265 C C . GLU H 1 206 ? -33.438 68.127 38.878 1.00 43.03 206 GLU H C 1
ATOM 11266 O O . GLU H 1 206 ? -32.936 69.256 38.713 1.00 40.37 206 GLU H O 1
ATOM 11272 N N . ASP H 1 207 ? -34.249 67.528 38.013 1.00 44.81 207 ASP H N 1
ATOM 11273 C CA . ASP H 1 207 ? -34.516 68.099 36.720 1.00 48.75 207 ASP H CA 1
ATOM 11274 C C . ASP H 1 207 ? -35.745 68.993 36.762 1.00 52.65 207 ASP H C 1
ATOM 11275 O O . ASP H 1 207 ? -36.373 69.242 37.824 1.00 51.76 207 ASP H O 1
#

CATH classification: 3.40.50.2020

Foldseek 3Di:
DDPQFPWFDWDLVLLLVLLLVVQDVQLVVQVPAAAAEEEEPDQQVCVRSVVNHPDPYHWYYWADPPPVCQPALDTHPPDDTPDQQAQHEYEYEEAEAAQGNNVVVVLVVNVVRHHVYYAYAYAEYEPRNVVDDDDHPHYNDYDYPADKAECRRDDVPPRPDHSGIGGGDPVVD/DDPQFPWFDWALVLLLVLLLVVQVVQLVVQVPAAAAEEEEPDQQVCVRSVVSHPDPYHWYYWADPPPVCQPAVDTHDPDDTPDQQAQHEYEYEEAEAALGNVVVVVLVVNVVRHHPYYAYAYAEYEPRNVVDDDDHPHYNDYDYPAQKAECRRDDVPPRPPHSGIGGGDPVVD/DDPPDQDDPDFFFDWDLVLLLVLLLVVQVVQLVVQVPAAAAEEEEPDQQVCVRSVVSHPDPYHWYYWADPPPVCQPAVDTHPPDDTPDQQAQHEYEYEEAEAAQGNNVVVVLVVNVVRHHPYYAYAYAEYEPRNVVDDDDHPHYNDYDYPAQKAECRRDDVPPRPPHSGIGGDDDDDRDD/DDPQFPDFDWDLVLLLVLLLVVQDVQLVVQVPAAAAEEEEPDQQVCVRSVVSNPDPYHWYYWADPPPVCQPAVDTHPPDDTPDQQAQHEYEYEEAEAAQGRNVVVVLVVNVVRHHPYYAYAYAEYEPRNVVDPDDHDHYNDYDYPADKAECRRDDVPPRPDHSGIGGGDCVVVD/DDPPDQDDPDFFFDWALVLLLVLLLVVQDVQQVVQVPAAAAEEEEPDQQVCVRNVVNHPDPYHWYYWADPPPVCQPAVDTHPPDDTPDQQAQHEYEYEEAEAAQGNNVVVVLVVNVVRHHPYYAYAYAEYEPRNVNDPDDHPHYNDYGYPAQKAECRRDDVPPRPDHSGIGGDDPDDRDD/DDPPDQDDPDFAFPWDLVLLLVLLLVVQVVQQVVQVPAAAAEEEEPDQQVCVRSVVSHPDPYHWYYWADPPPVCQPAVDTHPPDDTPDQQAQHEYEYEEAEAAQGNNVVVVLVVNVVRHHVYYAYAYAEYEPRNVVDDDDHPHYNDYGYDAQKAECRRDDVPPRPPHSGIGGDDDDDGDD/DDPQFPWFDWALVLLLVLLLVVQVVQLVVQVPAAAAEEEEPDQVVCVRSVVSHPDPYHWYYWDDPPPVCQPALDTDPPDDTPDQQAQHEYEYEEAEAAQGNNVVVVLVVNVVRHHPYYAYAYAEYEPRNVVDDDDHPHYRDYDYPAAKAECRRDDVPPRPDHSGIGGGDPVVD/DDPPDFDDPDFFFDWALVLLLVLLLVVQVVQLVVQVPAAAAEEEEPDQQVCVRSVVSHPDPYHWYYWADPPPVCQPAVDTHPPDDTPDQQAQHEYEYEEAEAAQGNNVVVVLVVNVVRHHVYYAYAYAEYEPRNVVDDDDHPHYRDYDYPAQKAECRRDDVPPRPDHSGIGGDDDDDGDD

Sequence (1413 aa):
PHPDVDRVLLDEQQIRDRLAELGEQIAADYAEEPPVLVGVLRGAVVADLARQIDLKVEDWAVSSYGSGTKSSGVVRILKDLSGDITDRNVLIVEDIIDSGLTLKWLLSNLRRSRGPKSVEVAALLRKPDAARVDIDVKYIGFDIPSEFVIGYGLDYAENYRNLPYVGVLSRSVYPHPDVDRVLLDEQQIRDRLAELGEQIAADYAEEPPVLVGVLRGAVVADLARQIDLKVEDWAVSSYGSGTKSSGVVRILKDLSGDITDRNVLIVEDIIDSGLTLKWLLSNLRSRGPKSVEVAALLRKPDAARVDIDVKYIGFDIPSEFVIGYGLDYAENYRNLPYVGVLSRSVYVPQTHPHPDVDRVLLDEQQIRDRLAELGEQIAADYAEEPPVLVGVLRGAVVADLARQIDLKVEDWAVSSYGSGTKSSGVVRILKDLSGDITDRNVLIVEDIIDSGLTLKWLLSNLRSRGPKSVEVAALLRKPDAARVDIDVKYIGFDIPSEFVIGYGLDYAENYRNLPYVGVLSRSVYEDPHPDVDRVLLDEQQIRDRLAELGEQIAADYAEEPPVLVGVLRGAVVADLARQIDLKVEDWAVSSYGSGTKSSGVVRILKDLSGDITDRNVLIVEDIIDSGLTLKWLLSNLRSRGPKSVEVAALLRKPDAARVDIDVKYIGFDIPSEFVIGYGLDYAENYRNLPYVGVLSRSVYEVPQTHPHPDVDRVLLDEQQIRDRLAELGEQIAADYAEEPPVLVGVLRGAVVADLARQIDLKVEDWAVSSYGSGTKSSGVVRILKDLSGDITDRNVLIVEDIIDSGLTLKWLLSNLRSRGPKSVEVAALLRKPDAARVDIDVKYIGFDIPSEFVIGYGLDYAENYRNLPYVGVLSRSVYEDVPQTHPHPDVDRVLLDEQQIRDRLAELGEQIAADYAEEPPVLVGVLRGAVVADLARQIDLKVEDWAVSSYGSGTKSSGVVRILKDLSGDITDRNVLIVEDIIDSGLTLKWLLSNLRSRGPKSVEVAALLRKPDAARVDIDVKYIGFDIPSEFVIGYGLDYAENYRNLPYVGVLSRSVYEDPHPDVDRVLLDEQQIRDRLAELGEQIAADYAEEPPVLVGVLRGAVVADLARQIDLKVEDWAVSSYGSGTKSSGVVRILKDLSGDITDRNVLIVEDIIDSGLTLKWLLSNLRSRGPKSVEVAALLRKPDAARVDIDVKYIGFDIPSEFVIGYGLDYAENYRNLPYVGVLSRSVYVPQTHPHPDVDRVLLDEQQIRDRLAELGEQIAADYAEEPPVLVGVLRGAVVADLARQIDLKVEDWAVSSYGSGTKSSGVVRILKDLSGDITDRNVLIVEDIIDSGLTLKWLLSNLRSRGPKSVEVAALLRKPDAARVDIDVKYIGFDIPSEFVIGYGLDYAENYRNLPYVGVLSRSVYED

Secondary structure (DSSP, 8-state):
--TTEEEEEE-HHHHHHHHHHHHHHHHHHTTTSPPEEEE-TTTT---HHHHT--S------EEE-THHHHHH--EEESS--SS--TT-EEEEEEEEESS-SHHHHHHHHHHTT--SEEEEEEEEE-GGGGGS----SEEEEE--S--EEBTTB-BTTB-TT-SSEEEEPTTT-/--TTEEEEEE-HHHHHHHHHHHHHHHHHHTTTSPPEEEE-TTTT---TTGGG--S------EEE-THHHHHH--EEESS--SS--TT-EEEEEEEEE-S-SHHHHHHHHHHTT--SEEEEEEEEE-GGGGGS----SEEEEE--S--EEBTTB-BTTB-TT-SSEEEEPTTT-/--TTS-S-SS--EEE-HHHHHHHHHHHHHHHHHHTTTSPPEEEE-TTTT---HHHHT--S------EEE-THHHHHH--EEESS--SS--TT-EEEEEEEEE-S-SHHHHHHHHHHTT--SEEEEEEEEE-GGGGGS----SEEEEE--S--EEBTTB-BTTB-TT-SSEEE---SPP--/--TTEEEEEE-HHHHHHHHHHHHHHHHHHTTTS--EEEE-TTTT---HHHHT--S------EEE-THHHHHH--EEESS--SS--TT-EEEEEEEEE-S-SHHHHHHHHHHTT--SEEEEEEEEE-GGGGGS-----EEEEE--SS-EEBTTB-BTTB-TT-SSEEEEPGGGT-/--TTS-S-SSPPEEE-HHHHHHHHHHHHHHHHHHTTTSPPEEEE-TTTT---HHHHT--S------EEE-THHHHHH--EEESS--SS--TT-EEEEEEEEE-S-SHHHHHHHHHHTT--SEEEEEEEEE-GGGGGS----SEEEEE--S--EEBTTB-BTTB-TT-SSEEEPP-SPP--/--TTS-S-SS--EEE-HHHHHHHHHHHHHHHHHHTTTS--EEEE-TTTT---HHHHT--S------EEE-THHHHHH--EEESS--SS--TT-EEEEEEEEE-S-SHHHHHHHHHHTT--SEEEEEEEEE-GGGGGS----SEEEEE--S--EEBTTB-BTTB-TT-SSEEEPP-SPP--/--TTEEEEEE-HHHHHHHHHHHHHHHHHHTTTS--EEEE-TTTT---HHHHT--S------EEE-THHHHHH--EEESS--SS--TT-EEEEEEEEESS-SHHHHHHHHHHTT--SEEEEEEEEE-GGGGGS-----EEEEE--SS-EEBTTB-BTTB-TT-SSEEEEPGGG-/--TTS-S-SS--EEE-HHHHHHHHHHHHHHHHHHTTTSPPEEEE-TTTT---HHHHT--S------EEE-THHHHHH--EEESS--SS--TT-EEEEEEEEE-S-SHHHHHHHHHHTT--SEEEEEEEEE-GGGGGS----SEEEEE--S--EEBTTB-BTTB-TT-SSEEEPP-SPP--

Solvent-accessible surface area: 61378 Å² total

B-factor: mean 44.11, std 13.83, range [20.85, 121.37]

Nearest PDB structures (foldseek):
  4pfq-assembly1_F  TM=9.984E-01  e=1.160E-35  Brachybacterium faecium DSM 4810
  5kny-assembly1_B  TM=9.191E-01  e=6.111E-24  Mycobacterium tuberculosis H37Rv
  5kny-assembly2_A  TM=9.233E-01  e=1.423E-22  Mycobacterium tuberculosis H37Rv
  5kns-assembly1_B  TM=9.018E-01  e=1.961E-19  Escherichia coli
  5knx-assembly1_A  TM=8.982E-01  e=1.850E-19  Escherichia coli